Protein AF-0000000067031112 (afdb_homodimer)

Foldseek 3Di:
DPPPPPVPADEDALVVVLPDPDKDKHKYKFFFQDWDDDDQWIWTWGHHLLAPGTAIEIEGCVQPVDADHGFIKIFIFMWAADPDPPDGIHGYTPHMDGPGHDPDDDDLPDAPVVCLQPLVSVCSHSLLSLLVNVLVLLVVLLVVVCVVVVAAEDDADQKALDAQLPPPFWAWDADPDPVCRAVPHDGTITGYQDRVLVQLLVCLPVFKYKYFDKGATNDADDQFFDFRIFTKIKIKGFPDDALVSVLVVVLVSLLSSLVVVVVVPGSLVSNVVRAVFPVVVLVLQSCQSNVDPHAAEAEPVRLVVVVVVVVDDDDLDDDPVSQVVVCVVRSHWHKYFWGFPPSDRQFFPADPVRGTTRKIFTQGPLRGTFKIKGKTDLQLVSSVVRDDDPVCVVSSCSSVVNRGTMMMMMGTSLVSSCSNNVHNGSSSNDSFTHDPPRDHD/DPPPPPVPADEDALVVLLPDDDKDKHKYKFFFQDWDDDDQWIWTWGHHLLALGTAIEIEGCVQPVDADHGFIKIFIFMWAADPDPPDGIHGYTPHMDGPGHDPDDDDLPDAPVVCLQPLVSVCSHSLLSLLVNVLVLLVVLLVVVCVVVVAAEDDADQKDLDQQLVPPFWAWDADPDPVPRQVPHDGTITGYQDRVLVQLLVCLPVFKYKYFDKGATNDADDQFFDFRIFTKIKIKGFPDDALVSVLVVVLVSLLSSLVVVVVVPGSLVSNVVRAVFPVVVLVLQSCQSNVDPHAAEAEPVRLVVVVVVVVDDDDLDDDPVSLVVVCVVRSHWHKYFWGFPPSDRQFFPADPVRGTTRKIFTQGPLRGTFKIKGKTDLQLVSSVVRDDDPVCVVSSCSSVVNRGTMMMMMGTSLVSSCSNNVHNGSSSNDSFTHDDPRDHD

Sequence (882 aa):
MRSSVLRGCLVKTVKSLVKQGYPSKVRLQGWAESVQKFGKFLFVHLDDGLSDDRIQVVIPKKICSKINVGSAVDICGVWTKSLGAQQTMELFASKCTVVGKNLAPVRQDVPVSALRKSYPLRIKTRSFIALLRLRSELNKFCHQFFEKENFVHIDAPSLSVNDCEGAGDIFIVQVCFENHKKFFGPNPVYLPVSSQLYLEAIVSRISKVYTIGTAYRAEVSTPRRHLAEFRMLEAEFAFARDIDHLCDFIEDLTKFVVYKFQQQSSEAEALKDFFEADLDQNSALIHSFSNTKNFPRLRFDEASAILRKNGDLIGPRLSRKNEFYLIDYCKSPLFVTNFPAVRAPFYMSRSECGKYVENCDLLAPTTGELVGGSLRERNPDALRSRGCKSSLNWYVELRNAGHPSSAGFGLGMERFMQTLFGIKNIKDTVAFPRYYMGSYFMRSSVLRGCLVKTVKSLVKQGYPSKVRLQGWAESVQKFGKFLFVHLDDGLSDDRIQVVIPKKICSKINVGSAVDICGVWTKSLGAQQTMELFASKCTVVGKNLAPVRQDVPVSALRKSYPLRIKTRSFIALLRLRSELNKFCHQFFEKENFVHIDAPSLSVNDCEGAGDIFIVQVCFENHKKFFGPNPVYLPVSSQLYLEAIVSRISKVYTIGTAYRAEVSTPRRHLAEFRMLEAEFAFARDIDHLCDFIEDLTKFVVYKFQQQSSEAEALKDFFEADLDQNSALIHSFSNTKNFPRLRFDEASAILRKNGDLIGPRLSRKNEFYLIDYCKSPLFVTNFPAVRAPFYMSRSECGKYVENCDLLAPTTGELVGGSLRERNPDALRSRGCKSSLNWYVELRNAGHPSSAGFGLGMERFMQTLFGIKNIKDTVAFPRYYMGSYF

Organism: Dracunculus medinensis (NCBI:txid318479)

Radius of gyration: 28.7 Å; Cα contacts (8 Å, |Δi|>4): 1919; chains: 2; bounding box: 73×87×65 Å

pLDDT: mean 87.32, std 13.37, range [22.64, 98.81]

Secondary structure (DSSP, 8-state):
------TTSEE--HHHHHT--S-EEEEEEEEEEEEEEETTEEEEEEE-SSSS--EEEEEETTT-----TT-EEEEEEEEEE-SSSS-SEEEEEEEEEEEE-BSSPPPTT--HHHHTT-HHHHTTSHHHHHHHHHHHHHHHHHHHHHHHTTPEE----S-BS--TT-SS--EEEEESSGGGTTTT-SS-EEE-S-SHHHHHHHTTTSSEEEEEEEEE------TTT--SEEEEEEEEEES---HHHHHHHHHHHHHHHHHHHHH--TTHHHHHTTS---HHHHHHHHHHHHH-SS--EEEHHHHHHHHHHTT----SS--HHHHHHHHHHHTS-EEEE--B-TT--TTB-B-TTSSBBSEEEEEETTTEEEEEEEEBP--HHHHHHTT--GGGHHHHHGGGBT---EEEEEEEHHHHHHHHHT-S-GGGGSSS---TT----/------TTSEE--HHHHHT--S-EEEEEEEEEEEEEEETTEEEEEEE-SSSS--EEEEEETTT-----TT-EEEEEEEEEE-SSSS-SEEEEEEEEEEEE-BSSPPPTT--HHHHHH-HHHHTTSHHHHHHHHHHHHHHHHHHHHHHHTTPEE----S-BS--TT-SS--EEEEESSGGGTTTT-SS-EEE-S-SHHHHHHHTTTSSEEEEEEEEE------TTT--SEEEEEEEEEES---HHHHHHHHHHHHHHHHHHHHH--TTHHHHHTTS---HHHHHHHHHHHHH-SS--EEEHHHHHHHHHHTT----SS--HHHHHHHHHHHTS-EEEE--B-TT--TTB-B-TTSSBBSEEEEEETTTEEEEEEEEBP--HHHHHHTT--GGGHHHHHGGGBT---EEEEEEEHHHHHHHHHT-S-GGGGSSS---TT----

InterPro domains:
  IPR002312 Aspartyl/Asparaginyl-tRNA synthetase, class IIb [PR01042] (191-203)
  IPR002312 Aspartyl/Asparaginyl-tRNA synthetase, class IIb [PR01042] (207-220)
  IPR002312 Aspartyl/Asparaginyl-tRNA synthetase, class IIb [PR01042] (396-410)
  IPR004364 Aminoacyl-tRNA synthetase, class II (D/K/N) [PF00152] (121-434)
  IPR004365 OB-fold nucleic acid binding domain, AA-tRNA synthetase-type [PF01336] (26-98)
  IPR006195 Aminoacyl-tRNA synthetase, class II [PS50862] (132-433)
  IPR012340 Nucleic acid-binding, OB-fold [G3DSA:2.40.50.140] (13-103)
  IPR012340 Nucleic acid-binding, OB-fold [SSF50249] (14-104)
  IPR045864 Class II Aminoacyl-tRNA synthetase/Biotinyl protein ligase (BPL) and lipoyl protein ligase (LPL) [G3DSA:3.30.930.10] (106-437)
  IPR045864 Class II Aminoacyl-tRNA synthetase/Biotinyl protein ligase (BPL) and lipoyl protein ligase (LPL) [SSF55681] (116-435)

Solvent-accessible surface area (backbone atoms only — not comparable to full-atom values): 46695 Å² total; per-residue (Å²): 131,79,77,75,70,66,79,82,36,51,78,51,51,57,66,62,48,73,73,49,89,62,72,43,62,32,23,43,60,32,31,26,72,38,69,42,80,54,92,66,29,34,42,28,35,35,28,34,46,79,55,92,48,71,43,48,31,41,31,46,32,90,64,46,74,77,74,47,44,48,13,13,35,44,33,34,28,37,35,36,74,38,91,55,91,88,45,71,57,28,31,44,43,76,40,55,41,80,59,6,55,22,78,66,60,77,65,89,77,62,53,67,74,60,32,71,76,30,59,81,59,31,54,69,34,68,41,46,43,46,46,46,46,51,49,23,48,51,54,49,44,54,53,49,53,38,52,75,71,60,36,35,49,48,79,66,65,55,74,22,61,50,60,84,86,57,84,61,38,36,36,32,54,40,52,65,49,81,91,38,77,48,50,53,34,92,62,68,36,23,43,27,68,62,54,58,72,60,44,55,58,48,28,39,44,24,36,37,34,30,34,78,44,73,23,37,35,57,56,87,53,71,66,49,76,51,53,31,50,46,46,32,40,32,39,29,32,38,69,46,82,49,62,65,56,53,51,50,50,53,50,51,52,55,43,48,44,52,50,52,51,66,70,52,64,73,64,62,64,53,41,46,77,56,38,90,30,56,52,70,56,24,53,48,45,53,43,30,56,71,69,42,91,67,65,52,75,33,45,38,68,58,49,47,51,57,39,42,76,73,70,49,88,78,65,83,56,80,48,68,68,53,43,47,50,52,33,62,72,66,65,27,43,31,35,40,26,41,40,53,36,75,90,50,66,51,58,48,18,60,38,93,85,56,58,23,24,38,32,38,33,36,34,34,66,91,60,25,74,45,32,45,33,31,31,43,51,68,51,48,67,59,34,49,73,53,62,55,51,80,83,42,46,70,64,42,48,40,42,42,51,5,26,44,43,28,30,35,38,42,31,40,48,45,50,47,46,20,38,65,60,41,46,81,43,49,54,75,60,47,84,62,67,40,33,60,61,36,89,73,107,133,78,79,74,72,66,80,84,35,51,78,50,53,56,68,61,49,73,73,50,90,63,71,44,62,31,23,44,60,31,29,25,73,38,69,42,81,53,92,66,30,34,44,29,36,35,27,35,46,79,56,92,49,69,42,46,31,42,30,44,32,91,63,46,74,78,74,48,42,49,12,15,37,44,34,33,27,37,35,36,75,36,92,54,92,88,44,69,56,29,32,44,44,76,40,55,41,78,59,6,56,22,79,66,59,76,64,89,77,62,53,68,73,60,32,72,74,29,58,80,57,31,53,69,35,71,38,47,42,44,48,47,46,49,49,25,48,50,53,51,43,53,51,50,51,38,53,74,71,60,36,37,48,48,79,67,66,56,75,24,60,50,60,84,85,56,83,62,39,35,36,32,53,42,52,66,49,80,93,37,76,48,49,52,33,92,62,70,37,23,44,26,67,64,57,59,71,60,44,56,60,49,26,40,46,24,36,36,32,32,34,79,43,72,24,36,33,57,55,88,52,72,64,47,77,51,53,31,49,46,47,32,40,33,40,28,31,38,67,45,82,49,61,64,55,53,50,52,51,53,50,51,52,55,44,49,44,51,52,53,52,66,71,52,64,74,63,62,63,52,40,45,77,57,39,90,28,55,52,67,55,25,53,49,45,54,42,30,55,70,70,43,90,67,64,52,76,33,44,37,68,56,48,48,53,58,40,41,75,74,69,50,88,80,66,84,57,80,48,69,69,54,42,49,49,51,32,61,72,64,66,27,43,31,34,41,25,41,40,53,36,76,91,50,66,53,58,47,19,60,38,94,86,55,58,23,24,38,33,38,32,37,33,35,66,91,60,25,74,46,32,46,33,31,31,43,52,68,50,46,68,60,34,48,73,55,64,54,50,80,85,41,48,70,64,43,49,40,42,43,51,6,26,45,43,29,31,36,39,42,31,41,48,45,50,50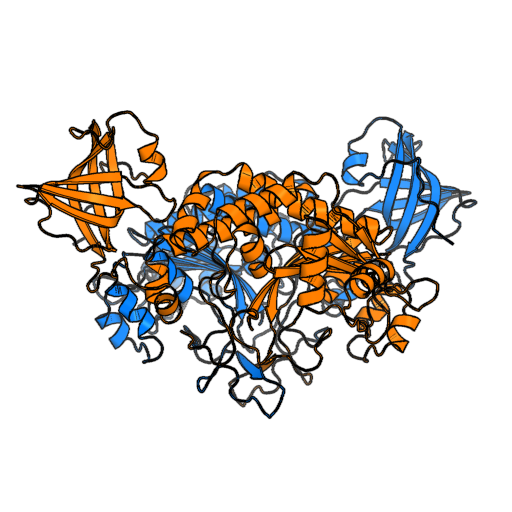,48,20,37,65,60,42,47,80,45,49,55,75,60,49,83,62,67,41,32,58,60,36,89,71,107

Nearest PDB structures (foldseek):
  1x54-assembly1_A  TM=8.658E-01  e=9.809E-37  Pyrococcus horikoshii
  8tc8-assembly2_B  TM=8.373E-01  e=1.332E-35  Homo sapiens
  8tc8-assembly1_A  TM=8.592E-01  e=1.085E-34  Homo sapiens
  2xgt-assembly1_A  TM=8.350E-01  e=3.117E-35  Brugia malayi
  3m4q-assembly1_B  TM=8.288E-01  e=3.299E-35  Entamoeba histolytica

Structure (mmCIF, N/CA/C/O backbone):
data_AF-0000000067031112-model_v1
#
loop_
_entity.id
_entity.type
_entity.pdbx_description
1 polymer 'AA_TRNA_LIGASE_II domain-containing protein'
#
loop_
_atom_site.group_PDB
_atom_site.id
_atom_site.type_symbol
_atom_site.label_atom_id
_atom_site.label_alt_id
_atom_site.label_comp_id
_atom_site.label_asym_id
_atom_site.label_entity_id
_atom_site.label_seq_id
_atom_site.pdbx_PDB_ins_code
_atom_site.Cartn_x
_atom_site.Cartn_y
_atom_site.Cartn_z
_atom_site.occupancy
_atom_site.B_iso_or_equiv
_atom_site.auth_seq_id
_atom_site.auth_comp_id
_atom_site.auth_asym_id
_atom_site.auth_atom_id
_atom_site.pdbx_PDB_model_num
ATOM 1 N N . MET A 1 1 ? 7.91 -35.094 -19.062 1 23.17 1 MET A N 1
ATOM 2 C CA . MET A 1 1 ? 6.957 -34.844 -20.141 1 23.17 1 MET A CA 1
ATOM 3 C C . MET A 1 1 ? 6.551 -33.375 -20.188 1 23.17 1 MET A C 1
ATOM 5 O O . MET A 1 1 ? 6.004 -32.844 -19.219 1 23.17 1 MET A O 1
ATOM 9 N N . ARG A 1 2 ? 7.32 -32.531 -20.828 1 32.56 2 ARG A N 1
ATOM 10 C CA . ARG A 1 2 ? 7.188 -31.109 -21.188 1 32.56 2 ARG A CA 1
ATOM 11 C C . ARG A 1 2 ? 5.77 -30.797 -21.656 1 32.56 2 ARG A C 1
ATOM 13 O O . ARG A 1 2 ? 5.293 -31.359 -22.641 1 32.56 2 ARG A O 1
ATOM 20 N N . SER A 1 3 ? 4.898 -30.578 -20.781 1 34.53 3 SER A N 1
ATOM 21 C CA . SER A 1 3 ? 3.529 -30.375 -21.234 1 34.53 3 SER A CA 1
ATOM 22 C C . SER A 1 3 ? 3.492 -29.5 -22.484 1 34.53 3 SER A C 1
ATOM 24 O O . SER A 1 3 ? 4.227 -28.5 -22.562 1 34.53 3 SER A O 1
ATOM 26 N N . SER A 1 4 ? 3.268 -30.016 -23.625 1 33.88 4 SER A N 1
ATOM 27 C CA . SER A 1 4 ? 3.029 -29.5 -24.969 1 33.88 4 SER A CA 1
ATOM 28 C C . SER A 1 4 ? 2.262 -28.188 -24.938 1 33.88 4 SER A C 1
ATOM 30 O O . SER A 1 4 ? 1.13 -28.125 -24.453 1 33.88 4 SER A O 1
ATOM 32 N N . VAL A 1 5 ? 2.936 -27.078 -24.672 1 41.94 5 VAL A N 1
ATOM 33 C CA . VAL A 1 5 ? 2.406 -25.75 -24.906 1 41.94 5 VAL A CA 1
ATOM 34 C C . VAL A 1 5 ? 1.49 -25.75 -26.125 1 41.94 5 VAL A C 1
ATOM 36 O O . VAL A 1 5 ? 1.9 -26.156 -27.219 1 41.94 5 VAL A O 1
ATOM 39 N N . LEU A 1 6 ? 0.314 -25.906 -25.938 1 48.06 6 LEU A N 1
ATOM 40 C CA . LEU A 1 6 ? -0.708 -25.75 -26.969 1 48.06 6 LEU A CA 1
ATOM 41 C C . LEU A 1 6 ? -0.462 -24.5 -27.781 1 48.06 6 LEU A C 1
ATOM 43 O O . LEU A 1 6 ? -0.824 -23.391 -27.359 1 48.06 6 LEU A O 1
ATOM 47 N N . ARG A 1 7 ? 0.66 -24.406 -28.531 1 48.56 7 ARG A N 1
ATOM 48 C CA . ARG A 1 7 ? 1.248 -23.344 -29.344 1 48.56 7 ARG A CA 1
ATOM 49 C C . ARG A 1 7 ? 0.19 -22.656 -30.203 1 48.56 7 ARG A C 1
ATOM 51 O O . ARG A 1 7 ? 0.351 -21.5 -30.578 1 48.56 7 ARG A O 1
ATOM 58 N N . GLY A 1 8 ? -0.822 -23.422 -30.5 1 54.81 8 GLY A N 1
ATOM 59 C CA . GLY A 1 8 ? -1.664 -22.812 -31.516 1 54.81 8 GLY A CA 1
ATOM 60 C C . GLY A 1 8 ? -2.797 -21.984 -30.953 1 54.81 8 GLY A C 1
ATOM 61 O O . GLY A 1 8 ? -3.479 -21.266 -31.688 1 54.81 8 GLY A O 1
ATOM 62 N N . CYS A 1 9 ? -3.104 -22.047 -29.625 1 67.31 9 CYS A N 1
ATOM 63 C CA . CYS A 1 9 ? -4.246 -21.328 -29.094 1 67.31 9 CYS A CA 1
ATOM 64 C C . CYS A 1 9 ? -3.797 -20.094 -28.312 1 67.31 9 CYS A C 1
ATOM 66 O O . CYS A 1 9 ? -2.861 -20.156 -27.516 1 67.31 9 CYS A O 1
ATOM 68 N N . LEU A 1 10 ? -4.434 -19.031 -28.734 1 73 10 LEU A N 1
ATOM 69 C CA . LEU A 1 10 ? -4.148 -17.781 -28.031 1 73 10 LEU A CA 1
ATOM 70 C C . LEU A 1 10 ? -4.734 -17.781 -26.625 1 73 10 LEU A C 1
ATOM 72 O O . LEU A 1 10 ? -5.918 -18.078 -26.453 1 73 10 LEU A O 1
ATOM 76 N N . VAL A 1 11 ? -3.949 -17.594 -25.672 1 80.38 11 VAL A N 1
ATOM 77 C CA . VAL A 1 11 ? -4.41 -17.562 -24.281 1 80.38 11 VAL A CA 1
ATOM 78 C C . VAL A 1 11 ? -5.277 -16.312 -24.062 1 80.38 11 VAL A C 1
ATOM 80 O O . VAL A 1 11 ? -4.879 -15.203 -24.406 1 80.38 11 VAL A O 1
ATOM 83 N N . LYS A 1 12 ? -6.559 -16.516 -23.625 1 83.31 12 LYS A N 1
ATOM 84 C CA . LYS A 1 12 ? -7.492 -15.438 -23.328 1 83.31 12 LYS A CA 1
ATOM 85 C C . LYS A 1 12 ? -8 -15.539 -21.891 1 83.31 12 LYS A C 1
ATOM 87 O O . LYS A 1 12 ? -7.926 -16.594 -21.266 1 83.31 12 LYS A O 1
ATOM 92 N N . THR A 1 13 ? -8.359 -14.414 -21.422 1 85.62 13 THR A N 1
ATOM 93 C CA . THR A 1 13 ? -9.086 -14.422 -20.156 1 85.62 13 THR A CA 1
ATOM 94 C C . THR A 1 13 ? -10.578 -14.664 -20.391 1 85.62 13 THR A C 1
ATOM 96 O O . THR A 1 13 ? -11.078 -14.453 -21.5 1 85.62 13 THR A O 1
ATOM 99 N N . VAL A 1 14 ? -11.219 -15.102 -19.375 1 90 14 VAL A N 1
ATOM 100 C CA . VAL A 1 14 ? -12.656 -15.344 -19.469 1 90 14 VAL A CA 1
ATOM 101 C C . VAL A 1 14 ? -13.375 -14.031 -19.781 1 90 14 VAL A C 1
ATOM 103 O O . VAL A 1 14 ? -14.234 -13.992 -20.672 1 90 14 VAL A O 1
ATOM 106 N N . LYS A 1 15 ? -12.992 -13 -19.172 1 85.5 15 LYS A N 1
ATOM 107 C CA . LYS A 1 15 ? -13.617 -11.695 -19.359 1 85.5 15 LYS A CA 1
ATOM 108 C C . LYS A 1 15 ? -13.492 -11.234 -20.812 1 85.5 15 LYS A C 1
ATOM 110 O O . LYS A 1 15 ? -14.461 -10.734 -21.391 1 85.5 15 LYS A O 1
ATOM 115 N N . SER A 1 16 ? -12.32 -11.406 -21.359 1 86.38 16 SER A N 1
ATOM 116 C CA . SER A 1 16 ? -12.094 -10.977 -22.734 1 86.38 16 SER A CA 1
ATOM 117 C C . SER A 1 16 ? -12.891 -11.828 -23.719 1 86.38 16 SER A C 1
ATOM 119 O O . SER A 1 16 ? -13.367 -11.32 -24.734 1 86.38 16 SER A O 1
ATOM 121 N N . LEU A 1 17 ? -13.062 -13.008 -23.438 1 89.19 17 LEU A N 1
ATOM 122 C CA . LEU A 1 17 ? -13.734 -13.922 -24.359 1 89.19 17 LEU A CA 1
ATOM 123 C C . LEU A 1 17 ? -15.242 -13.68 -24.344 1 89.19 17 LEU A C 1
ATOM 125 O O . LEU A 1 17 ? -15.891 -13.766 -25.391 1 89.19 17 LEU A O 1
ATOM 129 N N . VAL A 1 18 ? -15.734 -13.375 -23.219 1 86.19 18 VAL A N 1
ATOM 130 C CA . VAL A 1 18 ? -17.172 -13.125 -23.078 1 86.19 18 VAL A CA 1
ATOM 131 C C . VAL A 1 18 ? -17.562 -11.953 -23.984 1 86.19 18 VAL A C 1
ATOM 133 O O . VAL A 1 18 ? -18.672 -11.922 -24.516 1 86.19 18 VAL A O 1
ATOM 136 N N . LYS A 1 19 ? -16.688 -11.102 -24.203 1 84.56 19 LYS A N 1
ATOM 137 C CA . LYS A 1 19 ? -16.969 -9.906 -24.984 1 84.56 19 LYS A CA 1
ATOM 138 C C . LYS A 1 19 ? -16.719 -10.156 -26.469 1 84.56 19 LYS A C 1
ATOM 140 O O . LYS A 1 19 ? -17.078 -9.328 -27.312 1 84.56 19 LYS A O 1
ATOM 145 N N . GLN A 1 20 ? -16.156 -11.32 -26.703 1 84.5 20 GLN A N 1
ATOM 146 C CA . GLN A 1 20 ? -15.836 -11.664 -28.094 1 84.5 20 GLN A CA 1
ATOM 147 C C . GLN A 1 20 ? -17 -12.383 -28.766 1 84.5 20 GLN A C 1
ATOM 149 O O . GLN A 1 20 ? -17.453 -13.422 -28.281 1 84.5 20 GLN A O 1
ATOM 154 N N . GLY A 1 21 ? -17.484 -11.883 -29.875 1 81.56 21 GLY A N 1
ATOM 155 C CA . GLY A 1 21 ? -18.672 -12.43 -30.516 1 81.56 21 GLY A CA 1
ATOM 156 C C . GLY A 1 21 ? -18.344 -13.227 -31.766 1 81.56 21 GLY A C 1
ATOM 157 O O . GLY A 1 21 ? -19.25 -13.625 -32.5 1 81.56 21 GLY A O 1
ATOM 158 N N . TYR A 1 22 ? -17.031 -13.414 -31.984 1 83.56 22 TYR A N 1
ATOM 159 C CA . TYR A 1 22 ? -16.672 -14.141 -33.188 1 83.56 22 TYR A CA 1
ATOM 160 C C . TYR A 1 22 ? -15.93 -15.43 -32.875 1 83.56 22 TYR A C 1
ATOM 162 O O . TYR A 1 22 ? -15.227 -15.508 -31.859 1 83.56 22 TYR A O 1
ATOM 170 N N . PRO A 1 23 ? -16.141 -16.359 -33.75 1 85.94 23 PRO A N 1
ATOM 171 C CA . PRO A 1 23 ? -15.461 -17.641 -33.5 1 85.94 23 PRO A CA 1
ATOM 172 C C . PRO A 1 23 ? -13.938 -17.531 -33.594 1 85.94 23 PRO A C 1
ATOM 174 O O . PRO A 1 23 ? -13.422 -16.766 -34.406 1 85.94 23 PRO A O 1
ATOM 177 N N . SER A 1 24 ? -13.273 -18.281 -32.719 1 90.94 24 SER A N 1
ATOM 178 C CA . SER A 1 24 ? -11.82 -18.281 -32.688 1 90.94 24 SER A CA 1
ATOM 179 C C . SER A 1 24 ? -11.281 -19.453 -31.859 1 90.94 24 SER A C 1
ATOM 181 O O . SER A 1 24 ? -11.969 -19.953 -30.969 1 90.94 24 SER A O 1
ATOM 183 N N . LYS A 1 25 ? -10.102 -19.875 -32.281 1 93.62 25 LYS A N 1
ATOM 184 C CA . LYS A 1 25 ? -9.398 -20.859 -31.453 1 93.62 25 LYS A CA 1
ATOM 185 C C . LYS A 1 25 ? -8.766 -20.219 -30.234 1 93.62 25 LYS A C 1
ATOM 187 O O . LYS A 1 25 ? -7.996 -19.266 -30.359 1 93.62 25 LYS A O 1
ATOM 192 N N . VAL A 1 26 ? -9.148 -20.781 -29.078 1 94.69 26 VAL A N 1
ATOM 193 C CA . VAL A 1 26 ? -8.664 -20.109 -27.891 1 94.69 26 VAL A CA 1
ATOM 194 C C . VAL A 1 26 ? -8.234 -21.125 -26.844 1 94.69 26 VAL A C 1
ATOM 196 O O . VAL A 1 26 ? -8.648 -22.297 -26.891 1 94.69 26 VAL A O 1
ATOM 199 N N . ARG A 1 27 ? -7.32 -20.766 -26.016 1 95.19 27 ARG A N 1
ATOM 200 C CA . ARG A 1 27 ? -6.93 -21.484 -24.797 1 95.19 27 ARG A CA 1
ATOM 201 C C . ARG A 1 27 ? -7.418 -20.75 -23.547 1 95.19 27 ARG A C 1
ATOM 203 O O . ARG A 1 27 ? -7.211 -19.547 -23.406 1 95.19 27 ARG A O 1
ATOM 210 N N . LEU A 1 28 ? -8.133 -21.516 -22.719 1 95.12 28 LEU A N 1
ATOM 211 C CA . LEU A 1 28 ? -8.648 -20.953 -21.484 1 95.12 28 LEU A CA 1
ATOM 212 C C . LEU A 1 28 ? -8.156 -21.75 -20.281 1 95.12 28 LEU A C 1
ATOM 214 O O . LEU A 1 28 ? -8.094 -22.984 -20.328 1 95.12 28 LEU A O 1
ATOM 218 N N . GLN A 1 29 ? -7.73 -21.031 -19.312 1 96.81 29 GLN A N 1
ATOM 219 C CA . GLN A 1 29 ? -7.309 -21.625 -18.047 1 96.81 29 GLN A CA 1
ATOM 220 C C . GLN A 1 29 ? -8.094 -21.031 -16.891 1 96.81 29 GLN A C 1
ATOM 222 O O . GLN A 1 29 ? -8.344 -19.828 -16.844 1 96.81 29 GLN A O 1
ATOM 227 N N . GLY A 1 30 ? -8.57 -21.859 -16.031 1 96.94 30 GLY A N 1
ATOM 228 C CA . GLY A 1 30 ? -9.367 -21.422 -14.891 1 96.94 30 GLY A CA 1
ATOM 229 C C . GLY A 1 30 ? -9.891 -22.578 -14.047 1 96.94 30 GLY A C 1
ATOM 230 O O . GLY A 1 30 ? -9.25 -23.625 -13.969 1 96.94 30 GLY A O 1
ATOM 231 N N . TRP A 1 31 ? -10.977 -22.344 -13.344 1 96.19 31 TRP A N 1
ATOM 232 C CA . TRP A 1 31 ? -11.531 -23.344 -12.43 1 96.19 31 TRP A CA 1
ATOM 233 C C . TRP A 1 31 ? -12.953 -23.734 -12.844 1 96.19 31 TRP A C 1
ATOM 235 O O . TRP A 1 31 ? -13.727 -22.875 -13.273 1 96.19 31 TRP A O 1
ATOM 245 N N . ALA A 1 32 ? -13.258 -25 -12.648 1 96 32 ALA A N 1
ATOM 246 C CA . ALA A 1 32 ? -14.602 -25.516 -12.922 1 96 32 ALA A CA 1
ATOM 247 C C . ALA A 1 32 ? -15.57 -25.141 -11.805 1 96 32 ALA A C 1
ATOM 249 O O . ALA A 1 32 ? -15.562 -25.766 -10.742 1 96 32 ALA A O 1
ATOM 250 N N . GLU A 1 33 ? -16.391 -24.234 -12.094 1 91.81 33 GLU A N 1
ATOM 251 C CA . GLU A 1 33 ? -17.344 -23.797 -11.086 1 91.81 33 GLU A CA 1
ATOM 252 C C . GLU A 1 33 ? -18.516 -24.781 -10.961 1 91.81 33 GLU A C 1
ATOM 254 O O . GLU A 1 33 ? -19.047 -24.969 -9.875 1 91.81 33 GLU A O 1
ATOM 259 N N . SER A 1 34 ? -18.938 -25.266 -12.078 1 93.19 34 SER A N 1
ATOM 260 C CA . SER A 1 34 ? -19.953 -26.312 -12.141 1 93.19 34 SER A CA 1
ATOM 261 C C . SER A 1 34 ? -19.672 -27.297 -13.266 1 93.19 34 SER A C 1
ATOM 263 O O . SER A 1 34 ? -19.031 -26.938 -14.266 1 93.19 34 SER A O 1
ATOM 265 N N . VAL A 1 35 ? -20.141 -28.5 -13 1 95.44 35 VAL A N 1
ATOM 266 C CA . VAL A 1 35 ? -19.938 -29.562 -13.977 1 95.44 35 VAL A CA 1
ATOM 267 C C . VAL A 1 35 ? -21.219 -30.375 -14.117 1 95.44 35 VAL A C 1
ATOM 269 O O . VAL A 1 35 ? -21.766 -30.859 -13.117 1 95.44 35 VAL A O 1
ATOM 272 N N . GLN A 1 36 ? -21.672 -30.453 -15.336 1 95.38 36 GLN A N 1
ATOM 273 C CA . GLN A 1 36 ? -22.828 -31.266 -15.633 1 95.38 36 GLN A CA 1
ATOM 274 C C . GLN A 1 36 ? -22.531 -32.281 -16.734 1 95.38 36 GLN A C 1
ATOM 276 O O . GLN A 1 36 ? -21.875 -31.953 -17.719 1 95.38 36 GLN A O 1
ATOM 281 N N . LYS A 1 37 ? -22.984 -33.438 -16.453 1 95.31 37 LYS A N 1
ATOM 282 C CA . LYS A 1 37 ? -22.812 -34.5 -17.453 1 95.31 37 LYS A CA 1
ATOM 283 C C . LYS A 1 37 ? -24.094 -34.719 -18.234 1 95.31 37 LYS A C 1
ATOM 285 O O . LYS A 1 37 ? -25.188 -34.812 -17.656 1 95.31 37 LYS A O 1
ATOM 290 N N . PHE A 1 38 ? -23.969 -34.719 -19.516 1 93.5 38 PHE A N 1
ATOM 291 C CA . PHE A 1 38 ? -25.094 -35 -20.375 1 93.5 38 PHE A CA 1
ATOM 292 C C . PHE A 1 38 ? -24.641 -35.781 -21.625 1 93.5 38 PHE A C 1
ATOM 294 O O . PHE A 1 38 ? -23.906 -35.219 -22.453 1 93.5 38 PHE A O 1
ATOM 301 N N . GLY A 1 39 ? -25.125 -37 -21.734 1 94.69 39 GLY A N 1
ATOM 302 C CA . GLY A 1 39 ? -24.734 -37.812 -22.875 1 94.69 39 GLY A CA 1
ATOM 303 C C . GLY A 1 39 ? -23.234 -38.031 -22.953 1 94.69 39 GLY A C 1
ATOM 304 O O . GLY A 1 39 ? -22.625 -38.5 -21.984 1 94.69 39 GLY A O 1
ATOM 305 N N . LYS A 1 40 ? -22.656 -37.625 -24.109 1 96.5 40 LYS A N 1
ATOM 306 C CA . LYS A 1 40 ? -21.234 -37.844 -24.344 1 96.5 40 LYS A CA 1
ATOM 307 C C . LYS A 1 40 ? -20.422 -36.594 -24 1 96.5 40 LYS A C 1
ATOM 309 O O . LYS A 1 40 ? -19.234 -36.531 -24.312 1 96.5 40 LYS A O 1
ATOM 314 N N . PHE A 1 41 ? -21.109 -35.688 -23.281 1 96.31 41 PHE A N 1
ATOM 315 C CA . PHE A 1 41 ? -20.438 -34.438 -23.062 1 96.31 41 PHE A CA 1
ATOM 316 C C . PHE A 1 41 ? -20.469 -34.031 -21.594 1 96.31 41 PHE A C 1
ATOM 318 O O . PHE A 1 41 ? -21.359 -34.469 -20.844 1 96.31 41 PHE A O 1
ATOM 325 N N . LEU A 1 42 ? -19.391 -33.312 -21.172 1 97.44 42 LEU A N 1
ATOM 326 C CA . LEU A 1 42 ? -19.391 -32.531 -19.938 1 97.44 42 LEU A CA 1
ATOM 327 C C . LEU A 1 42 ? -19.656 -31.047 -20.25 1 97.44 42 LEU A C 1
ATOM 329 O O . LEU A 1 42 ? -19.062 -30.484 -21.172 1 97.44 42 LEU A O 1
ATOM 333 N N . PHE A 1 43 ? -20.578 -30.469 -19.547 1 96.5 43 PHE A N 1
ATOM 334 C CA . PHE A 1 43 ? -20.797 -29.031 -19.594 1 96.5 43 PHE A CA 1
ATOM 335 C C . PHE A 1 43 ? -20.203 -28.359 -18.359 1 96.5 43 PHE A C 1
ATOM 337 O O . PHE A 1 43 ? -20.672 -28.578 -17.234 1 96.5 43 PHE A O 1
ATOM 344 N N . VAL A 1 44 ? -19.156 -27.594 -18.594 1 96.88 44 VAL A N 1
ATOM 345 C CA . VAL A 1 44 ? -18.422 -26.984 -17.5 1 96.88 44 VAL A CA 1
ATOM 346 C C . VAL A 1 44 ? -18.562 -25.453 -17.562 1 96.88 44 VAL A C 1
ATOM 348 O O . VAL A 1 44 ? -18.312 -24.859 -18.609 1 96.88 44 VAL A O 1
ATOM 351 N N . HIS A 1 45 ? -19.016 -24.859 -16.484 1 96 45 HIS A N 1
ATOM 352 C CA . HIS A 1 45 ? -18.891 -23.406 -16.359 1 96 45 HIS A CA 1
ATOM 353 C C . HIS A 1 45 ? -17.547 -23.016 -15.766 1 96 45 HIS A C 1
ATOM 355 O O . HIS A 1 45 ? -17.234 -23.375 -14.625 1 96 45 HIS A O 1
ATOM 361 N N . LEU A 1 46 ? -16.812 -22.25 -16.594 1 96.12 46 LEU A N 1
ATOM 362 C CA . LEU A 1 46 ? -15.414 -21.953 -16.25 1 96.12 46 LEU A CA 1
ATOM 363 C C . LEU A 1 46 ? -15.25 -20.484 -15.922 1 96.12 46 LEU A C 1
ATOM 365 O O . LEU A 1 46 ? -15.805 -19.609 -16.609 1 96.12 46 LEU A O 1
ATOM 369 N N . ASP A 1 47 ? -14.539 -20.172 -14.82 1 94.25 47 ASP A N 1
ATOM 370 C CA . ASP A 1 47 ? -14.094 -18.828 -14.508 1 94.25 47 ASP A CA 1
ATOM 371 C C . ASP A 1 47 ? -12.602 -18.797 -14.188 1 94.25 47 ASP A C 1
ATOM 373 O O . ASP A 1 47 ? -11.984 -19.844 -13.977 1 94.25 47 ASP A O 1
ATOM 377 N N . ASP A 1 48 ? -11.945 -17.703 -14.273 1 95.12 48 ASP A N 1
ATOM 378 C CA . ASP A 1 48 ? -10.516 -17.609 -14.016 1 95.12 48 ASP A CA 1
ATOM 379 C C . ASP A 1 48 ? -10.234 -16.797 -12.766 1 95.12 48 ASP A C 1
ATOM 381 O O . ASP A 1 48 ? -9.086 -16.406 -12.508 1 95.12 48 ASP A O 1
ATOM 385 N N . GLY A 1 49 ? -11.266 -16.375 -12.008 1 93.62 49 GLY A N 1
ATOM 386 C CA . GLY A 1 49 ? -11.133 -15.695 -10.727 1 93.62 49 GLY A CA 1
ATOM 387 C C . GLY A 1 49 ? -10.898 -14.195 -10.867 1 93.62 49 GLY A C 1
ATOM 388 O O . GLY A 1 49 ? -10.852 -13.477 -9.867 1 93.62 49 GLY A O 1
ATOM 389 N N . LEU A 1 50 ? -10.797 -13.641 -12.094 1 94.19 50 LEU A N 1
ATOM 390 C CA . LEU A 1 50 ? -10.445 -12.242 -12.312 1 94.19 50 LEU A CA 1
ATOM 391 C C . LEU A 1 50 ? -11.695 -11.383 -12.453 1 94.19 50 LEU A C 1
ATOM 393 O O . LEU A 1 50 ? -11.625 -10.156 -12.383 1 94.19 50 LEU A O 1
ATOM 397 N N . SER A 1 51 ? -12.797 -12.008 -12.688 1 90.62 51 SER A N 1
ATOM 398 C CA . SER A 1 51 ? -14.109 -11.383 -12.758 1 90.62 51 SER A CA 1
ATOM 399 C C . SER A 1 51 ? -15.211 -12.375 -12.391 1 90.62 51 SER A C 1
ATOM 401 O O . SER A 1 51 ? -14.938 -13.539 -12.117 1 90.62 51 SER A O 1
ATOM 403 N N . ASP A 1 52 ? -16.391 -11.875 -12.352 1 86.81 52 ASP A N 1
ATOM 404 C CA . ASP A 1 52 ? -17.516 -12.75 -12.062 1 86.81 52 ASP A CA 1
ATOM 405 C C . ASP A 1 52 ? -18 -13.461 -13.328 1 86.81 52 ASP A C 1
ATOM 407 O O . ASP A 1 52 ? -18.906 -14.289 -13.266 1 86.81 52 ASP A O 1
ATOM 411 N N . ASP A 1 53 ? -17.359 -13.227 -14.352 1 88.19 53 ASP A N 1
ATOM 412 C CA . ASP A 1 53 ? -17.766 -13.812 -15.625 1 88.19 53 ASP A CA 1
ATOM 413 C C . ASP A 1 53 ? 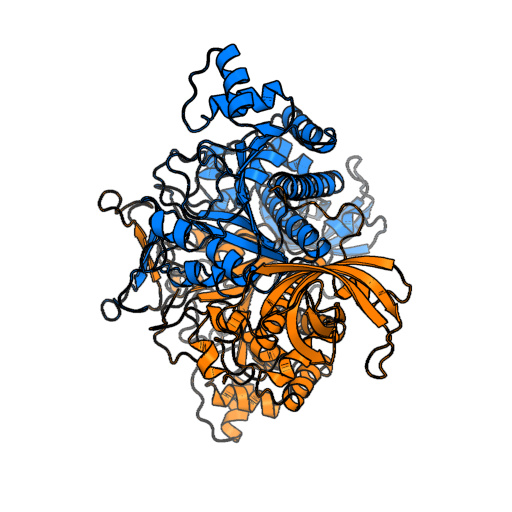-17.469 -15.312 -15.656 1 88.19 53 ASP A C 1
ATOM 415 O O . ASP A 1 53 ? -16.484 -15.766 -15.055 1 88.19 53 ASP A O 1
ATOM 419 N N . ARG A 1 54 ? -18.391 -16.031 -16.375 1 91.69 54 ARG A N 1
ATOM 420 C CA . ARG A 1 54 ? -18.219 -17.469 -16.625 1 91.69 54 ARG A CA 1
ATOM 421 C C . ARG A 1 54 ? -18.531 -17.812 -18.078 1 91.69 54 ARG A C 1
ATOM 423 O O . ARG A 1 54 ? -19.359 -17.141 -18.719 1 91.69 54 ARG A O 1
ATOM 430 N N . ILE A 1 55 ? -17.891 -18.812 -18.469 1 93.31 55 ILE A N 1
ATOM 431 C CA . ILE A 1 55 ? -18.188 -19.297 -19.812 1 93.31 55 ILE A CA 1
ATOM 432 C C . ILE A 1 55 ? -18.5 -20.797 -19.75 1 93.31 55 ILE A C 1
ATOM 434 O O . ILE A 1 55 ? -17.969 -21.516 -18.906 1 93.31 55 ILE A O 1
ATOM 438 N N . GLN A 1 56 ? -19.375 -21.172 -20.609 1 95.56 56 GLN A N 1
ATOM 439 C CA . GLN A 1 56 ? -19.641 -22.594 -20.75 1 95.56 56 GLN A CA 1
ATOM 440 C C . GLN A 1 56 ? -18.641 -23.266 -21.688 1 95.56 56 GLN A C 1
ATOM 442 O O . GLN A 1 56 ? -18.359 -22.75 -22.766 1 95.56 56 GLN A O 1
ATOM 447 N N . VAL A 1 57 ? -18.156 -24.312 -21.25 1 96.69 57 VAL A N 1
ATOM 448 C CA . VAL A 1 57 ? -17.266 -25.156 -22.047 1 96.69 57 VAL A CA 1
ATOM 449 C C . VAL A 1 57 ? -17.906 -26.531 -22.25 1 96.69 57 VAL A C 1
ATOM 451 O O . VAL A 1 57 ? -18.328 -27.172 -21.297 1 96.69 57 VAL A O 1
ATOM 454 N N . VAL A 1 58 ? -18.031 -26.891 -23.469 1 97.25 58 VAL A N 1
ATOM 455 C CA . VAL A 1 58 ? -18.516 -28.219 -23.812 1 97.25 58 VAL A CA 1
ATOM 456 C C . VAL A 1 58 ? -17.328 -29.156 -24.062 1 97.25 58 VAL A C 1
ATOM 458 O O . VAL A 1 58 ? -16.547 -28.922 -24.984 1 97.25 58 VAL A O 1
ATOM 461 N N . ILE A 1 59 ? -17.281 -30.188 -23.25 1 98.06 59 ILE A N 1
ATOM 462 C CA . ILE A 1 59 ? -16.125 -31.078 -23.297 1 98.06 59 ILE A CA 1
ATOM 463 C C . ILE A 1 59 ? -16.578 -32.5 -23.641 1 98.06 59 ILE A C 1
ATOM 465 O O . ILE A 1 59 ? -17.281 -33.125 -22.859 1 98.06 59 ILE A O 1
ATOM 469 N N . PRO A 1 60 ? -16.141 -32.969 -24.812 1 97.62 60 PRO A N 1
ATOM 470 C CA . PRO A 1 60 ? -16.406 -34.406 -25.062 1 97.62 60 PRO A CA 1
ATOM 471 C C . PRO A 1 60 ? -15.797 -35.312 -24.016 1 97.62 60 PRO A C 1
ATOM 473 O O . PRO A 1 60 ? -14.617 -35.156 -23.688 1 97.62 60 PRO A O 1
ATOM 476 N N . LYS A 1 61 ? -16.469 -36.25 -23.516 1 96.81 61 LYS A N 1
ATOM 477 C CA . LYS A 1 61 ? -16.016 -37.156 -22.469 1 96.81 61 LYS A CA 1
ATOM 478 C C . LYS A 1 61 ? -14.828 -38 -22.938 1 96.81 61 LYS A C 1
ATOM 480 O O . LYS A 1 61 ? -14.031 -38.469 -22.125 1 96.81 61 LYS A O 1
ATOM 485 N N . LYS A 1 62 ? -14.672 -38.188 -24.219 1 96.69 62 LYS A N 1
ATOM 486 C CA . LYS A 1 62 ? -13.555 -38.938 -24.781 1 96.69 62 LYS A CA 1
ATOM 487 C C . LYS A 1 62 ? -12.227 -38.219 -24.484 1 96.69 62 LYS A C 1
ATOM 489 O O . LYS A 1 62 ? -11.195 -38.906 -24.375 1 96.69 62 LYS A O 1
ATOM 494 N N . ILE A 1 63 ? -12.25 -36.906 -24.406 1 95.94 63 ILE A N 1
ATOM 495 C CA . ILE A 1 63 ? -11.008 -36.156 -24.188 1 95.94 63 ILE A CA 1
ATOM 496 C C . ILE A 1 63 ? -10.789 -35.938 -22.688 1 95.94 63 ILE A C 1
ATOM 498 O O . ILE A 1 63 ? -9.648 -35.844 -22.234 1 95.94 63 ILE A O 1
ATOM 502 N N . CYS A 1 64 ? -11.812 -35.781 -21.953 1 95.88 64 CYS A N 1
ATOM 503 C CA . CYS A 1 64 ? -11.789 -35.625 -20.5 1 95.88 64 CYS A CA 1
ATOM 504 C C . CYS A 1 64 ? -13.062 -36.219 -19.891 1 95.88 64 CYS A C 1
ATOM 506 O O . CYS A 1 64 ? -14.133 -35.625 -20.016 1 95.88 64 CYS A O 1
ATOM 508 N N . SER A 1 65 ? -12.883 -37.25 -19.125 1 93.94 65 SER A N 1
ATOM 509 C CA . SER A 1 65 ? -14.055 -38 -18.719 1 93.94 65 SER A CA 1
ATOM 510 C C . SER A 1 65 ? -14.648 -37.469 -17.422 1 93.94 65 SER A C 1
ATOM 512 O O . SER A 1 65 ? -15.836 -37.656 -17.156 1 93.94 65 SER A O 1
ATOM 514 N N . LYS A 1 66 ? -13.781 -36.875 -16.578 1 94.5 66 LYS A N 1
ATOM 515 C CA . LYS A 1 66 ? -14.266 -36.406 -15.289 1 94.5 66 LYS A CA 1
ATOM 516 C C . LYS A 1 66 ? -13.516 -35.156 -14.836 1 94.5 66 LYS A C 1
ATOM 518 O O . LYS A 1 66 ? -12.297 -35.062 -15 1 94.5 66 LYS A O 1
ATOM 523 N N . ILE A 1 67 ? -14.258 -34.25 -14.352 1 96.19 67 ILE A N 1
ATOM 524 C CA . ILE A 1 67 ? -13.734 -33.031 -13.742 1 96.19 67 ILE A CA 1
ATOM 525 C C . ILE A 1 67 ? -14.492 -32.719 -12.445 1 96.19 67 ILE A C 1
ATOM 527 O O . ILE A 1 67 ? -15.719 -32.625 -12.453 1 96.19 67 ILE A O 1
ATOM 531 N N . ASN A 1 68 ? -13.719 -32.656 -11.344 1 94.69 68 ASN A N 1
ATOM 532 C CA . ASN A 1 68 ? -14.352 -32.281 -10.094 1 94.69 68 ASN A CA 1
ATOM 533 C C . ASN A 1 68 ? -14.594 -30.766 -10.031 1 94.69 68 ASN A C 1
ATOM 535 O O . ASN A 1 68 ? -13.75 -29.984 -10.477 1 94.69 68 ASN A O 1
ATOM 539 N N . VAL A 1 69 ? -15.719 -30.469 -9.406 1 93.38 69 VAL A N 1
ATOM 540 C CA . VAL A 1 69 ? -16 -29.047 -9.188 1 93.38 69 VAL A CA 1
ATOM 541 C C . VAL A 1 69 ? -14.867 -28.422 -8.383 1 93.38 69 VAL A C 1
ATOM 543 O O . VAL A 1 69 ? -14.375 -29.016 -7.414 1 93.38 69 VAL A O 1
ATOM 546 N N . GLY A 1 70 ? -14.406 -27.25 -8.82 1 92.88 70 GLY A N 1
ATOM 547 C CA . GLY A 1 70 ? -13.328 -26.547 -8.148 1 92.88 70 GLY A CA 1
ATOM 548 C C . GLY A 1 70 ? -11.953 -26.875 -8.695 1 92.88 70 GLY A C 1
ATOM 549 O O . GLY A 1 70 ? -10.961 -26.234 -8.328 1 92.88 70 GLY A O 1
ATOM 550 N N . SER A 1 71 ? -11.875 -27.828 -9.602 1 96.19 71 SER A N 1
ATOM 551 C CA . SER A 1 71 ? -10.586 -28.203 -10.18 1 96.19 71 SER A CA 1
ATOM 552 C C . SER A 1 71 ? -10.117 -27.156 -11.18 1 96.19 71 SER A C 1
ATOM 554 O O . SER A 1 71 ? -10.93 -26.531 -11.867 1 96.19 71 SER A O 1
ATOM 556 N N . ALA A 1 72 ? -8.82 -27 -11.164 1 96.94 72 ALA A N 1
ATOM 557 C CA . ALA A 1 72 ? -8.203 -26.156 -12.188 1 96.94 72 ALA A CA 1
ATOM 558 C C . ALA A 1 72 ? -8.008 -26.938 -13.484 1 96.94 72 ALA A C 1
ATOM 560 O O . ALA A 1 72 ? -7.559 -28.078 -13.469 1 96.94 72 ALA A O 1
ATOM 561 N N . VAL A 1 73 ? -8.352 -26.266 -14.633 1 97.5 73 VAL A N 1
ATOM 562 C CA . VAL A 1 73 ? -8.289 -26.953 -15.914 1 97.5 73 VAL A CA 1
ATOM 563 C C . VAL A 1 73 ? -7.625 -26.062 -16.969 1 97.5 73 VAL A C 1
ATOM 565 O O . VAL A 1 73 ? -7.621 -24.844 -16.828 1 97.5 73 VAL A O 1
ATOM 568 N N . ASP A 1 74 ? -7.008 -26.625 -17.859 1 96.88 74 ASP A N 1
ATOM 569 C CA . ASP A 1 74 ? -6.426 -26.031 -19.062 1 96.88 74 ASP A CA 1
ATOM 570 C C . ASP A 1 74 ? -7.09 -26.578 -20.312 1 96.88 74 ASP A C 1
ATOM 572 O O . ASP A 1 74 ? -6.969 -27.781 -20.625 1 96.88 74 ASP A O 1
ATOM 576 N N . ILE A 1 75 ? -7.742 -25.672 -21.094 1 96.75 75 ILE A N 1
ATOM 577 C CA . ILE A 1 75 ? -8.609 -26.141 -22.172 1 96.75 75 ILE A CA 1
ATOM 578 C C . ILE A 1 75 ? -8.281 -25.391 -23.453 1 96.75 75 ILE A C 1
ATOM 580 O O . ILE A 1 75 ? -8.102 -24.172 -23.453 1 96.75 75 ILE A O 1
ATOM 584 N N . CYS A 1 76 ? -8.156 -26.125 -24.484 1 96.44 76 CYS A N 1
ATOM 585 C CA . CYS A 1 76 ? -8.109 -25.578 -25.828 1 96.44 76 CYS A CA 1
ATOM 586 C C . CYS A 1 76 ? -9.367 -25.938 -26.609 1 96.44 76 CYS A C 1
ATOM 588 O O . CYS A 1 76 ? -9.891 -27.047 -26.469 1 96.44 76 CYS A O 1
ATOM 590 N N . GLY A 1 77 ? -9.82 -24.922 -27.359 1 95.94 77 GLY A N 1
ATOM 591 C CA . GLY A 1 77 ? -11.008 -25.203 -28.156 1 95.94 77 GLY A CA 1
ATOM 592 C C . GLY A 1 77 ? -11.383 -24.062 -29.094 1 95.94 77 GLY A C 1
ATOM 593 O O . GLY A 1 77 ? -10.562 -23.188 -29.375 1 95.94 77 GLY A O 1
ATOM 594 N N . VAL A 1 78 ? -12.641 -24.234 -29.578 1 95.12 78 VAL A N 1
ATOM 595 C CA . VAL A 1 78 ? -13.156 -23.234 -30.516 1 95.12 78 VAL A CA 1
ATOM 596 C C . VAL A 1 78 ? -14.344 -22.516 -29.891 1 95.12 78 VAL A C 1
ATOM 598 O O . VAL A 1 78 ? -15.312 -23.141 -29.469 1 95.12 78 VAL A O 1
ATOM 601 N N . TRP A 1 79 ? -14.094 -21.172 -29.766 1 94.12 79 TRP A N 1
ATOM 602 C CA . TRP A 1 79 ? -15.203 -20.312 -29.375 1 94.12 79 TRP A CA 1
ATOM 603 C C . TRP A 1 79 ? -16.266 -20.266 -30.453 1 94.12 79 TRP A C 1
ATOM 605 O O . TRP A 1 79 ? -16 -19.828 -31.578 1 94.12 79 TRP A O 1
ATOM 615 N N . THR A 1 80 ? -17.469 -20.766 -30.141 1 93.31 80 THR A N 1
ATOM 616 C CA . THR A 1 80 ? -18.469 -20.953 -31.172 1 93.31 80 THR A CA 1
ATOM 617 C C . THR A 1 80 ? -19.859 -20.625 -30.625 1 93.31 80 THR A C 1
ATOM 619 O O . THR A 1 80 ? -20.031 -20.406 -29.438 1 93.31 80 THR A O 1
ATOM 622 N N . LYS A 1 81 ? -20.797 -20.438 -31.516 1 92.19 81 LYS A N 1
ATOM 623 C CA . LYS A 1 81 ? -22.172 -20.203 -31.109 1 92.19 81 LYS A CA 1
ATOM 624 C C . LYS A 1 81 ? -22.734 -21.406 -30.359 1 92.19 81 LYS A C 1
ATOM 626 O O . LYS A 1 81 ? -22.484 -22.547 -30.719 1 92.19 81 LYS A O 1
ATOM 631 N N . SER A 1 82 ? -23.422 -21.031 -29.312 1 90.06 82 SER A N 1
ATOM 632 C CA . SER A 1 82 ? -24 -22.078 -28.5 1 90.06 82 SER A CA 1
ATOM 633 C C . SER A 1 82 ? -25.234 -22.688 -29.172 1 90.06 82 SER A C 1
ATOM 635 O O . SER A 1 82 ? -25.984 -21.984 -29.859 1 90.06 82 SER A O 1
ATOM 637 N N . LEU A 1 83 ? -25.391 -23.906 -28.953 1 83.25 83 LEU A N 1
ATOM 638 C CA . LEU A 1 83 ? -26.578 -24.594 -29.453 1 83.25 83 LEU A CA 1
ATOM 639 C C . LEU A 1 83 ? -27.734 -24.453 -28.469 1 83.25 83 LEU A C 1
ATOM 641 O O . LEU A 1 83 ? -28.891 -24.641 -28.844 1 83.25 83 LEU A O 1
ATOM 645 N N . GLY A 1 84 ? -27.312 -24.125 -27.25 1 80.44 84 GLY A N 1
ATOM 646 C CA . GLY A 1 84 ? -28.328 -23.969 -26.219 1 80.44 84 GLY A CA 1
ATOM 647 C C . GLY A 1 84 ? -28.875 -22.562 -26.125 1 80.44 84 GLY A C 1
ATOM 648 O O . GLY A 1 84 ? -28.344 -21.641 -26.75 1 80.44 84 GLY A O 1
ATOM 649 N N . ALA A 1 85 ? -30.031 -22.359 -25.359 1 80.38 85 ALA A N 1
ATOM 650 C CA . ALA A 1 85 ? -30.766 -21.094 -25.266 1 80.38 85 ALA A CA 1
ATOM 651 C C . ALA A 1 85 ? -30.203 -20.219 -24.156 1 80.38 85 ALA A C 1
ATOM 653 O O . ALA A 1 85 ? -30.484 -19.016 -24.094 1 80.38 85 ALA A O 1
ATOM 654 N N . GLN A 1 86 ? -29.359 -20.75 -23.344 1 76.94 86 GLN A N 1
ATOM 655 C CA . GLN A 1 86 ? -28.984 -20.047 -22.109 1 76.94 86 GLN A CA 1
ATOM 656 C C . GLN A 1 86 ? -27.844 -19.078 -22.375 1 76.94 86 GLN A C 1
ATOM 658 O O . GLN A 1 86 ? -27.672 -18.094 -21.641 1 76.94 86 GLN A O 1
ATOM 663 N N . GLN A 1 87 ? -27 -19.391 -23.344 1 82.06 87 GLN A N 1
ATOM 664 C CA . GLN A 1 87 ? -25.891 -18.516 -23.688 1 82.06 87 GLN A CA 1
ATOM 665 C C . GLN A 1 87 ? -25.688 -18.438 -25.203 1 82.06 87 GLN A C 1
ATOM 667 O O . GLN A 1 87 ? -26.094 -19.359 -25.922 1 82.06 87 GLN A O 1
ATOM 672 N N . THR A 1 88 ? -25.141 -17.328 -25.641 1 85.88 88 THR A N 1
ATOM 673 C CA . THR A 1 88 ? -24.984 -17.094 -27.078 1 85.88 88 THR A CA 1
ATOM 674 C C . THR A 1 88 ? -23.797 -17.844 -27.641 1 85.88 88 THR A C 1
ATOM 676 O O . THR A 1 88 ? -23.844 -18.375 -28.75 1 85.88 88 THR A O 1
ATOM 679 N N . MET A 1 89 ? -22.766 -17.828 -26.859 1 93.38 89 MET A N 1
ATOM 680 C CA . MET A 1 89 ? -21.516 -18.469 -27.297 1 93.38 89 MET A CA 1
ATOM 681 C C . MET A 1 89 ? -21.031 -19.469 -26.25 1 93.38 89 MET A C 1
ATOM 683 O O . MET A 1 89 ? -21.391 -19.375 -25.078 1 93.38 89 MET A O 1
ATOM 687 N N . GLU A 1 90 ? -20.281 -20.422 -26.703 1 94.94 90 GLU A N 1
ATOM 688 C CA . GLU A 1 90 ? -19.641 -21.406 -25.828 1 94.94 90 GLU A CA 1
ATOM 689 C C . GLU A 1 90 ? -18.312 -21.875 -26.406 1 94.94 90 GLU A C 1
ATOM 691 O O . GLU A 1 90 ? -18 -21.625 -27.578 1 94.94 90 GLU A O 1
ATOM 696 N N . LEU A 1 91 ? -17.531 -22.453 -25.531 1 95.62 91 LEU A N 1
ATOM 697 C CA . LEU A 1 91 ? -16.266 -23.016 -25.984 1 95.62 91 LEU A CA 1
ATOM 698 C C . LEU A 1 91 ? -16.375 -24.531 -26.172 1 95.62 91 LEU A C 1
ATOM 700 O O . LEU A 1 91 ? -16.688 -25.25 -25.219 1 95.62 91 LEU A O 1
ATOM 704 N N . PHE A 1 92 ? -16.219 -24.922 -27.391 1 96.69 92 PHE A N 1
ATOM 705 C CA . PHE A 1 92 ? -16.172 -26.359 -27.656 1 96.69 92 PHE A CA 1
ATOM 706 C C . PHE A 1 92 ? -14.742 -26.891 -27.562 1 96.69 92 PHE A C 1
ATOM 708 O O . PHE A 1 92 ? -13.891 -26.531 -28.391 1 96.69 92 PHE A O 1
ATOM 715 N N . ALA A 1 93 ? -14.5 -27.781 -26.609 1 97.31 93 ALA A N 1
ATOM 716 C CA . ALA A 1 93 ? -13.141 -28.172 -26.25 1 97.31 93 ALA A CA 1
ATOM 717 C C . ALA A 1 93 ? -12.594 -29.234 -27.203 1 97.31 93 ALA A C 1
ATOM 719 O O . ALA A 1 93 ? -13.289 -30.188 -27.547 1 97.31 93 ALA A O 1
ATOM 720 N N . SER A 1 94 ? -11.391 -29.031 -27.656 1 96.69 94 SER A N 1
ATOM 721 C CA . SER A 1 94 ? -10.648 -30.047 -28.406 1 96.69 94 SER A CA 1
ATOM 722 C C . SER A 1 94 ? -9.609 -30.734 -27.531 1 96.69 94 SER A C 1
ATOM 724 O O . SER A 1 94 ? -9.164 -31.844 -27.828 1 96.69 94 SER A O 1
ATOM 726 N N . LYS A 1 95 ? -9.164 -30.062 -26.516 1 96.69 95 LYS A N 1
ATOM 727 C CA . LYS A 1 95 ? -8.258 -30.594 -25.484 1 96.69 95 LYS A CA 1
ATOM 728 C C . LYS A 1 95 ? -8.656 -30.094 -24.094 1 96.69 95 LYS A C 1
ATOM 730 O O . LYS A 1 95 ? -9.102 -28.969 -23.938 1 96.69 95 LYS A O 1
ATOM 735 N N . CYS A 1 96 ? -8.5 -30.969 -23.141 1 97.38 96 CYS A N 1
ATOM 736 C CA . CYS A 1 96 ? -8.812 -30.625 -21.75 1 97.38 96 CYS A CA 1
ATOM 737 C C . CYS A 1 96 ? -7.891 -31.359 -20.781 1 97.38 96 CYS A C 1
ATOM 739 O O . CYS A 1 96 ? -7.801 -32.594 -20.828 1 97.38 96 CYS A O 1
ATOM 741 N N . THR A 1 97 ? -7.184 -30.609 -20.016 1 96.62 97 THR A N 1
ATOM 742 C CA . THR A 1 97 ? -6.312 -31.188 -19 1 96.62 97 THR A CA 1
ATOM 743 C C . THR A 1 97 ? -6.652 -30.641 -17.609 1 96.62 97 THR A C 1
ATOM 745 O O . THR A 1 97 ? -6.758 -29.422 -17.438 1 96.62 97 THR A O 1
ATOM 748 N N . VAL A 1 98 ? -6.879 -31.547 -16.641 1 97.06 98 VAL A N 1
ATOM 749 C CA . VAL A 1 98 ? -7.008 -31.125 -15.25 1 97.06 98 VAL A CA 1
ATOM 750 C C . VAL A 1 98 ? -5.625 -30.859 -14.664 1 97.06 98 VAL A C 1
ATOM 752 O O . VAL A 1 98 ? -4.82 -31.781 -14.492 1 97.06 98 VAL A O 1
ATOM 755 N N . VAL A 1 99 ? -5.348 -29.641 -14.375 1 96.19 99 VAL A N 1
ATOM 756 C CA . VAL A 1 99 ? -3.998 -29.25 -13.969 1 96.19 99 VAL A CA 1
ATOM 757 C C . VAL A 1 99 ? -3.945 -29.047 -12.453 1 96.19 99 VAL A C 1
ATOM 759 O O . VAL A 1 99 ? -2.867 -28.875 -11.883 1 96.19 99 VAL A O 1
ATOM 762 N N . GLY A 1 100 ? -4.988 -29.016 -11.781 1 95.62 100 GLY A N 1
ATOM 763 C CA . GLY A 1 100 ? -5.164 -28.984 -10.336 1 95.62 100 GLY A CA 1
ATOM 764 C C . GLY A 1 100 ? -6.461 -29.625 -9.883 1 95.62 100 GLY A C 1
ATOM 765 O O . GLY A 1 100 ? -7.523 -29.016 -9.938 1 95.62 100 GLY A O 1
ATOM 766 N N . LYS A 1 101 ? -6.332 -30.828 -9.398 1 94.62 101 LYS A N 1
ATOM 767 C CA . LYS A 1 101 ? -7.508 -31.594 -8.984 1 94.62 101 LYS A CA 1
ATOM 768 C C . LYS A 1 101 ? -8.016 -31.125 -7.625 1 94.62 101 LYS A C 1
ATOM 770 O O . LYS A 1 101 ? -7.227 -30.875 -6.715 1 94.62 101 LYS A O 1
ATOM 775 N N . ASN A 1 102 ? -9.281 -30.906 -7.586 1 93.31 102 ASN A N 1
ATOM 776 C CA . ASN A 1 102 ? -9.93 -30.672 -6.297 1 93.31 102 ASN A CA 1
ATOM 777 C C . ASN A 1 102 ? -10.5 -31.953 -5.715 1 93.31 102 ASN A C 1
ATOM 779 O O . ASN A 1 102 ? -11.477 -32.5 -6.234 1 93.31 102 ASN A O 1
ATOM 783 N N . LEU A 1 103 ? -9.938 -32.375 -4.617 1 90.12 103 LEU A N 1
ATOM 784 C CA . LEU A 1 103 ? -10.312 -33.688 -4.066 1 90.12 103 LEU A CA 1
ATOM 785 C C . LEU A 1 103 ? -11.484 -33.531 -3.1 1 90.12 103 LEU A C 1
ATOM 787 O O . LEU A 1 103 ? -12.148 -34.531 -2.783 1 90.12 103 LEU A O 1
ATOM 791 N N . ALA A 1 104 ? -11.711 -32.344 -2.648 1 80.38 104 ALA A N 1
ATOM 792 C CA . ALA A 1 104 ? -12.812 -32.125 -1.716 1 80.38 104 ALA A CA 1
ATOM 793 C C . ALA A 1 104 ? -13.578 -30.859 -2.066 1 80.38 104 ALA A C 1
ATOM 795 O O . ALA A 1 104 ? -13.406 -29.828 -1.422 1 80.38 104 ALA A O 1
ATOM 796 N N . PRO A 1 105 ? -14.391 -31.047 -2.996 1 75.62 105 PRO A N 1
ATOM 797 C CA . PRO A 1 105 ? -15.141 -29.859 -3.402 1 75.62 105 PRO A CA 1
ATOM 798 C C . PRO A 1 105 ? -16.016 -29.297 -2.283 1 75.62 105 PRO A C 1
ATOM 800 O O . PRO A 1 105 ? -16.609 -30.062 -1.516 1 75.62 105 PRO A O 1
ATOM 803 N N . VAL A 1 106 ? -15.797 -27.984 -2.076 1 67.19 106 VAL A N 1
ATOM 804 C CA . VAL A 1 106 ? -16.594 -27.297 -1.059 1 67.19 106 VAL A CA 1
ATOM 805 C C . VAL A 1 106 ? -18.047 -27.25 -1.493 1 67.19 106 VAL A C 1
ATOM 807 O O . VAL A 1 106 ? -18.359 -26.984 -2.66 1 67.19 106 VAL A O 1
ATOM 810 N N . ARG A 1 107 ? -18.859 -27.688 -0.588 1 60.97 107 ARG A N 1
ATOM 811 C CA . ARG A 1 107 ? -20.297 -27.609 -0.863 1 60.97 107 ARG A CA 1
ATOM 812 C C . ARG A 1 107 ? -20.75 -26.172 -0.997 1 60.97 107 ARG A C 1
ATOM 814 O O . ARG A 1 107 ? -20.234 -25.281 -0.306 1 60.97 107 ARG A O 1
ATOM 821 N N . GLN A 1 108 ? -21.391 -25.828 -1.961 1 60.5 108 GLN A N 1
ATOM 822 C CA . GLN A 1 108 ? -21.844 -24.484 -2.266 1 60.5 108 GLN A CA 1
ATOM 823 C C . GLN A 1 108 ? -22.703 -23.922 -1.136 1 60.5 108 GLN A C 1
ATOM 825 O O . GLN A 1 108 ? -22.797 -22.703 -0.961 1 60.5 108 GLN A O 1
ATOM 830 N N . ASP A 1 109 ? -23.141 -24.781 -0.233 1 63.09 109 ASP A N 1
ATOM 831 C CA . ASP A 1 109 ? -24.094 -24.344 0.767 1 63.09 109 ASP A CA 1
ATOM 832 C C . ASP A 1 109 ? -23.438 -24.188 2.137 1 63.09 109 ASP A C 1
ATOM 834 O O . ASP A 1 109 ? -24.125 -24.156 3.16 1 63.09 109 ASP A O 1
ATOM 838 N N . VAL A 1 110 ? -22.25 -24.047 2.115 1 70.25 110 VAL A N 1
ATOM 839 C CA . VAL A 1 110 ? -21.594 -23.891 3.414 1 70.25 110 VAL A CA 1
ATOM 840 C C . VAL A 1 110 ? -21.875 -22.484 3.957 1 70.25 110 VAL A C 1
ATOM 842 O O . VAL A 1 110 ? -21.688 -21.5 3.256 1 70.25 110 VAL A O 1
ATOM 845 N N . PRO A 1 111 ? -22.469 -22.5 5.203 1 71.81 111 PRO A N 1
ATOM 846 C CA . PRO A 1 111 ? -22.75 -21.188 5.801 1 71.81 111 PRO A CA 1
ATOM 847 C C . PRO A 1 111 ? -21.484 -20.328 5.941 1 71.81 111 PRO A C 1
ATOM 849 O O . PRO A 1 111 ? -20.391 -20.875 6.129 1 71.81 111 PRO A O 1
ATOM 852 N N . VAL A 1 112 ? -21.688 -19.078 5.883 1 71.62 112 VAL A N 1
ATOM 853 C CA . VAL A 1 112 ? -20.609 -18.109 5.949 1 71.62 112 VAL A CA 1
ATOM 854 C C . VAL A 1 112 ? -19.844 -18.281 7.266 1 71.62 112 VAL A C 1
ATOM 856 O O . VAL A 1 112 ? -18.609 -18.141 7.305 1 71.62 112 VAL A O 1
ATOM 859 N N . SER A 1 113 ? -20.5 -18.578 8.297 1 73.88 113 SER A N 1
ATOM 860 C CA . SER A 1 113 ? -19.875 -18.75 9.602 1 73.88 113 SER A CA 1
ATOM 861 C C . SER A 1 113 ? -18.875 -19.906 9.594 1 73.88 113 SER A C 1
ATOM 863 O O . SER A 1 113 ? -17.844 -19.844 10.266 1 73.88 113 SER A O 1
ATOM 865 N N . ALA A 1 114 ? -19.219 -20.891 8.82 1 72.62 114 ALA A N 1
ATOM 866 C CA . ALA A 1 114 ? -18.312 -22.031 8.719 1 72.62 114 ALA A CA 1
ATOM 867 C C . ALA A 1 114 ? -17.078 -21.688 7.883 1 72.62 114 ALA A C 1
ATOM 869 O O . ALA A 1 114 ? -15.977 -22.125 8.18 1 72.62 114 ALA A O 1
ATOM 870 N N . LEU A 1 115 ? -17.344 -20.859 6.918 1 73.44 115 LEU A N 1
ATOM 871 C CA . LEU A 1 115 ? -16.266 -20.438 6.035 1 73.44 115 LEU A CA 1
ATOM 872 C C . LEU A 1 115 ? -15.258 -19.578 6.789 1 73.44 115 LEU A C 1
ATOM 874 O O . LEU A 1 115 ? -14.07 -19.578 6.473 1 73.44 115 LEU A O 1
ATOM 878 N N . ARG A 1 116 ? -15.703 -18.891 7.832 1 73.38 116 ARG A N 1
ATOM 879 C CA . ARG A 1 116 ? -14.836 -18 8.602 1 73.38 116 ARG A CA 1
ATOM 880 C C . ARG A 1 116 ? -13.82 -18.797 9.414 1 73.38 116 ARG A C 1
ATOM 882 O O . ARG A 1 116 ? -12.758 -18.281 9.766 1 73.38 116 ARG A O 1
ATOM 889 N N . LYS A 1 117 ? -14.148 -20.031 9.586 1 71.12 117 LYS A N 1
ATOM 890 C CA . LYS A 1 117 ? -13.289 -20.844 10.438 1 71.12 117 LYS A CA 1
ATOM 891 C C . LYS A 1 117 ? -12.234 -21.578 9.609 1 71.12 117 LYS A C 1
ATOM 893 O O . LYS A 1 117 ? -11.281 -22.141 10.156 1 71.12 117 LYS A O 1
ATOM 898 N N . SER A 1 118 ? -12.453 -21.547 8.32 1 74.88 118 SER A N 1
ATOM 899 C CA . SER A 1 118 ? -11.5 -22.172 7.414 1 74.88 118 SER A CA 1
ATOM 900 C C . SER A 1 118 ? -11.109 -21.234 6.281 1 74.88 118 SER A C 1
ATOM 902 O O . SER A 1 118 ? -11.773 -21.188 5.246 1 74.88 118 SER A O 1
ATOM 904 N N . TYR A 1 119 ? -9.953 -20.703 6.445 1 74.5 119 TYR A N 1
ATOM 905 C CA . TYR A 1 119 ? -9.539 -19.688 5.48 1 74.5 119 TYR A CA 1
ATOM 906 C C . TYR A 1 119 ? -9.289 -20.312 4.113 1 74.5 119 TYR A C 1
ATOM 908 O O . TYR A 1 119 ? -9.711 -19.781 3.088 1 74.5 119 TYR A O 1
ATOM 916 N N . PRO A 1 120 ? -8.719 -21.547 4.102 1 70.12 120 PRO A N 1
ATOM 917 C CA . PRO A 1 120 ? -8.516 -22.141 2.777 1 70.12 120 PRO A CA 1
ATOM 918 C C . PRO A 1 120 ? -9.828 -22.422 2.041 1 70.12 120 PRO A C 1
ATOM 920 O O . PRO A 1 120 ? -9.875 -22.344 0.812 1 70.12 120 PRO A O 1
ATOM 923 N N . LEU A 1 121 ? -10.852 -22.609 2.877 1 73.12 121 LEU A N 1
ATOM 924 C CA . LEU A 1 121 ? -12.141 -22.891 2.262 1 73.12 121 LEU A CA 1
ATOM 925 C C . LEU A 1 121 ? -12.828 -21.609 1.809 1 73.12 121 LEU A C 1
ATOM 927 O O . LEU A 1 121 ? -13.477 -21.578 0.762 1 73.12 121 LEU A O 1
ATOM 931 N N . ARG A 1 122 ? -12.539 -20.578 2.559 1 81 122 ARG A N 1
ATOM 932 C CA . ARG A 1 122 ? -13.211 -19.312 2.264 1 81 122 ARG A CA 1
ATOM 933 C C . ARG A 1 122 ? -12.766 -18.766 0.913 1 81 122 ARG A C 1
ATOM 935 O O . ARG A 1 122 ? -13.578 -18.219 0.164 1 81 122 ARG A O 1
ATOM 942 N N . ILE A 1 123 ? -11.602 -19 0.588 1 81.94 123 ILE A N 1
ATOM 943 C CA . ILE A 1 123 ? -11.039 -18.406 -0.619 1 81.94 123 ILE A CA 1
ATOM 944 C C . ILE A 1 123 ? -11.57 -19.141 -1.85 1 81.94 123 ILE A C 1
ATOM 946 O O . ILE A 1 123 ? -11.43 -18.656 -2.977 1 81.94 123 ILE A O 1
ATOM 950 N N . LYS A 1 124 ? -12.242 -20.25 -1.594 1 83.12 124 LYS A N 1
ATOM 951 C CA . LYS A 1 124 ? -12.742 -21.047 -2.707 1 83.12 124 LYS A CA 1
ATOM 952 C C . LYS A 1 124 ? -14.164 -20.625 -3.094 1 83.12 124 LYS A C 1
ATOM 954 O O . LYS A 1 124 ? -14.695 -21.078 -4.109 1 83.12 124 LYS A O 1
ATOM 959 N N . THR A 1 125 ? -14.688 -19.734 -2.303 1 82.94 125 THR A N 1
ATOM 960 C CA . THR A 1 125 ? -16.062 -19.344 -2.588 1 82.94 125 THR A CA 1
ATOM 961 C C . THR A 1 125 ? -16.078 -18.141 -3.525 1 82.94 125 THR A C 1
ATOM 963 O O . THR A 1 125 ? -15.242 -17.234 -3.418 1 82.94 125 THR A O 1
ATOM 966 N N . ARG A 1 126 ? -17.047 -18.125 -4.383 1 83.12 126 ARG A N 1
ATOM 967 C CA . ARG A 1 126 ? -17.188 -17.078 -5.383 1 83.12 126 ARG A CA 1
ATOM 968 C C . ARG A 1 126 ? -17.391 -15.719 -4.723 1 83.12 126 ARG A C 1
ATOM 970 O O . ARG A 1 126 ? -16.844 -14.711 -5.176 1 83.12 126 ARG A O 1
ATOM 977 N N . SER A 1 127 ? -18.203 -15.711 -3.715 1 83.12 127 SER A N 1
ATOM 978 C CA . SER A 1 127 ? -18.5 -14.453 -3.033 1 83.12 127 SER A CA 1
ATOM 979 C C . SER A 1 127 ? -17.25 -13.859 -2.395 1 83.12 127 SER A C 1
ATOM 981 O O . SER A 1 127 ? -17.062 -12.641 -2.422 1 83.12 127 SER A O 1
ATOM 983 N N . PHE A 1 128 ? -16.453 -14.68 -1.912 1 86.56 128 PHE A N 1
ATOM 984 C CA . PHE A 1 128 ? -15.266 -14.188 -1.234 1 86.56 128 PHE A CA 1
ATOM 985 C C . PHE A 1 128 ? -14.242 -13.688 -2.244 1 86.56 128 PHE A C 1
ATOM 987 O O . PHE A 1 128 ? -13.562 -12.68 -2.008 1 86.56 128 PHE A O 1
ATOM 994 N N . ILE A 1 129 ? -14.125 -14.375 -3.301 1 89.44 129 ILE A N 1
ATOM 995 C CA . ILE A 1 129 ? -13.227 -13.93 -4.359 1 89.44 129 ILE A CA 1
ATOM 996 C C . ILE A 1 129 ? -13.688 -12.578 -4.898 1 89.44 129 ILE A C 1
ATOM 998 O O . ILE A 1 129 ? -12.867 -11.703 -5.188 1 89.44 129 ILE A O 1
ATOM 1002 N N . ALA A 1 130 ? -14.977 -12.477 -5.062 1 89.94 130 ALA A N 1
ATOM 1003 C CA . ALA A 1 130 ? -15.531 -11.188 -5.473 1 89.94 130 ALA A CA 1
ATOM 1004 C C . ALA A 1 130 ? -15.188 -10.094 -4.469 1 89.94 130 ALA A C 1
ATOM 1006 O O . ALA A 1 130 ? -14.859 -8.969 -4.859 1 89.94 130 ALA A O 1
ATOM 1007 N N . LEU A 1 131 ? -15.242 -10.438 -3.246 1 90.25 131 LEU A N 1
ATOM 1008 C CA . LEU A 1 131 ? -14.914 -9.492 -2.186 1 90.25 131 LEU A CA 1
ATOM 1009 C C . LEU A 1 131 ? -13.461 -9.039 -2.297 1 90.25 131 LEU A C 1
ATOM 1011 O O . LEU A 1 131 ? -13.164 -7.855 -2.119 1 90.25 131 LEU A O 1
ATOM 1015 N N . LEU A 1 132 ? -12.578 -9.969 -2.537 1 93.81 132 LEU A N 1
ATOM 1016 C CA . LEU A 1 132 ? -11.164 -9.633 -2.65 1 93.81 132 LEU A CA 1
ATOM 1017 C C . LEU A 1 132 ? -10.914 -8.719 -3.85 1 93.81 132 LEU A C 1
ATOM 1019 O O . LEU A 1 132 ? -10.07 -7.824 -3.791 1 93.81 132 LEU A O 1
ATOM 1023 N N . ARG A 1 133 ? -11.641 -8.945 -4.906 1 94.12 133 ARG A N 1
ATOM 1024 C CA . ARG A 1 133 ? -11.531 -8.062 -6.062 1 94.12 133 ARG A CA 1
ATOM 1025 C C . ARG A 1 133 ? -12.047 -6.668 -5.742 1 94.12 133 ARG A C 1
ATOM 1027 O O . ARG A 1 133 ? -11.453 -5.668 -6.152 1 94.12 133 ARG A O 1
ATOM 1034 N N . LEU A 1 134 ? -13.148 -6.633 -5.012 1 92.81 134 LEU A N 1
ATOM 1035 C CA . LEU A 1 134 ? -13.695 -5.348 -4.602 1 92.81 134 LEU A CA 1
ATOM 1036 C C . LEU A 1 134 ? -12.719 -4.602 -3.699 1 92.81 134 LEU A C 1
ATOM 1038 O O . LEU A 1 134 ? -12.57 -3.381 -3.811 1 92.81 134 LEU A O 1
ATOM 1042 N N . ARG A 1 135 ? -12.086 -5.305 -2.84 1 95.5 135 ARG A N 1
ATOM 1043 C CA . ARG A 1 135 ? -11.094 -4.688 -1.971 1 95.5 135 ARG A CA 1
ATOM 1044 C C . ARG A 1 135 ? -9.922 -4.137 -2.781 1 95.5 135 ARG A C 1
ATOM 1046 O O . ARG A 1 135 ? -9.422 -3.047 -2.494 1 95.5 135 ARG A O 1
ATOM 1053 N N . SER A 1 136 ? -9.492 -4.914 -3.729 1 96.88 136 SER A N 1
ATOM 1054 C CA . SER A 1 136 ? -8.461 -4.445 -4.641 1 96.88 136 SER A CA 1
ATOM 1055 C C . SER A 1 136 ? -8.875 -3.146 -5.328 1 96.88 136 SER A C 1
ATOM 1057 O O . SER A 1 136 ? -8.078 -2.213 -5.434 1 96.88 136 SER A O 1
ATOM 1059 N N . GLU A 1 137 ? -10.086 -3.08 -5.773 1 95.19 137 GLU A N 1
ATOM 1060 C CA . GLU A 1 137 ? -10.602 -1.876 -6.414 1 95.19 137 GLU A CA 1
ATOM 1061 C C . GLU A 1 137 ? -10.656 -0.708 -5.434 1 95.19 137 GLU A C 1
ATOM 1063 O O . GLU A 1 137 ? -10.367 0.432 -5.805 1 95.19 137 GLU A O 1
ATOM 1068 N N . LEU A 1 138 ? -11.078 -0.965 -4.242 1 95.81 138 LEU A N 1
ATOM 1069 C CA . LEU A 1 138 ? -11.094 0.075 -3.219 1 95.81 138 LEU A CA 1
ATOM 1070 C C . LEU A 1 138 ? -9.711 0.7 -3.059 1 95.81 138 LEU A C 1
ATOM 1072 O O . LEU A 1 138 ? -9.57 1.925 -3.053 1 95.81 138 LEU A O 1
ATOM 1076 N N . ASN A 1 139 ? -8.695 -0.155 -2.904 1 97.62 139 ASN A N 1
ATOM 1077 C CA . ASN A 1 139 ? -7.324 0.337 -2.836 1 97.62 139 ASN A CA 1
ATOM 1078 C C . ASN A 1 139 ? -6.98 1.206 -4.043 1 97.62 139 ASN A C 1
ATOM 1080 O O . ASN A 1 139 ? -6.445 2.305 -3.889 1 97.62 139 ASN A O 1
ATOM 1084 N N . LYS A 1 140 ? -7.297 0.715 -5.18 1 97.56 140 LYS A N 1
ATOM 1085 C CA . LYS A 1 140 ? -7.023 1.416 -6.43 1 97.56 140 LYS A CA 1
ATOM 1086 C C . LYS A 1 140 ? -7.676 2.795 -6.441 1 97.56 140 LYS A C 1
ATOM 1088 O O . LYS A 1 140 ? -7.023 3.795 -6.746 1 97.56 140 LYS A O 1
ATOM 1093 N N . PHE A 1 141 ? -8.922 2.865 -6.086 1 97.25 141 PHE A N 1
ATOM 1094 C CA . PHE A 1 141 ? -9.664 4.117 -6.133 1 97.25 141 PHE A CA 1
ATOM 1095 C C . PHE A 1 141 ? -9.125 5.109 -5.109 1 97.25 141 PHE A C 1
ATOM 1097 O O . PHE A 1 141 ? -9.062 6.312 -5.371 1 97.25 141 PHE A O 1
ATOM 1104 N N . CYS A 1 142 ? -8.734 4.66 -3.957 1 98.44 142 CYS A N 1
ATOM 1105 C CA . CYS A 1 142 ? -8.117 5.539 -2.971 1 98.44 142 CYS A CA 1
ATOM 1106 C C . CYS A 1 142 ? -6.832 6.148 -3.514 1 98.44 142 CYS A C 1
ATOM 1108 O O . CYS A 1 142 ? -6.629 7.363 -3.428 1 98.44 142 CYS A O 1
ATOM 1110 N N . HIS A 1 143 ? -5.973 5.301 -4.086 1 98.44 143 HIS A N 1
ATOM 1111 C CA . HIS A 1 143 ? -4.7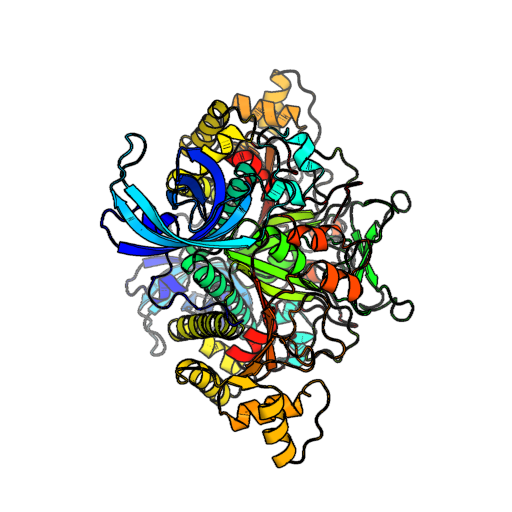42 5.816 -4.676 1 98.44 143 HIS A CA 1
ATOM 1112 C C . HIS A 1 143 ? -5.043 6.828 -5.777 1 98.44 143 HIS A C 1
ATOM 1114 O O . HIS A 1 143 ? -4.402 7.879 -5.855 1 98.44 143 HIS A O 1
ATOM 1120 N N . GLN A 1 144 ? -6 6.52 -6.594 1 97.69 144 GLN A N 1
ATOM 1121 C CA . GLN A 1 144 ? -6.355 7.398 -7.699 1 97.69 144 GLN A CA 1
ATOM 1122 C C . GLN A 1 144 ? -6.781 8.773 -7.191 1 97.69 144 GLN A C 1
ATOM 1124 O O . GLN A 1 144 ? -6.426 9.797 -7.781 1 97.69 144 GLN A O 1
ATOM 1129 N N . PHE A 1 145 ? -7.566 8.805 -6.145 1 98.5 145 PHE A N 1
ATOM 1130 C CA . PHE A 1 145 ? -8 10.07 -5.566 1 98.5 145 PHE A CA 1
ATOM 1131 C C . PHE A 1 145 ? -6.801 10.922 -5.156 1 98.5 145 PHE A C 1
ATOM 1133 O O . PHE A 1 145 ? -6.727 12.102 -5.496 1 98.5 145 PHE A O 1
ATOM 1140 N N . PHE A 1 146 ? -5.906 10.336 -4.418 1 98.62 146 PHE A N 1
ATOM 1141 C CA . PHE A 1 146 ? -4.781 11.086 -3.869 1 98.62 146 PHE A CA 1
ATOM 1142 C C . PHE A 1 146 ? -3.822 11.508 -4.977 1 98.62 146 PHE A C 1
ATOM 1144 O O . PHE A 1 146 ? -3.217 12.578 -4.902 1 98.62 146 PHE A O 1
ATOM 1151 N N . GLU A 1 147 ? -3.686 10.641 -5.949 1 96.25 147 GLU A N 1
ATOM 1152 C CA . GLU A 1 147 ? -2.904 11.039 -7.117 1 96.25 147 GLU A CA 1
ATOM 1153 C C . GLU A 1 147 ? -3.525 12.242 -7.816 1 96.25 147 GLU A C 1
ATOM 1155 O O . GLU A 1 147 ? -2.822 13.195 -8.172 1 96.25 147 GLU A O 1
ATOM 1160 N N . LYS A 1 148 ? -4.812 12.188 -7.98 1 96.25 148 LYS A N 1
ATOM 1161 C CA . LYS A 1 148 ? -5.543 13.281 -8.609 1 96.25 148 LYS A CA 1
ATOM 1162 C C . LYS A 1 148 ? -5.371 14.578 -7.824 1 96.25 148 LYS A C 1
ATOM 1164 O O . LYS A 1 148 ? -5.273 15.656 -8.406 1 96.25 148 LYS A O 1
ATOM 1169 N N . GLU A 1 149 ? -5.324 14.469 -6.512 1 96.5 149 GLU A N 1
ATOM 1170 C CA . GLU A 1 149 ? -5.195 15.633 -5.637 1 96.5 149 GLU A CA 1
ATOM 1171 C C . GLU A 1 149 ? -3.73 15.984 -5.398 1 96.5 149 GLU A C 1
ATOM 1173 O O . GLU A 1 149 ? -3.416 16.797 -4.531 1 96.5 149 GLU A O 1
ATOM 1178 N N . ASN A 1 150 ? -2.766 15.312 -6.059 1 94.69 150 ASN A N 1
ATOM 1179 C CA . ASN A 1 150 ? -1.332 15.586 -6.059 1 94.69 150 ASN A CA 1
ATOM 1180 C C . ASN A 1 150 ? -0.704 15.289 -4.699 1 94.69 150 ASN A C 1
ATOM 1182 O O . ASN A 1 150 ? 0.194 16 -4.254 1 94.69 150 ASN A O 1
ATOM 1186 N N . PHE A 1 151 ? -1.237 14.383 -4 1 98.19 151 PHE A N 1
ATOM 1187 C CA . PHE A 1 151 ? -0.624 13.953 -2.752 1 98.19 151 PHE A CA 1
ATOM 1188 C C . PHE A 1 151 ? 0.562 13.031 -3.021 1 98.19 151 PHE A C 1
ATOM 1190 O O . PHE A 1 151 ? 0.563 12.281 -4 1 98.19 151 PHE A O 1
ATOM 1197 N N . VAL A 1 152 ? 1.549 13.062 -2.143 1 97.62 152 VAL A N 1
ATOM 1198 C CA . VAL A 1 152 ? 2.721 12.195 -2.211 1 97.62 152 VAL A CA 1
ATOM 1199 C C . VAL A 1 152 ? 2.547 11.016 -1.262 1 97.62 152 VAL A C 1
ATOM 1201 O O . VAL A 1 152 ? 2.258 11.195 -0.076 1 97.62 152 VAL A O 1
ATOM 1204 N N . HIS A 1 153 ? 2.627 9.797 -1.82 1 98.5 153 HIS A N 1
ATOM 1205 C CA . HIS A 1 153 ? 2.535 8.594 -1.009 1 98.5 153 HIS A CA 1
ATOM 1206 C C . HIS A 1 153 ? 3.795 8.391 -0.172 1 98.5 153 HIS A C 1
ATOM 1208 O O . HIS A 1 153 ? 4.91 8.445 -0.698 1 98.5 153 HIS A O 1
ATOM 1214 N N . ILE A 1 154 ? 3.615 8.18 1.137 1 97.69 154 ILE A N 1
ATOM 1215 C CA . ILE A 1 154 ? 4.738 7.984 2.051 1 97.69 154 ILE A CA 1
ATOM 1216 C C . ILE A 1 154 ? 4.676 6.582 2.65 1 97.69 154 ILE A C 1
ATOM 1218 O O . ILE A 1 154 ? 3.635 6.164 3.162 1 97.69 154 ILE A O 1
ATOM 1222 N N . ASP A 1 155 ? 5.742 5.848 2.547 1 96.38 155 ASP A N 1
ATOM 1223 C CA . ASP A 1 155 ? 5.867 4.586 3.271 1 96.38 155 ASP A CA 1
ATOM 1224 C C . ASP A 1 155 ? 6.273 4.824 4.723 1 96.38 155 ASP A C 1
ATOM 1226 O O . ASP A 1 155 ? 7.465 4.891 5.039 1 96.38 155 ASP A O 1
ATOM 1230 N N . ALA A 1 156 ? 5.285 4.887 5.523 1 94.5 156 ALA A N 1
ATOM 1231 C CA . ALA A 1 156 ? 5.543 5.062 6.949 1 94.5 156 ALA A CA 1
ATOM 1232 C C . ALA A 1 156 ? 6.035 3.766 7.582 1 94.5 156 ALA A C 1
ATOM 1234 O O . ALA A 1 156 ? 5.652 2.674 7.156 1 94.5 156 ALA A O 1
ATOM 1235 N N . PRO A 1 157 ? 6.875 3.869 8.578 1 93 157 PRO A N 1
ATOM 1236 C CA . PRO A 1 157 ? 7.387 2.654 9.211 1 93 157 PRO A CA 1
ATOM 1237 C C . PRO A 1 157 ? 6.344 1.955 10.078 1 93 157 PRO A C 1
ATOM 1239 O O . PRO A 1 157 ? 5.398 2.596 10.547 1 93 157 PRO A O 1
ATOM 1242 N N . SER A 1 158 ? 6.555 0.638 10.227 1 92.5 158 SER A N 1
ATOM 1243 C CA . SER A 1 158 ? 5.688 -0.148 11.094 1 92.5 158 SER A CA 1
ATOM 1244 C C . SER A 1 158 ? 6.375 -0.481 12.414 1 92.5 158 SER A C 1
ATOM 1246 O O . SER A 1 158 ? 5.738 -0.964 13.352 1 92.5 158 SER A O 1
ATOM 1248 N N . LEU A 1 159 ? 7.629 -0.352 12.5 1 91.31 159 LEU A N 1
ATOM 1249 C CA . LEU A 1 159 ? 8.375 -0.474 13.742 1 91.31 159 LEU A CA 1
ATOM 1250 C C . LEU A 1 159 ? 8.633 0.896 14.359 1 91.31 159 LEU A C 1
ATOM 1252 O O . LEU A 1 159 ? 9.312 1.732 13.758 1 91.31 159 LEU A O 1
ATOM 1256 N N . SER A 1 160 ? 8.07 1.077 15.477 1 87.19 160 SER A N 1
ATOM 1257 C CA . SER A 1 160 ? 8.148 2.398 16.094 1 87.19 160 SER A CA 1
ATOM 1258 C C . SER A 1 160 ? 8.625 2.311 17.547 1 87.19 160 SER A C 1
ATOM 1260 O O . SER A 1 160 ? 8.336 1.335 18.234 1 87.19 160 SER A O 1
ATOM 1262 N N . VAL A 1 161 ? 9.312 3.357 17.938 1 80.5 161 VAL A N 1
ATOM 1263 C CA . VAL A 1 161 ? 9.719 3.432 19.344 1 80.5 161 VAL A CA 1
ATOM 1264 C C . VAL A 1 161 ? 8.711 4.27 20.125 1 80.5 161 VAL A C 1
ATOM 1266 O O . VAL A 1 161 ? 8.852 4.441 21.344 1 80.5 161 VAL A O 1
ATOM 1269 N N . ASN A 1 162 ? 7.762 4.711 19.406 1 74.62 162 ASN A N 1
ATOM 1270 C CA . ASN A 1 162 ? 6.73 5.516 20.062 1 74.62 162 ASN A CA 1
ATOM 1271 C C . ASN A 1 162 ? 5.391 4.789 20.078 1 74.62 162 ASN A C 1
ATOM 1273 O O . ASN A 1 162 ? 5.039 4.086 19.141 1 74.62 162 ASN A O 1
ATOM 1277 N N . ASP A 1 163 ? 4.75 4.828 21.203 1 64.94 163 ASP A N 1
ATOM 1278 C CA . ASP A 1 163 ? 3.447 4.18 21.328 1 64.94 163 ASP A CA 1
ATOM 1279 C C . ASP A 1 163 ? 2.318 5.125 20.938 1 64.94 163 ASP A C 1
ATOM 1281 O O . ASP A 1 163 ? 1.141 4.777 21.047 1 64.94 163 ASP A O 1
ATOM 1285 N N . CYS A 1 164 ? 2.732 6.176 20.109 1 57.88 164 CYS A N 1
ATOM 1286 C CA . CYS A 1 164 ? 1.757 7.207 19.781 1 57.88 164 CYS A CA 1
ATOM 1287 C C . CYS A 1 164 ? 0.809 7.457 20.953 1 57.88 164 CYS A C 1
ATOM 1289 O O . CYS A 1 164 ? 1.249 7.793 22.047 1 57.88 164 CYS A O 1
ATOM 1291 N N . GLU A 1 165 ? -0.648 7.086 20.594 1 53.5 165 GLU A N 1
ATOM 1292 C CA . GLU A 1 165 ? -1.696 7.293 21.578 1 53.5 165 GLU A CA 1
ATOM 1293 C C . GLU A 1 165 ? -1.728 6.148 22.594 1 53.5 165 GLU A C 1
ATOM 1295 O O . GLU A 1 165 ? -2.445 6.219 23.594 1 53.5 165 GLU A O 1
ATOM 1300 N N . GLY A 1 166 ? -0.882 5.043 22.406 1 55.66 166 GLY A N 1
ATOM 1301 C CA . GLY A 1 166 ? -1.3 3.686 22.719 1 55.66 166 GLY A CA 1
ATOM 1302 C C . GLY A 1 166 ? -1.358 3.4 24.203 1 55.66 166 GLY A C 1
ATOM 1303 O O . GLY A 1 166 ? -0.323 3.318 24.859 1 55.66 166 GLY A O 1
ATOM 1304 N N . ALA A 1 167 ? -2.443 3.82 24.781 1 52.56 167 ALA A N 1
ATOM 1305 C CA . ALA A 1 167 ? -3.061 3.6 26.078 1 52.56 167 ALA A CA 1
ATOM 1306 C C . ALA A 1 167 ? -3.045 2.121 26.453 1 52.56 167 ALA A C 1
ATOM 1308 O O . ALA A 1 167 ? -4.004 1.61 27.031 1 52.56 167 ALA A O 1
ATOM 1309 N N . GLY A 1 168 ? -2.07 1.34 26.031 1 60.88 168 GLY A N 1
ATOM 1310 C CA . GLY A 1 168 ? -2.059 0.013 26.625 1 60.88 168 GLY A CA 1
ATOM 1311 C C . GLY A 1 168 ? -2.324 -1.093 25.625 1 60.88 168 GLY A C 1
ATOM 1312 O O . GLY A 1 168 ? -1.901 -2.234 25.828 1 60.88 168 GLY A O 1
ATOM 1313 N N . ASP A 1 169 ? -2.969 -0.928 24.531 1 79.75 169 ASP A N 1
ATOM 1314 C CA . ASP A 1 169 ? -3.307 -1.99 23.578 1 79.75 169 ASP A CA 1
ATOM 1315 C C . ASP A 1 169 ? -2.316 -2.027 22.422 1 79.75 169 ASP A C 1
ATOM 1317 O O . ASP A 1 169 ? -2.713 -1.936 21.25 1 79.75 169 ASP A O 1
ATOM 1321 N N . ILE A 1 170 ? -1.057 -2.242 22.938 1 84.31 170 ILE A N 1
ATOM 1322 C CA . ILE A 1 170 ? -0.004 -2.154 21.938 1 84.31 170 ILE A CA 1
ATOM 1323 C C . ILE A 1 170 ? 0.783 -3.463 21.891 1 84.31 170 ILE A C 1
ATOM 1325 O O . ILE A 1 170 ? 0.872 -4.172 22.891 1 84.31 170 ILE A O 1
ATOM 1329 N N . PHE A 1 171 ? 1.259 -3.783 20.75 1 87.94 171 PHE A N 1
ATOM 1330 C CA . PHE A 1 171 ? 2.127 -4.938 20.562 1 87.94 171 PHE A CA 1
ATOM 1331 C C . PHE A 1 171 ? 3.594 -4.535 20.656 1 87.94 171 PHE A C 1
ATOM 1333 O O . PHE A 1 171 ? 3.988 -3.488 20.125 1 87.94 171 PHE A O 1
ATOM 1340 N N . ILE A 1 172 ? 4.34 -5.395 21.328 1 87.81 172 ILE A N 1
ATOM 1341 C CA . ILE A 1 172 ? 5.781 -5.199 21.422 1 87.81 172 ILE A CA 1
ATOM 1342 C C . ILE A 1 172 ? 6.496 -6.184 20.5 1 87.81 172 ILE A C 1
ATOM 1344 O O . ILE A 1 172 ? 6.078 -7.336 20.359 1 87.81 172 ILE A O 1
ATOM 1348 N N . VAL A 1 173 ? 7.566 -5.699 19.875 1 88.88 173 VAL A N 1
ATOM 1349 C CA . VAL A 1 173 ? 8.352 -6.516 18.953 1 88.88 173 VAL A CA 1
ATOM 1350 C C . VAL A 1 173 ? 9.695 -6.863 19.594 1 88.88 173 VAL A C 1
ATOM 1352 O O . VAL A 1 173 ? 10.383 -5.988 20.125 1 88.88 173 VAL A O 1
ATOM 1355 N N . GLN A 1 174 ? 10 -8.148 19.562 1 85.31 174 GLN A N 1
ATOM 1356 C CA . GLN A 1 174 ? 11.266 -8.641 20.094 1 85.31 174 GLN A CA 1
ATOM 1357 C C . GLN A 1 174 ? 11.945 -9.594 19.109 1 85.31 174 GLN A C 1
ATOM 1359 O O . GLN A 1 174 ? 11.328 -10.023 18.141 1 85.31 174 GLN A O 1
ATOM 1364 N N . VAL A 1 175 ? 13.281 -9.734 19.344 1 81.62 175 VAL A N 1
ATOM 1365 C CA . VAL A 1 175 ? 13.992 -10.703 18.516 1 81.62 175 VAL A CA 1
ATOM 1366 C C . VAL A 1 175 ? 13.984 -12.07 19.203 1 81.62 175 VAL A C 1
ATOM 1368 O O . VAL A 1 175 ? 14.047 -12.156 20.422 1 81.62 175 VAL A O 1
ATOM 1371 N N . CYS A 1 176 ? 13.797 -13.07 18.422 1 66.81 176 CYS A N 1
ATOM 1372 C CA . CYS A 1 176 ? 13.719 -14.438 18.922 1 66.81 176 CYS A CA 1
ATOM 1373 C C . CYS A 1 176 ? 15.047 -14.875 19.531 1 66.81 176 CYS A C 1
ATOM 1375 O O . CYS A 1 176 ? 15.078 -15.602 20.516 1 66.81 176 CYS A O 1
ATOM 1377 N N . PHE A 1 177 ? 16.094 -14.492 18.922 1 62.81 177 PHE A N 1
ATOM 1378 C CA . PHE A 1 177 ? 17.344 -15.102 19.375 1 62.81 177 PHE A CA 1
ATOM 1379 C C . PHE A 1 177 ? 17.906 -14.344 20.578 1 62.81 177 PHE A C 1
ATOM 1381 O O . PHE A 1 177 ? 17.781 -13.117 20.656 1 62.81 177 PHE A O 1
ATOM 1388 N N . GLU A 1 178 ? 18.062 -15.055 21.703 1 56.47 178 GLU A N 1
ATOM 1389 C CA . GLU A 1 178 ? 18.531 -14.656 23.031 1 56.47 178 GLU A CA 1
ATOM 1390 C C . GLU A 1 178 ? 19.641 -13.617 22.922 1 56.47 178 GLU A C 1
ATOM 1392 O O . GLU A 1 178 ? 19.703 -12.688 23.734 1 56.47 178 GLU A O 1
ATOM 1397 N N . ASN A 1 179 ? 20.531 -13.742 21.984 1 53.5 179 ASN A N 1
ATOM 1398 C CA . ASN A 1 179 ? 21.75 -12.953 22.047 1 53.5 179 ASN A CA 1
ATOM 1399 C C . ASN A 1 179 ? 21.547 -11.539 21.531 1 53.5 179 ASN A C 1
ATOM 1401 O O . ASN A 1 179 ? 22.484 -10.734 21.5 1 53.5 179 ASN A O 1
ATOM 1405 N N . HIS A 1 180 ? 20.297 -11.203 21.109 1 61.44 180 HIS A N 1
ATOM 1406 C CA . HIS A 1 180 ? 20.188 -9.859 20.562 1 61.44 180 HIS A CA 1
ATOM 1407 C C . HIS A 1 180 ? 18.969 -9.125 21.125 1 61.44 180 HIS A C 1
ATOM 1409 O O . HIS A 1 180 ? 18.312 -8.375 20.406 1 61.44 180 HIS A O 1
ATOM 1415 N N . LYS A 1 181 ? 18.797 -9.258 22.406 1 61.03 181 LYS A N 1
ATOM 1416 C CA . LYS A 1 181 ? 17.641 -8.648 23.062 1 61.03 181 LYS A CA 1
ATOM 1417 C C . LYS A 1 181 ? 17.609 -7.141 22.828 1 61.03 181 LYS A C 1
ATOM 1419 O O . LYS A 1 181 ? 16.547 -6.52 22.938 1 61.03 181 LYS A O 1
ATOM 1424 N N . LYS A 1 182 ? 18.672 -6.68 22.312 1 75.31 182 LYS A N 1
ATOM 1425 C CA . LYS A 1 182 ? 18.688 -5.238 22.078 1 75.31 182 LYS A CA 1
ATOM 1426 C C . LYS A 1 182 ? 19 -4.926 20.609 1 75.31 182 LYS A C 1
ATOM 1428 O O . LYS A 1 182 ? 19.859 -4.105 20.312 1 75.31 182 LYS A O 1
ATOM 1433 N N . PHE A 1 183 ? 18.234 -5.52 19.781 1 80.75 183 PHE A N 1
ATOM 1434 C CA . PHE A 1 183 ? 18.438 -5.391 18.344 1 80.75 183 PHE A CA 1
ATOM 1435 C C . PHE A 1 183 ? 18.344 -3.932 17.906 1 80.75 183 PHE A C 1
ATOM 1437 O O . PHE A 1 183 ? 19.172 -3.441 17.156 1 80.75 183 PHE A O 1
ATOM 1444 N N . PHE A 1 184 ? 17.344 -3.193 18.406 1 82.44 184 PHE A N 1
ATOM 1445 C CA . PHE A 1 184 ? 17.141 -1.806 18.016 1 82.44 184 PHE A CA 1
ATOM 1446 C C . PHE A 1 184 ? 17.719 -0.851 19.062 1 82.44 184 PHE A C 1
ATOM 1448 O O . PHE A 1 184 ? 17.5 0.361 18.984 1 82.44 184 PHE A O 1
ATOM 1455 N N . GLY A 1 185 ? 18.359 -1.291 19.969 1 79.19 185 GLY A N 1
ATOM 1456 C CA . GLY A 1 185 ? 18.828 -0.474 21.062 1 79.19 185 GLY A CA 1
ATOM 1457 C C . GLY A 1 185 ? 18.062 -0.71 22.359 1 79.19 185 GLY A C 1
ATOM 1458 O O . GLY A 1 185 ? 17.391 -1.728 22.5 1 79.19 185 GLY A O 1
ATOM 1459 N N . PRO A 1 186 ? 18.25 0.241 23.266 1 76.94 186 PRO A N 1
ATOM 1460 C CA . PRO A 1 186 ? 17.703 0.014 24.609 1 76.94 186 PRO A CA 1
ATOM 1461 C C . PRO A 1 186 ? 16.188 0.243 24.672 1 76.94 186 PRO A C 1
ATOM 1463 O O . PRO A 1 186 ? 15.523 -0.285 25.562 1 76.94 186 PRO A O 1
ATOM 1466 N N . ASN A 1 187 ? 15.648 0.959 23.812 1 79.75 187 ASN A N 1
ATOM 1467 C CA . ASN A 1 187 ? 14.227 1.283 23.859 1 79.75 187 ASN A CA 1
ATOM 1468 C C . ASN A 1 187 ? 13.375 0.169 23.25 1 79.75 187 ASN A C 1
ATOM 1470 O O . ASN A 1 187 ? 13.766 -0.447 22.266 1 79.75 187 ASN A O 1
ATOM 1474 N N . PRO A 1 188 ? 12.25 -0.074 23.875 1 83.31 188 PRO A N 1
ATOM 1475 C CA . PRO A 1 188 ? 11.336 -1.045 23.266 1 83.31 188 PRO A CA 1
ATOM 1476 C C . PRO A 1 188 ? 10.789 -0.575 21.922 1 83.31 188 PRO A C 1
ATOM 1478 O O . PRO A 1 188 ? 10.656 0.63 21.688 1 83.31 188 PRO A O 1
ATOM 1481 N N . VAL A 1 189 ? 10.508 -1.568 21.078 1 88.5 189 VAL A N 1
ATOM 1482 C CA . VAL A 1 189 ? 9.945 -1.291 19.75 1 88.5 189 VAL A CA 1
ATOM 1483 C C . VAL A 1 189 ? 8.516 -1.823 19.688 1 88.5 189 VAL A C 1
ATOM 1485 O O . VAL A 1 189 ? 8.234 -2.936 20.141 1 88.5 189 VAL A O 1
ATOM 1488 N N . TYR A 1 190 ? 7.664 -1.012 19.094 1 89.19 190 TYR A N 1
ATOM 1489 C CA . TYR A 1 190 ? 6.238 -1.319 19.062 1 89.19 190 TYR A CA 1
ATOM 1490 C C . TYR A 1 190 ? 5.727 -1.368 17.625 1 89.19 190 TYR A C 1
ATOM 1492 O O . TYR A 1 190 ? 6.371 -0.844 16.703 1 89.19 190 TYR A O 1
ATOM 1500 N N . LEU A 1 191 ? 4.613 -2.141 17.484 1 91.81 191 LEU A N 1
ATOM 1501 C CA . LEU A 1 191 ? 3.82 -1.977 16.281 1 91.81 191 LEU A CA 1
ATOM 1502 C C . LEU A 1 191 ? 2.854 -0.806 16.422 1 91.81 191 LEU A C 1
ATOM 1504 O O . LEU A 1 191 ? 2.174 -0.673 17.438 1 91.81 191 LEU A O 1
ATOM 1508 N N . PRO A 1 192 ? 2.787 0.02 15.422 1 90.5 192 PRO A N 1
ATOM 1509 C CA . PRO A 1 192 ? 2.09 1.296 15.602 1 90.5 192 PRO A CA 1
ATOM 1510 C C . PRO A 1 192 ? 0.576 1.168 15.461 1 90.5 192 PRO A C 1
ATOM 1512 O O . PRO A 1 192 ? 0.093 0.353 14.672 1 90.5 192 PRO A O 1
ATOM 1515 N N . VAL A 1 193 ? -0.101 2.057 16.125 1 90.75 193 VAL A N 1
ATOM 1516 C CA . VAL A 1 193 ? -1.551 2.156 15.992 1 90.75 193 VAL A CA 1
ATOM 1517 C C . VAL A 1 193 ? -1.899 3.139 14.875 1 90.75 193 VAL A C 1
ATOM 1519 O O . VAL A 1 193 ? -3.043 3.182 14.414 1 90.75 193 VAL A O 1
ATOM 1522 N N . SER A 1 194 ? -0.944 3.9 14.484 1 93 194 SER A N 1
ATOM 1523 C CA . SER A 1 194 ? -1.162 4.918 13.461 1 93 194 SER A CA 1
ATOM 1524 C C . SER A 1 194 ? 0.16 5.422 12.898 1 93 194 SER A C 1
ATOM 1526 O O . SER A 1 194 ? 1.189 5.379 13.57 1 93 194 SER A O 1
ATOM 1528 N N . SER A 1 195 ? 0.119 5.914 11.672 1 94.25 195 SER A N 1
ATOM 1529 C CA . SER A 1 195 ? 1.279 6.52 11.031 1 94.25 195 SER A CA 1
ATOM 1530 C C . SER A 1 195 ? 1.24 8.039 11.133 1 94.25 195 SER A C 1
ATOM 1532 O O . SER A 1 195 ? 2.082 8.734 10.555 1 94.25 195 SER A O 1
ATOM 1534 N N . GLN A 1 196 ? 0.426 8.586 11.875 1 95.12 196 GLN A N 1
ATOM 1535 C CA . GLN A 1 196 ? 0.094 10.008 11.906 1 95.12 196 GLN A CA 1
ATOM 1536 C C . GLN A 1 196 ? 1.328 10.859 12.203 1 95.12 196 GLN A C 1
ATOM 1538 O O . GLN A 1 196 ? 1.6 11.836 11.508 1 95.12 196 GLN A O 1
ATOM 1543 N N . LEU A 1 197 ? 2.098 10.516 13.234 1 92.5 197 LEU A N 1
ATOM 1544 C CA . LEU A 1 197 ? 3.227 11.344 13.641 1 92.5 197 LEU A CA 1
ATOM 1545 C C . LEU A 1 197 ? 4.277 11.406 12.539 1 92.5 197 LEU A C 1
ATOM 1547 O O . LEU A 1 197 ? 4.914 12.445 12.344 1 92.5 197 LEU A O 1
ATOM 1551 N N . TYR A 1 198 ? 4.449 10.344 11.852 1 93.31 198 TYR A N 1
ATOM 1552 C CA . TYR A 1 198 ? 5.414 10.305 10.758 1 93.31 198 TYR A CA 1
ATOM 1553 C C . TYR A 1 198 ? 4.938 11.156 9.586 1 93.31 198 TYR A C 1
ATOM 1555 O O . TYR A 1 198 ? 5.734 11.844 8.945 1 93.31 198 TYR A O 1
ATOM 1563 N N . LEU A 1 199 ? 3.65 11.078 9.273 1 96.19 199 LEU A N 1
ATOM 1564 C CA . LEU A 1 199 ? 3.117 11.93 8.211 1 96.19 199 LEU A CA 1
ATOM 1565 C C . LEU A 1 199 ? 3.236 13.406 8.578 1 96.19 199 LEU A C 1
ATOM 1567 O O . LEU A 1 199 ? 3.527 14.242 7.723 1 96.19 199 LEU A O 1
ATOM 1571 N N . GLU A 1 200 ? 3.014 13.711 9.859 1 95.19 200 GLU A N 1
ATOM 1572 C CA . GLU A 1 200 ? 3.16 15.094 10.312 1 95.19 200 GLU A CA 1
ATOM 1573 C C . GLU A 1 200 ? 4.598 15.578 10.156 1 95.19 200 GLU A C 1
ATOM 1575 O O . GLU A 1 200 ? 4.836 16.75 9.859 1 95.19 200 GLU A O 1
ATOM 1580 N N . ALA A 1 201 ? 5.492 14.688 10.359 1 93.25 201 ALA A N 1
ATOM 1581 C CA . ALA A 1 201 ? 6.895 15.055 10.164 1 93.25 201 ALA A CA 1
ATOM 1582 C C . ALA A 1 201 ? 7.16 15.43 8.711 1 93.25 201 ALA A C 1
ATOM 1584 O O . ALA A 1 201 ? 7.816 16.438 8.438 1 93.25 201 ALA A O 1
ATOM 1585 N N . ILE A 1 202 ? 6.609 14.719 7.809 1 95.75 202 ILE A N 1
ATOM 1586 C CA . ILE A 1 202 ? 6.898 14.906 6.391 1 95.75 202 ILE A CA 1
ATOM 1587 C C . ILE A 1 202 ? 6.145 16.141 5.875 1 95.75 202 ILE A C 1
ATOM 1589 O O . ILE A 1 202 ? 6.652 16.859 5.02 1 95.75 202 ILE A O 1
ATOM 1593 N N . VAL A 1 203 ? 4.98 16.422 6.398 1 95.25 203 VAL A N 1
ATOM 1594 C CA . VAL A 1 203 ? 4.152 17.516 5.918 1 95.25 203 VAL A CA 1
ATOM 1595 C C . VAL A 1 203 ? 4.797 18.859 6.289 1 95.25 203 VAL A C 1
ATOM 1597 O O . VAL A 1 203 ? 4.402 19.906 5.781 1 95.25 203 VAL A O 1
ATOM 1600 N N . SER A 1 204 ? 5.863 18.781 7.02 1 92.31 204 SER A N 1
ATOM 1601 C CA . SER A 1 204 ? 6.641 19.969 7.336 1 92.31 204 SER A CA 1
ATOM 1602 C C . SER A 1 204 ? 7.398 20.484 6.113 1 92.31 204 SER A C 1
ATOM 1604 O O . SER A 1 204 ? 7.895 21.609 6.105 1 92.31 204 SER A O 1
ATOM 1606 N N . ARG A 1 205 ? 7.398 19.641 5.055 1 93.81 205 ARG A N 1
ATOM 1607 C CA . ARG A 1 205 ? 8.148 20.078 3.879 1 93.81 205 ARG A CA 1
ATOM 1608 C C . ARG A 1 205 ? 7.441 19.641 2.594 1 93.81 205 ARG A C 1
ATOM 1610 O O . ARG A 1 205 ? 7.754 20.156 1.514 1 93.81 205 ARG A O 1
ATOM 1617 N N . ILE A 1 206 ? 6.621 18.75 2.654 1 96.19 206 ILE A N 1
ATOM 1618 C CA . ILE A 1 206 ? 5.73 18.375 1.563 1 96.19 206 ILE A CA 1
ATOM 1619 C C . ILE A 1 206 ? 4.285 18.688 1.944 1 96.19 206 ILE A C 1
ATOM 1621 O O . ILE A 1 206 ? 3.748 18.109 2.893 1 96.19 206 ILE A O 1
ATOM 1625 N N . SER A 1 207 ? 3.625 19.438 1.175 1 97.38 207 SER A N 1
ATOM 1626 C CA . SER A 1 207 ? 2.389 20.062 1.644 1 97.38 207 SER A CA 1
ATOM 1627 C C . SER A 1 207 ? 1.253 19.047 1.706 1 97.38 207 SER A C 1
ATOM 1629 O O . SER A 1 207 ? 0.264 19.25 2.412 1 97.38 207 SER A O 1
ATOM 1631 N N . LYS A 1 208 ? 1.31 17.969 0.936 1 98.25 208 LYS A N 1
ATOM 1632 C CA . LYS A 1 208 ? 0.259 16.969 0.869 1 98.25 208 LYS A CA 1
ATOM 1633 C C . LYS A 1 208 ? 0.852 15.555 0.853 1 98.25 208 LYS A C 1
ATOM 1635 O O . LYS A 1 208 ? 1.545 15.18 -0.094 1 98.25 208 LYS A O 1
ATOM 1640 N N . VAL A 1 209 ? 0.515 14.773 1.896 1 98.56 209 VAL A N 1
ATOM 1641 C CA . VAL A 1 209 ? 1.067 13.43 1.965 1 98.56 209 VAL A CA 1
ATOM 1642 C C . VAL A 1 209 ? -0.014 12.445 2.416 1 98.56 209 VAL A C 1
ATOM 1644 O O . VAL A 1 209 ? -0.983 12.844 3.068 1 98.56 209 VAL A O 1
ATOM 1647 N N . TYR A 1 210 ? 0.079 11.172 2.055 1 98.81 210 TYR A N 1
ATOM 1648 C CA . TYR A 1 210 ? -0.837 10.133 2.506 1 98.81 210 TYR A CA 1
ATOM 1649 C C . TYR A 1 210 ? -0.142 8.773 2.545 1 98.81 210 TYR A C 1
ATOM 1651 O O . TYR A 1 210 ? 0.972 8.625 2.037 1 98.81 210 TYR A O 1
ATOM 1659 N N . THR A 1 211 ? -0.746 7.859 3.236 1 98.5 211 THR A N 1
ATOM 1660 C CA . THR A 1 211 ? -0.263 6.484 3.293 1 98.5 211 THR A CA 1
ATOM 1661 C C . THR A 1 211 ? -1.423 5.512 3.49 1 98.5 211 THR A C 1
ATOM 1663 O O . THR A 1 211 ? -2.467 5.883 4.031 1 98.5 211 THR A O 1
ATOM 1666 N N . ILE A 1 212 ? -1.338 4.355 2.912 1 98.06 212 ILE A N 1
ATOM 1667 C CA . ILE A 1 212 ? -2.145 3.205 3.305 1 98.06 212 ILE A CA 1
ATOM 1668 C C . ILE A 1 212 ? -1.263 2.17 3.998 1 98.06 212 ILE A C 1
ATOM 1670 O O . ILE A 1 212 ? -0.561 1.4 3.338 1 98.06 212 ILE A O 1
ATOM 1674 N N . GLY A 1 213 ? -1.256 2.258 5.258 1 96.25 213 GLY A N 1
ATOM 1675 C CA . GLY A 1 213 ? -0.405 1.373 6.039 1 96.25 213 GLY A CA 1
ATOM 1676 C C . GLY A 1 213 ? -1.186 0.419 6.922 1 96.25 213 GLY A C 1
ATOM 1677 O O . GLY A 1 213 ? -2.412 0.343 6.832 1 96.25 213 GLY A O 1
ATOM 1678 N N . THR A 1 214 ? -0.453 -0.39 7.633 1 95.81 214 THR A N 1
ATOM 1679 C CA . THR A 1 214 ? -1.059 -1.325 8.578 1 95.81 214 THR A CA 1
ATOM 1680 C C . THR A 1 214 ? -1.054 -0.748 9.992 1 95.81 214 THR A C 1
ATOM 1682 O O . THR A 1 214 ? -0.052 -0.182 10.43 1 95.81 214 THR A O 1
ATOM 1685 N N . ALA A 1 215 ? -2.139 -0.821 10.617 1 94.56 215 ALA A N 1
ATOM 1686 C CA . ALA A 1 215 ? -2.262 -0.467 12.031 1 94.56 215 ALA A CA 1
ATOM 1687 C C . ALA A 1 215 ? -2.541 -1.7 12.883 1 94.56 215 ALA A C 1
ATOM 1689 O O . ALA A 1 215 ? -3.139 -2.668 12.406 1 94.56 215 ALA A O 1
ATOM 1690 N N . TYR A 1 216 ? -2.123 -1.627 14.148 1 92.56 216 TYR A N 1
ATOM 1691 C CA . TYR A 1 216 ? -2.238 -2.756 15.062 1 92.56 216 TYR A CA 1
ATOM 1692 C C . TYR A 1 216 ? -2.889 -2.332 16.375 1 92.56 216 TYR A C 1
ATOM 1694 O O . TYR A 1 216 ? -2.58 -1.268 16.906 1 92.56 216 TYR A O 1
ATOM 1702 N N . ARG A 1 217 ? -3.773 -3.094 16.812 1 89.06 217 ARG A N 1
ATOM 1703 C CA . ARG A 1 217 ? -4.41 -2.863 18.109 1 89.06 217 ARG A CA 1
ATOM 1704 C C . ARG A 1 217 ? -4.566 -4.168 18.875 1 89.06 217 ARG A C 1
ATOM 1706 O O . ARG A 1 217 ? -5.254 -5.086 18.422 1 89.06 217 ARG A O 1
ATOM 1713 N N . ALA A 1 218 ? -3.957 -4.203 20.031 1 87.5 218 ALA A N 1
ATOM 1714 C CA . ALA A 1 218 ? -4.066 -5.383 20.875 1 87.5 218 ALA A CA 1
ATOM 1715 C C . ALA A 1 218 ? -5.309 -5.316 21.766 1 87.5 218 ALA A C 1
ATOM 1717 O O . ALA A 1 218 ? -5.219 -5.453 22.984 1 87.5 218 ALA A O 1
ATOM 1718 N N . GLU A 1 219 ? -6.379 -5.121 21.172 1 81.25 219 GLU A N 1
ATOM 1719 C CA . GLU A 1 219 ? -7.633 -5.031 21.906 1 81.25 219 GLU A CA 1
ATOM 1720 C C . GLU A 1 219 ? -8.289 -6.402 22.047 1 81.25 219 GLU A C 1
ATOM 1722 O O . GLU A 1 219 ? -8.43 -7.137 21.078 1 81.25 219 GLU A O 1
ATOM 1727 N N . VAL A 1 220 ? -8.578 -6.648 23.375 1 76.81 220 VAL A N 1
ATOM 1728 C CA . VAL A 1 220 ? -9.305 -7.883 23.641 1 76.81 220 VAL A CA 1
ATOM 1729 C C . VAL A 1 220 ? -10.781 -7.691 23.328 1 76.81 220 VAL A C 1
ATOM 1731 O O . VAL A 1 220 ? -11.461 -6.887 23.984 1 76.81 220 VAL A O 1
ATOM 1734 N N . SER A 1 221 ? -11.203 -7.637 22.234 1 64.56 221 SER A N 1
ATOM 1735 C CA . SER A 1 221 ? -12.602 -7.324 21.953 1 64.56 221 SER A CA 1
ATOM 1736 C C . SER A 1 221 ? -13.305 -8.492 21.266 1 64.56 221 SER A C 1
ATOM 1738 O O . SER A 1 221 ? -12.656 -9.453 20.859 1 64.56 221 SER A O 1
ATOM 1740 N N . THR A 1 222 ? -14.664 -8.25 21.375 1 61.41 222 THR A N 1
ATOM 1741 C CA . THR A 1 222 ? -15.539 -9.164 20.641 1 61.41 222 THR A CA 1
ATOM 1742 C C . THR A 1 222 ? -15.211 -9.148 19.156 1 61.41 222 THR A C 1
ATOM 1744 O O . THR A 1 222 ? -15.203 -8.078 18.531 1 61.41 222 THR A O 1
ATOM 1747 N N . PRO A 1 223 ? -14.969 -10.273 18.562 1 63.06 223 PRO A N 1
ATOM 1748 C CA . PRO A 1 223 ? -14.312 -10.516 17.281 1 63.06 223 PRO A CA 1
ATOM 1749 C C . PRO A 1 223 ? -15.117 -9.992 16.094 1 63.06 223 PRO A C 1
ATOM 1751 O O . PRO A 1 223 ? -14.594 -9.914 14.977 1 63.06 223 PRO A O 1
ATOM 1754 N N . ARG A 1 224 ? -16.297 -9.18 16.312 1 76.75 224 ARG A N 1
ATOM 1755 C CA . ARG A 1 224 ? -17.031 -8.836 15.094 1 76.75 224 ARG A CA 1
ATOM 1756 C C . ARG A 1 224 ? -16.688 -7.434 14.617 1 76.75 224 ARG A C 1
ATOM 1758 O O . ARG A 1 224 ? -16.922 -7.094 13.453 1 76.75 224 ARG A O 1
ATOM 1765 N N . ARG A 1 225 ? -16 -6.699 15.453 1 83.88 225 ARG A N 1
ATOM 1766 C CA . ARG A 1 225 ? -15.914 -5.289 15.078 1 83.88 225 ARG A CA 1
ATOM 1767 C C . ARG A 1 225 ? -14.461 -4.824 15.047 1 83.88 225 ARG A C 1
ATOM 1769 O O . ARG A 1 225 ? -14.156 -3.758 14.5 1 83.88 225 ARG A O 1
ATOM 1776 N N . HIS A 1 226 ? -13.68 -5.613 15.695 1 87.25 226 HIS A N 1
ATOM 1777 C CA . HIS A 1 226 ? -12.305 -5.148 15.805 1 87.25 226 HIS A CA 1
ATOM 1778 C C . HIS A 1 226 ? -11.328 -6.203 15.305 1 87.25 226 HIS A C 1
ATOM 1780 O O . HIS A 1 226 ? -11.516 -7.398 15.547 1 87.25 226 HIS A O 1
ATOM 1786 N N . LEU A 1 227 ? -10.414 -5.75 14.578 1 92.06 227 LEU A N 1
ATOM 1787 C CA . LEU A 1 227 ? -9.289 -6.57 14.156 1 92.06 227 LEU A CA 1
ATOM 1788 C C . LEU A 1 227 ? -8 -6.109 14.836 1 92.06 227 LEU A C 1
ATOM 1790 O O . LEU A 1 227 ? -7.836 -4.918 15.117 1 92.06 227 LEU A O 1
ATOM 1794 N N . ALA A 1 228 ? -7.137 -7.02 15.156 1 91.94 228 ALA A N 1
ATOM 1795 C CA . ALA A 1 228 ? -5.84 -6.699 15.734 1 91.94 228 ALA A CA 1
ATOM 1796 C C . ALA A 1 228 ? -4.91 -6.07 14.703 1 91.94 228 ALA A C 1
ATOM 1798 O O . ALA A 1 228 ? -3.965 -5.363 15.055 1 91.94 228 ALA A O 1
ATOM 1799 N N . GLU A 1 229 ? -5.129 -6.406 13.492 1 94.56 229 GLU A N 1
ATOM 1800 C CA . GLU A 1 229 ? -4.422 -5.871 12.336 1 94.56 229 GLU A CA 1
ATOM 1801 C C . GLU A 1 229 ? -5.398 -5.379 11.273 1 94.56 229 GLU A C 1
ATOM 1803 O O . GLU A 1 229 ? -6.301 -6.117 10.867 1 94.56 229 GLU A O 1
ATOM 1808 N N . PHE A 1 230 ? -5.238 -4.133 10.836 1 95.81 230 PHE A N 1
ATOM 1809 C CA . PHE A 1 230 ? -6.109 -3.619 9.781 1 95.81 230 PHE A CA 1
ATOM 1810 C C . PHE A 1 230 ? -5.406 -2.531 8.977 1 95.81 230 PHE A C 1
ATOM 1812 O O . PHE A 1 230 ? -4.391 -1.988 9.422 1 95.81 230 PHE A O 1
ATOM 1819 N N . ARG A 1 231 ? -5.863 -2.279 7.746 1 97.56 231 ARG A N 1
ATOM 1820 C CA . ARG A 1 231 ? -5.297 -1.237 6.898 1 97.56 231 ARG A CA 1
ATOM 1821 C C . ARG A 1 231 ? -5.922 0.12 7.203 1 97.56 231 ARG A C 1
ATOM 1823 O O . ARG A 1 231 ? -7.141 0.232 7.332 1 97.56 231 ARG A O 1
ATOM 1830 N N . MET A 1 232 ? -5.055 1.039 7.375 1 97.88 232 MET A N 1
ATOM 1831 C CA . MET A 1 232 ? -5.488 2.404 7.664 1 97.88 232 MET A CA 1
ATOM 1832 C C . MET A 1 232 ? -5.008 3.365 6.582 1 97.88 232 MET A C 1
ATOM 1834 O O . MET A 1 232 ? -3.814 3.43 6.289 1 97.88 232 MET A O 1
ATOM 1838 N N . LEU A 1 233 ? -5.969 4.023 5.945 1 98.75 233 LEU A N 1
ATOM 1839 C CA . LEU A 1 233 ? -5.656 5.148 5.07 1 98.75 233 LEU A CA 1
ATOM 1840 C C . LEU A 1 233 ? -5.523 6.441 5.875 1 98.75 233 LEU A C 1
ATOM 1842 O O . LEU A 1 233 ? -6.461 6.848 6.562 1 98.75 233 LEU A O 1
ATOM 1846 N N . GLU A 1 234 ? -4.355 7.027 5.82 1 98.69 234 GLU A N 1
ATOM 1847 C CA . GLU A 1 234 ? -4.102 8.273 6.539 1 98.69 234 GLU A CA 1
ATOM 1848 C C . GLU A 1 234 ? -3.57 9.352 5.605 1 98.69 234 GLU A C 1
ATOM 1850 O O . GLU A 1 234 ? -2.787 9.062 4.695 1 98.69 234 GLU A O 1
ATOM 1855 N N . ALA A 1 235 ? -3.99 10.531 5.812 1 98.81 235 ALA A N 1
ATOM 1856 C CA . ALA A 1 235 ? -3.5 11.68 5.051 1 98.81 235 ALA A CA 1
ATOM 1857 C C . ALA A 1 235 ? -3.244 12.875 5.961 1 98.81 235 ALA A C 1
ATOM 1859 O O . ALA A 1 235 ? -3.869 13 7.016 1 98.81 235 ALA A O 1
ATOM 1860 N N . GLU A 1 236 ? -2.27 13.625 5.621 1 98.69 236 GLU A N 1
ATOM 1861 C CA . GLU A 1 236 ? -1.909 14.875 6.273 1 98.69 236 GLU A CA 1
ATOM 1862 C C . GLU A 1 236 ? -1.627 15.969 5.246 1 98.69 236 GLU A C 1
ATOM 1864 O O . GLU A 1 236 ? -0.99 15.719 4.223 1 98.69 236 GLU A O 1
ATOM 1869 N N . PHE A 1 237 ? -2.146 17.156 5.48 1 98.38 237 PHE A N 1
ATOM 1870 C CA . PHE A 1 237 ? -1.824 18.25 4.574 1 98.38 237 PHE A CA 1
ATOM 1871 C C . PHE A 1 237 ? -1.48 19.516 5.355 1 98.38 237 PHE A C 1
ATOM 1873 O O . PHE A 1 237 ? -1.985 19.719 6.461 1 98.38 237 PHE A O 1
ATOM 1880 N N . ALA A 1 238 ? -0.598 20.281 4.777 1 97.56 238 ALA A N 1
ATOM 1881 C CA . ALA A 1 238 ? -0.117 21.531 5.355 1 97.56 238 ALA A CA 1
ATOM 1882 C C . ALA A 1 238 ? -1.061 22.688 5.023 1 97.56 238 ALA A C 1
ATOM 1884 O O . ALA A 1 238 ? -1.894 22.578 4.121 1 97.56 238 ALA A O 1
ATOM 1885 N N . PHE A 1 239 ? -0.967 23.75 5.801 1 97.19 239 PHE A N 1
ATOM 1886 C CA . PHE A 1 239 ? -1.671 25.016 5.609 1 97.19 239 PHE A CA 1
ATOM 1887 C C . PHE A 1 239 ? -3.178 24.812 5.723 1 97.19 239 PHE A C 1
ATOM 1889 O O . PHE A 1 239 ? -3.943 25.359 4.926 1 97.19 239 PHE A O 1
ATOM 1896 N N . ALA A 1 240 ? -3.445 23.953 6.629 1 96.88 240 ALA A N 1
ATOM 1897 C CA . ALA A 1 240 ? -4.863 23.719 6.91 1 96.88 240 ALA A CA 1
ATOM 1898 C C . ALA A 1 240 ? -5.523 25 7.438 1 96.88 240 ALA A C 1
ATOM 1900 O O . ALA A 1 240 ? -4.984 25.656 8.328 1 96.88 240 ALA A O 1
ATOM 1901 N N . ARG A 1 241 ? -6.672 25.266 6.949 1 94.75 241 ARG A N 1
ATOM 1902 C CA . ARG A 1 241 ? -7.367 26.484 7.332 1 94.75 241 ARG A CA 1
ATOM 1903 C C . ARG A 1 241 ? -8.18 26.281 8.602 1 94.75 241 ARG A C 1
ATOM 1905 O O . ARG A 1 241 ? -8.078 27.062 9.547 1 94.75 241 ARG A O 1
ATOM 1912 N N . ASP A 1 242 ? -9.016 25.359 8.602 1 96.56 242 ASP A N 1
ATOM 1913 C CA . ASP A 1 242 ? -9.906 25.047 9.711 1 96.56 242 ASP A CA 1
ATOM 1914 C C . ASP A 1 242 ? -10.469 23.625 9.586 1 96.56 242 ASP A C 1
ATOM 1916 O O . ASP A 1 242 ? -10.086 22.891 8.68 1 96.56 242 ASP A O 1
ATOM 1920 N N . ILE A 1 243 ? -11.297 23.297 10.547 1 97.75 243 ILE A N 1
ATOM 1921 C CA . ILE A 1 243 ? -11.828 21.938 10.609 1 97.75 243 ILE A CA 1
ATOM 1922 C C . ILE A 1 243 ? -12.734 21.688 9.406 1 97.75 243 ILE A C 1
ATOM 1924 O O . ILE A 1 243 ? -12.805 20.562 8.914 1 97.75 243 ILE A O 1
ATOM 1928 N N . ASP A 1 244 ? -13.391 22.688 8.906 1 97.62 244 ASP A N 1
ATOM 1929 C CA . ASP A 1 244 ? -14.25 22.531 7.738 1 97.62 244 ASP A CA 1
ATOM 1930 C C . ASP A 1 244 ? -13.445 22.125 6.512 1 97.62 244 ASP A C 1
ATOM 1932 O O . ASP A 1 244 ? -13.914 21.328 5.688 1 97.62 244 ASP A O 1
ATOM 1936 N N . HIS A 1 245 ? -12.266 22.719 6.426 1 97.06 245 HIS A N 1
ATOM 1937 C CA . HIS A 1 245 ? -11.359 22.328 5.348 1 97.06 245 HIS A CA 1
ATOM 1938 C C . HIS A 1 245 ? -11.07 20.828 5.375 1 97.06 245 HIS A C 1
ATOM 1940 O O . HIS A 1 245 ? -11.102 20.172 4.336 1 97.06 245 HIS A O 1
ATOM 1946 N N . LEU A 1 246 ? -10.82 20.297 6.496 1 98.56 246 LEU A N 1
ATOM 1947 C CA . LEU A 1 246 ? -10.555 18.859 6.672 1 98.56 246 LEU A CA 1
ATOM 1948 C C . LEU A 1 246 ? -11.797 18.047 6.34 1 98.56 246 LEU A C 1
ATOM 1950 O O . LEU A 1 246 ? -11.711 17.031 5.641 1 98.56 246 LEU A O 1
ATOM 1954 N N . CYS A 1 247 ? -12.953 18.469 6.832 1 98.62 247 CYS A N 1
ATOM 1955 C CA . CYS A 1 247 ? -14.203 17.781 6.555 1 98.62 247 CYS A CA 1
ATOM 1956 C C . CYS A 1 247 ? -14.477 17.719 5.055 1 98.62 247 CYS A C 1
ATOM 1958 O O . CYS A 1 247 ? -14.883 16.688 4.531 1 98.62 247 CYS A O 1
ATOM 1960 N N . ASP A 1 248 ? -14.258 18.859 4.395 1 98.06 248 ASP A N 1
ATOM 1961 C CA . ASP A 1 248 ? -14.445 18.906 2.949 1 98.06 248 ASP A CA 1
ATOM 1962 C C . ASP A 1 248 ? -13.586 17.859 2.25 1 98.06 248 ASP A C 1
ATOM 1964 O O . ASP A 1 248 ? -14.055 17.156 1.346 1 98.06 248 ASP A O 1
ATOM 1968 N N . PHE A 1 249 ? -12.398 17.797 2.688 1 97.94 249 PHE A N 1
ATOM 1969 C CA . PHE A 1 249 ? -11.445 16.891 2.076 1 97.94 249 PHE A CA 1
ATOM 1970 C C . PHE A 1 249 ? -11.883 15.438 2.264 1 97.94 249 PHE A C 1
ATOM 1972 O O . PHE A 1 249 ? -11.867 14.648 1.318 1 97.94 249 PHE A O 1
ATOM 1979 N N . ILE A 1 250 ? -12.273 15.078 3.467 1 98.56 250 ILE A N 1
ATOM 1980 C CA . ILE A 1 250 ? -12.734 13.734 3.789 1 98.56 250 ILE A CA 1
ATOM 1981 C C . ILE A 1 250 ? -13.977 13.398 2.969 1 98.56 250 ILE A C 1
ATOM 1983 O O . ILE A 1 250 ? -14.102 12.297 2.434 1 98.56 250 ILE A O 1
ATOM 1987 N N . GLU A 1 251 ? -14.883 14.352 2.908 1 97.81 251 GLU A N 1
ATOM 1988 C CA . GLU A 1 251 ? -16.109 14.18 2.131 1 97.81 251 GLU A CA 1
ATOM 1989 C C . GLU A 1 251 ? -15.797 13.938 0.657 1 97.81 251 GLU A C 1
ATOM 1991 O O . GLU A 1 251 ? -16.375 13.039 0.034 1 97.81 251 GLU A O 1
ATOM 1996 N N . ASP A 1 252 ? -14.875 14.703 0.111 1 97.38 252 ASP A N 1
ATOM 1997 C CA . ASP A 1 252 ? -14.477 14.531 -1.283 1 97.38 252 ASP A CA 1
ATOM 1998 C C . ASP A 1 252 ? -13.914 13.133 -1.528 1 97.38 252 ASP A C 1
ATOM 2000 O O . ASP A 1 252 ? -14.234 12.5 -2.537 1 97.38 252 ASP A O 1
ATOM 2004 N N . LEU A 1 253 ? -13.094 12.672 -0.644 1 98.12 253 LEU A N 1
ATOM 2005 C CA . LEU A 1 253 ? -12.5 11.344 -0.767 1 98.12 253 LEU A CA 1
ATOM 2006 C C . LEU A 1 253 ? -13.578 10.266 -0.789 1 98.12 253 LEU A C 1
ATOM 2008 O O . LEU A 1 253 ? -13.617 9.438 -1.701 1 98.12 253 LEU A O 1
ATOM 2012 N N . THR A 1 254 ? -14.445 10.273 0.194 1 96.62 254 THR A N 1
ATOM 2013 C CA . THR A 1 254 ? -15.438 9.219 0.334 1 96.62 254 THR A CA 1
ATOM 2014 C C . THR A 1 254 ? -16.438 9.25 -0.825 1 96.62 254 THR A C 1
ATOM 2016 O O . THR A 1 254 ? -16.797 8.203 -1.367 1 96.62 254 THR A O 1
ATOM 2019 N N . LYS A 1 255 ? -16.844 10.438 -1.236 1 95.06 255 LYS A N 1
ATOM 2020 C CA . LYS A 1 255 ? -17.766 10.57 -2.363 1 95.06 255 LYS A CA 1
ATOM 2021 C C . LYS A 1 255 ? -17.094 10.117 -3.664 1 95.06 255 LYS A C 1
ATOM 2023 O O . LYS A 1 255 ? -17.766 9.523 -4.523 1 95.06 255 LYS A O 1
ATOM 2028 N N . PHE A 1 256 ? -15.82 10.422 -3.822 1 95.62 256 PHE A N 1
ATOM 2029 C CA . PHE A 1 256 ? -15.094 9.984 -5.008 1 95.62 256 PHE A CA 1
ATOM 2030 C C . PHE A 1 256 ? -15.086 8.461 -5.117 1 95.62 256 PHE A C 1
ATOM 2032 O O . PHE A 1 256 ? -15.375 7.91 -6.18 1 95.62 256 PHE A O 1
ATOM 2039 N N . VAL A 1 257 ? -14.781 7.805 -4.039 1 95.19 257 VAL A N 1
ATOM 2040 C CA . VAL A 1 257 ? -14.703 6.348 -4.027 1 95.19 257 VAL A CA 1
ATOM 2041 C C . VAL A 1 257 ? -16.078 5.758 -4.34 1 95.19 257 VAL A C 1
ATOM 2043 O O . VAL A 1 257 ? -16.188 4.832 -5.148 1 95.19 257 VAL A O 1
ATOM 2046 N N . VAL A 1 258 ? -17.109 6.301 -3.715 1 91.25 258 VAL A N 1
ATOM 2047 C CA . VAL A 1 258 ? -18.469 5.824 -3.957 1 91.25 258 VAL A CA 1
ATOM 2048 C C . VAL A 1 258 ? -18.828 6.02 -5.43 1 91.25 258 VAL A C 1
ATOM 2050 O O . VAL A 1 258 ? -19.391 5.121 -6.059 1 91.25 258 VAL A O 1
ATOM 2053 N N . TYR A 1 259 ? -18.484 7.16 -5.938 1 90.94 259 TYR A N 1
ATOM 2054 C CA . TYR A 1 259 ? -18.75 7.461 -7.34 1 90.94 259 TYR A CA 1
ATOM 2055 C C . TYR A 1 259 ? -18.062 6.449 -8.25 1 90.94 259 TYR A C 1
ATOM 2057 O O . TYR A 1 259 ? -18.672 5.961 -9.211 1 90.94 259 TYR A O 1
ATOM 2065 N N . LYS A 1 260 ? -16.828 6.145 -7.984 1 92.69 260 LYS A N 1
ATOM 2066 C CA . LYS A 1 260 ? -16.078 5.195 -8.797 1 92.69 260 LYS A CA 1
ATOM 2067 C C . LYS A 1 260 ? -16.719 3.812 -8.773 1 92.69 260 LYS A C 1
ATOM 2069 O O . LYS A 1 260 ? -16.797 3.139 -9.797 1 92.69 260 LYS A O 1
ATOM 2074 N N . PHE A 1 261 ? -17.188 3.357 -7.621 1 88.81 261 PHE A N 1
ATOM 2075 C CA . PHE A 1 261 ? -17.828 2.059 -7.508 1 88.81 261 PHE A CA 1
ATOM 2076 C C . PHE A 1 261 ? -19.156 2.055 -8.258 1 88.81 261 PHE A C 1
ATOM 2078 O O . PHE A 1 261 ? -19.562 1.035 -8.82 1 88.81 261 PHE A O 1
ATOM 2085 N N . GLN A 1 262 ? -19.844 3.152 -8.219 1 84.44 262 GLN A N 1
ATOM 2086 C CA . GLN A 1 262 ? -21.109 3.252 -8.938 1 84.44 262 GLN A CA 1
ATOM 2087 C C . GLN A 1 262 ? -20.906 3.145 -10.445 1 84.44 262 GLN A C 1
ATOM 2089 O O . GLN A 1 262 ? -21.766 2.631 -11.164 1 84.44 262 GLN A O 1
ATOM 2094 N N . GLN A 1 263 ? -19.797 3.623 -10.82 1 83.81 263 GLN A N 1
ATOM 2095 C CA . GLN A 1 263 ? -19.484 3.562 -12.242 1 83.81 263 GLN A CA 1
ATOM 2096 C C . GLN A 1 263 ? -19.094 2.148 -12.664 1 83.81 263 GLN A C 1
ATOM 2098 O O . GLN A 1 263 ? -19.234 1.781 -13.836 1 83.81 263 GLN A O 1
ATOM 2103 N N . GLN A 1 264 ? -18.516 1.42 -11.703 1 76.12 264 GLN A N 1
ATOM 2104 C CA . GLN A 1 264 ? -18.031 0.083 -12.023 1 76.12 264 GLN A CA 1
ATOM 2105 C C . GLN A 1 264 ? -19.062 -0.979 -11.688 1 76.12 264 GLN A C 1
ATOM 2107 O O . GLN A 1 264 ? -19.641 -0.966 -10.594 1 76.12 264 GLN A O 1
ATOM 2112 N N . SER A 1 265 ? -20.172 -1.243 -12.242 1 58.16 265 SER A N 1
ATOM 2113 C CA . SER A 1 265 ? -21.391 -1.992 -11.977 1 58.16 265 SER A CA 1
ATOM 2114 C C . SER A 1 265 ? -21.094 -3.447 -11.641 1 58.16 265 SER A C 1
ATOM 2116 O O . SER A 1 265 ? -21.781 -4.059 -10.828 1 58.16 265 SER A O 1
ATOM 2118 N N . SER A 1 266 ? -20.188 -4.133 -12.031 1 59.38 266 SER A N 1
ATOM 2119 C CA . SER A 1 266 ? -20.375 -5.555 -12.297 1 59.38 266 SER A CA 1
ATOM 2120 C C . SER A 1 266 ? -20.125 -6.383 -11.039 1 59.38 266 SER A C 1
ATOM 2122 O O . SER A 1 266 ? -20.859 -7.328 -10.75 1 59.38 266 SER A O 1
ATOM 2124 N N . GLU A 1 267 ? -19.297 -6.062 -10.109 1 61.53 267 GLU A N 1
ATOM 2125 C CA . GLU A 1 267 ? -18.891 -7.039 -9.102 1 61.53 267 GLU A CA 1
ATOM 2126 C C . GLU A 1 267 ? -19.828 -7.008 -7.895 1 61.53 267 GLU A C 1
ATOM 2128 O O . GLU A 1 267 ? -19.953 -8.008 -7.18 1 61.53 267 GLU A O 1
ATOM 2133 N N . ALA A 1 268 ? -20.594 -6.012 -7.73 1 60.91 268 ALA A N 1
ATOM 2134 C CA . ALA A 1 268 ? -21.375 -5.828 -6.508 1 60.91 268 ALA A CA 1
ATOM 2135 C C . ALA A 1 268 ? -22.547 -6.797 -6.457 1 60.91 268 ALA A C 1
ATOM 2137 O O . ALA A 1 268 ? -22.969 -7.215 -5.375 1 60.91 268 ALA A O 1
ATOM 2138 N N . GLU A 1 269 ? -22.906 -7.148 -7.57 1 62.19 269 GLU A N 1
ATOM 2139 C CA . GLU A 1 269 ? -24.031 -8.078 -7.605 1 62.19 269 GLU A CA 1
ATOM 2140 C C . GLU A 1 269 ? -23.656 -9.43 -7.004 1 62.19 269 GLU A C 1
ATOM 2142 O O . GLU A 1 269 ? -24.484 -10.078 -6.355 1 62.19 269 GLU A O 1
ATOM 2147 N N . ALA A 1 270 ? -22.422 -9.719 -7.148 1 60.91 270 ALA A N 1
ATOM 2148 C CA . ALA A 1 270 ? -21.969 -11.016 -6.648 1 60.91 270 ALA A CA 1
ATOM 2149 C C . ALA A 1 270 ? -21.969 -11.047 -5.125 1 60.91 270 ALA A C 1
ATOM 2151 O O . ALA A 1 270 ? -22.094 -12.117 -4.52 1 60.91 270 ALA A O 1
ATOM 2152 N N . LEU A 1 271 ? -21.938 -9.914 -4.531 1 64.69 271 LEU A N 1
ATOM 2153 C CA . LEU A 1 271 ? -21.875 -9.852 -3.076 1 64.69 271 LEU A CA 1
ATOM 2154 C C . LEU A 1 271 ? -23.25 -10.094 -2.461 1 64.69 271 LEU A C 1
ATOM 2156 O O . LEU A 1 271 ? -23.359 -10.5 -1.303 1 64.69 271 LEU A O 1
ATOM 2160 N N . LYS A 1 272 ? -24.219 -9.859 -3.266 1 59.84 272 LYS A N 1
ATOM 2161 C CA . LYS A 1 272 ? -25.578 -9.984 -2.766 1 59.84 272 LYS A CA 1
ATOM 2162 C C . LYS A 1 272 ? -25.828 -11.359 -2.164 1 59.84 272 LYS A C 1
ATOM 2164 O O . LYS A 1 272 ? -26.5 -11.492 -1.136 1 59.84 272 LYS A O 1
ATOM 2169 N N . ASP A 1 273 ? -25.297 -12.273 -2.795 1 56.72 273 ASP A N 1
ATOM 2170 C CA . ASP A 1 273 ? -25.594 -13.633 -2.355 1 56.72 273 ASP A CA 1
ATOM 2171 C C . ASP A 1 273 ? -24.781 -13.992 -1.107 1 56.72 273 ASP A C 1
ATOM 2173 O O . ASP A 1 273 ? -25.156 -14.898 -0.361 1 56.72 273 ASP A O 1
ATOM 2177 N N . PHE A 1 274 ? -23.844 -13.289 -0.924 1 56.44 274 PHE A N 1
ATOM 2178 C CA . PHE A 1 274 ? -22.938 -13.727 0.124 1 56.44 274 PHE A CA 1
ATOM 2179 C C . PHE A 1 274 ? -23.281 -13.062 1.453 1 56.44 274 PHE A C 1
ATOM 2181 O O . PHE A 1 274 ? -23.297 -13.719 2.494 1 56.44 274 PHE A O 1
ATOM 2188 N N . PHE A 1 275 ? -23.375 -11.812 1.326 1 58.5 275 PHE A N 1
ATOM 2189 C CA . PHE A 1 275 ? -23.516 -11.164 2.623 1 58.5 275 PHE A CA 1
ATOM 2190 C C . PHE A 1 275 ? -24.984 -10.875 2.928 1 58.5 275 PHE A C 1
ATOM 2192 O O . PHE A 1 275 ? -25.75 -10.57 2.023 1 58.5 275 PHE A O 1
ATOM 2199 N N . GLU A 1 276 ? -25.672 -11.914 3.57 1 54.75 276 GLU A N 1
ATOM 2200 C CA . GLU A 1 276 ? -27.031 -11.617 4.008 1 54.75 276 GLU A CA 1
ATOM 2201 C C . GLU A 1 276 ? -27.344 -10.125 3.906 1 54.75 276 GLU A C 1
ATOM 2203 O O . GLU A 1 276 ? -28.125 -9.586 4.695 1 54.75 276 GLU A O 1
ATOM 2208 N N . ALA A 1 277 ? -26.453 -9.602 3.086 1 52.19 277 ALA A N 1
ATOM 2209 C CA . ALA A 1 277 ? -26.578 -8.148 3.018 1 52.19 277 ALA A CA 1
ATOM 2210 C C . ALA A 1 277 ? -27.922 -7.73 2.422 1 52.19 277 ALA A C 1
ATOM 2212 O O . ALA A 1 277 ? -28.375 -8.32 1.438 1 52.19 277 ALA A O 1
ATOM 2213 N N . ASP A 1 278 ? -28.703 -7.223 3.213 1 50.59 278 ASP A N 1
ATOM 2214 C CA . ASP A 1 278 ? -29.906 -6.578 2.682 1 50.59 278 ASP A CA 1
ATOM 2215 C C . ASP A 1 278 ? -29.547 -5.543 1.616 1 50.59 278 ASP A C 1
ATOM 2217 O O . ASP A 1 278 ? -29.156 -4.422 1.94 1 50.59 278 ASP A O 1
ATOM 2221 N N . LEU A 1 279 ? -29.234 -5.973 0.416 1 53.06 279 LEU A N 1
ATOM 2222 C CA . LEU A 1 279 ? -28.875 -5.141 -0.727 1 53.06 279 LEU A CA 1
ATOM 2223 C C . LEU A 1 279 ? -29.656 -3.832 -0.718 1 53.06 279 LEU A C 1
ATOM 2225 O O . LEU A 1 279 ? -29.141 -2.795 -1.145 1 53.06 279 LEU A O 1
ATOM 2229 N N . ASP A 1 280 ? -30.875 -4.051 -0.333 1 55.5 280 ASP A N 1
ATOM 2230 C CA . ASP A 1 280 ? -31.688 -2.838 -0.307 1 55.5 280 ASP A CA 1
ATOM 2231 C C . ASP A 1 280 ? -31.078 -1.792 0.625 1 55.5 280 ASP A C 1
ATOM 2233 O O . ASP A 1 280 ? -31.062 -0.601 0.307 1 55.5 280 ASP A O 1
ATOM 2237 N N . GLN A 1 281 ? -30.516 -2.291 1.586 1 58.56 281 GLN A N 1
ATOM 2238 C CA . GLN A 1 281 ? -29.906 -1.371 2.533 1 58.56 281 GLN A CA 1
ATOM 2239 C C . GLN A 1 281 ? -28.594 -0.812 1.982 1 58.56 281 GLN A C 1
ATOM 2241 O O . GLN A 1 281 ? -28.281 0.363 2.184 1 58.56 281 GLN A O 1
ATOM 2246 N N . ASN A 1 282 ? -27.922 -1.647 1.139 1 60.06 282 ASN A N 1
ATOM 2247 C CA . ASN A 1 282 ? -26.656 -1.195 0.553 1 60.06 282 ASN A CA 1
ATOM 2248 C C . ASN A 1 282 ? -26.891 -0.107 -0.493 1 60.06 282 ASN A C 1
ATOM 2250 O O . ASN A 1 282 ? -26.156 0.888 -0.528 1 60.06 282 ASN A O 1
ATOM 2254 N N . SER A 1 283 ? -27.859 -0.433 -1.21 1 63.12 283 SER A N 1
ATOM 2255 C CA . SER A 1 283 ? -28.203 0.57 -2.211 1 63.12 283 SER A CA 1
ATOM 2256 C C . SER A 1 283 ? -28.578 1.895 -1.559 1 63.12 283 SER A C 1
ATOM 2258 O O . SER A 1 283 ? -28.203 2.963 -2.043 1 63.12 283 SER A O 1
ATOM 2260 N N . ALA A 1 284 ? -29.219 1.729 -0.509 1 62.91 284 ALA A N 1
ATOM 2261 C CA . ALA A 1 284 ? -29.625 2.939 0.2 1 62.91 284 ALA A CA 1
ATOM 2262 C C . ALA A 1 284 ? -28.422 3.662 0.79 1 62.91 284 ALA A C 1
ATOM 2264 O O . ALA A 1 284 ? -28.359 4.895 0.791 1 62.91 284 ALA A O 1
ATOM 2265 N N . LEU A 1 285 ? -27.516 2.861 1.108 1 65.38 285 LEU A N 1
ATOM 2266 C CA . LEU A 1 285 ? -26.297 3.408 1.702 1 65.38 285 LEU A CA 1
ATOM 2267 C C . LEU A 1 285 ? -25.484 4.172 0.664 1 65.38 285 LEU A C 1
ATOM 2269 O O . LEU A 1 285 ? -25.094 5.32 0.896 1 65.38 285 LEU A O 1
ATOM 2273 N N . ILE A 1 286 ? -25.328 3.547 -0.415 1 69.31 286 ILE A N 1
ATOM 2274 C CA . ILE A 1 286 ? -24.578 4.168 -1.505 1 69.31 286 ILE A CA 1
ATOM 2275 C C . ILE A 1 286 ? -25.328 5.41 -1.994 1 69.31 286 ILE A C 1
ATOM 2277 O O . ILE A 1 286 ? -24.703 6.445 -2.254 1 69.31 286 ILE A O 1
ATOM 2281 N N . HIS A 1 287 ? -26.594 5.25 -1.908 1 74 287 HIS A N 1
ATOM 2282 C CA . HIS A 1 287 ? -27.422 6.367 -2.346 1 74 287 HIS A CA 1
ATOM 2283 C C . HIS A 1 287 ? -27.297 7.551 -1.392 1 74 287 HIS A C 1
ATOM 2285 O O . HIS A 1 287 ? -27.281 8.703 -1.824 1 74 287 HIS A O 1
ATOM 2291 N N . SER A 1 288 ? -27.141 7.246 -0.229 1 77.44 288 SER A N 1
ATOM 2292 C CA . SER A 1 288 ? -27.031 8.32 0.751 1 77.44 288 SER A CA 1
ATOM 2293 C C . SER A 1 288 ? -25.75 9.109 0.577 1 77.44 288 SER A C 1
ATOM 2295 O O . SER A 1 288 ? -25.734 10.328 0.757 1 77.44 288 SER A O 1
ATOM 2297 N N . PHE A 1 289 ? -24.688 8.469 0.217 1 81.75 289 PHE A N 1
ATOM 2298 C CA . PHE A 1 289 ? -23.422 9.156 -0.037 1 81.75 289 PHE A CA 1
ATOM 2299 C C . PHE A 1 289 ? -23.531 10.047 -1.273 1 81.75 289 PHE A C 1
ATOM 2301 O O . PHE A 1 289 ? -23 11.156 -1.293 1 81.75 289 PHE A O 1
ATOM 2308 N N . SER A 1 290 ? -24.203 9.547 -2.264 1 78.75 290 SER A N 1
ATOM 2309 C CA . SER A 1 290 ? -24.25 10.195 -3.57 1 78.75 290 SER A CA 1
ATOM 2310 C C . SER A 1 290 ? -25.281 11.305 -3.604 1 78.75 290 SER A C 1
ATOM 2312 O O . SER A 1 290 ? -25.125 12.305 -4.312 1 78.75 290 SER A O 1
ATOM 2314 N N . ASN A 1 291 ? -26.297 11.133 -2.887 1 77.06 291 ASN A N 1
ATOM 2315 C CA . ASN A 1 291 ? -27.422 12.039 -3.008 1 77.06 291 ASN A CA 1
ATOM 2316 C C . ASN A 1 291 ? -27.281 13.242 -2.072 1 77.06 291 ASN A C 1
ATOM 2318 O O . ASN A 1 291 ? -28 14.234 -2.213 1 77.06 291 ASN A O 1
ATOM 2322 N N . THR A 1 292 ? -26.453 13.133 -1.185 1 80.12 292 THR A N 1
ATOM 2323 C CA . THR A 1 292 ? -26.25 14.25 -0.266 1 80.12 292 THR A CA 1
ATOM 2324 C C . THR A 1 292 ? -25.219 15.234 -0.82 1 80.12 292 THR A C 1
ATOM 2326 O O . THR A 1 292 ? -24.062 14.883 -1.007 1 80.12 292 THR A O 1
ATOM 2329 N N . LYS A 1 293 ? -25.656 16.391 -1.126 1 81.62 293 LYS A N 1
ATOM 2330 C CA . LYS A 1 293 ? -24.734 17.391 -1.681 1 81.62 293 LYS A CA 1
ATOM 2331 C C . LYS A 1 293 ? -23.562 17.656 -0.741 1 81.62 293 LYS A C 1
ATOM 2333 O O . LYS A 1 293 ? -22.406 17.547 -1.148 1 81.62 293 LYS A O 1
ATOM 2338 N N . ASN A 1 294 ? -23.922 18.016 0.521 1 93.19 294 ASN A N 1
ATOM 2339 C CA . ASN A 1 294 ? -22.938 18.172 1.582 1 93.19 294 ASN A CA 1
ATOM 2340 C C . ASN A 1 294 ? -23.344 17.391 2.836 1 93.19 294 ASN A C 1
ATOM 2342 O O . ASN A 1 294 ? -24.484 17.5 3.293 1 93.19 294 ASN A O 1
ATOM 2346 N N . PHE A 1 295 ? -22.469 16.578 3.318 1 96.62 295 PHE A N 1
ATOM 2347 C CA . PHE A 1 295 ? -22.766 15.891 4.566 1 96.62 295 PHE A CA 1
ATOM 2348 C C . PHE A 1 295 ? -23.078 16.891 5.676 1 96.62 295 PHE A C 1
ATOM 2350 O O . PHE A 1 295 ? -22.344 17.875 5.844 1 96.62 295 PHE A O 1
ATOM 2357 N N . PRO A 1 296 ? -24.156 16.656 6.434 1 97.31 296 PRO A N 1
ATOM 2358 C CA . PRO A 1 296 ? -24.391 17.516 7.602 1 97.31 296 PRO A CA 1
ATOM 2359 C C . PRO A 1 296 ? -23.203 17.547 8.555 1 97.31 296 PRO A C 1
ATOM 2361 O O . PRO A 1 296 ? -22.5 16.547 8.719 1 97.31 296 PRO A O 1
ATOM 2364 N N . ARG A 1 297 ? -23 18.703 9.117 1 98.25 297 ARG A N 1
ATOM 2365 C CA . ARG A 1 297 ? -21.984 18.891 10.133 1 98.25 297 ARG A CA 1
ATOM 2366 C C . ARG A 1 297 ? -22.594 19.391 11.438 1 98.25 297 ARG A C 1
ATOM 2368 O O . ARG A 1 297 ? -23.234 20.438 11.469 1 98.25 297 ARG A O 1
ATOM 2375 N N . LEU A 1 298 ? -22.422 18.609 12.508 1 98.19 298 LEU A N 1
ATOM 2376 C CA . LEU A 1 298 ? -22.906 18.969 13.836 1 98.19 298 LEU A CA 1
ATOM 2377 C C . LEU A 1 298 ? -21.75 19.125 14.812 1 98.19 298 LEU A C 1
ATOM 2379 O O . LEU A 1 298 ? -20.891 18.25 14.898 1 98.19 298 LEU A O 1
ATOM 2383 N N . ARG A 1 299 ? -21.75 20.219 15.516 1 97.69 299 ARG A N 1
ATOM 2384 C CA . ARG A 1 299 ? -20.844 20.266 16.656 1 97.69 299 ARG A CA 1
ATOM 2385 C C . ARG A 1 299 ? -21.266 19.281 17.734 1 97.69 299 ARG A C 1
ATOM 2387 O O . ARG A 1 299 ? -22.453 18.984 17.875 1 97.69 299 ARG A O 1
ATOM 2394 N N . PHE A 1 300 ? -20.344 18.875 18.484 1 97.38 300 PHE A N 1
ATOM 2395 C CA . PHE A 1 300 ? -20.641 17.906 19.531 1 97.38 300 PHE A CA 1
ATOM 2396 C C . PHE A 1 300 ? -21.797 18.391 20.406 1 97.38 300 PHE A C 1
ATOM 2398 O O . PHE A 1 300 ? -22.672 17.594 20.766 1 97.38 300 PHE A O 1
ATOM 2405 N N . ASP A 1 301 ? -21.797 19.656 20.719 1 95.88 301 ASP A N 1
ATOM 2406 C CA . ASP A 1 301 ? -22.859 20.219 21.578 1 95.88 301 ASP A CA 1
ATOM 2407 C C . ASP A 1 301 ? -24.219 20.109 20.891 1 95.88 301 ASP A C 1
ATOM 2409 O O . ASP A 1 301 ? -25.219 19.828 21.547 1 95.88 301 ASP A O 1
ATOM 2413 N N . GLU A 1 302 ? -24.266 20.391 19.594 1 97.31 302 GLU A N 1
ATOM 2414 C CA . GLU A 1 302 ? -25.5 20.234 18.828 1 97.31 302 GLU A CA 1
ATOM 2415 C C . GLU A 1 302 ? -25.938 18.781 18.766 1 97.31 302 GLU A C 1
ATOM 2417 O O . GLU A 1 302 ? -27.125 18.484 18.953 1 97.31 302 GLU A O 1
ATOM 2422 N N . ALA A 1 303 ? -25 17.906 18.5 1 97.5 303 ALA A N 1
ATOM 2423 C CA . ALA A 1 303 ? -25.281 16.469 18.484 1 97.5 303 ALA A CA 1
ATOM 2424 C C . ALA A 1 303 ? -25.828 16 19.828 1 97.5 303 ALA A C 1
ATOM 2426 O O . ALA A 1 303 ? -26.797 15.242 19.891 1 97.5 303 ALA A O 1
ATOM 2427 N N . SER A 1 304 ? -25.188 16.469 20.875 1 96.38 304 SER A N 1
ATOM 2428 C CA . SER A 1 304 ? -25.594 16.109 22.234 1 96.38 304 SER A CA 1
ATOM 2429 C C . SER A 1 304 ? -27.016 16.578 22.516 1 96.38 304 SER A C 1
ATOM 2431 O O . SER A 1 304 ? -27.797 15.867 23.156 1 96.38 304 SER A O 1
ATOM 2433 N N . ALA A 1 305 ? -27.344 17.75 22.109 1 96.5 305 ALA A N 1
ATOM 2434 C CA . ALA A 1 305 ? -28.688 18.281 22.312 1 96.5 305 ALA A CA 1
ATOM 2435 C C . ALA A 1 305 ? -29.734 17.422 21.609 1 96.5 305 ALA A C 1
ATOM 2437 O O . ALA A 1 305 ? -30.797 17.141 22.172 1 96.5 305 ALA A O 1
ATOM 2438 N N . ILE A 1 306 ? -29.406 17.047 20.406 1 96.62 306 ILE A N 1
ATOM 2439 C CA . ILE A 1 306 ? -30.312 16.203 19.625 1 96.62 306 ILE A CA 1
ATOM 2440 C C . ILE A 1 306 ? -30.516 14.875 20.359 1 96.62 306 ILE A C 1
ATOM 2442 O O . ILE A 1 306 ? -31.641 14.391 20.484 1 96.62 306 ILE A O 1
ATOM 2446 N N . LEU A 1 307 ? -29.484 14.297 20.859 1 96.88 307 LEU A N 1
ATOM 2447 C CA . LEU A 1 307 ? -29.516 13.008 21.531 1 96.88 307 LEU A CA 1
ATOM 2448 C C . LEU A 1 307 ? -30.266 13.102 22.859 1 96.88 307 LEU A C 1
ATOM 2450 O O . LEU A 1 307 ? -31.016 12.188 23.219 1 96.88 307 LEU A O 1
ATOM 2454 N N . ARG A 1 308 ? -30.047 14.172 23.562 1 94.94 308 ARG A N 1
ATOM 2455 C CA . ARG A 1 308 ? -30.75 14.375 24.828 1 94.94 308 ARG A CA 1
ATOM 2456 C C . ARG A 1 308 ? -32.25 14.461 24.609 1 94.94 308 ARG A C 1
ATOM 2458 O O . ARG A 1 308 ? -33.031 13.961 25.438 1 94.94 308 ARG A O 1
ATOM 2465 N N . LYS A 1 309 ? -32.594 15.117 23.609 1 94.88 309 LYS A N 1
ATOM 2466 C CA . LYS A 1 309 ? -34.031 15.211 23.266 1 94.88 309 LYS A CA 1
ATOM 2467 C C . LYS A 1 309 ? -34.625 13.828 23.031 1 94.88 309 LYS A C 1
ATOM 2469 O O . LYS A 1 309 ? -35.812 13.609 23.266 1 94.88 309 LYS A O 1
ATOM 2474 N N . ASN A 1 310 ? -33.781 12.977 22.562 1 92.38 310 ASN A N 1
ATOM 2475 C CA . ASN A 1 310 ? -34.219 11.602 22.344 1 92.38 310 ASN A CA 1
ATOM 2476 C C . ASN A 1 310 ? -34.156 10.781 23.625 1 92.38 310 ASN A C 1
ATOM 2478 O O . ASN A 1 310 ? -34.531 9.602 23.625 1 92.38 310 ASN A O 1
ATOM 2482 N N . GLY A 1 311 ? -33.562 11.312 24.766 1 90.62 311 GLY A N 1
ATOM 2483 C CA . GLY A 1 311 ? -33.531 10.641 26.047 1 90.62 311 GLY A CA 1
ATOM 2484 C C . GLY A 1 311 ? -32.219 9.922 26.312 1 90.62 311 GLY A C 1
ATOM 2485 O O . GLY A 1 311 ? -32.094 9.125 27.234 1 90.62 311 GLY A O 1
ATOM 2486 N N . ASP A 1 312 ? -31.234 10.188 25.484 1 88.69 312 ASP A N 1
ATOM 2487 C CA . ASP A 1 312 ? -29.953 9.484 25.625 1 88.69 312 ASP A CA 1
ATOM 2488 C C . ASP A 1 312 ? -29.047 10.188 26.625 1 88.69 312 ASP A C 1
ATOM 2490 O O . ASP A 1 312 ? -29.094 11.414 26.75 1 88.69 312 ASP A O 1
ATOM 2494 N N . LEU A 1 313 ? -28.281 9.367 27.406 1 84.38 313 LEU A N 1
ATOM 2495 C CA . LEU A 1 313 ? -27.188 9.883 28.219 1 84.38 313 LEU A CA 1
ATOM 2496 C C . LEU A 1 313 ? -25.922 10.07 27.375 1 84.38 313 LEU A C 1
ATOM 2498 O O . LEU A 1 313 ? -25.578 9.203 26.578 1 84.38 313 LEU A O 1
ATOM 2502 N N . ILE A 1 314 ? -25.406 11.273 27.562 1 85.12 314 ILE A N 1
ATOM 2503 C CA . ILE A 1 314 ? -24.281 11.578 26.703 1 85.12 314 ILE A CA 1
ATOM 2504 C C . ILE A 1 314 ? -23.031 11.805 27.531 1 85.12 314 ILE A C 1
ATOM 2506 O O . ILE A 1 314 ? -23.047 12.586 28.5 1 85.12 314 ILE A O 1
ATOM 2510 N N . GLY A 1 315 ? -21.984 11.055 27.328 1 85 315 GLY A N 1
ATOM 2511 C CA . GLY A 1 315 ? -20.672 11.273 27.875 1 85 315 GLY A CA 1
ATOM 2512 C C . GLY A 1 315 ? -19.766 12.094 26.984 1 85 315 GLY A C 1
ATOM 2513 O O . GLY A 1 315 ? -20.25 12.805 26.094 1 85 315 GLY A O 1
ATOM 2514 N N . PRO A 1 316 ? -18.469 12.094 27.297 1 84.69 316 PRO A N 1
ATOM 2515 C CA . PRO A 1 316 ? -17.516 12.859 26.5 1 84.69 316 PRO A CA 1
ATOM 2516 C C . PRO A 1 316 ? -17.297 12.258 25.109 1 84.69 316 PRO A C 1
ATOM 2518 O O . PRO A 1 316 ? -16.703 12.906 24.25 1 84.69 316 PRO A O 1
ATOM 2521 N N . ARG A 1 317 ? -17.734 11.078 25.016 1 88.56 317 ARG A N 1
ATOM 2522 C CA . ARG A 1 317 ? -17.688 10.422 23.719 1 88.56 317 ARG A CA 1
ATOM 2523 C C . ARG A 1 317 ? -19.062 9.867 23.344 1 88.56 317 ARG A C 1
ATOM 2525 O O . ARG A 1 317 ? -19.906 9.656 24.203 1 88.56 317 ARG A O 1
ATOM 2532 N N . LEU A 1 318 ? -19.234 9.711 22.062 1 93.5 318 LEU A N 1
ATOM 2533 C CA . LEU A 1 318 ? -20.484 9.133 21.578 1 93.5 318 LEU A CA 1
ATOM 2534 C C . LEU A 1 318 ? -20.438 7.613 21.641 1 93.5 318 LEU A C 1
ATOM 2536 O O . LEU A 1 318 ? -19.438 7.004 21.266 1 93.5 318 LEU A O 1
ATOM 2540 N N . SER A 1 319 ? -21.469 7.059 22.156 1 92.94 319 SER A N 1
ATOM 2541 C CA . SER A 1 319 ? -21.609 5.609 22.062 1 92.94 319 SER A CA 1
ATOM 2542 C C . SER A 1 319 ? -22.062 5.18 20.672 1 92.94 319 SER A C 1
ATOM 2544 O O . SER A 1 319 ? -22.469 6.016 19.859 1 92.94 319 SER A O 1
ATOM 2546 N N . ARG A 1 320 ? -21.969 3.971 20.484 1 91.75 320 ARG A N 1
ATOM 2547 C CA . ARG A 1 320 ? -22.422 3.438 19.203 1 91.75 320 ARG A CA 1
ATOM 2548 C C . ARG A 1 320 ? -23.906 3.746 18.984 1 91.75 320 ARG A C 1
ATOM 2550 O O . ARG A 1 320 ? -24.297 4.117 17.875 1 91.75 320 ARG A O 1
ATOM 2557 N N . LYS A 1 321 ? -24.641 3.533 19.969 1 93.19 321 LYS A N 1
ATOM 2558 C CA . LYS A 1 321 ? -26.062 3.84 19.875 1 93.19 321 LYS A CA 1
ATOM 2559 C C . LYS A 1 321 ? -26.281 5.301 19.5 1 93.19 321 LYS A C 1
ATOM 2561 O O . LYS A 1 321 ? -27.141 5.605 18.672 1 93.19 321 LYS A O 1
ATOM 2566 N N . ASN A 1 322 ? -25.516 6.176 20.141 1 96.44 322 ASN A N 1
ATOM 2567 C CA . ASN A 1 322 ? -25.594 7.598 19.812 1 96.44 322 ASN A CA 1
ATOM 2568 C C . ASN A 1 322 ? -25.297 7.863 18.344 1 96.44 322 ASN A C 1
ATOM 2570 O O . ASN A 1 322 ? -26.016 8.602 17.688 1 96.44 322 ASN A O 1
ATOM 2574 N N . GLU A 1 323 ? -24.219 7.215 17.875 1 96.19 323 GLU A N 1
ATOM 2575 C CA . GLU A 1 323 ? -23.766 7.414 16.5 1 96.19 323 GLU A CA 1
ATOM 2576 C C . GLU A 1 323 ? -24.844 7 15.492 1 96.19 323 GLU A C 1
ATOM 2578 O O . GLU A 1 323 ? -25.156 7.75 14.562 1 96.19 323 GLU A O 1
ATOM 2583 N N . PHE A 1 324 ? -25.422 5.922 15.727 1 94 324 PHE A N 1
ATOM 2584 C CA . PHE A 1 324 ? -26.406 5.406 14.781 1 94 324 PHE A CA 1
ATOM 2585 C C . PHE A 1 324 ? -27.688 6.227 14.836 1 94 324 PHE A C 1
ATOM 2587 O O . PHE A 1 324 ? -28.359 6.406 13.812 1 94 324 PHE A O 1
ATOM 2594 N N . TYR A 1 325 ? -28.031 6.656 16 1 96 325 TYR A N 1
ATOM 2595 C CA . TYR A 1 325 ? -29.188 7.535 16.094 1 96 325 TYR A CA 1
ATOM 2596 C C . TYR A 1 325 ? -28.984 8.789 15.242 1 96 325 TYR A C 1
ATOM 2598 O O . TYR A 1 325 ? -29.891 9.211 14.516 1 96 325 TYR A O 1
ATOM 2606 N N . LEU A 1 326 ? -27.812 9.406 15.352 1 96.88 326 LEU A N 1
ATOM 2607 C CA . LEU A 1 326 ? -27.516 10.625 14.602 1 96.88 326 LEU A CA 1
ATOM 2608 C C . LEU A 1 326 ? -27.547 10.367 13.102 1 96.88 326 LEU A C 1
ATOM 2610 O O . LEU A 1 326 ? -28 11.211 12.328 1 96.88 326 LEU A O 1
ATOM 2614 N N . ILE A 1 327 ? -27.016 9.25 12.672 1 94.38 327 ILE A N 1
ATOM 2615 C CA . ILE A 1 327 ? -27.031 8.859 11.258 1 94.38 327 ILE A CA 1
ATOM 2616 C C . ILE A 1 327 ? -28.484 8.766 10.773 1 94.38 327 ILE A C 1
ATOM 2618 O O . ILE A 1 327 ? -28.812 9.273 9.703 1 94.38 327 ILE A O 1
ATOM 2622 N N . ASP A 1 328 ? -29.312 8.141 11.57 1 92.94 328 ASP A N 1
ATOM 2623 C CA . ASP A 1 328 ? -30.719 7.988 11.219 1 92.94 328 ASP A CA 1
ATOM 2624 C C . ASP A 1 328 ? -31.438 9.344 11.211 1 92.94 328 ASP A C 1
ATOM 2626 O O . ASP A 1 328 ? -32.281 9.594 10.359 1 92.94 328 ASP A O 1
ATOM 2630 N N . TYR A 1 329 ? -31.078 10.094 12.164 1 94.75 329 TYR A N 1
ATOM 2631 C CA . TYR A 1 329 ? -31.656 11.422 12.281 1 94.75 329 TYR A CA 1
ATOM 2632 C C . TYR A 1 329 ? -31.359 12.258 11.039 1 94.75 329 TYR A C 1
ATOM 2634 O O . TYR A 1 329 ? -32.25 12.938 10.516 1 94.75 329 TYR A O 1
ATOM 2642 N N . CYS A 1 330 ? -30.125 12.203 10.555 1 93.81 330 CYS A N 1
ATOM 2643 C CA . CYS A 1 330 ? -29.688 13.016 9.422 1 93.81 330 CYS A CA 1
ATOM 2644 C C . CYS A 1 330 ? -29.984 12.312 8.102 1 93.81 330 CYS A C 1
ATOM 2646 O O . CYS A 1 330 ? -29.922 12.93 7.035 1 93.81 330 CYS A O 1
ATOM 2648 N N . LYS A 1 331 ? -30.25 10.992 8.078 1 90.44 331 LYS A N 1
ATOM 2649 C CA . LYS A 1 331 ? -30.5 10.156 6.91 1 90.44 331 LYS A CA 1
ATOM 2650 C C . LYS A 1 331 ? -29.359 10.25 5.902 1 90.44 331 LYS A C 1
ATOM 2652 O O . LYS A 1 331 ? -29.594 10.328 4.695 1 90.44 331 LYS A O 1
ATOM 2657 N N . SER A 1 332 ? -28.203 10.445 6.418 1 91.56 332 SER A N 1
ATOM 2658 C CA . SER A 1 332 ? -26.969 10.578 5.648 1 91.56 332 SER A CA 1
ATOM 2659 C C . SER A 1 332 ? -25.75 10.422 6.539 1 91.56 332 SER A C 1
ATOM 2661 O O . SER A 1 332 ? -25.844 10.5 7.762 1 91.56 332 SER A O 1
ATOM 2663 N N . PRO A 1 333 ? -24.625 10.055 5.902 1 95.38 333 PRO A N 1
ATOM 2664 C CA . PRO A 1 333 ? -23.406 10.289 6.695 1 95.38 333 PRO A CA 1
ATOM 2665 C C . PRO A 1 333 ? -23.312 11.719 7.219 1 95.38 333 PRO A C 1
ATOM 2667 O O . PRO A 1 333 ? -23.875 12.641 6.613 1 95.38 333 PRO A O 1
ATOM 2670 N N . LEU A 1 334 ? -22.641 11.875 8.336 1 97.62 334 LEU A N 1
ATOM 2671 C CA . LEU A 1 334 ? -22.531 13.203 8.922 1 97.62 334 LEU A CA 1
ATOM 2672 C C . LEU A 1 334 ? -21.203 13.352 9.664 1 97.62 334 LEU A C 1
ATOM 2674 O O . LEU A 1 334 ? -20.609 12.359 10.078 1 97.62 334 LEU A O 1
ATOM 2678 N N . PHE A 1 335 ? -20.828 14.586 9.766 1 98.56 335 PHE A N 1
ATOM 2679 C CA . PHE A 1 335 ? -19.672 14.906 10.602 1 98.56 335 PHE A CA 1
ATOM 2680 C C . PHE A 1 335 ? -20.109 15.375 11.984 1 98.56 335 PHE A C 1
ATOM 2682 O O . PHE A 1 335 ? -21.078 16.141 12.109 1 98.56 335 PHE A O 1
ATOM 2689 N N . VAL A 1 336 ? -19.469 14.875 12.969 1 98.5 336 VAL A N 1
ATOM 2690 C CA . VAL A 1 336 ? -19.516 15.484 14.289 1 98.5 336 VAL A CA 1
ATOM 2691 C C . VAL A 1 336 ? -18.156 16.125 14.609 1 98.5 336 VAL A C 1
ATOM 2693 O O . VAL A 1 336 ? -17.109 15.484 14.469 1 98.5 336 VAL A O 1
ATOM 2696 N N . THR A 1 337 ? -18.219 17.391 15.023 1 98.25 337 THR A N 1
ATOM 2697 C CA . THR A 1 337 ? -16.969 18.125 15.203 1 98.25 337 THR A CA 1
ATOM 2698 C C . THR A 1 337 ? -16.859 18.672 16.625 1 98.25 337 THR A C 1
ATOM 2700 O O . THR A 1 337 ? -17.844 18.672 17.375 1 98.25 337 THR A O 1
ATOM 2703 N N . ASN A 1 338 ? -15.641 19.047 17 1 97.69 338 ASN A N 1
ATOM 2704 C CA . ASN A 1 338 ? -15.359 19.797 18.219 1 97.69 338 ASN A CA 1
ATOM 2705 C C . ASN A 1 338 ? -15.812 19.031 19.453 1 97.69 338 ASN A C 1
ATOM 2707 O O . ASN A 1 338 ? -16.578 19.562 20.266 1 97.69 338 ASN A O 1
ATOM 2711 N N . PHE A 1 339 ? -15.258 17.906 19.625 1 97.62 339 PHE A N 1
ATOM 2712 C CA . PHE A 1 339 ? -15.492 17.109 20.828 1 97.62 339 PHE A CA 1
ATOM 2713 C C . PHE A 1 339 ? -14.883 17.781 22.047 1 97.62 339 PHE A C 1
ATOM 2715 O O . PHE A 1 339 ? -14.023 18.656 21.922 1 97.62 339 PHE A O 1
ATOM 2722 N N . PRO A 1 340 ? -15.375 17.391 23.219 1 96.38 340 PRO A N 1
ATOM 2723 C CA . PRO A 1 340 ? -14.766 17.938 24.438 1 96.38 340 PRO A CA 1
ATOM 2724 C C . PRO A 1 340 ? -13.273 17.656 24.547 1 96.38 340 PRO A C 1
ATOM 2726 O O . PRO A 1 340 ? -12.828 16.562 24.172 1 96.38 340 PRO A O 1
ATOM 2729 N N . ALA A 1 341 ? -12.508 18.562 25.094 1 95.25 341 ALA A N 1
ATOM 2730 C CA . ALA A 1 341 ? -11.047 18.469 25.156 1 95.25 341 ALA A CA 1
ATOM 2731 C C . ALA A 1 341 ? -10.594 17.484 26.219 1 95.25 341 ALA A C 1
ATOM 2733 O O . ALA A 1 341 ? -9.438 17.047 26.203 1 95.25 341 ALA A O 1
ATOM 2734 N N . VAL A 1 342 ? -11.484 17.062 27 1 89.25 342 VAL A N 1
ATOM 2735 C CA . VAL A 1 342 ? -11.117 16.188 28.094 1 89.25 342 VAL A CA 1
ATOM 2736 C C . VAL A 1 342 ? -10.57 14.875 27.562 1 89.25 342 VAL A C 1
ATOM 2738 O O . VAL A 1 342 ? -11.195 14.234 26.703 1 89.25 342 VAL A O 1
ATOM 2741 N N . ARG A 1 343 ? -9.359 14.445 27.875 1 81.94 343 ARG A N 1
ATOM 2742 C CA . ARG A 1 343 ? -8.664 13.203 27.562 1 81.94 343 ARG A CA 1
ATOM 2743 C C . ARG A 1 343 ? -8.398 13.094 26.062 1 81.94 343 ARG A C 1
ATOM 2745 O O . ARG A 1 343 ? -8.258 11.992 25.531 1 81.94 343 ARG A O 1
ATOM 2752 N N . ALA A 1 344 ? -8.469 14.242 25.469 1 89.94 344 ALA A N 1
ATOM 2753 C CA . ALA A 1 344 ? -8.164 14.219 24.047 1 89.94 344 ALA A CA 1
ATOM 2754 C C . ALA A 1 344 ? -6.668 14.039 23.797 1 89.94 344 ALA A C 1
ATOM 2756 O O . ALA A 1 344 ? -5.848 14.445 24.625 1 89.94 344 ALA A O 1
ATOM 2757 N N . PRO A 1 345 ? -6.305 13.414 22.688 1 91.19 345 PRO A N 1
ATOM 2758 C CA . PRO A 1 345 ? -4.887 13.25 22.359 1 91.19 345 PRO A CA 1
ATOM 2759 C C . PRO A 1 345 ? -4.117 14.57 22.375 1 91.19 345 PRO A C 1
ATOM 2761 O O . PRO A 1 345 ? -4.66 15.609 22 1 91.19 345 PRO A O 1
ATOM 2764 N N . PHE A 1 346 ? -2.809 14.555 22.688 1 91.44 346 PHE A N 1
ATOM 2765 C CA . PHE A 1 346 ? -1.98 15.727 22.938 1 91.44 346 PHE A CA 1
ATOM 2766 C C . PHE A 1 346 ? -1.769 16.531 21.656 1 91.44 346 PHE A C 1
ATOM 2768 O O . PHE A 1 346 ? -1.558 17.734 21.703 1 91.44 346 PHE A O 1
ATOM 2775 N N . TYR A 1 347 ? -1.832 15.875 20.5 1 93.38 347 TYR A N 1
ATOM 2776 C CA . TYR A 1 347 ? -1.434 16.5 19.234 1 93.38 347 TYR A CA 1
ATOM 2777 C C . TYR A 1 347 ? -2.598 17.25 18.609 1 93.38 347 TYR A C 1
ATOM 2779 O O . TYR A 1 347 ? -2.42 17.953 17.625 1 93.38 347 TYR A O 1
ATOM 2787 N N . MET A 1 348 ? -3.801 17.141 19.172 1 96.38 348 MET A N 1
ATOM 2788 C CA . MET A 1 348 ? -4.961 17.781 18.562 1 96.38 348 MET A CA 1
ATOM 2789 C C . MET A 1 348 ? -5.059 19.25 19 1 96.38 348 MET A C 1
ATOM 2791 O O . MET A 1 348 ? -4.922 19.562 20.172 1 96.38 348 MET A O 1
ATOM 2795 N N . SER A 1 349 ? -5.328 20.094 18.031 1 97.31 349 SER A N 1
ATOM 2796 C CA . SER A 1 349 ? -5.531 21.516 18.312 1 97.31 349 SER A CA 1
ATOM 2797 C C . SER A 1 349 ? -6.762 21.734 19.188 1 97.31 349 SER A C 1
ATOM 2799 O O . SER A 1 349 ? -7.719 20.953 19.125 1 97.31 349 SER A O 1
ATOM 2801 N N . ARG A 1 350 ? -6.648 22.812 20 1 96.56 350 ARG A N 1
ATOM 2802 C CA . ARG A 1 350 ? -7.77 23.172 20.859 1 96.56 350 ARG A CA 1
ATOM 2803 C C . ARG A 1 350 ? -8.453 24.438 20.359 1 96.56 350 ARG A C 1
ATOM 2805 O O . ARG A 1 350 ? -7.812 25.297 19.734 1 96.56 350 ARG A O 1
ATOM 2812 N N . SER A 1 351 ? -9.719 24.469 20.672 1 94.69 351 SER A N 1
ATOM 2813 C CA . SER A 1 351 ? -10.445 25.703 20.406 1 94.69 351 SER A CA 1
ATOM 2814 C C . SER A 1 351 ? -9.891 26.859 21.219 1 94.69 351 SER A C 1
ATOM 2816 O O . SER A 1 351 ? -9.133 26.656 22.172 1 94.69 351 SER A O 1
ATOM 2818 N N . GLU A 1 352 ? -10.266 28.031 20.828 1 91.94 352 GLU A N 1
ATOM 2819 C CA . GLU A 1 352 ? -9.773 29.219 21.5 1 91.94 352 GLU A CA 1
ATOM 2820 C C . GLU A 1 352 ? -10.117 29.203 22.984 1 91.94 352 GLU A C 1
ATOM 2822 O O . GLU A 1 352 ? -9.305 29.625 23.812 1 91.94 352 GLU A O 1
ATOM 2827 N N . CYS A 1 353 ? -11.312 28.703 23.297 1 93.25 353 CYS A N 1
ATOM 2828 C CA . CYS A 1 353 ? -11.75 28.688 24.703 1 93.25 353 CYS A CA 1
ATOM 2829 C C . CYS A 1 353 ? -11.125 27.516 25.453 1 93.25 353 CYS A C 1
ATOM 2831 O O . CYS A 1 353 ? -11.273 27.406 26.672 1 93.25 353 CYS A O 1
ATOM 2833 N N . GLY A 1 354 ? -10.523 26.594 24.781 1 93.12 354 GLY A N 1
ATOM 2834 C CA . GLY A 1 354 ? -9.789 25.5 25.391 1 93.12 354 GLY A CA 1
ATOM 2835 C C . GLY A 1 354 ? -10.68 24.328 25.781 1 93.12 354 GLY A C 1
ATOM 2836 O O . GLY A 1 354 ? -10.188 23.281 26.203 1 93.12 354 GLY A O 1
ATOM 2837 N N . LYS A 1 355 ? -11.953 24.406 25.578 1 94.69 355 LYS A N 1
ATOM 2838 C CA . LYS A 1 355 ? -12.891 23.406 26.078 1 94.69 355 LYS A CA 1
ATOM 2839 C C . LYS A 1 355 ? -13.117 22.312 25.047 1 94.69 355 LYS A C 1
ATOM 2841 O O . LYS A 1 355 ? -13.602 21.219 25.375 1 94.69 355 LYS A O 1
ATOM 2846 N N . TYR A 1 356 ? -12.797 22.656 23.828 1 96.69 356 TYR A N 1
ATOM 2847 C CA . TYR A 1 356 ? -13.07 21.719 22.75 1 96.69 356 TYR A CA 1
ATOM 2848 C C . TYR A 1 356 ? -11.82 21.469 21.922 1 96.69 356 TYR A C 1
ATOM 2850 O O . TYR A 1 356 ? -10.883 22.281 21.938 1 96.69 356 TYR A O 1
ATOM 2858 N N . VAL A 1 357 ? -11.828 20.312 21.344 1 97.06 357 VAL A N 1
ATOM 2859 C CA . VAL A 1 357 ? -10.773 19.969 20.391 1 97.06 357 VAL A CA 1
ATOM 2860 C C . VAL A 1 357 ? -11.258 20.281 18.969 1 97.06 357 VAL A C 1
ATOM 2862 O O . VAL A 1 357 ? -12.445 20.172 18.672 1 97.06 357 VAL A O 1
ATOM 2865 N N . GLU A 1 358 ? -10.344 20.719 18.109 1 98.12 358 GLU A N 1
ATOM 2866 C CA . GLU A 1 358 ? -10.672 20.953 16.703 1 98.12 358 GLU A CA 1
ATOM 2867 C C . GLU A 1 358 ? -10.531 19.672 15.898 1 98.12 358 GLU A C 1
ATOM 2869 O O . GLU A 1 358 ? -9.602 19.531 15.094 1 98.12 358 GLU A O 1
ATOM 2874 N N . ASN A 1 359 ? -11.492 18.797 16.078 1 98.31 359 ASN A N 1
ATOM 2875 C CA . ASN A 1 359 ? -11.508 17.484 15.453 1 98.31 359 ASN A CA 1
ATOM 2876 C C . ASN A 1 359 ? -12.844 17.188 14.781 1 98.31 359 ASN A C 1
ATOM 2878 O O . ASN A 1 359 ? -13.773 18 14.859 1 98.31 359 ASN A O 1
ATOM 2882 N N . CYS A 1 360 ? -12.875 16.125 14.008 1 98.44 360 CYS A N 1
ATOM 2883 C CA . CYS A 1 360 ? -14.117 15.633 13.414 1 98.44 360 CYS A CA 1
ATOM 2884 C C . CYS A 1 360 ? -14.141 14.117 13.359 1 98.44 360 CYS A C 1
ATOM 2886 O O . CYS A 1 360 ? -13.094 13.477 13.273 1 98.44 360 CYS A O 1
ATOM 2888 N N . ASP A 1 361 ? -15.289 13.555 13.5 1 98.38 361 ASP A N 1
ATOM 2889 C CA . ASP A 1 361 ? -15.609 12.172 13.164 1 98.38 361 ASP A CA 1
ATOM 2890 C C . ASP A 1 361 ? -16.625 12.102 12.023 1 98.38 361 ASP A C 1
ATOM 2892 O O . ASP A 1 361 ? -17.656 12.781 12.062 1 98.38 361 ASP A O 1
ATOM 2896 N N . LEU A 1 362 ? -16.281 11.398 10.992 1 98.5 362 LEU A N 1
ATOM 2897 C CA . LEU A 1 362 ? -17.312 11.062 10.016 1 98.5 362 LEU A CA 1
ATOM 2898 C C . LEU A 1 362 ? -18.078 9.812 10.43 1 98.5 362 LEU A C 1
ATOM 2900 O O . LEU A 1 362 ? -17.484 8.742 10.586 1 98.5 362 LEU A O 1
ATOM 2904 N N . LEU A 1 363 ? -19.312 9.961 10.688 1 97.19 363 LEU A N 1
ATOM 2905 C CA . LEU A 1 363 ? -20.188 8.844 11 1 97.19 363 LEU A CA 1
ATOM 2906 C C . LEU A 1 363 ? -20.906 8.359 9.742 1 97.19 363 LEU A C 1
ATOM 2908 O O . LEU A 1 363 ? -21.422 9.172 8.969 1 97.19 363 LEU A O 1
ATOM 2912 N N . ALA A 1 364 ? -20.875 7.109 9.531 1 93.94 364 ALA A N 1
ATOM 2913 C CA . ALA A 1 364 ? -21.5 6.516 8.352 1 93.94 364 ALA A CA 1
ATOM 2914 C C . ALA A 1 364 ? -22.359 5.309 8.742 1 93.94 364 ALA A C 1
ATOM 2916 O O . ALA A 1 364 ? -22.172 4.738 9.82 1 93.94 364 ALA A O 1
ATOM 2917 N N . PRO A 1 365 ? -23.25 4.953 7.879 1 88.69 365 PRO A N 1
ATOM 2918 C CA . PRO A 1 365 ? -24.062 3.764 8.156 1 88.69 365 PRO A CA 1
ATOM 2919 C C . PRO A 1 365 ? -23.234 2.498 8.312 1 88.69 365 PRO A C 1
ATOM 2921 O O . PRO A 1 365 ? -22.125 2.406 7.754 1 88.69 365 PRO A O 1
ATOM 2924 N N . THR A 1 366 ? -23.719 1.501 9.023 1 86.81 366 THR A N 1
ATOM 2925 C CA . THR A 1 366 ? -23.188 0.157 9.211 1 86.81 366 THR A CA 1
ATOM 2926 C C . THR A 1 366 ? -22.078 0.154 10.258 1 86.81 366 THR A C 1
ATOM 2928 O O . THR A 1 366 ? -22.062 -0.701 11.141 1 86.81 366 THR A O 1
ATOM 2931 N N . THR A 1 367 ? -21.203 1.164 10.211 1 90.44 367 THR A N 1
ATOM 2932 C CA . THR A 1 367 ? -20.031 1.049 11.07 1 90.44 367 THR A CA 1
ATOM 2933 C C . THR A 1 367 ? -20.047 2.125 12.148 1 90.44 367 THR A C 1
ATOM 2935 O O . THR A 1 367 ? -19.344 2.012 13.156 1 90.44 367 THR A O 1
ATOM 2938 N N . GLY A 1 368 ? -20.828 3.148 12.008 1 93.19 368 GLY A N 1
ATOM 2939 C CA . GLY A 1 368 ? -20.672 4.309 12.867 1 93.19 368 GLY A CA 1
ATOM 2940 C C . GLY A 1 368 ? -19.469 5.168 12.484 1 93.19 368 GLY A C 1
ATOM 2941 O O . GLY A 1 368 ? -19.328 5.555 11.32 1 93.19 368 GLY A O 1
ATOM 2942 N N . GLU A 1 369 ? -18.609 5.332 13.422 1 95.81 369 GLU A N 1
ATOM 2943 C CA . GLU A 1 369 ? -17.422 6.125 13.117 1 95.81 369 GLU A CA 1
ATOM 2944 C C . GLU A 1 369 ? -16.578 5.465 12.031 1 95.81 369 GLU A C 1
ATOM 2946 O O . GLU A 1 369 ? -16.109 4.34 12.195 1 95.81 369 GLU A O 1
ATOM 2951 N N . LEU A 1 370 ? -16.375 6.18 10.945 1 96.31 370 LEU A N 1
ATOM 2952 C CA . LEU A 1 370 ? -15.602 5.703 9.805 1 96.31 370 LEU A CA 1
ATOM 2953 C C . LEU A 1 370 ? -14.25 6.402 9.727 1 96.31 370 LEU A C 1
ATOM 2955 O O . LEU A 1 370 ? -13.242 5.785 9.359 1 96.31 370 LEU A O 1
ATOM 2959 N N . VAL A 1 371 ? -14.258 7.66 9.984 1 98.25 371 VAL A N 1
ATOM 2960 C CA . VAL A 1 371 ? -13.062 8.492 9.906 1 98.25 371 VAL A CA 1
ATOM 2961 C C . VAL A 1 371 ? -12.93 9.328 11.172 1 98.25 371 VAL A C 1
ATOM 2963 O O . VAL A 1 371 ? -13.922 9.844 11.695 1 98.25 371 VAL A O 1
ATOM 2966 N N . GLY A 1 372 ? -11.727 9.438 11.656 1 97.94 372 GLY A N 1
ATOM 2967 C CA . GLY A 1 372 ? -11.344 10.438 12.648 1 97.94 372 GLY A CA 1
ATOM 2968 C C . GLY A 1 372 ? -10.234 11.359 12.164 1 97.94 372 GLY A C 1
ATOM 2969 O O . GLY A 1 372 ? -9.297 10.914 11.508 1 97.94 372 GLY A O 1
ATOM 2970 N N . GLY A 1 373 ? -10.398 12.617 12.406 1 98.31 373 GLY A N 1
ATOM 2971 C CA . GLY A 1 373 ? -9.398 13.586 11.992 1 98.31 373 GLY A CA 1
ATOM 2972 C C . GLY A 1 373 ? -9.336 14.805 12.898 1 98.31 373 GLY A C 1
ATOM 2973 O O . GLY A 1 373 ? -10.227 15.016 13.719 1 98.31 373 GLY A O 1
ATOM 2974 N N . SER A 1 374 ? -8.297 15.57 12.758 1 98.69 374 SER A N 1
ATOM 2975 C CA . SER A 1 374 ? -8.164 16.781 13.562 1 98.69 374 SER A CA 1
ATOM 2976 C C . SER A 1 374 ? -7.133 17.734 12.953 1 98.69 374 SER A C 1
ATOM 2978 O O . SER A 1 374 ? -6.316 17.328 12.125 1 98.69 374 SER A O 1
ATOM 2980 N N . LEU A 1 375 ? -7.336 18.938 13.352 1 98.56 375 LEU A N 1
ATOM 2981 C CA . LEU A 1 375 ? -6.227 19.875 13.219 1 98.56 375 LEU A CA 1
ATOM 2982 C C . LEU A 1 375 ? -5.137 19.578 14.242 1 98.56 375 LEU A C 1
ATOM 2984 O O . LEU A 1 375 ? -5.406 18.984 15.289 1 98.56 375 LEU A O 1
ATOM 2988 N N . ARG A 1 376 ? -3.922 19.953 13.898 1 98.06 376 ARG A N 1
ATOM 2989 C CA . ARG A 1 376 ? -2.805 19.625 14.773 1 98.06 376 ARG A CA 1
ATOM 2990 C C . ARG A 1 376 ? -2.408 20.812 15.633 1 98.06 376 ARG A C 1
ATOM 2992 O O . ARG A 1 376 ? -2.492 21.953 15.188 1 98.06 376 ARG A O 1
ATOM 2999 N N . GLU A 1 377 ? -1.943 20.516 16.844 1 96.62 377 GLU A N 1
ATOM 3000 C CA . GLU A 1 377 ? -1.438 21.547 17.75 1 96.62 377 GLU A CA 1
ATOM 3001 C C . GLU A 1 377 ? -0.158 22.172 17.203 1 96.62 377 GLU A C 1
ATOM 3003 O O . GLU A 1 377 ? 0.794 21.469 16.875 1 96.62 377 GLU A O 1
ATOM 3008 N N . ARG A 1 378 ? -0.14 23.5 17.188 1 94.56 378 ARG A N 1
ATOM 3009 C CA . ARG A 1 378 ? 0.971 24.219 16.578 1 94.56 378 ARG A CA 1
ATOM 3010 C C . ARG A 1 378 ? 1.944 24.719 17.641 1 94.56 378 ARG A C 1
ATOM 3012 O O . ARG A 1 378 ? 3.08 25.078 17.328 1 94.56 378 ARG A O 1
ATOM 3019 N N . ASN A 1 379 ? 1.496 24.828 18.844 1 94.38 379 ASN A N 1
ATOM 3020 C CA . ASN A 1 379 ? 2.289 25.406 19.922 1 94.38 379 ASN A CA 1
ATOM 3021 C C . ASN A 1 379 ? 3.131 24.359 20.625 1 94.38 379 ASN A C 1
ATOM 3023 O O . ASN A 1 379 ? 2.59 23.469 21.281 1 94.38 379 ASN A O 1
ATOM 3027 N N . PRO A 1 380 ? 4.461 24.484 20.516 1 93.69 380 PRO A N 1
ATOM 3028 C CA . PRO A 1 380 ? 5.32 23.469 21.141 1 93.69 380 PRO A CA 1
ATOM 3029 C C . PRO A 1 380 ? 5.141 23.406 22.656 1 93.69 380 PRO A C 1
ATOM 3031 O O . PRO A 1 380 ? 5.227 22.328 23.234 1 93.69 380 PRO A O 1
ATOM 3034 N N . ASP A 1 381 ? 4.867 24.5 23.297 1 94.12 381 ASP A N 1
ATOM 3035 C CA . ASP A 1 381 ? 4.684 24.516 24.75 1 94.12 381 ASP A CA 1
ATOM 3036 C C . ASP A 1 381 ? 3.404 23.781 25.141 1 94.12 381 ASP A C 1
ATOM 3038 O O . ASP A 1 381 ? 3.375 23.062 26.141 1 94.12 381 ASP A O 1
ATOM 3042 N N . ALA A 1 382 ? 2.336 23.984 24.344 1 93.81 382 ALA A N 1
ATOM 3043 C CA . ALA A 1 382 ? 1.098 23.25 24.594 1 93.81 382 ALA A CA 1
ATOM 3044 C C . ALA A 1 382 ? 1.314 21.75 24.453 1 93.81 382 ALA A C 1
ATOM 3046 O O . ALA A 1 382 ? 0.817 20.953 25.266 1 93.81 382 ALA A O 1
ATOM 3047 N N . LEU A 1 383 ? 2.045 21.359 23.484 1 93.62 383 LEU A N 1
ATOM 3048 C CA . LEU A 1 383 ? 2.355 19.953 23.266 1 93.62 383 LEU A CA 1
ATOM 3049 C C . LEU A 1 383 ? 3.086 19.359 24.469 1 93.62 383 LEU A C 1
ATOM 3051 O O . LEU A 1 383 ? 2.74 18.281 24.953 1 93.62 383 LEU A O 1
ATOM 3055 N N . ARG A 1 384 ? 4.043 20.062 24.953 1 91.44 384 ARG A N 1
ATOM 3056 C CA . ARG A 1 384 ? 4.828 19.609 26.094 1 91.44 384 ARG A CA 1
ATOM 3057 C C . ARG A 1 384 ? 3.955 19.484 27.344 1 91.44 384 ARG A C 1
ATOM 3059 O O . ARG A 1 384 ? 4.082 18.516 28.094 1 91.44 384 ARG A O 1
ATOM 3066 N N . SER A 1 385 ? 3.146 20.375 27.516 1 90.56 385 SER A N 1
ATOM 3067 C CA . SER A 1 385 ? 2.314 20.406 28.719 1 90.56 385 SER A CA 1
ATOM 3068 C C . SER A 1 385 ? 1.299 19.266 28.719 1 90.56 385 SER A C 1
ATOM 3070 O O . SER A 1 385 ? 0.828 18.859 29.781 1 90.56 385 SER A O 1
ATOM 3072 N N . ARG A 1 386 ? 1.008 18.797 27.594 1 88.12 386 ARG A N 1
ATOM 3073 C CA . ARG A 1 386 ? -0.024 17.766 27.469 1 88.12 386 ARG A CA 1
ATOM 3074 C C . ARG A 1 386 ? 0.581 16.375 27.531 1 88.12 386 ARG A C 1
ATOM 3076 O O . ARG A 1 386 ? -0.089 15.391 27.234 1 88.12 386 ARG A O 1
ATOM 3083 N N . GLY A 1 387 ? 1.811 16.25 27.969 1 75.12 387 GLY A N 1
ATOM 3084 C CA . GLY A 1 387 ? 2.375 14.938 28.281 1 75.12 387 GLY A CA 1
ATOM 3085 C C . GLY A 1 387 ? 3.248 14.391 27.172 1 75.12 387 GLY A C 1
ATOM 3086 O O . GLY A 1 387 ? 3.395 13.172 27.031 1 75.12 387 GLY A O 1
ATOM 3087 N N . CYS A 1 388 ? 3.654 15.188 26.375 1 72.69 388 CYS A N 1
ATOM 3088 C CA . CYS A 1 388 ? 4.613 14.672 25.406 1 72.69 388 CYS A CA 1
ATOM 3089 C C . CYS A 1 388 ? 5.895 14.211 26.094 1 72.69 388 CYS A C 1
ATOM 3091 O O . CYS A 1 388 ? 6.602 15.023 26.703 1 72.69 388 CYS A O 1
ATOM 3093 N N . LYS A 1 389 ? 6.055 12.906 26.109 1 73.31 389 LYS A N 1
ATOM 3094 C CA . LYS A 1 389 ? 7.227 12.297 26.734 1 73.31 389 LYS A CA 1
ATOM 3095 C C . LYS A 1 389 ? 8.508 12.734 26.031 1 73.31 389 LYS A C 1
ATOM 3097 O O . LYS A 1 389 ? 8.469 13.305 24.938 1 73.31 389 LYS A O 1
ATOM 3102 N N . SER A 1 390 ? 9.641 12.516 26.672 1 74.69 390 SER A N 1
ATOM 3103 C CA . SER A 1 390 ? 10.953 12.883 26.141 1 74.69 390 SER A CA 1
ATOM 3104 C C . SER A 1 390 ? 11.219 12.188 24.812 1 74.69 390 SER A C 1
ATOM 3106 O O . SER A 1 390 ? 11.883 12.75 23.938 1 74.69 390 SER A O 1
ATOM 3108 N N . SER A 1 391 ? 10.555 11.086 24.578 1 76.56 391 SER A N 1
ATOM 3109 C CA . SER A 1 391 ? 10.758 10.328 23.359 1 76.56 391 SER A CA 1
ATOM 3110 C C . SER A 1 391 ? 10.109 11.031 22.156 1 76.56 391 SER A C 1
ATOM 3112 O O . SER A 1 391 ? 10.422 10.727 21.016 1 76.56 391 SER A O 1
ATOM 3114 N N . LEU A 1 392 ? 9.32 12.039 22.469 1 84.06 392 LEU A N 1
ATOM 3115 C CA . LEU A 1 392 ? 8.633 12.734 21.391 1 84.06 392 LEU A CA 1
ATOM 3116 C C . LEU A 1 392 ? 9.18 14.148 21.234 1 84.06 392 LEU A C 1
ATOM 3118 O O . LEU A 1 392 ? 8.516 15.008 20.625 1 84.06 392 LEU A O 1
ATOM 3122 N N . ASN A 1 393 ? 10.367 14.352 21.719 1 85.06 393 ASN A N 1
ATOM 3123 C CA . ASN A 1 393 ? 10.984 15.664 21.562 1 85.06 393 ASN A CA 1
ATOM 3124 C C . ASN A 1 393 ? 11.148 16.031 20.094 1 85.06 393 ASN A C 1
ATOM 3126 O O . ASN A 1 393 ? 11 17.188 19.719 1 85.06 393 ASN A O 1
ATOM 3130 N N . TRP A 1 394 ? 11.461 15.023 19.328 1 83.5 394 TRP A N 1
ATOM 3131 C CA . TRP A 1 394 ? 11.609 15.273 17.906 1 83.5 394 TRP A CA 1
ATOM 3132 C C . TRP A 1 394 ? 10.32 15.828 17.312 1 83.5 394 TRP A C 1
ATOM 3134 O O . TRP A 1 394 ? 10.359 16.688 16.422 1 83.5 394 TRP A O 1
ATOM 3144 N N . TYR A 1 395 ? 9.25 15.383 17.781 1 89.19 395 TYR A N 1
ATOM 3145 C CA . TYR A 1 395 ? 7.938 15.789 17.297 1 89.19 395 TYR A CA 1
ATOM 3146 C C . TYR A 1 395 ? 7.629 17.219 17.688 1 89.19 395 TYR A C 1
ATOM 3148 O O . TYR A 1 395 ? 7.129 18.016 16.875 1 89.19 395 TYR A O 1
ATOM 3156 N N . VAL A 1 396 ? 7.957 17.547 18.875 1 90.75 396 VAL A N 1
ATOM 3157 C CA . VAL A 1 396 ? 7.734 18.906 19.375 1 90.75 396 VAL A CA 1
ATOM 3158 C C . VAL A 1 396 ? 8.594 19.891 18.609 1 90.75 396 VAL A C 1
ATOM 3160 O O . VAL A 1 396 ? 8.125 20.969 18.219 1 90.75 396 VAL A O 1
ATOM 3163 N N . GLU A 1 397 ? 9.75 19.484 18.281 1 88.44 397 GLU A N 1
ATOM 3164 C CA . GLU A 1 397 ? 10.719 20.359 17.625 1 88.44 397 GLU A CA 1
ATOM 3165 C C . GLU A 1 397 ? 10.297 20.688 16.188 1 88.44 397 GLU A C 1
ATOM 3167 O O . GLU A 1 397 ? 10.766 21.656 15.609 1 88.44 397 GLU A O 1
ATOM 3172 N N . LEU A 1 398 ? 9.469 19.875 15.648 1 90.31 398 LEU A N 1
ATOM 3173 C CA . LEU A 1 398 ? 8.945 20.172 14.312 1 90.31 398 LEU A CA 1
ATOM 3174 C C . LEU A 1 398 ? 8.312 21.547 14.258 1 90.31 398 LEU A C 1
ATOM 3176 O O . LEU A 1 398 ? 8.383 22.234 13.234 1 90.31 398 LEU A O 1
ATOM 3180 N N . ARG A 1 399 ? 7.738 21.984 15.406 1 93.75 399 ARG A N 1
ATOM 3181 C CA . ARG A 1 399 ? 7.008 23.25 15.453 1 93.75 399 ARG A CA 1
ATOM 3182 C C . ARG A 1 399 ? 7.961 24.438 15.344 1 93.75 399 ARG A C 1
ATOM 3184 O O . ARG A 1 399 ? 7.539 25.562 15.047 1 93.75 399 ARG A O 1
ATOM 3191 N N . ASN A 1 400 ? 9.219 24.172 15.531 1 91.75 400 ASN A N 1
ATOM 3192 C CA . ASN A 1 400 ? 10.219 25.219 15.43 1 91.75 400 ASN A CA 1
ATOM 3193 C C . ASN A 1 400 ? 11.008 25.125 14.125 1 91.75 400 ASN A C 1
ATOM 3195 O O . ASN A 1 400 ? 12 25.828 13.945 1 91.75 400 ASN A O 1
ATOM 3199 N N . ALA A 1 401 ? 10.547 24.266 13.258 1 91 401 ALA A N 1
ATOM 3200 C CA . ALA A 1 401 ? 11.297 23.984 12.047 1 91 401 ALA A CA 1
ATOM 3201 C C . ALA A 1 401 ? 10.445 24.219 10.805 1 91 401 ALA A C 1
ATOM 3203 O O . ALA A 1 401 ? 10.406 23.375 9.906 1 91 401 ALA A O 1
ATOM 3204 N N . GLY A 1 402 ? 9.758 25.312 10.789 1 93.25 402 GLY A N 1
ATOM 3205 C CA . GLY A 1 402 ? 9.023 25.703 9.602 1 93.25 402 GLY A CA 1
ATOM 3206 C C . GLY A 1 402 ? 7.738 24.922 9.414 1 93.25 402 GLY A C 1
ATOM 3207 O O . GLY A 1 402 ? 7.254 24.766 8.289 1 93.25 402 GLY A O 1
ATOM 3208 N N . HIS A 1 403 ? 7.195 24.328 10.492 1 94.62 403 HIS A N 1
ATOM 3209 C CA . HIS A 1 403 ? 5.98 23.531 10.422 1 94.62 403 HIS A CA 1
ATOM 3210 C C . HIS A 1 403 ? 4.738 24.406 10.383 1 94.62 403 HIS A C 1
ATOM 3212 O O . HIS A 1 403 ? 4.445 25.125 11.344 1 94.62 403 HIS A O 1
ATOM 3218 N N . PRO A 1 404 ? 3.975 24.391 9.312 1 96.38 404 PRO A N 1
ATOM 3219 C CA . PRO A 1 404 ? 2.734 25.156 9.242 1 96.38 404 PRO A CA 1
ATOM 3220 C C . PRO A 1 404 ? 1.557 24.453 9.914 1 96.38 404 PRO A C 1
ATOM 3222 O O . PRO A 1 404 ? 1.715 23.359 10.453 1 96.38 404 PRO A O 1
ATOM 3225 N N . SER A 1 405 ? 0.409 25.203 9.93 1 96.69 405 SER A N 1
ATOM 3226 C CA . SER A 1 405 ? -0.807 24.516 10.336 1 96.69 405 SER A CA 1
ATOM 3227 C C . SER A 1 405 ? -1.046 23.266 9.484 1 96.69 405 SER A C 1
ATOM 3229 O O . SER A 1 405 ? -0.778 23.281 8.281 1 96.69 405 SER A O 1
ATOM 3231 N N . SER A 1 406 ? -1.443 22.234 10.141 1 98.06 406 SER A N 1
ATOM 3232 C CA . SER A 1 406 ? -1.692 21 9.406 1 98.06 406 SER A CA 1
ATOM 3233 C C . SER A 1 406 ? -2.916 20.266 9.945 1 98.06 406 SER A C 1
ATOM 3235 O O . SER A 1 406 ? -3.406 20.594 11.031 1 98.06 406 SER A O 1
ATOM 3237 N N . ALA A 1 407 ? -3.461 19.422 9.172 1 98.75 407 ALA A N 1
ATOM 3238 C CA . ALA A 1 407 ? -4.598 18.578 9.516 1 98.75 407 ALA A CA 1
ATOM 3239 C C . ALA A 1 407 ? -4.484 17.219 8.844 1 98.75 407 ALA A C 1
ATOM 3241 O O . ALA A 1 407 ? -3.77 17.062 7.852 1 98.75 407 ALA A O 1
ATOM 3242 N N . GLY A 1 408 ? -5.113 16.297 9.438 1 98.62 408 GLY A N 1
ATOM 3243 C CA . GLY A 1 408 ? -5.109 14.953 8.859 1 98.62 408 GLY A CA 1
ATOM 3244 C C . GLY A 1 408 ? -6.191 14.055 9.422 1 98.62 408 GLY A C 1
ATOM 3245 O O . GLY A 1 408 ? -6.996 14.484 10.25 1 98.62 408 GLY A O 1
ATOM 3246 N N . PHE A 1 409 ? -6.273 12.914 8.898 1 98.75 409 PHE A N 1
ATOM 3247 C CA . PHE A 1 409 ? -7.305 11.969 9.305 1 98.75 409 PHE A CA 1
ATOM 3248 C C . PHE A 1 409 ? -6.84 10.531 9.094 1 98.75 409 PHE A C 1
ATOM 3250 O O . PHE A 1 409 ? -5.797 10.297 8.484 1 98.75 409 PHE A O 1
ATOM 3257 N N . GLY A 1 410 ? -7.527 9.594 9.719 1 98.5 410 GLY A N 1
ATOM 3258 C CA . GLY A 1 410 ? -7.414 8.164 9.492 1 98.5 410 GLY A CA 1
ATOM 3259 C C . GLY A 1 410 ? -8.734 7.508 9.133 1 98.5 410 GLY A C 1
ATOM 3260 O O . GLY A 1 410 ? -9.766 7.812 9.734 1 98.5 410 GLY A O 1
ATOM 3261 N N . LEU A 1 411 ? -8.711 6.723 8.109 1 98.56 411 LEU A N 1
ATOM 3262 C CA . LEU A 1 411 ? -9.852 5.953 7.633 1 98.56 411 LEU A CA 1
ATOM 3263 C C . LEU A 1 411 ? -9.539 4.461 7.629 1 98.56 411 LEU A C 1
ATOM 3265 O O . LEU A 1 411 ? -8.594 4.027 6.973 1 98.56 411 LEU A O 1
ATOM 3269 N N . GLY A 1 412 ? -10.297 3.709 8.43 1 97.5 412 GLY A N 1
ATOM 3270 C CA . GLY A 1 412 ? -10.125 2.266 8.375 1 97.5 412 GLY A CA 1
ATOM 3271 C C . GLY A 1 412 ? -10.664 1.65 7.094 1 97.5 412 GLY A C 1
ATOM 3272 O O . GLY A 1 412 ? -11.859 1.735 6.812 1 97.5 412 GLY A O 1
ATOM 3273 N N . MET A 1 413 ? -9.844 0.965 6.418 1 98 413 MET A N 1
ATOM 3274 C CA . MET A 1 413 ? -10.234 0.395 5.129 1 98 413 MET A CA 1
ATOM 3275 C C . MET A 1 413 ? -11.281 -0.698 5.312 1 98 413 MET A C 1
ATOM 3277 O O . MET A 1 413 ? -12.211 -0.815 4.508 1 98 413 MET A O 1
ATOM 3281 N N . GLU A 1 414 ? -11.133 -1.531 6.301 1 96.69 414 GLU A N 1
ATOM 3282 C CA . GLU A 1 414 ? -12.102 -2.586 6.582 1 96.69 414 GLU A CA 1
ATOM 3283 C C . GLU A 1 414 ? -13.477 -2.002 6.887 1 96.69 414 GLU A C 1
ATOM 3285 O O . GLU A 1 414 ? -14.492 -2.479 6.367 1 96.69 414 GLU A O 1
ATOM 3290 N N . ARG A 1 415 ? -13.469 -0.979 7.66 1 95.62 415 ARG A N 1
ATOM 3291 C CA . ARG A 1 415 ? -14.75 -0.352 7.984 1 95.62 415 ARG A CA 1
ATOM 3292 C C . ARG A 1 415 ? -15.367 0.303 6.75 1 95.62 415 ARG A C 1
ATOM 3294 O O . ARG A 1 415 ? -16.578 0.308 6.59 1 95.62 415 ARG A O 1
ATOM 3301 N N . PHE A 1 416 ? -14.562 0.903 5.957 1 96.12 416 PHE A N 1
ATOM 3302 C CA . PHE A 1 416 ? -15.07 1.492 4.727 1 96.12 416 PHE A CA 1
ATOM 3303 C C . PHE A 1 416 ? -15.703 0.425 3.834 1 96.12 416 PHE A C 1
ATOM 3305 O O . PHE A 1 416 ? -16.75 0.653 3.227 1 96.12 416 PHE A O 1
ATOM 3312 N N . MET A 1 417 ? -15.102 -0.777 3.789 1 93 417 MET A N 1
ATOM 3313 C CA . MET A 1 417 ? -15.664 -1.91 3.061 1 93 417 MET A CA 1
ATOM 3314 C C . MET A 1 417 ? -17.031 -2.297 3.625 1 93 417 MET A C 1
ATOM 3316 O O . MET A 1 417 ? -17.953 -2.574 2.869 1 93 417 MET A O 1
ATOM 3320 N N . GLN A 1 418 ? -17.031 -2.355 4.926 1 91.69 418 GLN A N 1
ATOM 3321 C CA . GLN A 1 418 ? -18.312 -2.67 5.566 1 91.69 418 GLN A CA 1
ATOM 3322 C C . GLN A 1 418 ? -19.391 -1.668 5.164 1 91.69 418 GLN A C 1
ATOM 3324 O O . GLN A 1 418 ? -20.516 -2.057 4.832 1 91.69 418 GLN A O 1
ATOM 3329 N N . THR A 1 419 ? -19.016 -0.435 5.191 1 90.5 419 THR A N 1
ATOM 3330 C CA . THR A 1 419 ? -19.953 0.639 4.875 1 90.5 419 THR A CA 1
ATOM 3331 C C . THR A 1 419 ? -20.391 0.568 3.414 1 90.5 419 THR A C 1
ATOM 3333 O O . THR A 1 419 ? -21.578 0.675 3.105 1 90.5 419 THR A O 1
ATOM 3336 N N . LEU A 1 420 ? -19.5 0.359 2.525 1 88 420 LEU A N 1
ATOM 3337 C CA . LEU A 1 420 ? -19.75 0.383 1.089 1 88 420 LEU A CA 1
ATOM 3338 C C . LEU A 1 420 ? -20.609 -0.802 0.666 1 88 420 LEU A C 1
ATOM 3340 O O . LEU A 1 420 ? -21.453 -0.674 -0.222 1 88 420 LEU A O 1
ATOM 3344 N N . PHE A 1 421 ? -20.422 -1.931 1.369 1 86.56 421 PHE A N 1
ATOM 3345 C CA . PHE A 1 421 ? -21.016 -3.145 0.813 1 86.56 421 PHE A CA 1
ATOM 3346 C C . PHE A 1 421 ? -21.938 -3.807 1.821 1 86.56 421 PHE A C 1
ATOM 3348 O O . PHE A 1 421 ? -22.453 -4.902 1.577 1 86.56 421 PHE A O 1
ATOM 3355 N N . GLY A 1 422 ? -22.125 -3.199 2.928 1 84.38 422 GLY A N 1
ATOM 3356 C CA . GLY A 1 422 ? -23.047 -3.703 3.928 1 84.38 422 GLY A CA 1
ATOM 3357 C C . GLY A 1 422 ? -22.562 -4.969 4.609 1 84.38 422 GLY A C 1
ATOM 3358 O O . GLY A 1 422 ? -23.359 -5.84 4.957 1 84.38 422 GLY A O 1
ATOM 3359 N N . ILE A 1 423 ? -21.281 -5.113 4.754 1 86.44 423 ILE A N 1
ATOM 3360 C CA . ILE A 1 423 ? -20.688 -6.289 5.398 1 86.44 423 ILE A CA 1
ATOM 3361 C C . ILE A 1 423 ? -20.812 -6.16 6.914 1 86.44 423 ILE A C 1
ATOM 3363 O O . ILE A 1 423 ? -20.344 -5.18 7.5 1 86.44 423 ILE A O 1
ATOM 3367 N N . LYS A 1 424 ? -21.359 -7.074 7.605 1 84.06 424 LYS A N 1
ATOM 3368 C CA . LYS A 1 424 ? -21.672 -6.957 9.023 1 84.06 424 LYS A CA 1
ATOM 3369 C C . LYS A 1 424 ? -20.484 -7.355 9.898 1 84.06 424 LYS A C 1
ATOM 3371 O O . LYS A 1 424 ? -20.281 -6.789 10.969 1 84.06 424 LYS A O 1
ATOM 3376 N N . ASN A 1 425 ? -19.812 -8.391 9.461 1 88.38 425 ASN A N 1
ATOM 3377 C CA . ASN A 1 425 ? -18.672 -8.883 10.219 1 88.38 425 ASN A CA 1
ATOM 3378 C C . ASN A 1 425 ? -17.359 -8.414 9.609 1 88.38 425 ASN A C 1
ATOM 3380 O O . ASN A 1 425 ? -17.047 -8.727 8.461 1 88.38 425 ASN A O 1
ATOM 3384 N N . ILE A 1 426 ? -16.562 -7.66 10.43 1 91.88 426 ILE A N 1
ATOM 3385 C CA . ILE A 1 426 ? -15.352 -7.02 9.922 1 91.88 426 ILE A CA 1
ATOM 3386 C C . ILE A 1 426 ? -14.367 -8.086 9.445 1 91.88 426 ILE A C 1
ATOM 3388 O O . ILE A 1 426 ? -13.523 -7.82 8.594 1 91.88 426 ILE A O 1
ATOM 3392 N N . LYS A 1 427 ? -14.453 -9.305 9.953 1 89.31 427 LYS A N 1
ATOM 3393 C CA . LYS A 1 427 ? -13.57 -10.398 9.562 1 89.31 427 LYS A CA 1
ATOM 3394 C C . LYS A 1 427 ? -13.797 -10.789 8.102 1 89.31 427 LYS A C 1
ATOM 3396 O O . LYS A 1 427 ? -12.945 -11.445 7.492 1 89.31 427 LYS A O 1
ATOM 3401 N N . ASP A 1 428 ? -14.906 -10.383 7.555 1 88.62 428 ASP A N 1
ATOM 3402 C CA . ASP A 1 428 ? -15.266 -10.766 6.191 1 88.62 428 ASP A CA 1
ATOM 3403 C C . ASP A 1 428 ? -14.789 -9.719 5.188 1 88.62 428 ASP A C 1
ATOM 3405 O O . ASP A 1 428 ? -15.141 -9.781 4.004 1 88.62 428 ASP A O 1
ATOM 3409 N N . THR A 1 429 ? -13.969 -8.781 5.617 1 91.94 429 THR A N 1
ATOM 3410 C CA . THR A 1 429 ? -13.531 -7.707 4.73 1 91.94 429 THR A CA 1
ATOM 3411 C C . THR A 1 429 ? -12.102 -7.945 4.258 1 91.94 429 THR A C 1
ATOM 3413 O O . THR A 1 429 ? -11.586 -7.195 3.426 1 91.94 429 THR A O 1
ATOM 3416 N N . VAL A 1 430 ? -11.461 -8.922 4.758 1 92.25 430 VAL A N 1
ATOM 3417 C CA . VAL A 1 430 ? -10.047 -9.148 4.449 1 92.25 430 VAL A CA 1
ATOM 3418 C C . VAL A 1 430 ? -9.797 -10.641 4.254 1 92.25 430 VAL A C 1
ATOM 3420 O O . VAL A 1 430 ? -10.531 -11.477 4.793 1 92.25 430 VAL A O 1
ATOM 3423 N N . ALA A 1 431 ? -8.781 -10.969 3.566 1 91.44 431 ALA A N 1
ATOM 3424 C CA . ALA A 1 431 ? -8.5 -12.359 3.227 1 91.44 431 ALA A CA 1
ATOM 3425 C C . ALA A 1 431 ? -8.102 -13.156 4.465 1 91.44 431 ALA A C 1
ATOM 3427 O O . ALA A 1 431 ? -8.562 -14.281 4.664 1 91.44 431 ALA A O 1
ATOM 3428 N N . PHE A 1 432 ? -7.27 -12.562 5.285 1 90.5 432 PHE A N 1
ATOM 3429 C CA . PHE A 1 432 ? -6.719 -13.258 6.441 1 90.5 432 PHE A CA 1
ATOM 3430 C C . PHE A 1 432 ? -6.859 -12.414 7.703 1 90.5 432 PHE A C 1
ATOM 3432 O O . PHE A 1 432 ? -5.875 -11.859 8.195 1 90.5 432 PHE A O 1
ATOM 3439 N N . PRO A 1 433 ? -8.047 -12.422 8.32 1 90.75 433 PRO A N 1
ATOM 3440 C CA . PRO A 1 433 ? -8.266 -11.562 9.484 1 90.75 433 PRO A CA 1
ATOM 3441 C C . PRO A 1 433 ? -7.465 -12.008 10.703 1 90.75 433 PRO A C 1
ATOM 3443 O O . PRO A 1 433 ? -7.34 -13.211 10.961 1 90.75 433 PRO A O 1
ATOM 3446 N N . ARG A 1 434 ? -6.855 -11.094 11.383 1 90.38 434 ARG A N 1
ATOM 3447 C CA . ARG A 1 434 ? -6.18 -11.305 12.664 1 90.38 434 ARG A CA 1
ATOM 3448 C C . ARG A 1 434 ? -6.98 -10.695 13.812 1 90.38 434 ARG A C 1
ATOM 3450 O O . ARG A 1 434 ? -7.336 -9.523 13.766 1 90.38 434 ARG A O 1
ATOM 3457 N N . TYR A 1 435 ? -7.289 -11.539 14.758 1 87.44 435 TYR A N 1
ATOM 3458 C CA . TYR A 1 435 ? -8.094 -11.094 15.883 1 87.44 435 TYR A CA 1
ATOM 3459 C C . TYR A 1 435 ? -7.793 -11.922 17.125 1 87.44 435 TYR A C 1
ATOM 3461 O O . TYR A 1 435 ? -7.098 -12.938 17.062 1 87.44 435 TYR A O 1
ATOM 3469 N N . TYR A 1 436 ? -8.281 -11.422 18.234 1 84.75 436 TYR A N 1
ATOM 3470 C CA . TYR A 1 436 ? -8.047 -12.062 19.516 1 84.75 436 TYR A CA 1
ATOM 3471 C C . TYR A 1 436 ? -8.484 -13.523 19.484 1 84.75 436 TYR A C 1
ATOM 3473 O O . TYR A 1 436 ? -9.594 -13.836 19.062 1 84.75 436 TYR A O 1
ATOM 3481 N N . MET A 1 437 ? -7.594 -14.398 19.812 1 76.19 437 MET A N 1
ATOM 3482 C CA . MET A 1 437 ? -7.789 -15.836 19.922 1 76.19 437 MET A CA 1
ATOM 3483 C C . MET A 1 437 ? -8.219 -16.438 18.594 1 76.19 437 MET A C 1
ATOM 3485 O O . MET A 1 437 ? -9.023 -17.375 18.562 1 76.19 437 MET A O 1
ATOM 3489 N N . GLY A 1 438 ? -7.75 -15.727 17.609 1 72 438 GLY A N 1
ATOM 3490 C CA . GLY A 1 438 ? -8.023 -16.297 16.297 1 72 438 GLY A CA 1
ATOM 3491 C C . GLY A 1 438 ? -7.125 -17.453 15.938 1 72 438 GLY A C 1
ATOM 3492 O O . GLY A 1 438 ? -6.031 -17.594 16.484 1 72 438 GLY A O 1
ATOM 3493 N N . SER A 1 439 ? -7.746 -18.438 15.273 1 57.91 439 SER A N 1
ATOM 3494 C CA . SER A 1 439 ? -6.934 -19.516 14.703 1 57.91 439 SER A CA 1
ATOM 3495 C C . SER A 1 439 ? -6.266 -19.062 13.398 1 57.91 439 SER A C 1
ATOM 3497 O O . SER A 1 439 ? -6.949 -18.672 12.453 1 57.91 439 SER A O 1
ATOM 3499 N N . TYR A 1 440 ? -4.91 -18.953 13.609 1 61.56 440 TYR A N 1
ATOM 3500 C CA . TYR A 1 440 ? -4.285 -18.328 12.453 1 61.56 440 TYR A CA 1
ATOM 3501 C C . TYR A 1 440 ? -3.418 -19.328 11.695 1 61.56 440 TYR A C 1
ATOM 3503 O O . TYR A 1 440 ? -2.916 -20.297 12.281 1 61.56 440 TYR A O 1
ATOM 3511 N N . PHE A 1 441 ? -3.656 -19.359 10.391 1 67.31 441 PHE A N 1
ATOM 3512 C CA . PHE A 1 441 ? -2.646 -20 9.547 1 67.31 441 PHE A CA 1
ATOM 3513 C C . PHE A 1 441 ? -1.574 -19 9.141 1 67.31 441 PHE A C 1
ATOM 3515 O O . PHE A 1 441 ? -1.818 -17.797 9.133 1 67.31 441 PHE A O 1
ATOM 3522 N N . MET B 1 1 ? -8.203 35.625 16.844 1 22.64 1 MET B N 1
ATOM 3523 C CA . MET B 1 1 ? -8.117 36.375 15.594 1 22.64 1 MET B CA 1
ATOM 3524 C C . MET B 1 1 ? -8.117 35.406 14.398 1 22.64 1 MET B C 1
ATOM 3526 O O . MET B 1 1 ? -7.242 34.562 14.281 1 22.64 1 MET B O 1
ATOM 3530 N N . ARG B 1 2 ? -9.266 35 13.891 1 32.09 2 ARG B N 1
ATOM 3531 C CA . ARG B 1 2 ? -9.648 34.219 12.719 1 32.09 2 ARG B CA 1
ATOM 3532 C C . ARG B 1 2 ? -8.828 34.625 11.5 1 32.09 2 ARG B C 1
ATOM 3534 O O . ARG B 1 2 ? -8.891 35.781 11.062 1 32.09 2 ARG B O 1
ATOM 3541 N N . SER B 1 3 ? -7.672 34.156 11.375 1 34.44 3 SER B N 1
ATOM 3542 C CA . SER B 1 3 ? -6.863 34.656 10.266 1 34.44 3 SER B CA 1
ATOM 3543 C C . SER B 1 3 ? -7.695 34.781 8.992 1 34.44 3 SER B C 1
ATOM 3545 O O . SER B 1 3 ? -8.516 33.938 8.68 1 34.44 3 SER B O 1
ATOM 3547 N N . SER B 1 4 ? -8.07 35.938 8.586 1 33.81 4 SER B N 1
ATOM 3548 C CA . SER B 1 4 ? -8.742 36.5 7.414 1 33.81 4 SER B CA 1
ATOM 3549 C C . SER B 1 4 ? -8.383 35.719 6.156 1 33.81 4 SER B C 1
ATOM 3551 O O . SER B 1 4 ? -7.219 35.656 5.762 1 33.81 4 SER B O 1
ATOM 3553 N N . VAL B 1 5 ? -9 34.594 5.926 1 42.19 5 VAL B N 1
ATOM 3554 C CA . VAL B 1 5 ? -8.984 33.875 4.641 1 42.19 5 VAL B CA 1
ATOM 3555 C C . VAL B 1 5 ? -8.922 34.906 3.504 1 42.19 5 VAL B C 1
ATOM 3557 O O . VAL B 1 5 ? -9.758 35.812 3.414 1 42.19 5 VAL B O 1
ATOM 3560 N N . LEU B 1 6 ? -7.828 35.188 3.064 1 48.12 6 LEU B N 1
ATOM 3561 C CA . LEU B 1 6 ? -7.594 35.969 1.875 1 48.12 6 LEU B CA 1
ATOM 3562 C C . LEU B 1 6 ? -8.523 35.562 0.742 1 48.12 6 LEU B C 1
ATOM 3564 O O . LEU B 1 6 ? -8.258 34.594 0.031 1 48.12 6 LEU B O 1
ATOM 3568 N N . ARG B 1 7 ? -9.867 35.75 0.891 1 48.56 7 ARG B N 1
ATOM 3569 C CA . ARG B 1 7 ? -11.023 35.375 0.078 1 48.56 7 ARG B CA 1
ATOM 3570 C C . ARG B 1 7 ? -10.781 35.688 -1.394 1 48.56 7 ARG B C 1
ATOM 3572 O O . ARG B 1 7 ? -11.398 35.094 -2.273 1 48.56 7 ARG B O 1
ATOM 3579 N N . GLY B 1 8 ? -9.938 36.656 -1.6 1 55.81 8 GLY B N 1
ATOM 3580 C CA . GLY B 1 8 ? -9.938 37.094 -2.986 1 55.81 8 GLY B CA 1
ATOM 3581 C C . GLY B 1 8 ? -8.898 36.375 -3.836 1 55.81 8 GLY B C 1
ATOM 3582 O O . GLY B 1 8 ? -8.898 36.5 -5.062 1 55.81 8 GLY B O 1
ATOM 3583 N N . CYS B 1 9 ? -7.926 35.625 -3.246 1 67.88 9 CYS B N 1
ATOM 3584 C CA . CYS B 1 9 ? -6.875 35 -4.047 1 67.88 9 CYS B CA 1
ATOM 3585 C C . CYS B 1 9 ? -7.113 33.5 -4.203 1 67.88 9 CYS B C 1
ATOM 3587 O O . CYS B 1 9 ? -7.426 32.812 -3.229 1 67.88 9 CYS B O 1
ATOM 3589 N N . LEU B 1 10 ? -7.059 33.156 -5.469 1 73.5 10 LEU B N 1
ATOM 3590 C CA . LEU B 1 10 ? -7.207 31.734 -5.762 1 73.5 10 LEU B CA 1
ATOM 3591 C C . LEU B 1 10 ? -5.973 30.953 -5.32 1 73.5 10 LEU B C 1
ATOM 3593 O O . LEU B 1 10 ? -4.848 31.328 -5.668 1 73.5 10 LEU B O 1
ATOM 3597 N N . VAL B 1 11 ? -6.133 30.016 -4.512 1 80.88 11 VAL B N 1
ATOM 3598 C CA . VAL B 1 11 ? -5.023 29.188 -4.051 1 80.88 11 VAL B CA 1
ATOM 3599 C C . VAL B 1 11 ? -4.484 28.344 -5.211 1 80.88 11 VAL B C 1
ATOM 3601 O O . VAL B 1 11 ? -5.25 27.672 -5.91 1 80.88 11 VAL B O 1
ATOM 3604 N N . LYS B 1 12 ? -3.17 28.5 -5.535 1 83.69 12 LYS B N 1
ATOM 3605 C CA . LYS B 1 12 ? -2.502 27.734 -6.586 1 83.69 12 LYS B CA 1
ATOM 3606 C C . LYS B 1 12 ? -1.295 26.984 -6.035 1 83.69 12 LYS B C 1
ATOM 3608 O O . LYS B 1 12 ? -0.763 27.344 -4.98 1 83.69 12 LYS B O 1
ATOM 3613 N N . THR B 1 13 ? -1.016 25.938 -6.707 1 85.69 13 THR B N 1
ATOM 3614 C CA . THR B 1 13 ? 0.256 25.281 -6.426 1 85.69 13 THR B CA 1
ATOM 3615 C C . THR B 1 13 ? 1.393 25.953 -7.195 1 85.69 13 THR B C 1
ATOM 3617 O O . THR B 1 13 ? 1.155 26.641 -8.195 1 85.69 13 THR B O 1
ATOM 3620 N N . VAL B 1 14 ? 2.555 25.75 -6.723 1 90.12 14 VAL B N 1
ATOM 3621 C CA . VAL B 1 14 ? 3.732 26.297 -7.383 1 90.12 14 VAL B CA 1
ATOM 3622 C C . VAL B 1 14 ? 3.842 25.734 -8.797 1 90.12 14 VAL B C 1
ATOM 3624 O O . VAL B 1 14 ? 4.051 26.484 -9.758 1 90.12 14 VAL B O 1
ATOM 3627 N N . LYS B 1 15 ? 3.625 24.5 -8.938 1 85.62 15 LYS B N 1
ATOM 3628 C CA . LYS B 1 15 ? 3.729 23.828 -10.234 1 85.62 15 LYS B CA 1
ATOM 3629 C C . LYS B 1 15 ? 2.74 24.422 -11.234 1 85.62 15 LYS B C 1
ATOM 3631 O O . LYS B 1 15 ? 3.092 24.672 -12.398 1 85.62 15 LYS B O 1
ATOM 3636 N N . SER B 1 16 ? 1.538 24.656 -10.781 1 86.62 16 SER B N 1
ATOM 3637 C CA . SER B 1 16 ? 0.511 25.203 -11.664 1 86.62 16 SER B CA 1
ATOM 3638 C C . SER B 1 16 ? 0.826 26.641 -12.062 1 86.62 16 SER B C 1
ATOM 3640 O O . SER B 1 16 ? 0.556 27.047 -13.195 1 86.62 16 SER B O 1
ATOM 3642 N N . LEU B 1 17 ? 1.379 27.328 -11.234 1 89.19 17 LEU B N 1
ATOM 3643 C CA . LEU B 1 17 ? 1.649 28.75 -11.469 1 89.19 17 LEU B CA 1
ATOM 3644 C C . LEU B 1 17 ? 2.816 28.922 -12.438 1 89.19 17 LEU B C 1
ATOM 3646 O O . LEU B 1 17 ? 2.801 29.812 -13.281 1 89.19 17 LEU B O 1
ATOM 3650 N N . VAL B 1 18 ? 3.766 28.062 -12.305 1 86.31 18 VAL B N 1
ATOM 3651 C CA . VAL B 1 18 ? 4.941 28.141 -13.172 1 86.31 18 VAL B CA 1
ATOM 3652 C C . VAL B 1 18 ? 4.516 27.969 -14.633 1 86.31 18 VAL B C 1
ATOM 3654 O O . VAL B 1 18 ? 5.121 28.562 -15.523 1 86.31 18 VAL B O 1
ATOM 3657 N N . LYS B 1 19 ? 3.486 27.312 -14.836 1 84.69 19 LYS B N 1
ATOM 3658 C CA . LYS B 1 19 ? 3.023 27.031 -16.188 1 84.69 19 LYS B CA 1
ATOM 3659 C C . LYS B 1 19 ? 2.08 28.125 -16.688 1 84.69 19 LYS B C 1
ATOM 3661 O O . LYS B 1 19 ? 1.724 28.156 -17.859 1 84.69 19 LYS B O 1
ATOM 3666 N N . GLN B 1 20 ? 1.757 28.984 -15.734 1 84.69 20 GLN B N 1
ATOM 3667 C CA . GLN B 1 20 ? 0.834 30.062 -16.078 1 84.69 20 GLN B CA 1
ATOM 3668 C C . GLN B 1 20 ? 1.584 31.281 -16.594 1 84.69 20 GLN B C 1
ATOM 3670 O O . GLN B 1 20 ? 2.447 31.828 -15.898 1 84.69 20 GLN B O 1
ATOM 3675 N N . GLY B 1 21 ? 1.254 31.766 -17.766 1 81.75 21 GLY B N 1
ATOM 3676 C CA . GLY B 1 21 ? 1.989 32.844 -18.391 1 81.75 21 GLY B CA 1
ATOM 3677 C C . GLY B 1 21 ? 1.243 34.188 -18.344 1 81.75 21 GLY B C 1
ATOM 3678 O O . GLY B 1 21 ? 1.681 35.156 -18.953 1 81.75 21 GLY B O 1
ATOM 3679 N N . TYR B 1 22 ? 0.105 34.156 -17.625 1 83.75 22 TYR B N 1
ATOM 3680 C CA . TYR B 1 22 ? -0.673 35.375 -17.609 1 83.75 22 TYR B CA 1
ATOM 3681 C C . TYR B 1 22 ? -0.799 35.906 -16.188 1 83.75 22 TYR B C 1
ATOM 3683 O O . TYR B 1 22 ? -0.808 35.156 -15.219 1 83.75 22 TYR B O 1
ATOM 3691 N N . PRO B 1 23 ? -0.873 37.188 -16.156 1 86.12 23 PRO B N 1
ATOM 3692 C CA . PRO B 1 23 ? -1.002 37.812 -14.82 1 86.12 23 PRO B CA 1
ATOM 3693 C C . PRO B 1 23 ? -2.307 37.438 -14.125 1 86.12 23 PRO B C 1
ATOM 3695 O O . PRO B 1 23 ? -3.346 37.312 -14.773 1 86.12 23 PRO B O 1
ATOM 3698 N N . SER B 1 24 ? -2.193 37.25 -12.805 1 91 24 SER B N 1
ATOM 3699 C CA . SER B 1 24 ? -3.361 36.906 -12 1 91 24 SER B CA 1
ATOM 3700 C C . SER B 1 24 ? -3.08 37.062 -10.516 1 91 24 SER B C 1
ATOM 3702 O O . SER B 1 24 ? -1.929 37 -10.078 1 91 24 SER B O 1
ATOM 3704 N N . LYS B 1 25 ? -4.164 37.375 -9.82 1 93.75 25 LYS B N 1
ATOM 3705 C CA . LYS B 1 25 ? -4.07 37.406 -8.367 1 93.75 25 LYS B CA 1
ATOM 3706 C C . LYS B 1 25 ? -4.086 35.969 -7.797 1 93.75 25 LYS B C 1
ATOM 3708 O O . LYS B 1 25 ? -5.004 35.188 -8.07 1 93.75 25 LYS B O 1
ATOM 3713 N N . VAL B 1 26 ? -3.02 35.719 -7.02 1 94.81 26 VAL B N 1
ATOM 3714 C CA . VAL B 1 26 ? -2.932 34.344 -6.57 1 94.81 26 VAL B CA 1
ATOM 3715 C C . VAL B 1 26 ? -2.473 34.281 -5.113 1 94.81 26 VAL B C 1
ATOM 3717 O O . VAL B 1 26 ? -1.896 35.25 -4.609 1 94.81 26 VAL B O 1
ATOM 3720 N N . ARG B 1 27 ? -2.854 33.281 -4.422 1 95.31 27 ARG B N 1
ATOM 3721 C CA . ARG B 1 27 ? -2.346 32.906 -3.102 1 95.31 27 ARG B CA 1
ATOM 3722 C C . ARG B 1 27 ? -1.447 31.672 -3.182 1 95.31 27 ARG B C 1
ATOM 3724 O O . ARG B 1 27 ? -1.816 30.672 -3.785 1 95.31 27 ARG B O 1
ATOM 3731 N N . LEU B 1 28 ? -0.252 31.844 -2.629 1 95.25 28 LEU B N 1
ATOM 3732 C CA . LEU B 1 28 ? 0.714 30.75 -2.615 1 95.25 28 LEU B CA 1
ATOM 3733 C C . LEU B 1 28 ? 1.142 30.422 -1.188 1 95.25 28 LEU B C 1
ATOM 3735 O O . LEU B 1 28 ? 1.353 31.328 -0.375 1 95.25 28 LEU B O 1
ATOM 3739 N N . GLN B 1 29 ? 1.144 29.188 -0.921 1 96.94 29 GLN B N 1
ATOM 3740 C CA . GLN B 1 29 ? 1.617 28.688 0.362 1 96.94 29 GLN B CA 1
ATOM 3741 C C . GLN B 1 29 ? 2.746 27.672 0.173 1 96.94 29 GLN B C 1
ATOM 3743 O O . GLN B 1 29 ? 2.686 26.828 -0.723 1 96.94 29 GLN B O 1
ATOM 3748 N N . GLY B 1 30 ? 3.783 27.812 0.914 1 97 30 GLY B N 1
ATOM 3749 C CA . GLY B 1 30 ? 4.938 26.938 0.805 1 97 30 GLY B CA 1
ATOM 3750 C C . GLY B 1 30 ? 6.078 27.328 1.724 1 97 30 GLY B C 1
ATOM 3751 O O . GLY B 1 30 ? 5.852 27.891 2.799 1 97 30 GLY B O 1
ATOM 3752 N N . TRP B 1 31 ? 7.285 26.953 1.358 1 96.25 31 TRP B N 1
ATOM 3753 C CA . TRP B 1 31 ? 8.461 27.203 2.195 1 96.25 31 TRP B CA 1
ATOM 3754 C C . TRP B 1 31 ? 9.477 28.078 1.468 1 96.25 31 TRP B C 1
ATOM 3756 O O . TRP B 1 31 ? 9.672 27.938 0.26 1 96.25 31 TRP B O 1
ATOM 3766 N N . ALA B 1 32 ? 10.125 28.938 2.232 1 96.06 32 ALA B N 1
ATOM 3767 C CA . ALA B 1 32 ? 11.188 29.797 1.703 1 96.06 32 ALA B CA 1
ATOM 3768 C C . ALA B 1 32 ? 12.484 29.016 1.54 1 96.06 32 ALA B C 1
ATOM 3770 O O . ALA B 1 32 ? 13.203 28.781 2.518 1 96.06 32 ALA B O 1
ATOM 3771 N N . GLU B 1 33 ? 12.789 28.75 0.356 1 91.88 33 GLU B N 1
ATOM 3772 C CA . GLU B 1 33 ? 14.008 27.984 0.085 1 91.88 33 GLU B CA 1
ATOM 3773 C C . GLU B 1 33 ? 15.242 28.875 0.171 1 91.88 33 GLU B C 1
ATOM 3775 O O . GLU B 1 33 ? 16.312 28.438 0.587 1 91.88 33 GLU B O 1
ATOM 3780 N N . SER B 1 34 ? 15.094 30.062 -0.335 1 93.19 34 SER B N 1
ATOM 3781 C CA . SER B 1 34 ? 16.125 31.078 -0.231 1 93.19 34 SER B CA 1
ATOM 3782 C C . SER B 1 34 ? 15.523 32.469 -0.032 1 93.19 34 SER B C 1
ATOM 3784 O O . SER B 1 34 ? 14.391 32.719 -0.444 1 93.19 34 SER B O 1
ATOM 3786 N N . VAL B 1 35 ? 16.328 33.25 0.65 1 95.5 35 VAL B N 1
ATOM 3787 C CA . VAL B 1 35 ? 15.883 34.625 0.941 1 95.5 35 VAL B CA 1
ATOM 3788 C C . VAL B 1 35 ? 17.047 35.594 0.715 1 95.5 35 VAL B C 1
ATOM 3790 O O . VAL B 1 35 ? 18.125 35.406 1.264 1 95.5 35 VAL B O 1
ATOM 3793 N N . GLN B 1 36 ? 16.75 36.562 -0.131 1 95.38 36 GLN B N 1
ATOM 3794 C CA . GLN B 1 36 ? 17.734 37.594 -0.381 1 95.38 36 GLN B CA 1
ATOM 3795 C C . GLN B 1 36 ? 17.125 39 -0.13 1 95.38 36 GLN B C 1
ATOM 3797 O O . GLN B 1 36 ? 15.984 39.25 -0.516 1 95.38 36 GLN B O 1
ATOM 3802 N N . LYS B 1 37 ? 17.906 39.75 0.525 1 95.25 37 LYS B N 1
ATOM 3803 C CA . LYS B 1 37 ? 17.484 41.125 0.783 1 95.25 37 LYS B CA 1
ATOM 3804 C C . LYS B 1 37 ? 18.141 42.094 -0.18 1 95.25 37 LYS B C 1
ATOM 3806 O O . LYS B 1 37 ? 19.359 42.031 -0.399 1 95.25 37 LYS B O 1
ATOM 3811 N N . PHE B 1 38 ? 17.344 42.906 -0.78 1 93.5 38 PHE B N 1
ATOM 3812 C CA . PHE B 1 38 ? 17.859 43.938 -1.664 1 93.5 38 PHE B CA 1
ATOM 3813 C C . PHE B 1 38 ? 17 45.188 -1.577 1 93.5 38 PHE B C 1
ATOM 3815 O O . PHE B 1 38 ? 15.844 45.188 -1.979 1 93.5 38 PHE B O 1
ATOM 3822 N N . GLY B 1 39 ? 17.625 46.25 -1.104 1 94.75 39 GLY B N 1
ATOM 3823 C CA . GLY B 1 39 ? 16.875 47.5 -0.948 1 94.75 39 GLY B CA 1
ATOM 3824 C C . GLY B 1 39 ? 15.68 47.375 -0.03 1 94.75 39 GLY B C 1
ATOM 3825 O O . GLY B 1 39 ? 15.812 46.906 1.11 1 94.75 39 GLY B O 1
ATOM 3826 N N . LYS B 1 40 ? 14.492 47.688 -0.617 1 96.56 40 LYS B N 1
ATOM 3827 C CA . LYS B 1 40 ? 13.258 47.656 0.166 1 96.56 40 LYS B CA 1
ATOM 3828 C C . LYS B 1 40 ? 12.5 46.344 -0.017 1 96.56 40 LYS B C 1
ATOM 3830 O O . LYS B 1 40 ? 11.352 46.25 0.408 1 96.56 40 LYS B O 1
ATOM 3835 N N . PHE B 1 41 ? 13.25 45.406 -0.605 1 96.31 41 PHE B N 1
ATOM 3836 C CA . PHE B 1 41 ? 12.516 44.188 -0.963 1 96.31 41 PHE B CA 1
ATOM 3837 C C . PHE B 1 41 ? 13.242 42.938 -0.458 1 96.31 41 PHE B C 1
ATOM 3839 O O . PHE B 1 41 ? 14.461 42.969 -0.27 1 96.31 41 PHE B O 1
ATOM 3846 N N . LEU B 1 42 ? 12.43 41.906 -0.129 1 97.5 42 LEU B N 1
ATOM 3847 C CA . LEU B 1 42 ? 12.906 40.531 0 1 97.5 42 LEU B CA 1
ATOM 3848 C C . LEU B 1 42 ? 12.609 39.719 -1.263 1 97.5 42 LEU B C 1
ATOM 3850 O O . LEU B 1 42 ? 11.508 39.812 -1.811 1 97.5 42 LEU B O 1
ATOM 3854 N N . PHE B 1 43 ? 13.602 39.062 -1.764 1 96.5 43 PHE B N 1
ATOM 3855 C CA . PHE B 1 43 ? 13.438 38.125 -2.846 1 96.5 43 PHE B CA 1
ATOM 3856 C C . PHE B 1 43 ? 13.461 36.688 -2.311 1 96.5 43 PHE B C 1
ATOM 3858 O O . PHE B 1 43 ? 14.492 36.219 -1.829 1 96.5 43 PHE B O 1
ATOM 3865 N N . VAL B 1 44 ? 12.305 36.062 -2.389 1 96.88 44 VAL B N 1
ATOM 3866 C CA . VAL B 1 44 ? 12.164 34.719 -1.813 1 96.88 44 VAL B CA 1
ATOM 3867 C C . VAL B 1 44 ? 11.883 33.688 -2.92 1 96.88 44 VAL B C 1
ATOM 3869 O O . VAL B 1 44 ? 10.984 33.906 -3.74 1 96.88 44 VAL B O 1
ATOM 3872 N N . HIS B 1 45 ? 12.695 32.656 -2.979 1 96.06 45 HIS B N 1
ATOM 3873 C CA . HIS B 1 45 ? 12.336 31.516 -3.801 1 96.06 45 HIS B CA 1
ATOM 3874 C C . HIS B 1 45 ? 11.469 30.531 -3.021 1 96.06 45 HIS B C 1
ATOM 3876 O O . HIS B 1 45 ? 11.914 29.969 -2.02 1 96.06 45 HIS B O 1
ATOM 3882 N N . LEU B 1 46 ? 10.242 30.359 -3.553 1 96.12 46 LEU B N 1
ATOM 3883 C CA . LEU B 1 46 ? 9.234 29.594 -2.826 1 96.12 46 LEU B CA 1
ATOM 3884 C C . LEU B 1 46 ? 8.93 28.281 -3.525 1 96.12 46 LEU B C 1
ATOM 3886 O O . LEU B 1 46 ? 8.82 28.234 -4.754 1 96.12 46 LEU B O 1
ATOM 3890 N N . ASP B 1 47 ? 8.883 27.188 -2.762 1 94.31 47 ASP B N 1
ATOM 3891 C CA . ASP B 1 47 ? 8.375 25.891 -3.242 1 94.31 47 ASP B CA 1
ATOM 3892 C C . ASP B 1 47 ? 7.332 25.328 -2.287 1 94.31 47 ASP B C 1
ATOM 3894 O O . ASP B 1 47 ? 7.188 25.797 -1.16 1 94.31 47 ASP B O 1
ATOM 3898 N N . ASP B 1 48 ? 6.512 24.438 -2.695 1 95.31 48 ASP B N 1
ATOM 3899 C CA . ASP B 1 48 ? 5.465 23.875 -1.851 1 95.31 48 ASP B CA 1
ATOM 3900 C C . ASP B 1 48 ? 5.723 22.391 -1.579 1 95.31 48 ASP B C 1
ATOM 3902 O O . ASP B 1 48 ? 4.848 21.688 -1.077 1 95.31 48 ASP B O 1
ATOM 3906 N N . GLY B 1 49 ? 6.875 21.844 -2.006 1 93.88 49 GLY B N 1
ATOM 3907 C CA . GLY B 1 49 ? 7.297 20.484 -1.706 1 93.88 49 GLY B CA 1
ATOM 3908 C C . GLY B 1 49 ? 6.688 19.453 -2.631 1 93.88 49 GLY B C 1
ATOM 3909 O O . GLY B 1 49 ? 7.023 18.266 -2.555 1 93.88 49 GLY B O 1
ATOM 3910 N N . LEU B 1 50 ? 5.809 19.828 -3.588 1 94.44 50 LEU B N 1
ATOM 3911 C CA . LEU B 1 50 ? 5.082 18.891 -4.43 1 94.44 50 LEU B CA 1
ATOM 3912 C C . LEU B 1 50 ? 5.824 18.641 -5.738 1 94.44 50 LEU B C 1
ATOM 3914 O O . LEU B 1 50 ? 5.52 17.703 -6.465 1 94.44 50 LEU B O 1
ATOM 3918 N N . SER B 1 51 ? 6.723 19.516 -6.051 1 90.81 51 SER B N 1
ATOM 3919 C CA . SER B 1 51 ? 7.605 19.406 -7.211 1 90.81 51 SER B CA 1
ATOM 3920 C C . SER B 1 51 ? 8.922 20.125 -6.961 1 90.81 51 SER B C 1
ATOM 3922 O O . SER B 1 51 ? 9.117 20.734 -5.902 1 90.81 51 SER B O 1
ATOM 3924 N N . ASP B 1 52 ? 9.781 20.016 -7.898 1 86.88 52 ASP B N 1
ATOM 3925 C CA . ASP B 1 52 ? 11.062 20.719 -7.773 1 86.88 52 ASP B CA 1
ATOM 3926 C C . ASP B 1 52 ? 10.945 22.172 -8.242 1 86.88 52 ASP B C 1
ATOM 3928 O O . ASP B 1 52 ? 11.906 22.938 -8.156 1 86.88 52 ASP B O 1
ATOM 3932 N N . ASP B 1 53 ? 9.812 22.531 -8.578 1 88.38 53 ASP B N 1
ATOM 3933 C CA . ASP B 1 53 ? 9.594 23.891 -9.086 1 88.38 53 ASP B CA 1
ATOM 3934 C C . ASP B 1 53 ? 9.68 24.906 -7.957 1 88.38 53 ASP B C 1
ATOM 3936 O O . ASP B 1 53 ? 9.32 24.625 -6.816 1 88.38 53 ASP B O 1
ATOM 3940 N N . ARG B 1 54 ? 10.219 26.109 -8.375 1 91.75 54 ARG B N 1
ATOM 3941 C CA . ARG B 1 54 ? 10.273 27.25 -7.477 1 91.75 54 ARG B CA 1
ATOM 3942 C C . ARG B 1 54 ? 9.836 28.531 -8.188 1 91.75 54 ARG B C 1
ATOM 3944 O O . ARG B 1 54 ? 9.992 28.656 -9.398 1 91.75 54 ARG B O 1
ATOM 3951 N N . ILE B 1 55 ? 9.328 29.359 -7.387 1 93.38 55 ILE B N 1
ATOM 3952 C CA . ILE B 1 55 ? 8.961 30.672 -7.938 1 93.38 55 ILE B CA 1
ATOM 3953 C C . ILE B 1 55 ? 9.586 31.781 -7.098 1 93.38 55 ILE B C 1
ATOM 3955 O O . ILE B 1 55 ? 9.781 31.609 -5.891 1 93.38 55 ILE B O 1
ATOM 3959 N N . GLN B 1 56 ? 9.914 32.812 -7.777 1 95.62 56 GLN B N 1
ATOM 3960 C CA . GLN B 1 56 ? 10.391 34 -7.055 1 95.62 56 GLN B CA 1
ATOM 3961 C C . GLN B 1 56 ? 9.227 34.844 -6.574 1 95.62 56 GLN B C 1
ATOM 3963 O O . GLN B 1 56 ? 8.305 35.125 -7.34 1 95.62 56 GLN B O 1
ATOM 3968 N N . VAL B 1 57 ? 9.312 35.188 -5.391 1 96.75 57 VAL B N 1
ATOM 3969 C CA . VAL B 1 57 ? 8.352 36.125 -4.793 1 96.75 57 VAL B CA 1
ATOM 3970 C C . VAL B 1 57 ? 9.078 37.406 -4.344 1 96.75 57 VAL B C 1
ATOM 3972 O O . VAL B 1 57 ? 10.086 37.312 -3.639 1 96.75 57 VAL B O 1
ATOM 3975 N N . VAL B 1 58 ? 8.602 38.469 -4.816 1 97.25 58 VAL B N 1
ATOM 3976 C CA . VAL B 1 58 ? 9.117 39.781 -4.387 1 97.25 58 VAL B CA 1
ATOM 3977 C C . VAL B 1 58 ? 8.234 40.344 -3.27 1 97.25 58 VAL B C 1
ATOM 3979 O O . VAL B 1 58 ? 7.047 40.594 -3.477 1 97.25 58 VAL B O 1
ATOM 3982 N N . ILE B 1 59 ? 8.867 40.531 -2.139 1 98.12 59 ILE B N 1
ATOM 3983 C CA . ILE B 1 59 ? 8.117 40.938 -0.958 1 98.12 59 ILE B CA 1
ATOM 3984 C C . ILE B 1 59 ? 8.625 42.312 -0.459 1 98.12 59 ILE B C 1
ATOM 3986 O O . ILE B 1 59 ? 9.766 42.406 -0.004 1 98.12 59 ILE B O 1
ATOM 3990 N N . PRO B 1 60 ? 7.762 43.312 -0.532 1 97.62 60 PRO B N 1
ATOM 3991 C CA . PRO B 1 60 ? 8.172 44.562 0.113 1 97.62 60 PRO B CA 1
ATOM 3992 C C . PRO B 1 60 ? 8.445 44.406 1.605 1 97.62 60 PRO B C 1
ATOM 3994 O O . PRO B 1 60 ? 7.633 43.812 2.324 1 97.62 60 PRO B O 1
ATOM 3997 N N . LYS B 1 61 ? 9.477 44.906 2.119 1 96.88 61 LYS B N 1
ATOM 3998 C CA . LYS B 1 61 ? 9.883 44.75 3.514 1 96.88 61 LYS B CA 1
ATOM 3999 C C . LYS B 1 61 ? 8.852 45.406 4.449 1 96.88 61 LYS B C 1
ATOM 4001 O O . LYS B 1 61 ? 8.758 45.031 5.621 1 96.88 61 LYS B O 1
ATOM 4006 N N . LYS B 1 62 ? 8.086 46.312 3.975 1 96.75 62 LYS B N 1
ATOM 4007 C CA . LYS B 1 62 ? 7.051 46.969 4.766 1 96.75 62 LYS B CA 1
ATOM 4008 C C . LYS B 1 62 ? 5.969 45.969 5.184 1 96.75 62 LYS B C 1
ATOM 4010 O O . LYS B 1 62 ? 5.344 46.156 6.238 1 96.75 62 LYS B O 1
ATOM 4015 N N . ILE B 1 63 ? 5.73 44.969 4.344 1 96 63 ILE B N 1
ATOM 4016 C CA . ILE B 1 63 ? 4.672 44 4.648 1 96 63 ILE B CA 1
ATOM 4017 C C . ILE B 1 63 ? 5.25 42.812 5.422 1 96 63 ILE B C 1
ATOM 4019 O O . ILE B 1 63 ? 4.547 42.188 6.203 1 96 63 ILE B O 1
ATOM 4023 N N . CYS B 1 64 ? 6.434 42.469 5.148 1 96 64 CYS B N 1
ATOM 4024 C CA . CYS B 1 64 ? 7.16 41.406 5.84 1 96 64 CYS B CA 1
ATOM 4025 C C . CYS B 1 64 ? 8.656 41.688 5.855 1 96 64 CYS B C 1
ATOM 4027 O O . CYS B 1 64 ? 9.32 41.594 4.82 1 96 64 CYS B O 1
ATOM 4029 N N . SER B 1 65 ? 9.156 41.906 7.031 1 93.94 65 SER B N 1
ATOM 4030 C CA . SER B 1 65 ? 10.508 42.469 7.121 1 93.94 65 SER B CA 1
ATOM 4031 C C . SER B 1 65 ? 11.555 41.344 7.133 1 93.94 65 SER B C 1
ATOM 4033 O O . SER B 1 65 ? 12.711 41.594 6.758 1 93.94 65 SER B O 1
ATOM 4035 N N . LYS B 1 66 ? 11.164 40.156 7.645 1 94.5 66 LYS B N 1
ATOM 4036 C CA . LYS B 1 66 ? 12.141 39.094 7.758 1 94.5 66 LYS B CA 1
ATOM 4037 C C . LYS B 1 66 ? 11.484 37.719 7.586 1 94.5 66 LYS B C 1
ATOM 4039 O O . LYS B 1 66 ? 10.383 37.5 8.078 1 94.5 66 LYS B O 1
ATOM 4044 N N . ILE B 1 67 ? 12.133 36.938 6.852 1 96.19 67 ILE B N 1
ATOM 4045 C CA . ILE B 1 67 ? 11.758 35.531 6.66 1 96.19 67 ILE B CA 1
ATOM 4046 C C . ILE B 1 67 ? 13 34.656 6.75 1 96.19 67 ILE B C 1
ATOM 4048 O O . ILE B 1 67 ? 13.977 34.844 6.016 1 96.19 67 ILE B O 1
ATOM 4052 N N . ASN B 1 68 ? 12.961 33.688 7.707 1 94.75 68 ASN B N 1
ATOM 4053 C CA . ASN B 1 68 ? 14.055 32.75 7.777 1 94.75 68 ASN B CA 1
ATOM 4054 C C . ASN B 1 68 ? 13.938 31.672 6.695 1 94.75 68 ASN B C 1
ATOM 4056 O O . ASN B 1 68 ? 12.836 31.203 6.395 1 94.75 68 ASN B O 1
ATOM 4060 N N . VAL B 1 69 ? 15.109 31.297 6.227 1 93.44 69 VAL B N 1
ATOM 4061 C CA . VAL B 1 69 ? 15.133 30.203 5.262 1 93.44 69 VAL B CA 1
ATOM 4062 C C . VAL B 1 69 ? 14.508 28.953 5.883 1 93.44 69 VAL B C 1
ATOM 4064 O O . VAL B 1 69 ? 14.766 28.641 7.043 1 93.44 69 VAL B O 1
ATOM 4067 N N . GLY B 1 70 ? 13.625 28.297 5.121 1 92.94 70 GLY B N 1
ATOM 4068 C CA . GLY B 1 70 ? 12.961 27.094 5.594 1 92.94 70 GLY B CA 1
ATOM 4069 C C . GLY B 1 70 ? 11.625 27.391 6.258 1 92.94 70 GLY B C 1
ATOM 4070 O O . GLY B 1 70 ? 10.875 26.453 6.574 1 92.94 70 GLY B O 1
ATOM 4071 N N . SER B 1 71 ? 11.297 28.641 6.461 1 96.19 71 SER B N 1
ATOM 4072 C CA . SER B 1 71 ? 10.023 28.984 7.082 1 96.19 71 SER B CA 1
ATOM 4073 C C . SER B 1 71 ? 8.859 28.781 6.117 1 96.19 71 SER B C 1
ATOM 4075 O O . SER B 1 71 ? 9.008 28.984 4.91 1 96.19 71 SER B O 1
ATOM 4077 N N . ALA B 1 72 ? 7.781 28.359 6.727 1 96.94 72 ALA B N 1
ATOM 4078 C CA . ALA B 1 72 ? 6.543 28.297 5.961 1 96.94 72 ALA B CA 1
ATOM 4079 C C . ALA B 1 72 ? 5.859 29.656 5.887 1 96.94 72 ALA B C 1
ATOM 4081 O O . ALA B 1 72 ? 5.766 30.359 6.895 1 96.94 72 ALA B O 1
ATOM 4082 N N . VAL B 1 73 ? 5.363 30.016 4.656 1 97.56 73 VAL B N 1
ATOM 4083 C CA . VAL B 1 73 ? 4.785 31.344 4.473 1 97.56 73 VAL B CA 1
ATOM 4084 C C . VAL B 1 73 ? 3.482 31.234 3.686 1 97.56 73 VAL B C 1
ATOM 4086 O O . VAL B 1 73 ? 3.271 30.266 2.955 1 97.56 73 VAL B O 1
ATOM 4089 N N . ASP B 1 74 ? 2.619 32.062 3.906 1 96.94 74 ASP B N 1
ATOM 4090 C CA . ASP B 1 74 ? 1.365 32.312 3.195 1 96.94 74 ASP B CA 1
ATOM 4091 C C . ASP B 1 74 ? 1.354 33.688 2.531 1 96.94 74 ASP B C 1
ATOM 4093 O O . ASP B 1 74 ? 1.368 34.719 3.217 1 96.94 74 ASP B O 1
ATOM 4097 N N . ILE B 1 75 ? 1.261 33.688 1.176 1 96.81 75 ILE B N 1
ATOM 4098 C CA . ILE B 1 75 ? 1.496 34.938 0.444 1 96.81 75 ILE B CA 1
ATOM 4099 C C . ILE B 1 75 ? 0.359 35.156 -0.547 1 96.81 75 ILE B C 1
ATOM 4101 O O . ILE B 1 75 ? -0.066 34.25 -1.247 1 96.81 75 ILE B O 1
ATOM 4105 N N . CYS B 1 76 ? -0.121 36.312 -0.546 1 96.5 76 CYS B N 1
ATOM 4106 C CA . CYS B 1 76 ? -1.01 36.812 -1.599 1 96.5 76 CYS B CA 1
ATOM 4107 C C . CYS B 1 76 ? -0.324 37.875 -2.451 1 96.5 76 CYS B C 1
ATOM 4109 O O . CYS B 1 76 ? 0.428 38.688 -1.935 1 96.5 76 CYS B O 1
ATOM 4111 N N . GLY B 1 77 ? -0.593 37.75 -3.77 1 96 77 GLY B N 1
ATOM 4112 C CA . GLY B 1 77 ? 0.009 38.719 -4.648 1 96 77 GLY B CA 1
ATOM 4113 C C . GLY B 1 77 ? -0.456 38.594 -6.09 1 96 77 GLY B C 1
ATOM 4114 O O . GLY B 1 77 ? -1.472 37.969 -6.367 1 96 77 GLY B O 1
ATOM 4115 N N . VAL B 1 78 ? 0.335 39.344 -6.906 1 95.19 78 VAL B N 1
ATOM 4116 C CA . VAL B 1 78 ? 0.018 39.344 -8.328 1 95.19 78 VAL B CA 1
ATOM 4117 C C . VAL B 1 78 ? 1.151 38.688 -9.117 1 95.19 78 VAL B C 1
ATOM 4119 O O . VAL B 1 78 ? 2.311 39.094 -9 1 95.19 78 VAL B O 1
ATOM 4122 N N . TRP B 1 79 ? 0.712 37.594 -9.789 1 94.19 79 TRP B N 1
ATOM 4123 C CA . TRP B 1 79 ? 1.624 36.969 -10.742 1 94.19 79 TRP B CA 1
ATOM 4124 C C . TRP B 1 79 ? 1.893 37.906 -11.922 1 94.19 79 TRP B C 1
ATOM 4126 O O . TRP B 1 79 ? 0.971 38.25 -12.656 1 94.19 79 TRP B O 1
ATOM 4136 N N . THR B 1 80 ? 3.148 38.312 -12.055 1 93.38 80 THR B N 1
ATOM 4137 C CA . THR B 1 80 ? 3.455 39.375 -13.023 1 93.38 80 THR B CA 1
ATOM 4138 C C . THR B 1 80 ? 4.797 39.094 -13.703 1 93.38 80 THR B C 1
ATOM 4140 O O . THR B 1 80 ? 5.535 38.188 -13.297 1 93.38 80 THR B O 1
ATOM 4143 N N . LYS B 1 81 ? 5.031 39.75 -14.797 1 92.25 81 LYS B N 1
ATOM 4144 C CA . LYS B 1 81 ? 6.316 39.625 -15.484 1 92.25 81 LYS B CA 1
ATOM 4145 C C . LYS B 1 81 ? 7.457 40.125 -14.594 1 92.25 81 LYS B C 1
ATOM 4147 O O . LYS B 1 81 ? 7.324 41.156 -13.906 1 92.25 81 LYS B O 1
ATOM 4152 N N . SER B 1 82 ? 8.484 39.344 -14.664 1 90.06 82 SER B N 1
ATOM 4153 C CA . SER B 1 82 ? 9.641 39.688 -13.852 1 90.06 82 SER B CA 1
ATOM 4154 C C . SER B 1 82 ? 10.422 40.844 -14.469 1 90.06 82 SER B C 1
ATOM 4156 O O . SER B 1 82 ? 10.484 40.969 -15.695 1 90.06 82 SER B O 1
ATOM 4158 N N . LEU B 1 83 ? 10.945 41.625 -13.633 1 83.25 83 LEU B N 1
ATOM 4159 C CA . LEU B 1 83 ? 11.797 42.719 -14.094 1 83.25 83 LEU B CA 1
ATOM 4160 C C . LEU B 1 83 ? 13.234 42.25 -14.297 1 83.25 83 LEU B C 1
ATOM 4162 O O . LEU B 1 83 ? 14.008 42.875 -15.008 1 83.25 83 LEU B O 1
ATOM 4166 N N . GLY B 1 84 ? 13.469 41.094 -13.648 1 80.5 84 GLY B N 1
ATOM 4167 C CA . GLY B 1 84 ? 14.805 40.531 -13.742 1 80.5 84 GLY B CA 1
ATOM 4168 C C . GLY B 1 84 ? 14.977 39.594 -14.906 1 80.5 84 GLY B C 1
ATOM 4169 O O . GLY B 1 84 ? 13.992 39.188 -15.555 1 80.5 84 GLY B O 1
ATOM 4170 N N . ALA B 1 85 ? 16.281 39.219 -15.266 1 80.44 85 ALA B N 1
ATOM 4171 C CA . ALA B 1 85 ? 16.625 38.406 -16.438 1 80.44 85 ALA B CA 1
ATOM 4172 C C . ALA B 1 85 ? 16.562 36.906 -16.109 1 80.44 85 ALA B C 1
ATOM 4174 O O . ALA B 1 85 ? 16.547 36.062 -17.016 1 80.44 85 ALA B O 1
ATOM 4175 N N . GLN B 1 86 ? 16.453 36.562 -14.867 1 77.06 86 GLN B N 1
ATOM 4176 C CA . GLN B 1 86 ? 16.641 35.188 -14.477 1 77.06 86 GLN B CA 1
ATOM 4177 C C . GLN B 1 86 ? 15.352 34.375 -14.617 1 77.06 86 GLN B C 1
ATOM 4179 O O . GLN B 1 86 ? 15.383 33.156 -14.773 1 77.06 86 GLN B O 1
ATOM 4184 N N . GLN B 1 87 ? 14.219 35.062 -14.5 1 81.88 87 GLN B N 1
ATOM 4185 C CA . GLN B 1 87 ? 12.93 34.406 -14.664 1 81.88 87 GLN B CA 1
ATOM 4186 C C . GLN B 1 87 ? 11.938 35.312 -15.398 1 81.88 87 GLN B C 1
ATOM 4188 O O . GLN B 1 87 ? 12.086 36.531 -15.406 1 81.88 87 GLN B O 1
ATOM 4193 N N . THR B 1 88 ? 11 34.656 -16.047 1 86.06 88 THR B N 1
ATOM 4194 C CA . THR B 1 88 ? 10.055 35.406 -16.891 1 86.06 88 THR B CA 1
ATOM 4195 C C . THR B 1 88 ? 8.953 36.031 -16.047 1 86.06 88 THR B C 1
ATOM 4197 O O . THR B 1 88 ? 8.516 37.156 -16.328 1 86.06 88 THR B O 1
ATOM 4200 N N . MET B 1 89 ? 8.539 35.281 -15.086 1 93.38 89 MET B N 1
ATOM 4201 C CA . MET B 1 89 ? 7.438 35.75 -14.242 1 93.38 89 MET B CA 1
ATOM 4202 C C . MET B 1 89 ? 7.824 35.656 -12.766 1 93.38 89 MET B C 1
ATOM 4204 O O . MET B 1 89 ? 8.734 34.906 -12.391 1 93.38 89 MET B O 1
ATOM 4208 N N . GLU B 1 90 ? 7.195 36.469 -11.977 1 94.94 90 GLU B N 1
ATOM 4209 C CA . GLU B 1 90 ? 7.375 36.469 -10.523 1 94.94 90 GLU B CA 1
ATOM 4210 C C . GLU B 1 90 ? 6.094 36.875 -9.805 1 94.94 90 GLU B C 1
ATOM 4212 O O . GLU B 1 90 ? 5.156 37.375 -10.438 1 94.94 90 GLU B O 1
ATOM 4217 N N . LEU B 1 91 ? 6.074 36.531 -8.555 1 95.62 91 LEU B N 1
ATOM 4218 C CA . LEU B 1 91 ? 4.934 36.938 -7.742 1 95.62 91 LEU B CA 1
ATOM 4219 C C . LEU B 1 91 ? 5.27 38.156 -6.906 1 95.62 91 LEU B C 1
ATOM 4221 O O . LEU B 1 91 ? 6.199 38.125 -6.094 1 95.62 91 LEU B O 1
ATOM 4225 N N . PHE B 1 92 ? 4.574 39.219 -7.195 1 96.69 92 PHE B N 1
ATOM 4226 C CA . PHE B 1 92 ? 4.727 40.438 -6.371 1 96.69 92 PHE B CA 1
ATOM 4227 C C . PHE B 1 92 ? 3.736 40.406 -5.215 1 96.69 92 PHE B C 1
ATOM 4229 O O . PHE B 1 92 ? 2.523 40.5 -5.426 1 96.69 92 PHE B O 1
ATOM 4236 N N . ALA B 1 93 ? 4.254 40.375 -3.996 1 97.31 93 ALA B N 1
ATOM 4237 C CA . ALA B 1 93 ? 3.436 40.094 -2.816 1 97.31 93 ALA B CA 1
ATOM 4238 C C . ALA B 1 93 ? 2.721 41.375 -2.338 1 97.31 93 ALA B C 1
ATOM 4240 O O . ALA B 1 93 ? 3.324 42.438 -2.27 1 97.31 93 ALA B O 1
ATOM 4241 N N . SER B 1 94 ? 1.466 41.25 -2.059 1 96.69 94 SER B N 1
ATOM 4242 C CA . SER B 1 94 ? 0.697 42.281 -1.391 1 96.69 94 SER B CA 1
ATOM 4243 C C . SER B 1 94 ? 0.488 41.969 0.084 1 96.69 94 SER B C 1
ATOM 4245 O O . SER B 1 94 ? 0.219 42.844 0.891 1 96.69 94 SER B O 1
ATOM 4247 N N . LYS B 1 95 ? 0.512 40.719 0.421 1 96.75 95 LYS B N 1
ATOM 4248 C CA . LYS B 1 95 ? 0.446 40.219 1.791 1 96.75 95 LYS B CA 1
ATOM 4249 C C . LYS B 1 95 ? 1.407 39.062 1.994 1 96.75 95 LYS B C 1
ATOM 4251 O O . LYS B 1 95 ? 1.596 38.219 1.094 1 96.75 95 LYS B O 1
ATOM 4256 N N . CYS B 1 96 ? 1.997 39 3.158 1 97.44 96 CYS B N 1
ATOM 4257 C CA . CYS B 1 96 ? 2.912 37.938 3.5 1 97.44 96 CYS B CA 1
ATOM 4258 C C . CYS B 1 96 ? 2.854 37.625 4.992 1 97.44 96 CYS B C 1
ATOM 4260 O O . CYS B 1 96 ? 3.041 38.5 5.824 1 97.44 96 CYS B O 1
ATOM 4262 N N . THR B 1 97 ? 2.527 36.406 5.293 1 96.69 97 THR B N 1
ATOM 4263 C CA . THR B 1 97 ? 2.5 35.938 6.68 1 96.69 97 THR B CA 1
ATOM 4264 C C . THR B 1 97 ? 3.393 34.719 6.867 1 96.69 97 THR B C 1
ATOM 4266 O O . THR B 1 97 ? 3.289 33.75 6.109 1 96.69 97 THR B O 1
ATOM 4269 N N . VAL B 1 98 ? 4.305 34.781 7.863 1 97.12 98 VAL B N 1
ATOM 4270 C CA . VAL B 1 98 ? 5.059 33.594 8.25 1 97.12 98 VAL B CA 1
ATOM 4271 C C . VAL B 1 98 ? 4.188 32.688 9.117 1 97.12 98 VAL B C 1
ATOM 4273 O O . VAL B 1 98 ? 3.836 33.062 10.25 1 97.12 98 VAL B O 1
ATOM 4276 N N . VAL B 1 99 ? 3.85 31.562 8.625 1 96.19 99 VAL B N 1
ATOM 4277 C CA . VAL B 1 99 ? 2.883 30.719 9.305 1 96.19 99 VAL B CA 1
ATOM 4278 C C . VAL B 1 99 ? 3.609 29.562 10.008 1 96.19 99 VAL B C 1
ATOM 4280 O O . VAL B 1 99 ? 3.002 28.812 10.773 1 96.19 99 VAL B O 1
ATOM 4283 N N . GLY B 1 100 ? 4.805 29.328 9.781 1 95.69 100 GLY B N 1
ATOM 4284 C CA . GLY B 1 100 ? 5.719 28.406 10.43 1 95.69 100 GLY B CA 1
ATOM 4285 C C . GLY B 1 100 ? 7.164 28.875 10.398 1 95.69 100 GLY B C 1
ATOM 4286 O O . GLY B 1 100 ? 7.852 28.719 9.383 1 95.69 100 GLY B O 1
ATOM 4287 N N . LYS B 1 101 ? 7.602 29.391 11.516 1 94.69 101 LYS B N 1
ATOM 4288 C CA . LYS B 1 101 ? 8.953 29.938 11.594 1 94.69 101 LYS B CA 1
ATOM 4289 C C . LYS B 1 101 ? 9.992 28.828 11.734 1 94.69 101 LYS B C 1
ATOM 4291 O O . LYS B 1 101 ? 9.781 27.859 12.484 1 94.69 101 LYS B O 1
ATOM 4296 N N . ASN B 1 102 ? 10.984 28.938 10.945 1 93.38 102 ASN B N 1
ATOM 4297 C CA . ASN B 1 102 ? 12.148 28.062 11.133 1 93.38 102 ASN B CA 1
ATOM 4298 C C . ASN B 1 102 ? 13.219 28.75 11.977 1 93.38 102 ASN B C 1
ATOM 4300 O O . ASN B 1 102 ? 13.859 29.703 11.531 1 93.38 102 ASN B O 1
ATOM 4304 N N . LEU B 1 103 ? 13.445 28.203 13.125 1 90.06 103 LEU B N 1
ATOM 4305 C CA . LEU B 1 103 ? 14.344 28.859 14.07 1 90.06 103 LEU B CA 1
ATOM 4306 C C . LEU B 1 103 ? 15.781 28.391 13.859 1 90.06 103 LEU B C 1
ATOM 4308 O O . LEU B 1 103 ? 16.719 29.062 14.32 1 90.06 103 LEU B O 1
ATOM 4312 N N . ALA B 1 104 ? 15.93 27.297 13.203 1 80.5 104 ALA B N 1
ATOM 4313 C CA . ALA B 1 104 ? 17.266 26.781 12.961 1 80.5 104 ALA B CA 1
ATOM 4314 C C . ALA B 1 104 ? 17.422 26.297 11.523 1 80.5 104 ALA B C 1
ATOM 4316 O O . ALA B 1 104 ? 17.422 25.094 11.266 1 80.5 104 ALA B O 1
ATOM 4317 N N . PRO B 1 105 ? 17.625 27.234 10.727 1 75.88 105 PRO B N 1
ATOM 4318 C CA . PRO B 1 105 ? 17.75 26.844 9.32 1 75.88 105 PRO B CA 1
ATOM 4319 C C . PRO B 1 105 ? 18.938 25.922 9.07 1 75.88 105 PRO B C 1
ATOM 4321 O O . PRO B 1 105 ? 20 26.109 9.664 1 75.88 105 PRO B O 1
ATOM 4324 N N . VAL B 1 106 ? 18.594 24.797 8.43 1 67.5 106 VAL B N 1
ATOM 4325 C CA . VAL B 1 106 ? 19.625 23.828 8.094 1 67.5 106 VAL B CA 1
ATOM 4326 C C . VAL B 1 106 ? 20.562 24.406 7.039 1 67.5 106 VAL B C 1
ATOM 4328 O O . VAL B 1 106 ? 20.109 25.062 6.086 1 67.5 106 VAL B O 1
ATOM 4331 N N . ARG B 1 107 ? 21.797 24.328 7.391 1 61.22 107 ARG B N 1
ATOM 4332 C CA . ARG B 1 107 ? 22.797 24.781 6.418 1 61.22 107 ARG B CA 1
ATOM 4333 C C . ARG B 1 107 ? 22.75 23.922 5.156 1 61.22 107 ARG B C 1
ATOM 4335 O O . ARG B 1 107 ? 22.5 22.719 5.227 1 61.22 107 ARG B O 1
ATOM 4342 N N . GLN B 1 108 ? 22.703 24.453 4.086 1 60.38 108 GLN B N 1
ATOM 4343 C CA . GLN B 1 108 ? 22.594 23.781 2.797 1 60.38 108 GLN B CA 1
ATOM 4344 C C . GLN B 1 108 ? 23.766 22.828 2.574 1 60.38 108 GLN B C 1
ATOM 4346 O O . GLN B 1 108 ? 23.641 21.859 1.814 1 60.38 108 GLN B O 1
ATOM 4351 N N . ASP B 1 109 ? 24.781 22.938 3.404 1 63.09 109 ASP B N 1
ATOM 4352 C CA . ASP B 1 109 ? 26 22.188 3.133 1 63.09 109 ASP B CA 1
ATOM 4353 C C . ASP B 1 109 ? 26.156 21.031 4.121 1 63.09 109 ASP B C 1
ATOM 4355 O O . ASP B 1 109 ? 27.25 20.5 4.309 1 63.09 109 ASP B O 1
ATOM 4359 N N . VAL B 1 110 ? 25.125 20.656 4.633 1 70.5 110 VAL B N 1
ATOM 4360 C CA . VAL B 1 110 ? 25.234 19.547 5.566 1 70.5 110 VAL B CA 1
ATOM 4361 C C . VAL B 1 110 ? 25.453 18.25 4.793 1 70.5 110 VAL B C 1
ATOM 4363 O O . VAL B 1 110 ? 24.703 17.938 3.859 1 70.5 110 VAL B O 1
ATOM 4366 N N . PRO B 1 111 ? 26.594 17.562 5.16 1 72.19 111 PRO B N 1
ATOM 4367 C CA . PRO B 1 111 ? 26.844 16.297 4.48 1 72.19 111 PRO B CA 1
ATOM 4368 C C . PRO B 1 111 ? 25.703 15.289 4.66 1 72.19 111 PRO B C 1
ATOM 4370 O O . PRO B 1 111 ? 25.031 15.305 5.691 1 72.19 111 PRO B O 1
ATOM 4373 N N . VAL B 1 112 ? 25.578 14.477 3.705 1 72 112 VAL B N 1
ATOM 4374 C CA . VAL B 1 112 ? 24.5 13.484 3.676 1 72 112 VAL B CA 1
ATOM 4375 C C . VAL B 1 112 ? 24.625 12.562 4.891 1 72 112 VAL B C 1
ATOM 4377 O O . VAL B 1 112 ? 23.609 12.141 5.457 1 72 112 VAL B O 1
ATOM 4380 N N . SER B 1 113 ? 25.766 12.242 5.285 1 74 113 SER B N 1
ATOM 4381 C CA . SER B 1 113 ? 25.984 11.367 6.43 1 74 113 SER B CA 1
ATOM 4382 C C . SER B 1 113 ? 25.422 11.969 7.711 1 74 113 SER B C 1
ATOM 4384 O O . SER B 1 113 ? 24.922 11.25 8.57 1 74 113 SER B O 1
ATOM 4386 N N . ALA B 1 114 ? 25.516 13.273 7.77 1 72.75 114 ALA B N 1
ATOM 4387 C CA . ALA B 1 114 ? 24.953 13.953 8.938 1 72.75 114 ALA B CA 1
ATOM 4388 C C . ALA B 1 114 ? 23.438 13.953 8.898 1 72.75 114 ALA B C 1
ATOM 4390 O O . ALA B 1 114 ? 22.781 13.82 9.938 1 72.75 114 ALA B O 1
ATOM 4391 N N . LEU B 1 115 ? 22.953 14.062 7.699 1 73.56 115 LEU B N 1
ATOM 4392 C CA . LEU B 1 115 ? 21.516 14.078 7.512 1 73.56 115 LEU B CA 1
ATOM 4393 C C . LEU B 1 115 ? 20.906 12.727 7.879 1 73.56 115 LEU B C 1
ATOM 4395 O O . LEU B 1 115 ? 19.766 12.664 8.367 1 73.56 115 LEU B O 1
ATOM 4399 N N . ARG B 1 116 ? 21.672 11.664 7.734 1 73.44 116 ARG B N 1
ATOM 4400 C CA . ARG B 1 116 ? 21.172 10.312 8.016 1 73.44 116 ARG B CA 1
ATOM 4401 C C . ARG B 1 116 ? 20.969 10.109 9.508 1 73.44 116 ARG B C 1
ATOM 4403 O O . ARG B 1 116 ? 20.172 9.266 9.922 1 73.44 116 ARG B O 1
ATOM 4410 N N . LYS B 1 117 ? 21.594 10.953 10.234 1 71.44 117 LYS B N 1
ATOM 4411 C CA . LYS B 1 117 ? 21.531 10.781 11.688 1 71.44 117 LYS B CA 1
ATOM 4412 C C . LYS B 1 117 ? 20.406 11.609 12.289 1 71.44 117 LYS B C 1
ATOM 4414 O O . LYS B 1 117 ? 20.047 11.422 13.453 1 71.44 117 LYS B O 1
ATOM 4419 N N . SER B 1 118 ? 19.922 12.492 11.477 1 75.12 118 SER B N 1
ATOM 4420 C CA . SER B 1 118 ? 18.828 13.336 11.93 1 75.12 118 SER B CA 1
ATOM 4421 C C . SER B 1 118 ? 17.672 13.328 10.93 1 75.12 118 SER B C 1
ATOM 4423 O O . SER B 1 118 ? 17.656 14.102 9.977 1 75.12 118 SER B O 1
ATOM 4425 N N . TYR B 1 119 ? 16.656 12.617 11.32 1 74.88 119 TYR B N 1
ATOM 4426 C CA . TYR B 1 119 ? 15.555 12.445 10.383 1 74.88 119 TYR B CA 1
ATOM 4427 C C . TYR B 1 119 ? 14.789 13.758 10.195 1 74.88 119 TYR B C 1
ATOM 4429 O O . TYR B 1 119 ? 14.477 14.141 9.07 1 74.88 119 TYR B O 1
ATOM 4437 N N . PRO B 1 120 ? 14.641 14.547 11.289 1 70.38 120 PRO B N 1
ATOM 4438 C CA . PRO B 1 120 ? 13.938 15.812 11.086 1 70.38 120 PRO B CA 1
ATOM 4439 C C . PRO B 1 120 ? 14.688 16.766 10.156 1 70.38 120 PRO B C 1
ATOM 4441 O O . PRO B 1 120 ? 14.07 17.547 9.43 1 70.38 120 PRO B O 1
ATOM 4444 N N . LEU B 1 121 ? 16 16.547 10.156 1 73.75 121 LEU B N 1
ATOM 4445 C CA . LEU B 1 121 ? 16.812 17.422 9.312 1 73.75 121 LEU B CA 1
ATOM 4446 C C . LEU B 1 121 ? 16.797 16.953 7.863 1 73.75 121 LEU B C 1
ATOM 4448 O O . LEU B 1 121 ? 16.766 17.766 6.934 1 73.75 121 LEU B O 1
ATOM 4452 N N . ARG B 1 122 ? 16.719 15.656 7.738 1 81.5 122 ARG B N 1
ATOM 4453 C CA . ARG B 1 122 ? 16.781 15.086 6.398 1 81.5 122 ARG B CA 1
ATOM 4454 C C . ARG B 1 122 ? 15.562 15.492 5.57 1 81.5 122 ARG B C 1
ATOM 4456 O O . ARG B 1 122 ? 15.688 15.773 4.379 1 81.5 122 ARG B O 1
ATOM 4463 N N . ILE B 1 123 ? 14.508 15.617 6.199 1 82.5 123 ILE B N 1
ATOM 4464 C CA . ILE B 1 123 ? 13.258 15.875 5.488 1 82.5 123 ILE B CA 1
ATOM 4465 C C . ILE B 1 123 ? 13.219 17.328 5.023 1 82.5 123 ILE B C 1
ATOM 4467 O O . ILE B 1 123 ? 12.391 17.703 4.188 1 82.5 123 ILE B O 1
ATOM 4471 N N . LYS B 1 124 ? 14.172 18.109 5.508 1 83.75 124 LYS B N 1
ATOM 4472 C CA . LYS B 1 124 ? 14.188 19.516 5.172 1 83.75 124 LYS B CA 1
ATOM 4473 C C . LYS B 1 124 ? 15.023 19.781 3.924 1 83.75 124 LYS B C 1
ATOM 4475 O O . LYS B 1 124 ? 15.023 20.891 3.389 1 83.75 124 LYS B O 1
ATOM 4480 N N . THR B 1 125 ? 15.648 18.75 3.477 1 83 125 THR B N 1
ATOM 4481 C CA . THR B 1 125 ? 16.516 18.938 2.316 1 83 125 THR B CA 1
ATOM 4482 C C . THR B 1 125 ? 15.75 18.688 1.021 1 83 125 THR B C 1
ATOM 4484 O O . THR B 1 125 ? 14.906 17.797 0.955 1 83 125 THR B O 1
ATOM 4487 N N . ARG B 1 126 ? 16.078 19.469 0.028 1 83.12 126 ARG B N 1
ATOM 4488 C CA . ARG B 1 126 ? 15.398 19.391 -1.264 1 83.12 126 ARG B CA 1
ATOM 4489 C C . ARG B 1 126 ? 15.609 18.016 -1.91 1 83.12 126 ARG B C 1
ATOM 4491 O O . ARG B 1 126 ? 14.688 17.469 -2.514 1 83.12 126 ARG B O 1
ATOM 4498 N N . SER B 1 127 ? 16.797 17.531 -1.805 1 83.19 127 SER B N 1
ATOM 4499 C CA . SER B 1 127 ? 17.125 16.25 -2.424 1 83.19 127 SER B CA 1
ATOM 4500 C C . SER B 1 127 ? 16.312 15.125 -1.799 1 83.19 127 SER B C 1
ATOM 4502 O O . SER B 1 127 ? 15.852 14.219 -2.502 1 83.19 127 SER B O 1
ATOM 4504 N N . PHE B 1 128 ? 16.125 15.219 -0.578 1 86.88 128 PHE B N 1
ATOM 4505 C CA . PHE B 1 128 ? 15.406 14.148 0.1 1 86.88 128 PHE B CA 1
ATOM 4506 C C . PHE B 1 128 ? 13.914 14.211 -0.206 1 86.88 128 PHE B C 1
ATOM 4508 O O . PHE B 1 128 ? 13.266 13.18 -0.378 1 86.88 128 PHE B O 1
ATOM 4515 N N . ILE B 1 129 ? 13.398 15.367 -0.246 1 89.56 129 ILE B N 1
ATOM 4516 C CA . ILE B 1 129 ? 12 15.531 -0.615 1 89.56 129 ILE B CA 1
ATOM 4517 C C . ILE B 1 129 ? 11.773 15.016 -2.035 1 89.56 129 ILE B C 1
ATOM 4519 O O . ILE B 1 129 ? 10.75 14.391 -2.32 1 89.56 129 ILE B O 1
ATOM 4523 N N . ALA B 1 130 ? 12.703 15.352 -2.883 1 90.06 130 ALA B N 1
ATOM 4524 C CA . ALA B 1 130 ? 12.641 14.82 -4.242 1 90.06 130 ALA B CA 1
ATOM 4525 C C . ALA B 1 130 ? 12.648 13.297 -4.242 1 90.06 130 ALA B C 1
ATOM 4527 O O . ALA B 1 130 ? 11.922 12.664 -5.008 1 90.06 130 ALA B O 1
ATOM 4528 N N . LEU B 1 131 ? 13.438 12.758 -3.398 1 90.38 131 LEU B N 1
ATOM 4529 C CA . LEU B 1 131 ? 13.523 11.312 -3.275 1 90.38 131 LEU B CA 1
ATOM 4530 C C . LEU B 1 131 ? 12.188 10.719 -2.852 1 90.38 131 LEU B C 1
ATOM 4532 O O . LEU B 1 131 ? 11.766 9.688 -3.375 1 90.38 131 LEU B O 1
ATOM 4536 N N . LEU B 1 132 ? 11.547 11.336 -1.888 1 93.88 132 LEU B N 1
ATOM 4537 C CA . LEU B 1 132 ? 10.266 10.844 -1.41 1 93.88 132 LEU B CA 1
ATOM 4538 C C . LEU B 1 132 ? 9.211 10.914 -2.51 1 93.88 132 LEU B C 1
ATOM 4540 O O . LEU B 1 132 ? 8.352 10.039 -2.613 1 93.88 132 LEU B O 1
ATOM 4544 N N . ARG B 1 133 ? 9.281 11.945 -3.314 1 94.12 133 ARG B N 1
ATOM 4545 C CA . ARG B 1 133 ? 8.367 12.039 -4.445 1 94.12 133 ARG B CA 1
ATOM 4546 C C . ARG B 1 133 ? 8.641 10.945 -5.469 1 94.12 133 ARG B C 1
ATOM 4548 O O . ARG B 1 133 ? 7.711 10.352 -6.02 1 94.12 133 ARG B O 1
ATOM 4555 N N . LEU B 1 134 ? 9.914 10.695 -5.688 1 92.81 134 LEU B N 1
ATOM 4556 C CA . LEU B 1 134 ? 10.281 9.625 -6.613 1 92.81 134 LEU B CA 1
ATOM 4557 C C . LEU B 1 134 ? 9.805 8.273 -6.098 1 92.81 134 LEU B C 1
ATOM 4559 O O . LEU B 1 134 ? 9.344 7.438 -6.875 1 92.81 134 LEU B O 1
ATOM 4563 N N . ARG B 1 135 ? 9.914 8.062 -4.848 1 95.5 135 ARG B N 1
ATOM 4564 C CA . ARG B 1 135 ? 9.43 6.824 -4.258 1 95.5 135 ARG B CA 1
ATOM 4565 C C . ARG B 1 135 ? 7.922 6.691 -4.422 1 95.5 135 ARG B C 1
ATOM 4567 O O . ARG B 1 135 ? 7.418 5.605 -4.715 1 95.5 135 ARG B O 1
ATOM 4574 N N . SER B 1 136 ? 7.242 7.77 -4.18 1 96.88 136 SER B N 1
ATOM 4575 C CA . SER B 1 136 ? 5.801 7.789 -4.414 1 96.88 136 SER B CA 1
ATOM 4576 C C . SER B 1 136 ? 5.469 7.402 -5.852 1 96.88 136 SER B C 1
ATOM 4578 O O . SER B 1 136 ? 4.555 6.613 -6.09 1 96.88 136 SER B O 1
ATOM 4580 N N . GLU B 1 137 ? 6.195 7.938 -6.777 1 95.19 137 GLU B N 1
ATOM 4581 C CA . GLU B 1 137 ? 5.992 7.613 -8.188 1 95.19 137 GLU B CA 1
ATOM 4582 C C . GLU B 1 137 ? 6.293 6.141 -8.461 1 95.19 137 GLU B C 1
ATOM 4584 O O . GLU B 1 137 ? 5.594 5.496 -9.25 1 95.19 137 GLU B O 1
ATOM 4589 N N . LEU B 1 138 ? 7.34 5.641 -7.887 1 95.81 138 LEU B N 1
ATOM 4590 C CA . LEU B 1 138 ? 7.66 4.227 -8.039 1 95.81 138 LEU B CA 1
ATOM 4591 C C . LEU B 1 138 ? 6.484 3.35 -7.621 1 95.81 138 LEU B C 1
ATOM 4593 O O . LEU B 1 138 ? 6.094 2.436 -8.352 1 95.81 138 LEU B O 1
ATOM 4597 N N . ASN B 1 139 ? 5.941 3.623 -6.43 1 97.62 139 ASN B N 1
ATOM 4598 C CA . ASN B 1 139 ? 4.754 2.906 -5.977 1 97.62 139 ASN B CA 1
ATOM 4599 C C . ASN B 1 139 ? 3.625 2.992 -7 1 97.62 139 ASN B C 1
ATOM 4601 O O . ASN B 1 139 ? 3.018 1.979 -7.348 1 97.62 139 ASN B O 1
ATOM 4605 N N . LYS B 1 140 ? 3.385 4.172 -7.445 1 97.56 140 LYS B N 1
ATOM 4606 C CA . LYS B 1 140 ? 2.328 4.426 -8.422 1 97.56 140 LYS B CA 1
ATOM 4607 C C . LYS B 1 140 ? 2.531 3.592 -9.68 1 97.56 140 LYS B C 1
ATOM 4609 O O . LYS B 1 140 ? 1.608 2.92 -10.148 1 97.56 140 LYS B O 1
ATOM 4614 N N . PHE B 1 141 ? 3.713 3.596 -10.219 1 97.25 141 PHE B N 1
ATOM 4615 C CA . PHE B 1 141 ? 4 2.898 -11.469 1 97.25 141 PHE B CA 1
ATOM 4616 C C . PHE B 1 141 ? 3.883 1.39 -11.281 1 97.25 141 PHE B C 1
ATOM 4618 O O . PHE B 1 141 ? 3.416 0.684 -12.18 1 97.25 141 PHE B O 1
ATOM 4625 N N . CYS B 1 142 ? 4.301 0.869 -10.172 1 98.44 142 CYS B N 1
ATOM 4626 C CA . CYS B 1 142 ? 4.129 -0.553 -9.898 1 98.44 142 CYS B CA 1
ATOM 4627 C C . CYS B 1 142 ? 2.654 -0.935 -9.891 1 98.44 142 CYS B C 1
ATOM 4629 O O . CYS B 1 142 ? 2.258 -1.909 -10.531 1 98.44 142 CYS B O 1
ATOM 4631 N N . HIS B 1 143 ? 1.841 -0.152 -9.172 1 98.44 143 HIS B N 1
ATOM 4632 C CA . HIS B 1 143 ? 0.407 -0.419 -9.156 1 98.44 143 HIS B CA 1
ATOM 4633 C C . HIS B 1 143 ? -0.174 -0.356 -10.57 1 98.44 143 HIS B C 1
ATOM 4635 O O . HIS B 1 143 ? -0.978 -1.209 -10.953 1 98.44 143 HIS B O 1
ATOM 4641 N N . GLN B 1 144 ? 0.226 0.628 -11.312 1 97.69 144 GLN B N 1
ATOM 4642 C CA . GLN B 1 144 ? -0.283 0.8 -12.664 1 97.69 144 GLN B CA 1
ATOM 4643 C C . GLN B 1 144 ? 0.02 -0.422 -13.531 1 97.69 144 GLN B C 1
ATOM 4645 O O . GLN B 1 144 ? -0.82 -0.855 -14.32 1 97.69 144 GLN B O 1
ATOM 4650 N N . PHE B 1 145 ? 1.216 -0.948 -13.414 1 98.5 145 PHE B N 1
ATOM 4651 C CA . PHE B 1 145 ? 1.584 -2.137 -14.172 1 98.5 145 PHE B CA 1
ATOM 4652 C C . PHE B 1 145 ? 0.635 -3.289 -13.875 1 98.5 145 PHE B C 1
ATOM 4654 O O . PHE B 1 145 ? 0.121 -3.934 -14.789 1 98.5 145 PHE B O 1
ATOM 4661 N N . PHE B 1 146 ? 0.448 -3.564 -12.617 1 98.62 146 PHE B N 1
ATOM 4662 C CA . PHE B 1 146 ? -0.34 -4.723 -12.211 1 98.62 146 PHE B CA 1
ATOM 4663 C C . PHE B 1 146 ? -1.812 -4.523 -12.555 1 98.62 146 PHE B C 1
ATOM 4665 O O . PHE B 1 146 ? -2.512 -5.48 -12.891 1 98.62 146 PHE B O 1
ATOM 4672 N N . GLU B 1 147 ? -2.254 -3.293 -12.422 1 96.25 147 GLU B N 1
ATOM 4673 C CA . GLU B 1 147 ? -3.609 -2.994 -12.875 1 96.25 147 GLU B CA 1
ATOM 4674 C C . GLU B 1 147 ? -3.76 -3.26 -14.375 1 96.25 147 GLU B C 1
ATOM 4676 O O . GLU B 1 147 ? -4.742 -3.869 -14.805 1 96.25 147 GLU B O 1
ATOM 4681 N N . LYS B 1 148 ? -2.793 -2.814 -15.125 1 96.25 148 LYS B N 1
ATOM 4682 C CA . LYS B 1 148 ? -2.797 -3.021 -16.562 1 96.25 148 LYS B CA 1
ATOM 4683 C C . LYS B 1 148 ? -2.811 -4.508 -16.906 1 96.25 148 LYS B C 1
ATOM 4685 O O . LYS B 1 148 ? -3.457 -4.926 -17.875 1 96.25 148 LYS B O 1
ATOM 4690 N N . GLU B 1 149 ? -2.111 -5.305 -16.125 1 96.44 149 GLU B N 1
ATOM 4691 C CA . GLU B 1 149 ? -2.01 -6.742 -16.359 1 96.44 149 GLU B CA 1
ATOM 4692 C C . GLU B 1 149 ? -3.148 -7.492 -15.664 1 96.44 149 GLU B C 1
ATOM 4694 O O . GLU B 1 149 ? -3.121 -8.727 -15.578 1 96.44 149 GLU B O 1
ATOM 4699 N N . ASN B 1 150 ? -4.129 -6.797 -15.055 1 94.56 150 ASN B N 1
ATOM 4700 C CA . ASN B 1 150 ? -5.355 -7.324 -14.461 1 94.56 150 ASN B CA 1
ATOM 4701 C C . ASN B 1 150 ? -5.066 -8.148 -13.211 1 94.56 150 ASN B C 1
ATOM 4703 O O . ASN B 1 150 ? -5.719 -9.164 -12.961 1 94.56 150 ASN B O 1
ATOM 4707 N N . PHE B 1 151 ? -4.059 -7.828 -12.531 1 98.12 151 PHE B N 1
ATOM 4708 C CA . PHE B 1 151 ? -3.781 -8.477 -11.258 1 98.12 151 PHE B CA 1
ATOM 4709 C C . PHE B 1 151 ? -4.676 -7.914 -10.156 1 98.12 151 PHE B C 1
ATOM 4711 O O . PHE B 1 151 ? -5.035 -6.734 -10.188 1 98.12 151 PHE B O 1
ATOM 4718 N N . VAL B 1 152 ? -5.004 -8.734 -9.18 1 97.56 152 VAL B N 1
ATOM 4719 C CA . VAL B 1 152 ? -5.789 -8.336 -8.016 1 97.56 152 VAL B CA 1
ATOM 4720 C C . VAL B 1 152 ? -4.863 -8.07 -6.836 1 97.56 152 VAL B C 1
ATOM 4722 O O . VAL B 1 152 ? -4.035 -8.914 -6.48 1 97.56 152 VAL B O 1
ATOM 4725 N N . HIS B 1 153 ? -4.953 -6.855 -6.293 1 98.5 153 HIS B N 1
ATOM 4726 C CA . HIS B 1 153 ? -4.16 -6.496 -5.121 1 98.5 153 HIS B CA 1
ATOM 4727 C C . HIS B 1 153 ? -4.684 -7.191 -3.869 1 98.5 153 HIS B C 1
ATOM 4729 O O . HIS B 1 153 ? -5.883 -7.137 -3.58 1 98.5 153 HIS B O 1
ATOM 4735 N N . ILE B 1 154 ? -3.785 -7.848 -3.137 1 97.62 154 ILE B N 1
ATOM 4736 C CA . ILE B 1 154 ? -4.156 -8.57 -1.923 1 97.62 154 ILE B CA 1
ATOM 4737 C C . ILE B 1 154 ? -3.461 -7.938 -0.717 1 97.62 154 ILE B C 1
ATOM 4739 O O . ILE B 1 154 ? -2.246 -7.73 -0.732 1 97.62 154 ILE B O 1
ATOM 4743 N N . ASP B 1 155 ? -4.219 -7.586 0.283 1 96.38 155 ASP B N 1
ATOM 4744 C CA . ASP B 1 155 ? -3.641 -7.188 1.562 1 96.38 155 ASP B CA 1
ATOM 4745 C C . ASP B 1 155 ? -3.244 -8.406 2.391 1 96.38 155 ASP B C 1
ATOM 4747 O O . ASP B 1 155 ? -4.055 -8.93 3.16 1 96.38 155 ASP B O 1
ATOM 4751 N N . ALA B 1 156 ? -2.025 -8.742 2.238 1 94.5 156 ALA B N 1
ATOM 4752 C CA . ALA B 1 156 ? -1.512 -9.875 3.016 1 94.5 156 ALA B CA 1
ATOM 4753 C C . ALA B 1 156 ? -1.268 -9.469 4.469 1 94.5 156 ALA B C 1
ATOM 4755 O O . ALA B 1 156 ? -0.922 -8.32 4.75 1 94.5 156 ALA B O 1
ATOM 4756 N N . PRO B 1 157 ? -1.427 -10.391 5.383 1 92.94 157 PRO B N 1
ATOM 4757 C CA . PRO B 1 157 ? -1.219 -10.055 6.793 1 92.94 157 PRO B CA 1
ATOM 4758 C C . PRO B 1 157 ? 0.256 -9.875 7.148 1 92.94 157 PRO B C 1
ATOM 4760 O O . PRO B 1 157 ? 1.127 -10.43 6.469 1 92.94 157 PRO B O 1
ATOM 4763 N N . SER B 1 158 ? 0.465 -9.086 8.203 1 92.62 158 SER B N 1
ATOM 4764 C CA . SER B 1 158 ? 1.819 -8.891 8.711 1 92.62 158 SER B CA 1
ATOM 4765 C C . SER B 1 158 ? 2.045 -9.68 9.992 1 92.62 158 SER B C 1
ATOM 4767 O O . SER B 1 158 ? 3.18 -9.82 10.453 1 92.62 158 SER B O 1
ATOM 4769 N N . LEU B 1 159 ? 1.034 -10.102 10.641 1 91.38 159 LEU B N 1
ATOM 4770 C CA . LEU B 1 159 ? 1.129 -11.008 11.781 1 91.38 159 LEU B CA 1
ATOM 4771 C C . LEU B 1 159 ? 0.933 -12.453 11.344 1 91.38 159 LEU B C 1
ATOM 4773 O O . LEU B 1 159 ? -0.135 -12.82 10.852 1 91.38 159 LEU B O 1
ATOM 4777 N N . SER B 1 160 ? 1.955 -13.195 11.516 1 87.25 160 SER B N 1
ATOM 4778 C CA . SER B 1 160 ? 1.917 -14.562 11.008 1 87.25 160 SER B CA 1
ATOM 4779 C C . SER B 1 160 ? 2.332 -15.555 12.086 1 87.25 160 SER B C 1
ATOM 4781 O O . SER B 1 160 ? 3.166 -15.25 12.938 1 87.25 160 SER B O 1
ATOM 4783 N N . VAL B 1 161 ? 1.76 -16.734 11.969 1 80.75 161 VAL B N 1
ATOM 4784 C CA . VAL B 1 161 ? 2.168 -17.797 12.883 1 80.75 161 VAL B CA 1
ATOM 4785 C C . VAL B 1 161 ? 3.215 -18.688 12.203 1 80.75 161 VAL B C 1
ATOM 4787 O O . VAL B 1 161 ? 3.721 -19.625 12.805 1 80.75 161 VAL B O 1
ATOM 4790 N N . ASN B 1 162 ? 3.486 -18.297 11.023 1 74.69 162 ASN B N 1
ATOM 4791 C CA . ASN B 1 162 ? 4.484 -19.062 10.281 1 74.69 162 ASN B CA 1
ATOM 4792 C C . ASN B 1 162 ? 5.758 -18.25 10.062 1 74.69 162 ASN B C 1
ATOM 4794 O O . ASN B 1 162 ? 5.699 -17.047 9.852 1 74.69 162 ASN B O 1
ATOM 4798 N N . ASP B 1 163 ? 6.867 -18.859 10.281 1 64.94 163 ASP B N 1
ATOM 4799 C CA . ASP B 1 163 ? 8.141 -18.188 10.078 1 64.94 163 ASP B CA 1
ATOM 4800 C C . ASP B 1 163 ? 8.625 -18.344 8.633 1 64.94 163 ASP B C 1
ATOM 4802 O O . ASP B 1 163 ? 9.711 -17.891 8.281 1 64.94 163 ASP B O 1
ATOM 4806 N N . CYS B 1 164 ? 7.598 -18.656 7.727 1 58.06 164 CYS B N 1
ATOM 4807 C CA . CYS B 1 164 ? 7.965 -18.938 6.348 1 58.06 164 CYS B CA 1
ATOM 4808 C C . CYS B 1 164 ? 9.305 -19.672 6.281 1 58.06 164 CYS B C 1
ATOM 4810 O O . CYS B 1 164 ? 9.461 -20.734 6.875 1 58.06 164 CYS B O 1
ATOM 4812 N N . GLU B 1 165 ? 10.383 -18.828 5.57 1 53.62 165 GLU B N 1
ATOM 4813 C CA . GLU B 1 165 ? 11.727 -19.375 5.398 1 53.62 165 GLU B CA 1
ATOM 4814 C C . GLU B 1 165 ? 12.555 -19.219 6.664 1 53.62 165 GLU B C 1
ATOM 4816 O O . GLU B 1 165 ? 13.672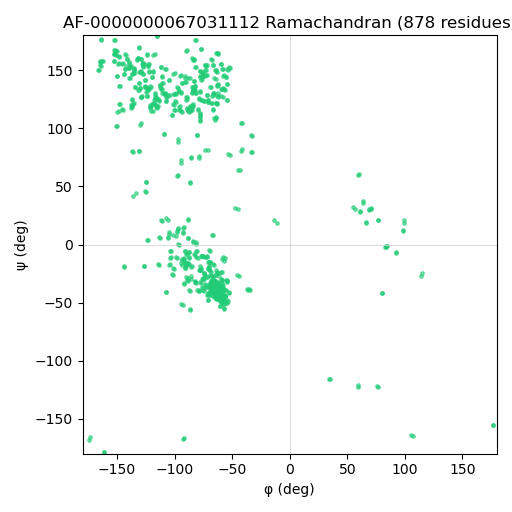 -19.734 6.754 1 53.62 165 GLU B O 1
ATOM 4821 N N . GLY B 1 166 ? 12.016 -18.5 7.746 1 55.56 166 GLY B N 1
ATOM 4822 C CA . GLY B 1 166 ? 12.82 -17.641 8.602 1 55.56 166 GLY B CA 1
ATOM 4823 C C . GLY B 1 166 ? 13.758 -18.422 9.516 1 55.56 166 GLY B C 1
ATOM 4824 O O . GLY B 1 166 ? 13.312 -19.078 10.445 1 55.56 166 GLY B O 1
ATOM 4825 N N . ALA B 1 167 ? 14.852 -18.797 8.922 1 52.81 167 ALA B N 1
ATOM 4826 C CA . ALA B 1 167 ? 16.109 -19.359 9.414 1 52.81 167 ALA B CA 1
ATOM 4827 C C . ALA B 1 167 ? 16.625 -18.562 10.609 1 52.81 167 ALA B C 1
ATOM 4829 O O . ALA B 1 167 ? 17.844 -18.359 10.742 1 52.81 167 ALA B O 1
ATOM 4830 N N . GLY B 1 168 ? 15.789 -17.969 11.438 1 60.94 168 GLY B N 1
ATOM 4831 C CA . GLY B 1 168 ? 16.406 -17.422 12.633 1 60.94 168 GLY B CA 1
ATOM 4832 C C . GLY B 1 168 ? 16.328 -15.914 12.695 1 60.94 168 GLY B C 1
ATOM 4833 O O . GLY B 1 168 ? 16.344 -15.328 13.789 1 60.94 168 GLY B O 1
ATOM 4834 N N . ASP B 1 169 ? 16.25 -15.148 11.648 1 80.06 169 ASP B N 1
ATOM 4835 C CA . ASP B 1 169 ? 16.266 -13.688 11.68 1 80.06 169 ASP B CA 1
ATOM 4836 C C . ASP B 1 169 ? 14.844 -13.125 11.625 1 80.06 169 ASP B C 1
ATOM 4838 O O . ASP B 1 169 ? 14.523 -12.336 10.734 1 80.06 169 ASP B O 1
ATOM 4842 N N . ILE B 1 170 ? 14.148 -13.602 12.711 1 84.44 170 ILE B N 1
ATOM 4843 C CA . ILE B 1 170 ? 12.734 -13.242 12.688 1 84.44 170 ILE B CA 1
ATOM 4844 C C . ILE B 1 170 ? 12.375 -12.469 13.953 1 84.44 170 ILE B C 1
ATOM 4846 O O . ILE B 1 170 ? 13 -12.648 15 1 84.44 170 ILE B O 1
ATOM 4850 N N . PHE B 1 171 ? 11.445 -11.602 13.82 1 88 171 PHE B N 1
ATOM 4851 C CA . PHE B 1 171 ? 10.906 -10.852 14.945 1 88 171 PHE B CA 1
ATOM 4852 C C . PHE B 1 171 ? 9.672 -11.539 15.523 1 88 171 PHE B C 1
ATOM 4854 O O . PHE B 1 171 ? 8.828 -12.039 14.773 1 88 171 PHE B O 1
ATOM 4861 N N . ILE B 1 172 ? 9.633 -11.531 16.844 1 87.81 172 ILE B N 1
ATOM 4862 C CA . ILE B 1 172 ? 8.469 -12.07 17.531 1 87.81 172 ILE B CA 1
ATOM 4863 C C . ILE B 1 172 ? 7.621 -10.922 18.078 1 87.81 172 ILE B C 1
ATOM 4865 O O . ILE B 1 172 ? 8.156 -9.906 18.547 1 87.81 172 ILE B O 1
ATOM 4869 N N . VAL B 1 173 ? 6.309 -11.102 18 1 88.94 173 VAL B N 1
ATOM 4870 C CA . VAL B 1 173 ? 5.367 -10.094 18.469 1 88.94 173 VAL B CA 1
ATOM 4871 C C . VAL B 1 173 ? 4.699 -10.57 19.766 1 88.94 173 VAL B C 1
ATOM 4873 O O . VAL B 1 173 ? 4.223 -11.703 19.844 1 88.94 173 VAL B O 1
ATOM 4876 N N . GLN B 1 174 ? 4.727 -9.703 20.75 1 85.5 174 GLN B N 1
ATOM 4877 C CA . GLN B 1 174 ? 4.102 -9.992 22.031 1 85.5 174 GLN B CA 1
ATOM 4878 C C . GLN B 1 174 ? 3.244 -8.82 22.516 1 85.5 174 GLN B C 1
ATOM 4880 O O . GLN B 1 174 ? 3.326 -7.723 21.953 1 85.5 174 GLN B O 1
ATOM 4885 N N . VAL B 1 175 ? 2.305 -9.18 23.422 1 81.75 175 VAL B N 1
ATOM 4886 C CA . VAL B 1 175 ? 1.506 -8.109 24 1 81.75 175 VAL B CA 1
ATOM 4887 C C . VAL B 1 175 ? 2.193 -7.578 25.266 1 81.75 175 VAL B C 1
ATOM 4889 O O . VAL B 1 175 ? 2.82 -8.344 26 1 81.75 175 VAL B O 1
ATOM 4892 N N . CYS B 1 176 ? 2.158 -6.297 25.422 1 66.75 176 CYS B N 1
ATOM 4893 C CA . CYS B 1 176 ? 2.814 -5.645 26.547 1 66.75 176 CYS B CA 1
ATOM 4894 C C . CYS B 1 176 ? 2.154 -6.035 27.859 1 66.75 176 CYS B C 1
ATOM 4896 O O . CYS B 1 176 ? 2.83 -6.172 28.875 1 66.75 176 CYS B O 1
ATOM 4898 N N . PHE B 1 177 ? 0.881 -6.133 27.875 1 62.47 177 PHE B N 1
ATOM 4899 C CA . PHE B 1 177 ? 0.261 -6.285 29.172 1 62.47 177 PHE B CA 1
ATOM 4900 C C . PHE B 1 177 ? 0.261 -7.746 29.609 1 62.47 177 PHE B C 1
ATOM 4902 O O . PHE B 1 177 ? 0.112 -8.648 28.781 1 62.47 177 PHE B O 1
ATOM 4909 N N . GLU B 1 178 ? 0.902 -8.016 30.766 1 56.44 178 GLU B N 1
ATOM 4910 C CA . GLU B 1 178 ? 1.115 -9.289 31.438 1 56.44 178 GLU B CA 1
ATOM 4911 C C . GLU B 1 178 ? -0.1 -10.203 31.297 1 56.44 178 GLU B C 1
ATOM 4913 O O . GLU B 1 178 ? 0.043 -11.422 31.156 1 56.44 178 GLU B O 1
ATOM 4918 N N . ASN B 1 179 ? -1.29 -9.688 31.359 1 53.72 179 ASN B N 1
ATOM 4919 C CA . ASN B 1 179 ? -2.463 -10.547 31.531 1 53.72 179 ASN B CA 1
ATOM 4920 C C . ASN B 1 179 ? -2.9 -11.156 30.203 1 53.72 179 ASN B C 1
ATOM 4922 O O . ASN B 1 179 ? -3.883 -11.898 30.141 1 53.72 179 ASN B O 1
ATOM 4926 N N . HIS B 1 180 ? -2.111 -10.852 29.094 1 62.91 180 HIS B N 1
ATOM 4927 C CA . HIS B 1 180 ? -2.637 -11.414 27.859 1 62.91 180 HIS B CA 1
ATOM 4928 C C . HIS B 1 180 ? -1.526 -12.047 27.016 1 62.91 180 HIS B C 1
ATOM 4930 O O . HIS B 1 180 ? -1.526 -11.938 25.797 1 62.91 180 HIS B O 1
ATOM 4936 N N . LYS B 1 181 ? -0.68 -12.734 27.734 1 60.5 181 LYS B N 1
ATOM 4937 C CA . LYS B 1 181 ? 0.48 -13.359 27.109 1 60.5 181 LYS B CA 1
ATOM 4938 C C . LYS B 1 181 ? 0.057 -14.289 25.969 1 60.5 181 LYS B C 1
ATOM 4940 O O . LYS B 1 181 ? 0.843 -14.57 25.062 1 60.5 181 LYS B O 1
ATOM 4945 N N . LYS B 1 182 ? -1.22 -14.531 25.938 1 75.94 182 LYS B N 1
ATOM 4946 C CA . LYS B 1 182 ? -1.686 -15.422 24.875 1 75.94 182 LYS B CA 1
ATOM 4947 C C . LYS B 1 182 ? -2.783 -14.75 24.047 1 75.94 182 LYS B C 1
ATOM 4949 O O . LYS B 1 182 ? -3.834 -15.352 23.797 1 75.94 182 LYS B O 1
ATOM 4954 N N . PHE B 1 183 ? -2.459 -13.602 23.578 1 80.88 183 PHE B N 1
ATOM 4955 C CA . PHE B 1 183 ? -3.43 -12.805 22.844 1 80.88 183 PHE B CA 1
ATOM 4956 C C . PHE B 1 183 ? -3.91 -13.539 21.594 1 80.88 183 PHE B C 1
ATOM 4958 O O . PHE B 1 183 ? -5.109 -13.586 21.312 1 80.88 183 PHE B O 1
ATOM 4965 N N . PHE B 1 184 ? -3.012 -14.195 20.859 1 82.75 184 PHE B N 1
ATOM 4966 C CA . PHE B 1 184 ? -3.375 -14.883 19.625 1 82.75 184 PHE B CA 1
ATOM 4967 C C . PHE B 1 184 ? -3.496 -16.375 19.859 1 82.75 184 PHE B C 1
ATOM 4969 O O . PHE B 1 184 ? -3.637 -17.156 18.906 1 82.75 184 PHE B O 1
ATOM 4976 N N . GLY B 1 185 ? -3.441 -16.797 20.984 1 79.19 185 GLY B N 1
ATOM 4977 C CA . GLY B 1 185 ? -3.422 -18.219 21.281 1 79.19 185 GLY B CA 1
ATOM 4978 C C . GLY B 1 185 ? -2.053 -18.734 21.703 1 79.19 185 GLY B C 1
ATOM 4979 O O . GLY B 1 185 ? -1.186 -17.938 22.078 1 79.19 185 GLY B O 1
ATOM 4980 N N . PRO B 1 186 ? -1.926 -20.047 21.656 1 77 186 PRO B N 1
ATOM 4981 C CA . PRO B 1 186 ? -0.709 -20.641 22.219 1 77 186 PRO B CA 1
ATOM 4982 C C . PRO B 1 186 ? 0.496 -20.5 21.297 1 77 186 PRO B C 1
ATOM 4984 O O . PRO B 1 186 ? 1.641 -20.562 21.75 1 77 186 PRO B O 1
ATOM 4987 N N . ASN B 1 187 ? 0.308 -20.312 20.078 1 79.88 187 ASN B N 1
ATOM 4988 C CA . ASN B 1 187 ? 1.415 -20.25 19.125 1 79.88 187 ASN B CA 1
ATOM 4989 C C . ASN B 1 187 ? 2.041 -18.859 19.078 1 79.88 187 ASN B C 1
ATOM 4991 O O . ASN B 1 187 ? 1.336 -17.859 19.172 1 79.88 187 ASN B O 1
ATOM 4995 N N . PRO B 1 188 ? 3.35 -18.844 18.969 1 83.31 188 PRO B N 1
ATOM 4996 C CA . PRO B 1 188 ? 3.986 -17.531 18.781 1 83.31 188 PRO B CA 1
ATOM 4997 C C . PRO B 1 188 ? 3.6 -16.859 17.469 1 83.31 188 PRO B C 1
ATOM 4999 O O . PRO B 1 188 ? 3.303 -17.547 16.484 1 83.31 188 PRO B O 1
ATOM 5002 N N . VAL B 1 189 ? 3.6 -15.523 17.516 1 88.62 189 VAL B N 1
ATOM 5003 C CA . VAL B 1 189 ? 3.287 -14.727 16.344 1 88.62 189 VAL B CA 1
ATOM 5004 C C . VAL B 1 189 ? 4.531 -13.969 15.883 1 88.62 189 VAL B C 1
ATOM 5006 O O . VAL B 1 189 ? 5.258 -13.398 16.703 1 88.62 189 VAL B O 1
ATOM 5009 N N . TYR B 1 190 ? 4.723 -13.969 14.578 1 89.25 190 TYR B N 1
ATOM 5010 C CA . TYR B 1 190 ? 5.93 -13.391 13.992 1 89.25 190 TYR B CA 1
ATOM 5011 C C . TYR B 1 190 ? 5.582 -12.297 12.992 1 89.25 190 TYR B C 1
ATOM 5013 O O . TYR B 1 190 ? 4.449 -12.227 12.508 1 89.25 190 TYR B O 1
ATOM 5021 N N . LEU B 1 191 ? 6.59 -11.398 12.82 1 91.75 191 LEU B N 1
ATOM 5022 C CA . LEU B 1 191 ? 6.543 -10.539 11.641 1 91.75 191 LEU B CA 1
ATOM 5023 C C . LEU B 1 191 ? 7.133 -11.25 10.43 1 91.75 191 LEU B C 1
ATOM 5025 O O . LEU B 1 191 ? 8.203 -11.859 10.523 1 91.75 191 LEU B O 1
ATOM 5029 N N . PRO B 1 192 ? 6.461 -11.172 9.32 1 90.5 192 PRO B N 1
ATOM 5030 C CA . PRO B 1 192 ? 6.828 -12.047 8.211 1 90.5 192 PRO B CA 1
ATOM 5031 C C . PRO B 1 192 ? 8.008 -11.516 7.402 1 90.5 192 PRO B C 1
ATOM 5033 O O . PRO B 1 192 ? 8.164 -10.297 7.262 1 90.5 192 PRO B O 1
ATOM 5036 N N . VAL B 1 193 ? 8.719 -12.438 6.809 1 90.75 193 VAL B N 1
ATOM 5037 C CA . VAL B 1 193 ? 9.797 -12.094 5.891 1 90.75 193 VAL B CA 1
ATOM 5038 C C . VAL B 1 193 ? 9.25 -11.984 4.469 1 90.75 193 VAL B C 1
ATOM 5040 O O . VAL B 1 193 ? 9.914 -11.445 3.582 1 90.75 193 VAL B O 1
ATOM 5043 N N . SER B 1 194 ? 8.086 -12.5 4.273 1 93 194 SER B N 1
ATOM 5044 C CA . SER B 1 194 ? 7.473 -12.508 2.949 1 93 194 SER B CA 1
ATOM 5045 C C . SER B 1 194 ? 5.977 -12.805 3.031 1 93 194 SER B C 1
ATOM 5047 O O . SER B 1 194 ? 5.52 -13.453 3.975 1 93 194 SER B O 1
ATOM 5049 N N . SER B 1 195 ? 5.242 -12.336 2.049 1 94.25 195 SER B N 1
ATOM 5050 C CA . SER B 1 195 ? 3.814 -12.625 1.938 1 94.25 195 SER B CA 1
ATOM 5051 C C . SER B 1 195 ? 3.555 -13.773 0.972 1 94.25 195 SER B C 1
ATOM 5053 O O . SER B 1 195 ? 2.4 -14.086 0.665 1 94.25 195 SER B O 1
ATOM 5055 N N . GLN B 1 196 ? 4.48 -14.461 0.557 1 95.06 196 GLN B N 1
ATOM 5056 C CA . GLN B 1 196 ? 4.438 -15.422 -0.539 1 95.06 196 GLN B CA 1
ATOM 5057 C C . GLN B 1 196 ? 3.402 -16.516 -0.273 1 95.06 196 GLN B C 1
ATOM 5059 O O . GLN B 1 196 ? 2.58 -16.812 -1.139 1 95.06 196 GLN B O 1
ATOM 5064 N N . LEU B 1 197 ? 3.422 -17.125 0.917 1 92.44 197 LEU B N 1
ATOM 5065 C CA . LEU B 1 197 ? 2.533 -18.25 1.194 1 92.44 197 LEU B CA 1
ATOM 5066 C C . LEU B 1 197 ? 1.073 -17.812 1.141 1 92.44 197 LEU B C 1
ATOM 5068 O O . LEU B 1 197 ? 0.208 -18.578 0.703 1 92.44 197 LEU B O 1
ATOM 5072 N N . TYR B 1 198 ? 0.808 -16.625 1.567 1 93.25 198 TYR B N 1
ATOM 5073 C CA . TYR B 1 198 ? -0.555 -16.109 1.53 1 93.25 198 TYR B CA 1
ATOM 5074 C C . TYR B 1 198 ? -0.997 -15.844 0.097 1 93.25 198 TYR B C 1
ATOM 5076 O O . TYR B 1 198 ? -2.145 -16.109 -0.265 1 93.25 198 TYR B O 1
ATOM 5084 N N . LEU B 1 199 ? -0.109 -15.281 -0.712 1 96.19 199 LEU B N 1
ATOM 5085 C CA . LEU B 1 199 ? -0.442 -15.07 -2.117 1 96.19 199 LEU B CA 1
ATOM 5086 C C . LEU B 1 199 ? -0.681 -16.406 -2.824 1 96.19 199 LEU B C 1
ATOM 5088 O O . LEU B 1 199 ? -1.573 -16.516 -3.666 1 96.19 199 LEU B O 1
ATOM 5092 N N . GLU B 1 200 ? 0.125 -17.406 -2.48 1 95.19 200 GLU B N 1
ATOM 5093 C CA . GLU B 1 200 ? -0.07 -18.734 -3.066 1 95.19 200 GLU B CA 1
ATOM 5094 C C . GLU B 1 200 ? -1.434 -19.312 -2.691 1 95.19 200 GLU B C 1
ATOM 5096 O O . GLU B 1 200 ? -2.062 -20 -3.492 1 95.19 200 GLU B O 1
ATOM 5101 N N . ALA B 1 201 ? -1.831 -19.031 -1.509 1 93.19 201 ALA B N 1
ATOM 5102 C CA . ALA B 1 201 ? -3.156 -19.484 -1.094 1 93.19 201 ALA B CA 1
ATOM 5103 C C . ALA B 1 201 ? -4.246 -18.859 -1.965 1 93.19 201 ALA B C 1
ATOM 5105 O O . ALA B 1 201 ? -5.16 -19.562 -2.414 1 93.19 201 ALA B O 1
ATOM 5106 N N . ILE B 1 202 ? -4.121 -17.625 -2.275 1 95.62 202 ILE B N 1
ATOM 5107 C CA . ILE B 1 202 ? -5.164 -16.906 -2.996 1 95.62 202 ILE B CA 1
ATOM 5108 C C . ILE B 1 202 ? -5.117 -17.266 -4.477 1 95.62 202 ILE B C 1
ATOM 5110 O O . ILE B 1 202 ? -6.16 -17.359 -5.133 1 95.62 202 ILE B O 1
ATOM 5114 N N . VAL B 1 203 ? -3.961 -17.547 -5.016 1 95.25 203 VAL B N 1
ATOM 5115 C CA . VAL B 1 203 ? -3.803 -17.844 -6.438 1 95.25 203 VAL B CA 1
ATOM 5116 C C . VAL B 1 203 ? -4.438 -19.188 -6.762 1 95.25 203 VAL B C 1
ATOM 5118 O O . VAL B 1 203 ? -4.637 -19.516 -7.934 1 95.25 203 VAL B O 1
ATOM 5121 N N . SER B 1 204 ? -4.887 -19.859 -5.754 1 92.31 204 SER B N 1
ATOM 5122 C CA . SER B 1 204 ? -5.625 -21.094 -5.953 1 92.31 204 SER B CA 1
ATOM 5123 C C . SER B 1 204 ? -7.016 -20.828 -6.52 1 92.31 204 SER B C 1
ATOM 5125 O O . SER B 1 204 ? -7.688 -21.75 -6.992 1 92.31 204 SER B O 1
ATOM 5127 N N . ARG B 1 205 ? -7.383 -19.531 -6.531 1 93.75 205 ARG B N 1
ATOM 5128 C CA . ARG B 1 205 ? -8.719 -19.25 -7.035 1 93.75 205 ARG B CA 1
ATOM 5129 C C . ARG B 1 205 ? -8.742 -17.938 -7.816 1 93.75 205 ARG B C 1
ATOM 5131 O O . ARG B 1 205 ? -9.688 -17.672 -8.562 1 93.75 205 ARG B O 1
ATOM 5138 N N . ILE B 1 206 ? -7.844 -17.141 -7.637 1 96.12 206 ILE B N 1
ATOM 5139 C CA . ILE B 1 206 ? -7.621 -15.945 -8.445 1 96.12 206 ILE B CA 1
ATOM 5140 C C . ILE B 1 206 ? -6.312 -16.094 -9.219 1 96.12 206 ILE B C 1
ATOM 5142 O O . ILE B 1 206 ? -5.234 -16.172 -8.625 1 96.12 206 ILE B O 1
ATOM 5146 N N . SER B 1 207 ? -6.367 -15.984 -10.484 1 97.31 207 SER B N 1
ATOM 5147 C CA . SER B 1 207 ? -5.258 -16.453 -11.305 1 97.31 207 SER B CA 1
ATOM 5148 C C . SER B 1 207 ? -4.07 -15.5 -11.219 1 97.31 207 SER B C 1
ATOM 5150 O O . SER B 1 207 ? -2.934 -15.883 -11.508 1 97.31 207 SER B O 1
ATOM 5152 N N . LYS B 1 208 ? -4.285 -14.242 -10.898 1 98.19 208 LYS B N 1
ATOM 5153 C CA . LYS B 1 208 ? -3.238 -13.227 -10.836 1 98.19 208 LYS B CA 1
ATOM 5154 C C . LYS B 1 208 ? -3.402 -12.344 -9.602 1 98.19 208 LYS B C 1
ATOM 5156 O O . LYS B 1 208 ? -4.387 -11.609 -9.484 1 98.19 208 LYS B O 1
ATOM 5161 N N . VAL B 1 209 ? -2.385 -12.383 -8.727 1 98.5 209 VAL B N 1
ATOM 5162 C CA . VAL B 1 209 ? -2.484 -11.586 -7.508 1 98.5 209 VAL B CA 1
ATOM 5163 C C . VAL B 1 209 ? -1.14 -10.93 -7.211 1 98.5 209 VAL B C 1
ATOM 5165 O O . VAL B 1 209 ? -0.094 -11.414 -7.648 1 98.5 209 VAL B O 1
ATOM 5168 N N . TYR B 1 210 ? -1.118 -9.805 -6.516 1 98.75 210 TYR B N 1
ATOM 5169 C CA . TYR B 1 210 ? 0.107 -9.141 -6.09 1 98.75 210 TYR B CA 1
ATOM 5170 C C . TYR B 1 210 ? -0.12 -8.352 -4.805 1 98.75 210 TYR B C 1
ATOM 5172 O O . TYR B 1 210 ? -1.262 -8.164 -4.375 1 98.75 210 TYR B O 1
ATOM 5180 N N . THR B 1 211 ? 0.957 -8 -4.164 1 98.5 211 THR B N 1
ATOM 5181 C CA . THR B 1 211 ? 0.915 -7.16 -2.971 1 98.5 211 THR B CA 1
ATOM 5182 C C . THR B 1 211 ? 2.184 -6.32 -2.854 1 98.5 211 THR B C 1
ATOM 5184 O O . THR B 1 211 ? 3.234 -6.699 -3.377 1 98.5 211 THR B O 1
ATOM 5187 N N . ILE B 1 212 ? 2.064 -5.133 -2.354 1 98.06 212 ILE B N 1
ATOM 5188 C CA . ILE B 1 212 ? 3.195 -4.379 -1.824 1 98.06 212 ILE B CA 1
ATOM 5189 C C . ILE B 1 212 ? 3.094 -4.297 -0.303 1 98.06 212 ILE B C 1
ATOM 5191 O O . ILE B 1 212 ? 2.344 -3.479 0.234 1 98.06 212 ILE B O 1
ATOM 5195 N N . GLY B 1 213 ? 3.748 -5.188 0.308 1 96.19 213 GLY B N 1
ATOM 5196 C CA . GLY B 1 213 ? 3.684 -5.266 1.759 1 96.19 213 GLY B CA 1
ATOM 5197 C C . GLY B 1 213 ? 5.012 -4.973 2.432 1 96.19 213 GLY B C 1
ATOM 5198 O O . GLY B 1 213 ? 5.973 -4.578 1.772 1 96.19 213 GLY B O 1
ATOM 5199 N N . THR B 1 214 ? 4.988 -5.02 3.73 1 95.81 214 THR B N 1
ATOM 5200 C CA . THR B 1 214 ? 6.203 -4.824 4.516 1 95.81 214 THR B CA 1
ATOM 5201 C C . THR B 1 214 ? 6.824 -6.168 4.891 1 95.81 214 THR B C 1
ATOM 5203 O O . THR B 1 214 ? 6.117 -7.094 5.293 1 95.81 214 THR B O 1
ATOM 5206 N N . ALA B 1 215 ? 8.055 -6.285 4.691 1 94.5 215 ALA B N 1
ATOM 5207 C CA . ALA B 1 215 ? 8.836 -7.438 5.137 1 94.5 215 ALA B CA 1
ATOM 5208 C C . ALA B 1 215 ? 9.805 -7.047 6.246 1 94.5 215 ALA B C 1
ATOM 5210 O O . ALA B 1 215 ? 10.258 -5.898 6.312 1 94.5 215 ALA B O 1
ATOM 5211 N N . TYR B 1 216 ? 10.133 -8.031 7.09 1 92.56 216 TYR B N 1
ATOM 5212 C CA . TYR B 1 216 ? 10.984 -7.793 8.25 1 92.56 216 TYR B CA 1
ATOM 5213 C C . TYR B 1 216 ? 12.117 -8.805 8.32 1 92.56 216 TYR B C 1
ATOM 5215 O O . TYR B 1 216 ? 11.914 -10 8.07 1 92.56 216 TYR B O 1
ATOM 5223 N N . ARG B 1 217 ? 13.25 -8.344 8.57 1 89.06 217 ARG B N 1
ATOM 5224 C CA . ARG B 1 217 ? 14.406 -9.211 8.766 1 89.06 217 ARG B CA 1
ATOM 5225 C C . ARG B 1 217 ? 15.25 -8.742 9.945 1 89.06 217 ARG B C 1
ATOM 5227 O O . ARG B 1 217 ? 15.781 -7.633 9.938 1 89.06 217 ARG B O 1
ATOM 5234 N N . ALA B 1 218 ? 15.383 -9.609 10.914 1 87.5 218 ALA B N 1
ATOM 5235 C CA . ALA B 1 218 ? 16.188 -9.297 12.086 1 87.5 218 ALA B CA 1
ATOM 5236 C C . ALA B 1 218 ? 17.656 -9.641 11.844 1 87.5 218 ALA B C 1
ATOM 5238 O O . ALA B 1 218 ? 18.281 -10.359 12.633 1 87.5 218 ALA B O 1
ATOM 5239 N N . GLU B 1 219 ? 18.156 -9.148 10.828 1 81.25 219 GLU B N 1
ATOM 5240 C CA . GLU B 1 219 ? 19.562 -9.406 10.492 1 81.25 219 GLU B CA 1
ATOM 5241 C C . GLU B 1 219 ? 20.484 -8.367 11.125 1 81.25 219 GLU B C 1
ATOM 5243 O O . GLU B 1 219 ? 20.234 -7.164 11.008 1 81.25 219 GLU B O 1
ATOM 5248 N N . VAL B 1 220 ? 21.469 -8.992 11.836 1 77.12 220 VAL B N 1
ATOM 5249 C CA . VAL B 1 220 ? 22.484 -8.117 12.406 1 77.12 220 VAL B CA 1
ATOM 5250 C C . VAL B 1 220 ? 23.484 -7.707 11.32 1 77.12 220 VAL B C 1
ATOM 5252 O O . VAL B 1 220 ? 24.203 -8.547 10.773 1 77.12 220 VAL B O 1
ATOM 5255 N N . SER B 1 221 ? 23.219 -6.891 10.5 1 64.69 221 SER B N 1
ATOM 5256 C CA . SER B 1 221 ? 24.141 -6.598 9.398 1 64.69 221 SER B CA 1
ATOM 5257 C C . SER B 1 221 ? 24.594 -5.141 9.43 1 64.69 221 SER B C 1
ATOM 5259 O O . SER B 1 221 ? 24.047 -4.332 10.18 1 64.69 221 SER B O 1
ATOM 5261 N N . THR B 1 222 ? 25.719 -5.066 8.617 1 61.34 222 THR B N 1
ATOM 5262 C CA . THR B 1 222 ? 26.219 -3.725 8.367 1 61.34 222 THR B CA 1
ATOM 5263 C C . THR B 1 222 ? 25.172 -2.857 7.699 1 61.34 222 THR B C 1
ATOM 5265 O O . THR B 1 222 ? 24.609 -3.238 6.668 1 61.34 222 THR B O 1
ATOM 5268 N N . PRO B 1 223 ? 24.875 -1.707 8.211 1 62.97 223 PRO B N 1
ATOM 5269 C CA . PRO B 1 223 ? 23.688 -0.855 8.023 1 62.97 223 PRO B CA 1
ATOM 5270 C C . PRO B 1 223 ? 23.594 -0.285 6.613 1 62.97 223 PRO B C 1
ATOM 5272 O O . PRO B 1 223 ? 22.562 0.257 6.23 1 62.97 223 PRO B O 1
ATOM 5275 N N . ARG B 1 224 ? 24.516 -0.733 5.562 1 76.88 224 ARG B N 1
ATOM 5276 C CA . ARG B 1 224 ? 24.391 -0.01 4.301 1 76.88 224 ARG B CA 1
ATOM 5277 C C . ARG B 1 224 ? 23.531 -0.784 3.309 1 76.88 224 ARG B C 1
ATOM 5279 O O . ARG B 1 224 ? 23.016 -0.211 2.348 1 76.88 224 ARG B O 1
ATOM 5286 N N . ARG B 1 225 ? 23.25 -2.023 3.641 1 83.75 225 ARG B N 1
ATOM 5287 C CA . ARG B 1 225 ? 22.656 -2.809 2.566 1 83.75 225 ARG B CA 1
ATOM 5288 C C . ARG B 1 225 ? 21.344 -3.459 3.021 1 83.75 225 ARG B C 1
ATOM 5290 O O . ARG B 1 225 ? 20.562 -3.936 2.197 1 83.75 225 ARG B O 1
ATOM 5297 N N . HIS B 1 226 ? 21.25 -3.496 4.305 1 87.25 226 HIS B N 1
ATOM 5298 C CA . HIS B 1 226 ? 20.094 -4.223 4.801 1 87.25 226 HIS B CA 1
ATOM 5299 C C . HIS B 1 226 ? 19.266 -3.361 5.754 1 87.25 226 HIS B C 1
ATOM 5301 O O . HIS B 1 226 ? 19.828 -2.615 6.562 1 87.25 226 HIS B O 1
ATOM 5307 N N . LEU B 1 227 ? 18.031 -3.422 5.562 1 92 227 LEU B N 1
ATOM 5308 C CA . LEU B 1 227 ? 17.078 -2.822 6.492 1 92 227 LEU B CA 1
ATOM 5309 C C . LEU B 1 227 ? 16.297 -3.896 7.234 1 92 227 LEU B C 1
ATOM 5311 O O . LEU B 1 227 ? 16.047 -4.977 6.691 1 92 227 LEU B O 1
ATOM 5315 N N . ALA B 1 228 ? 15.992 -3.654 8.461 1 91.94 228 ALA B N 1
ATOM 5316 C CA . ALA B 1 228 ? 15.18 -4.57 9.258 1 91.94 228 ALA B CA 1
ATOM 5317 C C . ALA B 1 228 ? 13.727 -4.551 8.797 1 91.94 228 ALA B C 1
ATOM 5319 O O . ALA B 1 228 ? 12.984 -5.508 9.031 1 91.94 228 ALA B O 1
ATOM 5320 N N . GLU B 1 229 ? 13.32 -3.473 8.266 1 94.56 229 GLU B N 1
ATOM 5321 C CA . GLU B 1 229 ? 12 -3.262 7.68 1 94.56 229 GLU B CA 1
ATOM 5322 C C . GLU B 1 229 ? 12.109 -2.689 6.27 1 94.56 229 GLU B C 1
ATOM 5324 O O . GLU B 1 229 ? 12.789 -1.685 6.051 1 94.56 229 GLU B O 1
ATOM 5329 N N . PHE B 1 230 ? 11.453 -3.328 5.312 1 95.81 230 PHE B N 1
ATOM 5330 C CA . PHE B 1 230 ? 11.477 -2.809 3.951 1 95.81 230 PHE B CA 1
ATOM 5331 C C . PHE B 1 230 ? 10.227 -3.225 3.191 1 95.81 230 PHE B C 1
ATOM 5333 O O . PHE B 1 230 ? 9.508 -4.133 3.617 1 95.81 230 PHE B O 1
ATOM 5340 N N . ARG B 1 231 ? 9.875 -2.49 2.125 1 97.56 231 ARG B N 1
ATOM 5341 C CA . ARG B 1 231 ? 8.719 -2.814 1.297 1 97.56 231 ARG B CA 1
ATOM 5342 C C . ARG B 1 231 ? 9.078 -3.848 0.234 1 97.56 231 ARG B C 1
ATOM 5344 O O . ARG B 1 231 ? 10.117 -3.736 -0.42 1 97.56 231 ARG B O 1
ATOM 5351 N N . MET B 1 232 ? 8.258 -4.816 0.182 1 97.88 232 MET B N 1
ATOM 5352 C CA . MET B 1 232 ? 8.445 -5.887 -0.791 1 97.88 232 MET B CA 1
ATOM 5353 C C . MET B 1 232 ? 7.254 -5.98 -1.74 1 97.88 232 MET B C 1
ATOM 5355 O O . MET B 1 232 ? 6.109 -6.102 -1.298 1 97.88 232 MET B O 1
ATOM 5359 N N . LEU B 1 233 ? 7.535 -5.82 -3.02 1 98.75 233 LEU B N 1
ATOM 5360 C CA . LEU B 1 233 ? 6.555 -6.121 -4.059 1 98.75 233 LEU B CA 1
ATOM 5361 C C . LEU B 1 233 ? 6.578 -7.605 -4.41 1 98.75 233 LEU B C 1
ATOM 5363 O O . LEU B 1 233 ? 7.613 -8.133 -4.82 1 98.75 233 LEU B O 1
ATOM 5367 N N . GLU B 1 234 ? 5.469 -8.258 -4.199 1 98.69 234 GLU B N 1
ATOM 5368 C CA . GLU B 1 234 ? 5.363 -9.688 -4.492 1 98.69 234 GLU B CA 1
ATOM 5369 C C . GLU B 1 234 ? 4.18 -9.977 -5.41 1 98.69 234 GLU B C 1
ATOM 5371 O O . GLU B 1 234 ? 3.119 -9.352 -5.277 1 98.69 234 GLU B O 1
ATOM 5376 N N . ALA B 1 235 ? 4.359 -10.859 -6.297 1 98.81 235 ALA B N 1
ATOM 5377 C CA . ALA B 1 235 ? 3.283 -11.297 -7.184 1 98.81 235 ALA B CA 1
ATOM 5378 C C . ALA B 1 235 ? 3.291 -12.812 -7.344 1 98.81 235 ALA B C 1
ATOM 5380 O O . ALA B 1 235 ? 4.336 -13.453 -7.203 1 98.81 235 ALA B O 1
ATOM 5381 N N . GLU B 1 236 ? 2.1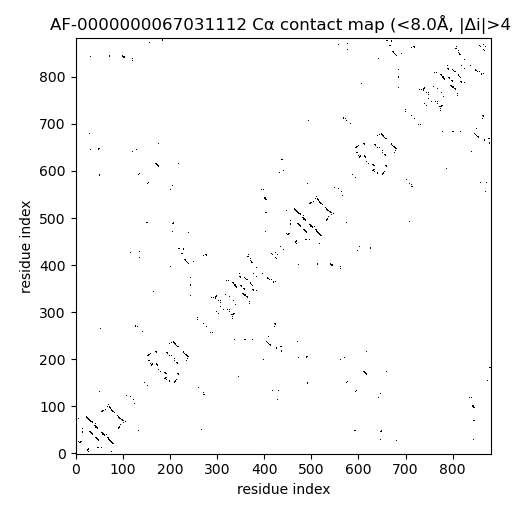48 -13.352 -7.492 1 98.69 236 GLU B N 1
ATOM 5382 C CA . GLU B 1 236 ? 1.918 -14.766 -7.773 1 98.69 236 GLU B CA 1
ATOM 5383 C C . GLU B 1 236 ? 0.884 -14.953 -8.883 1 98.69 236 GLU B C 1
ATOM 5385 O O . GLU B 1 236 ? -0.129 -14.25 -8.914 1 98.69 236 GLU B O 1
ATOM 5390 N N . PHE B 1 237 ? 1.159 -15.836 -9.812 1 98.38 237 PHE B N 1
ATOM 5391 C CA . PHE B 1 237 ? 0.157 -16.094 -10.836 1 98.38 237 PHE B CA 1
ATOM 5392 C C . PHE B 1 237 ? 0.007 -17.594 -11.07 1 98.38 237 PHE B C 1
ATOM 5394 O O . PHE B 1 237 ? 0.963 -18.359 -10.906 1 98.38 237 PHE B O 1
ATOM 5401 N N . ALA B 1 238 ? -1.196 -17.984 -11.398 1 97.5 238 ALA B N 1
ATOM 5402 C CA . ALA B 1 238 ? -1.567 -19.359 -11.656 1 97.5 238 ALA B CA 1
ATOM 5403 C C . ALA B 1 238 ? -1.244 -19.766 -13.094 1 97.5 238 ALA B C 1
ATOM 5405 O O . ALA B 1 238 ? -1.032 -18.891 -13.953 1 97.5 238 ALA B O 1
ATOM 5406 N N . PHE B 1 239 ? -1.15 -21.062 -13.336 1 97.19 239 PHE B N 1
ATOM 5407 C CA . PHE B 1 239 ? -0.979 -21.672 -14.648 1 97.19 239 PHE B CA 1
ATOM 5408 C C . PHE B 1 239 ? 0.349 -21.266 -15.273 1 97.19 239 PHE B C 1
ATOM 5410 O O . PHE B 1 239 ? 0.414 -20.953 -16.469 1 97.19 239 PHE B O 1
ATOM 5417 N N . ALA B 1 240 ? 1.257 -21.172 -14.359 1 96.81 240 ALA B N 1
ATOM 5418 C CA . ALA B 1 240 ? 2.605 -20.859 -14.836 1 96.81 240 ALA B CA 1
ATOM 5419 C C . ALA B 1 240 ? 3.133 -21.969 -15.742 1 96.81 240 ALA B C 1
ATOM 5421 O O . ALA B 1 240 ? 3.02 -23.156 -15.414 1 96.81 240 ALA B O 1
ATOM 5422 N N . ARG B 1 241 ? 3.742 -21.594 -16.797 1 94.69 241 ARG B N 1
ATOM 5423 C CA . ARG B 1 241 ? 4.23 -22.562 -17.766 1 94.69 241 ARG B CA 1
ATOM 5424 C C . ARG B 1 241 ? 5.625 -23.062 -17.391 1 94.69 241 ARG B C 1
ATOM 5426 O O . ARG B 1 241 ? 5.867 -24.266 -17.344 1 94.69 241 ARG B O 1
ATOM 5433 N N . ASP B 1 242 ? 6.504 -22.203 -17.25 1 96.5 242 ASP B N 1
ATOM 5434 C CA . ASP B 1 242 ? 7.898 -22.5 -16.938 1 96.5 242 ASP B CA 1
ATOM 5435 C C . ASP B 1 242 ? 8.609 -21.266 -16.375 1 96.5 242 ASP B C 1
ATOM 5437 O O . ASP B 1 242 ? 7.984 -20.219 -16.156 1 96.5 242 ASP B O 1
ATOM 5441 N N . ILE B 1 243 ? 9.875 -21.469 -16.109 1 97.75 243 ILE B N 1
ATOM 5442 C CA . ILE B 1 243 ? 10.656 -20.406 -15.461 1 97.75 243 ILE B CA 1
ATOM 5443 C C . ILE B 1 243 ? 10.797 -19.219 -16.406 1 97.75 243 ILE B C 1
ATOM 5445 O O . ILE B 1 243 ? 10.844 -18.078 -15.969 1 97.75 243 ILE B O 1
ATOM 5449 N N . ASP B 1 244 ? 10.836 -19.469 -17.688 1 97.62 244 ASP B N 1
ATOM 5450 C CA . ASP B 1 244 ? 10.938 -18.391 -18.672 1 97.62 244 ASP B CA 1
ATOM 5451 C C . ASP B 1 244 ? 9.711 -17.469 -18.609 1 97.62 244 ASP B C 1
ATOM 5453 O O . ASP B 1 244 ? 9.828 -16.266 -18.781 1 97.62 244 ASP B O 1
ATOM 5457 N N . HIS B 1 245 ? 8.578 -18.109 -18.406 1 97.06 245 HIS B N 1
ATOM 5458 C CA . HIS B 1 245 ? 7.352 -17.344 -18.234 1 97.06 245 HIS B CA 1
ATOM 5459 C C . HIS B 1 245 ? 7.48 -16.344 -17.078 1 97.06 245 HIS B C 1
ATOM 5461 O O . HIS B 1 245 ? 7.098 -15.188 -17.219 1 97.06 245 HIS B O 1
ATOM 5467 N N . LEU B 1 246 ? 8.008 -16.75 -16 1 98.56 246 LEU B N 1
ATOM 5468 C CA . LEU B 1 246 ? 8.219 -15.906 -14.836 1 98.56 246 LEU B CA 1
ATOM 5469 C C . LEU B 1 246 ? 9.234 -14.805 -15.133 1 98.56 246 LEU B C 1
ATOM 5471 O O . LEU B 1 246 ? 9.016 -13.641 -14.797 1 98.56 246 LEU B O 1
ATOM 5475 N N . CYS B 1 247 ? 10.328 -15.18 -15.789 1 98.56 247 CYS B N 1
ATOM 5476 C CA . CYS B 1 247 ? 11.352 -14.203 -16.141 1 98.56 247 CYS B CA 1
ATOM 5477 C C . CYS B 1 247 ? 10.781 -13.125 -17.062 1 98.56 247 CYS B C 1
ATOM 5479 O O . CYS B 1 247 ? 11.07 -11.938 -16.875 1 98.56 247 CYS B O 1
ATOM 5481 N N . ASP B 1 248 ? 9.984 -13.555 -18.031 1 98.06 248 ASP B N 1
ATOM 5482 C CA . ASP B 1 248 ? 9.352 -12.594 -18.938 1 98.06 248 ASP B CA 1
ATOM 5483 C C . ASP B 1 248 ? 8.516 -11.578 -18.156 1 98.06 248 ASP B C 1
ATOM 5485 O O . ASP B 1 248 ? 8.578 -10.375 -18.422 1 98.06 248 ASP B O 1
ATOM 5489 N N . PHE B 1 249 ? 7.809 -12.094 -17.25 1 97.88 249 PHE B N 1
ATOM 5490 C CA . PHE B 1 249 ? 6.918 -11.258 -16.453 1 97.88 249 PHE B CA 1
ATOM 5491 C C . PHE B 1 249 ? 7.715 -10.242 -15.641 1 97.88 249 PHE B C 1
ATOM 5493 O O . PHE B 1 249 ? 7.371 -9.055 -15.617 1 97.88 249 PHE B O 1
ATOM 5500 N N . ILE B 1 250 ? 8.758 -10.68 -14.984 1 98.5 250 ILE B N 1
ATOM 5501 C CA . ILE B 1 250 ? 9.617 -9.82 -14.18 1 98.5 250 ILE B CA 1
ATOM 5502 C C . ILE B 1 250 ? 10.258 -8.758 -15.062 1 98.5 250 ILE B C 1
ATOM 5504 O O . ILE B 1 250 ? 10.328 -7.586 -14.688 1 98.5 250 ILE B O 1
ATOM 5508 N N . GLU B 1 251 ? 10.742 -9.188 -16.203 1 97.81 251 GLU B N 1
ATOM 5509 C CA . GLU B 1 251 ? 11.359 -8.266 -17.156 1 97.81 251 GLU B CA 1
ATOM 5510 C C . GLU B 1 251 ? 10.367 -7.203 -17.609 1 97.81 251 GLU B C 1
ATOM 5512 O O . GLU B 1 251 ? 10.703 -6.016 -17.672 1 97.81 251 GLU B O 1
ATOM 5517 N N . ASP B 1 252 ? 9.148 -7.609 -17.906 1 97.38 252 ASP B N 1
ATOM 5518 C CA . ASP B 1 252 ? 8.117 -6.664 -18.328 1 97.38 252 ASP B CA 1
ATOM 5519 C C . ASP B 1 252 ? 7.852 -5.629 -17.234 1 97.38 252 ASP B C 1
ATOM 5521 O O . ASP B 1 252 ? 7.715 -4.438 -17.516 1 97.38 252 ASP B O 1
ATOM 5525 N N . LEU B 1 253 ? 7.766 -6.059 -16.016 1 98.12 253 LEU B N 1
ATOM 5526 C CA . LEU B 1 253 ? 7.527 -5.16 -14.891 1 98.12 253 LEU B CA 1
ATOM 5527 C C . LEU B 1 253 ? 8.641 -4.121 -14.773 1 98.12 253 LEU B C 1
ATOM 5529 O O . LEU B 1 253 ? 8.367 -2.918 -14.742 1 98.12 253 LEU B O 1
ATOM 5533 N N . THR B 1 254 ? 9.867 -4.578 -14.727 1 96.62 254 THR B N 1
ATOM 5534 C CA . THR B 1 254 ? 10.992 -3.678 -14.492 1 96.62 254 THR B CA 1
ATOM 5535 C C . THR B 1 254 ? 11.164 -2.715 -15.664 1 96.62 254 THR B C 1
ATOM 5537 O O . THR B 1 254 ? 11.406 -1.523 -15.461 1 96.62 254 THR B O 1
ATOM 5540 N N . LYS B 1 255 ? 11 -3.205 -16.875 1 95.06 255 LYS B N 1
ATOM 5541 C CA . LYS B 1 255 ? 11.102 -2.348 -18.062 1 95.06 255 LYS B CA 1
ATOM 5542 C C . LYS B 1 255 ? 9.977 -1.32 -18.094 1 95.06 255 LYS B C 1
ATOM 5544 O O . LYS B 1 255 ? 10.18 -0.18 -18.516 1 95.06 255 LYS B O 1
ATOM 5549 N N . PHE B 1 256 ? 8.781 -1.723 -17.688 1 95.62 256 PHE B N 1
ATOM 5550 C CA . PHE B 1 256 ? 7.648 -0.802 -17.641 1 95.62 256 PHE B CA 1
ATOM 5551 C C . PHE B 1 256 ? 7.938 0.361 -16.703 1 95.62 256 PHE B C 1
ATOM 5553 O O . PHE B 1 256 ? 7.727 1.521 -17.047 1 95.62 256 PHE B O 1
ATOM 5560 N N . VAL B 1 257 ? 8.422 0.058 -15.531 1 95.12 257 VAL B N 1
ATOM 5561 C CA . VAL B 1 257 ? 8.703 1.08 -14.523 1 95.12 257 VAL B CA 1
ATOM 5562 C C . VAL B 1 257 ? 9.789 2.027 -15.039 1 95.12 257 VAL B C 1
ATOM 5564 O O . VAL B 1 257 ? 9.656 3.248 -14.922 1 95.12 257 VAL B O 1
ATOM 5567 N N . VAL B 1 258 ? 10.828 1.47 -15.625 1 91.19 258 VAL B N 1
ATOM 5568 C CA . VAL B 1 258 ? 11.906 2.283 -16.172 1 91.19 258 VAL B CA 1
ATOM 5569 C C . VAL B 1 258 ? 11.359 3.191 -17.266 1 91.19 258 VAL B C 1
ATOM 5571 O O . VAL B 1 258 ? 11.688 4.379 -17.312 1 91.19 258 VAL B O 1
ATOM 5574 N N . TYR B 1 259 ? 10.547 2.627 -18.109 1 90.94 259 TYR B N 1
ATOM 5575 C CA . TYR B 1 259 ? 9.93 3.393 -19.188 1 90.94 259 TYR B CA 1
ATOM 5576 C C . TYR B 1 259 ? 9.117 4.559 -18.641 1 90.94 259 TYR B C 1
ATOM 5578 O O . TYR B 1 259 ? 9.203 5.676 -19.156 1 90.94 259 TYR B O 1
ATOM 5586 N N . LYS B 1 260 ? 8.336 4.312 -17.625 1 92.62 260 LYS B N 1
ATOM 5587 C CA . LYS B 1 260 ? 7.508 5.352 -17.031 1 92.62 260 LYS B CA 1
ATOM 5588 C C . LYS B 1 260 ? 8.367 6.477 -16.453 1 92.62 260 LYS B C 1
ATOM 5590 O O . LYS B 1 260 ? 8.031 7.656 -16.594 1 92.62 260 LYS B O 1
ATOM 5595 N N . PHE B 1 261 ? 9.461 6.152 -15.805 1 88.81 261 PHE B N 1
ATOM 5596 C CA . PHE B 1 261 ? 10.352 7.168 -15.242 1 88.81 261 PHE B CA 1
ATOM 5597 C C . PHE B 1 261 ? 11.031 7.965 -16.344 1 88.81 261 PHE B C 1
ATOM 5599 O O . PHE B 1 261 ? 11.281 9.156 -16.188 1 88.81 261 PHE B O 1
ATOM 5606 N N . GLN B 1 262 ? 11.344 7.316 -17.422 1 84.38 262 GLN B N 1
ATOM 5607 C CA . GLN B 1 262 ? 11.961 8 -18.547 1 84.38 262 GLN B CA 1
ATOM 5608 C C . GLN B 1 262 ? 11 9.016 -19.156 1 84.38 262 GLN B C 1
ATOM 5610 O O . GLN B 1 262 ? 11.43 10.055 -19.672 1 84.38 262 GLN B O 1
ATOM 5615 N N . GLN B 1 263 ? 9.797 8.656 -19.078 1 83.69 263 GLN B N 1
ATOM 5616 C CA . GLN B 1 263 ? 8.797 9.562 -19.641 1 83.69 263 GLN B CA 1
ATOM 5617 C C . GLN B 1 263 ? 8.578 10.766 -18.719 1 83.69 263 GLN B C 1
ATOM 5619 O O . GLN B 1 263 ? 8.141 11.828 -19.172 1 83.69 263 GLN B O 1
ATOM 5624 N N . GLN B 1 264 ? 8.797 10.516 -17.422 1 76.12 264 GLN B N 1
ATOM 5625 C CA . GLN B 1 264 ? 8.539 11.578 -16.453 1 76.12 264 GLN B CA 1
ATOM 5626 C C . GLN B 1 264 ? 9.812 12.359 -16.141 1 76.12 264 GLN B C 1
ATOM 5628 O O . GLN B 1 264 ? 10.867 11.766 -15.883 1 76.12 264 GLN B O 1
ATOM 5633 N N . SER B 1 265 ? 10.445 13.195 -16.844 1 58.19 265 SER B N 1
ATOM 5634 C CA . SER B 1 265 ? 11.75 13.859 -16.859 1 58.19 265 SER B CA 1
ATOM 5635 C C . SER B 1 265 ? 12.023 14.586 -15.555 1 58.19 265 SER B C 1
ATOM 5637 O O . SER B 1 265 ? 13.172 14.656 -15.109 1 58.19 265 SER B O 1
ATOM 5639 N N . SER B 1 266 ? 11.242 15.094 -14.797 1 59.81 266 SER B N 1
ATOM 5640 C CA . SER B 1 266 ? 11.57 16.328 -14.094 1 59.81 266 SER B CA 1
ATOM 5641 C C . SER B 1 266 ? 12.25 16.047 -12.758 1 59.81 266 SER B C 1
ATOM 5643 O O . SER B 1 266 ? 13.227 16.703 -12.398 1 59.81 266 SER B O 1
ATOM 5645 N N . GLU B 1 267 ? 12.023 15 -12.039 1 62.09 267 GLU B N 1
ATOM 5646 C CA . GLU B 1 267 ? 12.469 14.953 -10.648 1 62.09 267 GLU B CA 1
ATOM 5647 C C . GLU B 1 267 ? 13.867 14.367 -10.531 1 62.09 267 GLU B C 1
ATOM 5649 O O . GLU B 1 267 ? 14.594 14.648 -9.578 1 62.09 267 GLU B O 1
ATOM 5654 N N . ALA B 1 268 ? 14.352 13.719 -11.523 1 61.28 268 ALA B N 1
ATOM 5655 C CA . ALA B 1 268 ? 15.594 12.961 -11.414 1 61.28 268 ALA B CA 1
ATOM 5656 C C . ALA B 1 268 ? 16.797 13.891 -11.383 1 61.28 268 ALA B C 1
ATOM 5658 O O . ALA B 1 268 ? 17.812 13.578 -10.758 1 61.28 268 ALA B O 1
ATOM 5659 N N . GLU B 1 269 ? 16.578 14.969 -11.922 1 62.56 269 GLU B N 1
ATOM 5660 C CA . GLU B 1 269 ? 17.688 15.914 -11.945 1 62.56 269 GLU B CA 1
ATOM 5661 C C . GLU B 1 269 ? 18.016 16.406 -10.531 1 62.56 269 GLU B C 1
ATOM 5663 O O . GLU B 1 269 ? 19.188 16.625 -10.203 1 62.56 269 GLU B O 1
ATOM 5668 N N . ALA B 1 270 ? 17 16.438 -9.758 1 61.31 270 ALA B N 1
ATOM 5669 C CA . ALA B 1 270 ? 17.203 16.938 -8.406 1 61.31 270 ALA B CA 1
ATOM 5670 C C . ALA B 1 270 ? 18.031 15.961 -7.578 1 61.31 270 ALA B C 1
ATOM 5672 O O . ALA B 1 270 ? 18.703 16.359 -6.629 1 61.31 270 ALA B O 1
ATOM 5673 N N . LEU B 1 271 ? 18.062 14.758 -7.977 1 65.38 271 LEU B N 1
ATOM 5674 C CA . LEU B 1 271 ? 18.781 13.734 -7.215 1 65.38 271 LEU B CA 1
ATOM 5675 C C . LEU B 1 271 ? 20.281 13.828 -7.465 1 65.38 271 LEU B C 1
ATOM 5677 O O . LEU B 1 271 ? 21.078 13.398 -6.629 1 65.38 271 LEU B O 1
ATOM 5681 N N . LYS B 1 272 ? 20.562 14.414 -8.562 1 60.25 272 LYS B N 1
ATOM 5682 C CA . LYS B 1 272 ? 21.969 14.5 -8.938 1 60.25 272 LYS B CA 1
ATOM 5683 C C . LYS B 1 272 ? 22.797 15.172 -7.848 1 60.25 272 LYS B C 1
ATOM 5685 O O . LYS B 1 272 ? 23.922 14.758 -7.57 1 60.25 272 LYS B O 1
ATOM 5690 N N . ASP B 1 273 ? 22.234 16.109 -7.32 1 56.75 273 ASP B N 1
ATOM 5691 C CA . ASP B 1 273 ? 23 16.891 -6.348 1 56.75 273 ASP B CA 1
ATOM 5692 C C . ASP B 1 273 ? 23.109 16.156 -5.016 1 56.75 273 ASP B C 1
ATOM 5694 O O . ASP B 1 273 ? 24.016 16.406 -4.23 1 56.75 273 ASP B O 1
ATOM 5698 N N . PHE B 1 274 ? 22.297 15.32 -4.859 1 56.41 274 PHE B N 1
ATOM 5699 C CA . PHE B 1 274 ? 22.219 14.727 -3.529 1 56.41 274 PHE B CA 1
ATOM 5700 C C . PHE B 1 274 ? 23.078 13.469 -3.447 1 56.41 274 PHE B C 1
ATOM 5702 O O . PHE B 1 274 ? 23.797 13.266 -2.477 1 56.41 274 PHE B O 1
ATOM 5709 N N . PHE B 1 275 ? 22.781 12.688 -4.398 1 58.44 275 PHE B N 1
ATOM 5710 C CA . PHE B 1 275 ? 23.469 11.406 -4.23 1 58.44 275 PHE B CA 1
ATOM 5711 C C . PHE B 1 275 ? 24.75 11.359 -5.055 1 58.44 275 PHE B C 1
ATOM 5713 O O . PHE B 1 275 ? 24.828 11.977 -6.121 1 58.44 275 PHE B O 1
ATOM 5720 N N . GLU B 1 276 ? 25.891 11.789 -4.418 1 54.59 276 GLU B N 1
ATOM 5721 C CA . GLU B 1 276 ? 27.156 11.602 -5.137 1 54.59 276 GLU B CA 1
ATOM 5722 C C . GLU B 1 276 ? 26.969 10.656 -6.32 1 54.59 276 GLU B C 1
ATOM 5724 O O . GLU B 1 276 ? 27.891 9.914 -6.676 1 54.59 276 GLU B O 1
ATOM 5729 N N . ALA B 1 277 ? 25.703 10.633 -6.633 1 52.34 277 ALA B N 1
ATOM 5730 C CA . ALA B 1 277 ? 25.391 9.656 -7.676 1 52.34 277 ALA B CA 1
ATOM 5731 C C . ALA B 1 277 ? 26.062 10.039 -8.992 1 52.34 277 ALA B C 1
ATOM 5733 O O . ALA B 1 277 ? 26.047 11.203 -9.391 1 52.34 277 ALA B O 1
ATOM 5734 N N . ASP B 1 278 ? 27.031 9.336 -9.32 1 50.78 278 ASP B N 1
ATOM 5735 C CA . ASP B 1 278 ? 27.562 9.477 -10.664 1 50.78 278 ASP B CA 1
ATOM 5736 C C . ASP B 1 278 ? 26.469 9.344 -11.719 1 50.78 278 ASP B C 1
ATOM 5738 O O . ASP B 1 278 ? 26.078 8.227 -12.07 1 50.78 278 ASP B O 1
ATOM 5742 N N . LEU B 1 279 ? 25.672 10.344 -11.922 1 53.25 279 LEU B N 1
ATOM 5743 C CA . LEU B 1 279 ? 24.578 10.406 -12.883 1 53.25 279 LEU B CA 1
ATOM 5744 C C . LEU B 1 279 ? 24.922 9.648 -14.156 1 53.25 279 LEU B C 1
ATOM 5746 O O . LEU B 1 279 ? 24.047 9.062 -14.797 1 53.25 279 LEU B O 1
ATOM 5750 N N . ASP B 1 280 ? 26.172 9.844 -14.445 1 55.66 280 ASP B N 1
ATOM 5751 C CA . ASP B 1 280 ? 26.578 9.141 -15.656 1 55.66 280 ASP B CA 1
ATOM 5752 C C . ASP B 1 280 ? 26.344 7.637 -15.531 1 55.66 280 ASP B C 1
ATOM 5754 O O . ASP B 1 280 ? 25.891 6.992 -16.484 1 55.66 280 ASP B O 1
ATOM 5758 N N . GLN B 1 281 ? 26.531 7.227 -14.391 1 58.56 281 GLN B N 1
ATOM 5759 C CA . GLN B 1 281 ? 26.312 5.801 -14.164 1 58.56 281 GLN B CA 1
ATOM 5760 C C . GLN B 1 281 ? 24.828 5.465 -14.133 1 58.56 281 GLN B C 1
ATOM 5762 O O . GLN B 1 281 ? 24.406 4.414 -14.625 1 58.56 281 GLN B O 1
ATOM 5767 N N . ASN B 1 282 ? 24.016 6.469 -13.688 1 60.03 282 ASN B N 1
ATOM 5768 C CA . ASN B 1 282 ? 22.562 6.242 -13.625 1 60.03 282 ASN B CA 1
ATOM 5769 C C . ASN B 1 282 ? 21.953 6.199 -15.016 1 60.03 282 ASN B C 1
ATOM 5771 O O . ASN B 1 282 ? 21.109 5.336 -15.305 1 60.03 282 ASN B O 1
ATOM 5775 N N . SER B 1 283 ? 22.438 7.121 -15.695 1 63.22 283 SER B N 1
ATOM 5776 C CA . SER B 1 283 ? 21.969 7.133 -17.078 1 63.22 283 SER B CA 1
ATOM 5777 C C . SER B 1 283 ? 22.328 5.84 -17.797 1 63.22 283 SER B C 1
ATOM 5779 O O . SER B 1 283 ? 21.516 5.301 -18.562 1 63.22 283 SER B O 1
ATOM 5781 N N . ALA B 1 284 ? 23.438 5.426 -17.469 1 63.16 284 ALA B N 1
ATOM 5782 C CA . ALA B 1 284 ? 23.875 4.18 -18.094 1 63.16 284 ALA B CA 1
ATOM 5783 C C . ALA B 1 284 ? 23.031 2.998 -17.609 1 63.16 284 ALA B C 1
ATOM 5785 O O . ALA B 1 284 ? 22.703 2.098 -18.391 1 63.16 284 ALA B O 1
ATOM 5786 N N . LEU B 1 285 ? 22.641 3.158 -16.422 1 65.31 285 LEU B N 1
ATOM 5787 C CA . LEU B 1 285 ? 21.844 2.096 -15.82 1 65.31 285 LEU B CA 1
ATOM 5788 C C . LEU B 1 285 ? 20.453 2.041 -16.438 1 65.31 285 LEU B C 1
ATOM 5790 O O . LEU B 1 285 ? 20 0.974 -16.859 1 65.31 285 LEU B O 1
ATOM 5794 N N . ILE B 1 286 ? 19.906 3.164 -16.516 1 69.12 286 ILE B N 1
ATOM 5795 C CA . ILE B 1 286 ? 18.562 3.262 -17.094 1 69.12 286 ILE B CA 1
ATOM 5796 C C . ILE B 1 286 ? 18.625 2.857 -18.578 1 69.12 286 ILE B C 1
ATOM 5798 O O . ILE B 1 286 ? 17.75 2.143 -19.062 1 69.12 286 ILE B O 1
ATOM 5802 N N . HIS B 1 287 ? 19.734 3.205 -19.109 1 73.88 287 HIS B N 1
ATOM 5803 C CA . HIS B 1 287 ? 19.922 2.875 -20.516 1 73.88 287 HIS B CA 1
ATOM 5804 C C . HIS B 1 287 ? 20.062 1.369 -20.703 1 73.88 287 HIS B C 1
ATOM 5806 O O . HIS B 1 287 ? 19.547 0.818 -21.688 1 73.88 287 HIS B O 1
ATOM 5812 N N . SER B 1 288 ? 20.609 0.799 -19.812 1 77.44 288 SER B N 1
ATOM 5813 C CA . SER B 1 288 ? 20.812 -0.641 -19.938 1 77.44 288 SER B CA 1
ATOM 5814 C C . SER B 1 288 ? 19.484 -1.394 -19.844 1 77.44 288 SER B C 1
ATOM 5816 O O . SER B 1 288 ? 19.297 -2.395 -20.547 1 77.44 288 SER B O 1
ATOM 5818 N N . PHE B 1 289 ? 18.594 -0.943 -19.047 1 81.56 289 PHE B N 1
ATOM 5819 C CA . PHE B 1 289 ? 17.266 -1.56 -18.953 1 81.56 289 PHE B CA 1
ATOM 5820 C C . PHE B 1 289 ? 16.484 -1.361 -20.25 1 81.56 289 PHE B C 1
ATOM 5822 O O . PHE B 1 289 ? 15.789 -2.271 -20.703 1 81.56 289 PHE B O 1
ATOM 5829 N N . SER B 1 290 ? 16.609 -0.193 -20.797 1 78.5 290 SER B N 1
ATOM 5830 C CA . SER B 1 290 ? 15.789 0.206 -21.938 1 78.5 290 SER B CA 1
ATOM 5831 C C . SER B 1 290 ? 16.359 -0.332 -23.25 1 78.5 290 SER B C 1
ATOM 5833 O O . SER B 1 290 ? 15.609 -0.623 -24.188 1 78.5 290 SER B O 1
ATOM 5835 N N . ASN B 1 291 ? 17.594 -0.441 -23.312 1 76.88 291 ASN B N 1
ATOM 5836 C CA . ASN B 1 291 ? 18.234 -0.756 -24.578 1 76.88 291 ASN B CA 1
ATOM 5837 C C . ASN B 1 291 ? 18.344 -2.264 -24.797 1 76.88 291 ASN B C 1
ATOM 5839 O O . ASN B 1 291 ? 18.609 -2.719 -25.906 1 76.88 291 ASN B O 1
ATOM 5843 N N . THR B 1 292 ? 18.188 -2.967 -23.797 1 79.88 292 THR B N 1
ATOM 5844 C CA . THR B 1 292 ? 18.266 -4.418 -23.938 1 79.88 292 THR B CA 1
ATOM 5845 C C . THR B 1 292 ? 16.906 -4.996 -24.328 1 79.88 292 THR B C 1
ATOM 5847 O O . THR B 1 292 ? 15.945 -4.887 -23.562 1 79.88 292 THR B O 1
ATOM 5850 N N . LYS B 1 293 ? 16.812 -5.539 -25.469 1 81.5 293 LYS B N 1
ATOM 5851 C CA . LYS B 1 293 ? 15.555 -6.102 -25.938 1 81.5 293 LYS B CA 1
ATOM 5852 C C . LYS B 1 293 ? 15.047 -7.172 -24.969 1 81.5 293 LYS B C 1
ATOM 5854 O O . LYS B 1 293 ? 13.906 -7.102 -24.5 1 81.5 293 LYS B O 1
ATOM 5859 N N . ASN B 1 294 ? 15.945 -8.18 -24.734 1 93.06 294 ASN B N 1
ATOM 5860 C CA . ASN B 1 294 ? 15.68 -9.211 -23.734 1 93.06 294 ASN B CA 1
ATOM 5861 C C . ASN B 1 294 ? 16.859 -9.383 -22.781 1 93.06 294 ASN B C 1
ATOM 5863 O O . ASN B 1 294 ? 18 -9.5 -23.219 1 93.06 294 ASN B O 1
ATOM 5867 N N . PHE B 1 295 ? 16.594 -9.312 -21.531 1 96.56 295 PHE B N 1
ATOM 5868 C CA . PHE B 1 295 ? 17.672 -9.57 -20.578 1 96.56 295 PHE B CA 1
ATOM 5869 C C . PHE B 1 295 ? 18.281 -10.945 -20.812 1 96.56 295 PHE B C 1
ATOM 5871 O O . PHE B 1 295 ? 17.547 -11.93 -20.969 1 96.56 295 PHE B O 1
ATOM 5878 N N . PRO B 1 296 ? 19.625 -11.023 -20.828 1 97.31 296 PRO B N 1
ATOM 5879 C CA . PRO B 1 296 ? 20.25 -12.352 -20.906 1 97.31 296 PRO B CA 1
ATOM 5880 C C . PRO B 1 296 ? 19.781 -13.281 -19.781 1 97.31 296 PRO B C 1
ATOM 5882 O O . PRO B 1 296 ? 19.547 -12.828 -18.656 1 97.31 296 PRO B O 1
ATOM 5885 N N . ARG B 1 297 ? 19.656 -14.523 -20.141 1 98.25 297 ARG B N 1
ATOM 5886 C CA . ARG B 1 297 ? 19.328 -15.57 -19.188 1 98.25 297 ARG B CA 1
ATOM 5887 C C . ARG B 1 297 ? 20.422 -16.641 -19.141 1 98.25 297 ARG B C 1
ATOM 5889 O O . ARG B 1 297 ? 20.719 -17.266 -20.172 1 98.25 297 ARG B O 1
ATOM 5896 N N . LEU B 1 298 ? 21.031 -16.812 -17.969 1 98.19 298 LEU B N 1
ATOM 5897 C CA . LEU B 1 298 ? 22.062 -17.828 -17.766 1 98.19 298 LEU B CA 1
ATOM 5898 C C . LEU B 1 298 ? 21.609 -18.844 -16.734 1 98.19 298 LEU B C 1
ATOM 5900 O O . LEU B 1 298 ? 21.156 -18.484 -15.641 1 98.19 298 LEU B O 1
ATOM 5904 N N . ARG B 1 299 ? 21.719 -20.094 -17.078 1 97.69 299 ARG B N 1
ATOM 5905 C CA . ARG B 1 299 ? 21.594 -21.094 -16.016 1 97.69 299 ARG B CA 1
ATOM 5906 C C . ARG B 1 299 ? 22.75 -21 -15.039 1 97.69 299 ARG B C 1
ATOM 5908 O O . ARG B 1 299 ? 23.859 -20.594 -15.406 1 97.69 299 ARG B O 1
ATOM 5915 N N . PHE B 1 300 ? 22.5 -21.422 -13.875 1 97.38 300 PHE B N 1
ATOM 5916 C CA . PHE B 1 300 ? 23.516 -21.344 -12.844 1 97.38 300 PHE B CA 1
ATOM 5917 C C . PHE B 1 300 ? 24.812 -21.984 -13.312 1 97.38 300 PHE B C 1
ATOM 5919 O O . PHE B 1 300 ? 25.906 -21.453 -13.078 1 97.38 300 PHE B O 1
ATOM 5926 N N . ASP B 1 301 ? 24.703 -23.109 -13.977 1 95.88 301 ASP B N 1
ATOM 5927 C CA . ASP B 1 301 ? 25.891 -23.812 -14.469 1 95.88 301 ASP B CA 1
ATOM 5928 C C . ASP B 1 301 ? 26.656 -22.969 -15.484 1 95.88 301 ASP B C 1
ATOM 5930 O O . ASP B 1 301 ? 27.891 -22.969 -15.5 1 95.88 301 ASP B O 1
ATOM 5934 N N . GLU B 1 302 ? 25.922 -22.312 -16.375 1 97.31 302 GLU B N 1
ATOM 5935 C CA . GLU B 1 302 ? 26.531 -21.422 -17.359 1 97.31 302 GLU B CA 1
ATOM 5936 C C . GLU B 1 302 ? 27.219 -20.234 -16.672 1 97.31 302 GLU B C 1
ATOM 5938 O O . GLU B 1 302 ? 28.328 -19.875 -17.016 1 97.31 302 GLU B O 1
ATOM 5943 N N . ALA B 1 303 ? 26.5 -19.656 -15.719 1 97.56 303 ALA B N 1
ATOM 5944 C CA . ALA B 1 303 ? 27.062 -18.547 -14.953 1 97.56 303 ALA B CA 1
ATOM 5945 C C . ALA B 1 303 ? 28.328 -18.969 -14.219 1 97.56 303 ALA B C 1
ATOM 5947 O O . ALA B 1 303 ? 29.328 -18.25 -14.219 1 97.56 303 ALA B O 1
ATOM 5948 N N . SER B 1 304 ? 28.266 -20.141 -13.633 1 96.38 304 SER B N 1
ATOM 5949 C CA . SER B 1 304 ? 29.406 -20.672 -12.906 1 96.38 304 SER B CA 1
ATOM 5950 C C . SER B 1 304 ? 30.609 -20.875 -13.82 1 96.38 304 SER B C 1
ATOM 5952 O O . SER B 1 304 ? 31.75 -20.609 -13.43 1 96.38 304 SER B O 1
ATOM 5954 N N . ALA B 1 305 ? 30.375 -21.375 -14.977 1 96.56 305 ALA B N 1
ATOM 5955 C CA . ALA B 1 305 ? 31.453 -21.578 -15.938 1 96.56 305 ALA B CA 1
ATOM 5956 C C . ALA B 1 305 ? 32.125 -20.266 -16.312 1 96.56 305 ALA B C 1
ATOM 5958 O O . ALA B 1 305 ? 33.344 -20.188 -16.406 1 96.56 305 ALA B O 1
ATOM 5959 N N . ILE B 1 306 ? 31.312 -19.281 -16.547 1 96.69 306 ILE B N 1
ATOM 5960 C CA . ILE B 1 306 ? 31.812 -17.953 -16.875 1 96.69 306 ILE B CA 1
ATOM 5961 C C . ILE B 1 306 ? 32.688 -17.438 -15.734 1 96.69 306 ILE B C 1
ATOM 5963 O O . ILE B 1 306 ? 33.781 -16.906 -15.961 1 96.69 306 ILE B O 1
ATOM 5967 N N . LEU B 1 307 ? 32.25 -17.578 -14.531 1 96.94 307 LEU B N 1
ATOM 5968 C CA . LEU B 1 307 ? 32.938 -17.094 -13.344 1 96.94 307 LEU B CA 1
ATOM 5969 C C . LEU B 1 307 ? 34.219 -17.844 -13.109 1 96.94 307 LEU B C 1
ATOM 5971 O O . LEU B 1 307 ? 35.25 -17.25 -12.719 1 96.94 307 LEU B O 1
ATOM 5975 N N . ARG B 1 308 ? 34.188 -19.125 -13.32 1 94.94 308 ARG B N 1
ATOM 5976 C CA . ARG B 1 308 ? 35.406 -19.938 -13.164 1 94.94 308 ARG B CA 1
ATOM 5977 C C . ARG B 1 308 ? 36.469 -19.516 -14.141 1 94.94 308 ARG B C 1
ATOM 5979 O O . ARG B 1 308 ? 37.656 -19.516 -13.805 1 94.94 308 ARG B O 1
ATOM 5986 N N . LYS B 1 309 ? 36.062 -19.25 -15.297 1 94.88 309 LYS B N 1
ATOM 5987 C CA . LYS B 1 309 ? 37 -18.781 -16.297 1 94.88 309 LYS B CA 1
ATOM 5988 C C . LYS B 1 309 ? 37.688 -17.484 -15.844 1 94.88 309 LYS B C 1
ATOM 5990 O O . LYS B 1 309 ? 38.812 -17.219 -16.219 1 94.88 309 LYS B O 1
ATOM 5995 N N . ASN B 1 310 ? 36.938 -16.75 -15.078 1 92.38 310 ASN B N 1
ATOM 5996 C CA . ASN B 1 310 ? 37.5 -15.523 -14.531 1 92.38 310 ASN B CA 1
ATOM 5997 C C . ASN B 1 310 ? 38.344 -15.789 -13.289 1 92.38 310 ASN B C 1
ATOM 5999 O O . ASN B 1 310 ? 38.906 -14.859 -12.703 1 92.38 310 ASN B O 1
ATOM 6003 N N . GLY B 1 311 ? 38.344 -17.047 -12.711 1 90.81 311 GLY B N 1
ATOM 6004 C CA . GLY B 1 311 ? 39.156 -17.422 -11.562 1 90.81 311 GLY B CA 1
ATOM 6005 C C . GLY B 1 311 ? 38.406 -17.375 -10.258 1 90.81 311 GLY B C 1
ATOM 6006 O O . GLY B 1 311 ? 39 -17.453 -9.18 1 90.81 311 GLY B O 1
ATOM 6007 N N . ASP B 1 312 ? 37.094 -17.266 -10.336 1 88.88 312 ASP B N 1
ATOM 6008 C CA . ASP B 1 312 ? 36.312 -17.141 -9.109 1 88.88 312 ASP B CA 1
ATOM 6009 C C . ASP B 1 312 ? 35.938 -18.516 -8.555 1 88.88 312 ASP B C 1
ATOM 6011 O O . ASP B 1 312 ? 35.781 -19.469 -9.312 1 88.88 312 ASP B O 1
ATOM 6015 N N . LEU B 1 313 ? 35.938 -18.609 -7.18 1 84.69 313 LEU B N 1
ATOM 6016 C CA . LEU B 1 313 ? 35.344 -19.766 -6.5 1 84.69 313 LEU B CA 1
ATOM 6017 C C . LEU B 1 313 ? 33.844 -19.641 -6.387 1 84.69 313 LEU B C 1
ATOM 6019 O O . LEU B 1 313 ? 33.312 -18.562 -6.043 1 84.69 313 LEU B O 1
ATOM 6023 N N . ILE B 1 314 ? 33.25 -20.75 -6.797 1 85.31 314 ILE B N 1
ATOM 6024 C CA . ILE B 1 314 ? 31.797 -20.656 -6.855 1 85.31 314 ILE B CA 1
ATOM 6025 C C . ILE B 1 314 ? 31.172 -21.656 -5.883 1 85.31 314 ILE B C 1
ATOM 6027 O O . ILE B 1 314 ? 31.531 -22.828 -5.887 1 85.31 314 ILE B O 1
ATOM 6031 N N . GLY B 1 315 ? 30.391 -21.203 -4.949 1 85.06 315 GLY B N 1
ATOM 6032 C CA . GLY B 1 315 ? 29.562 -22.031 -4.082 1 85.06 315 GLY B CA 1
ATOM 6033 C C . GLY B 1 315 ? 28.156 -22.234 -4.613 1 85.06 315 GLY B C 1
ATOM 6034 O O . GLY B 1 315 ? 27.906 -22.047 -5.805 1 85.06 315 GLY B O 1
ATOM 6035 N N . PRO B 1 316 ? 27.281 -22.75 -3.746 1 84.62 316 PRO B N 1
ATOM 6036 C CA . PRO B 1 316 ? 25.891 -23 -4.152 1 84.62 316 PRO B CA 1
ATOM 6037 C C . PRO B 1 316 ? 25.109 -21.703 -4.375 1 84.62 316 PRO B C 1
ATOM 6039 O O . PRO B 1 316 ? 24.016 -21.734 -4.949 1 84.62 316 PRO B O 1
ATOM 6042 N N . ARG B 1 317 ? 25.688 -20.688 -3.885 1 88.56 317 ARG B N 1
ATOM 6043 C CA . ARG B 1 317 ? 25.109 -19.375 -4.113 1 88.56 317 ARG B CA 1
ATOM 6044 C C . ARG B 1 317 ? 26.141 -18.406 -4.691 1 88.56 317 ARG B C 1
ATOM 6046 O O . ARG B 1 317 ? 27.344 -18.625 -4.551 1 88.56 317 ARG B O 1
ATOM 6053 N N . LEU B 1 318 ? 25.641 -17.422 -5.359 1 93.44 318 LEU B N 1
ATOM 6054 C CA . LEU B 1 318 ? 26.531 -16.406 -5.91 1 93.44 318 LEU B CA 1
ATOM 6055 C C . LEU B 1 318 ? 26.875 -15.359 -4.859 1 93.44 318 LEU B C 1
ATOM 6057 O O . LEU B 1 318 ? 26 -14.914 -4.109 1 93.44 318 LEU B O 1
ATOM 6061 N N . SER B 1 319 ? 28.109 -15.07 -4.777 1 92.94 319 SER B N 1
ATOM 6062 C CA . SER B 1 319 ? 28.516 -13.945 -3.949 1 92.94 319 SER B CA 1
ATOM 6063 C C . SER B 1 319 ? 28.234 -12.617 -4.645 1 92.94 319 SER B C 1
ATOM 6065 O O . SER B 1 319 ? 27.938 -12.586 -5.844 1 92.94 319 SER B O 1
ATOM 6067 N N . ARG B 1 320 ? 28.344 -11.641 -3.896 1 91.75 320 ARG B N 1
ATOM 6068 C CA . ARG B 1 320 ? 28.141 -10.312 -4.465 1 91.75 320 ARG B CA 1
ATOM 6069 C C . ARG B 1 320 ? 29.141 -10.047 -5.586 1 91.75 320 ARG B C 1
ATOM 6071 O O . ARG B 1 320 ? 28.781 -9.492 -6.625 1 91.75 320 ARG B O 1
ATOM 6078 N N . LYS B 1 321 ? 30.312 -10.375 -5.336 1 93.19 321 LYS B N 1
ATOM 6079 C CA . LYS B 1 321 ? 31.359 -10.203 -6.348 1 93.19 321 LYS B CA 1
ATOM 6080 C C . LYS B 1 321 ? 31 -10.953 -7.629 1 93.19 321 LYS B C 1
ATOM 6082 O O . LYS B 1 321 ? 31.172 -10.43 -8.727 1 93.19 321 LYS B O 1
ATOM 6087 N N . ASN B 1 322 ? 30.516 -12.172 -7.453 1 96.44 322 ASN B N 1
ATOM 6088 C CA . ASN B 1 322 ? 30.078 -12.961 -8.602 1 96.44 322 ASN B CA 1
ATOM 6089 C C . ASN B 1 322 ? 28.969 -12.258 -9.383 1 96.44 322 ASN B C 1
ATOM 6091 O O . ASN B 1 322 ? 29.031 -12.18 -10.617 1 96.44 322 ASN B O 1
ATOM 6095 N N . GLU B 1 323 ? 28 -11.734 -8.633 1 96.19 323 GLU B N 1
ATOM 6096 C CA . GLU B 1 323 ? 26.844 -11.078 -9.242 1 96.19 323 GLU B CA 1
ATOM 6097 C C . GLU B 1 323 ? 27.266 -9.875 -10.078 1 96.19 323 GLU B C 1
ATOM 6099 O O . GLU B 1 323 ? 26.844 -9.734 -11.227 1 96.19 323 GLU B O 1
ATOM 6104 N N . PHE B 1 324 ? 28.109 -9.117 -9.555 1 94 324 PHE B N 1
ATOM 6105 C CA . PHE B 1 324 ? 28.516 -7.902 -10.25 1 94 324 PHE B CA 1
ATOM 6106 C C . PHE B 1 324 ? 29.391 -8.227 -11.453 1 94 324 PHE B C 1
ATOM 6108 O O . PHE B 1 324 ? 29.359 -7.535 -12.469 1 94 324 PHE B O 1
ATOM 6115 N N . TYR B 1 325 ? 30.219 -9.234 -11.305 1 96 325 TYR B N 1
ATOM 6116 C CA . TYR B 1 325 ? 31 -9.656 -12.461 1 96 325 TYR B CA 1
ATOM 6117 C C . TYR B 1 325 ? 30.094 -10.047 -13.625 1 96 325 TYR B C 1
ATOM 6119 O O . TYR B 1 325 ? 30.344 -9.664 -14.766 1 96 325 TYR B O 1
ATOM 6127 N N . LEU B 1 326 ? 29.047 -10.828 -13.336 1 96.94 326 LEU B N 1
ATOM 6128 C CA . LEU B 1 326 ? 28.125 -11.281 -14.367 1 96.94 326 LEU B CA 1
ATOM 6129 C C . LEU B 1 326 ? 27.406 -10.102 -15.008 1 96.94 326 LEU B C 1
ATOM 6131 O O . LEU B 1 326 ? 27.156 -10.094 -16.219 1 96.94 326 LEU B O 1
ATOM 6135 N N . ILE B 1 327 ? 27 -9.133 -14.219 1 94.38 327 ILE B N 1
ATOM 6136 C CA . ILE B 1 327 ? 26.344 -7.926 -14.727 1 94.38 327 ILE B CA 1
ATOM 6137 C C . ILE B 1 327 ? 27.281 -7.203 -15.695 1 94.38 327 ILE B C 1
ATOM 6139 O O . ILE B 1 327 ? 26.859 -6.785 -16.781 1 94.38 327 ILE B O 1
ATOM 6143 N N . ASP B 1 328 ? 28.531 -7.078 -15.312 1 93 328 ASP B N 1
ATOM 6144 C CA . ASP B 1 328 ? 29.531 -6.422 -16.156 1 93 328 ASP B CA 1
ATOM 6145 C C . ASP B 1 328 ? 29.781 -7.223 -17.438 1 93 328 ASP B C 1
ATOM 6147 O O . ASP B 1 328 ? 29.953 -6.648 -18.516 1 93 328 ASP B O 1
ATOM 6151 N N . TYR B 1 329 ? 29.828 -8.477 -17.234 1 94.81 329 TYR B N 1
ATOM 6152 C CA . TYR B 1 329 ? 30.047 -9.375 -18.359 1 94.81 329 TYR B CA 1
ATOM 6153 C C . TYR B 1 329 ? 28.953 -9.227 -19.391 1 94.81 329 TYR B C 1
ATOM 6155 O O . TYR B 1 329 ? 29.234 -9.164 -20.594 1 94.81 329 TYR B O 1
ATOM 6163 N N . CYS B 1 330 ? 27.688 -9.148 -18.953 1 93.81 330 CYS B N 1
ATOM 6164 C CA . CYS B 1 330 ? 26.547 -9.094 -19.859 1 93.81 330 CYS B CA 1
ATOM 6165 C C . CYS B 1 330 ? 26.234 -7.652 -20.25 1 93.81 330 CYS B C 1
ATOM 6167 O O . CYS B 1 330 ? 25.469 -7.414 -21.172 1 93.81 330 CYS B O 1
ATOM 6169 N N . LYS B 1 331 ? 26.75 -6.629 -19.531 1 90.44 331 LYS B N 1
ATOM 6170 C CA . LYS B 1 331 ? 26.531 -5.199 -19.75 1 90.44 331 LYS B CA 1
ATOM 6171 C C . LYS B 1 331 ? 25.031 -4.867 -19.719 1 90.44 331 LYS B C 1
ATOM 6173 O O . LYS B 1 331 ? 24.562 -4.066 -20.531 1 90.44 331 LYS B O 1
ATOM 6178 N N . SER B 1 332 ? 24.344 -5.617 -18.953 1 91.62 332 SER B N 1
ATOM 6179 C CA . SER B 1 332 ? 22.891 -5.488 -18.781 1 91.62 332 SER B CA 1
ATOM 6180 C C . SER B 1 332 ? 22.406 -6.246 -17.547 1 91.62 332 SER B C 1
ATOM 6182 O O . SER B 1 332 ? 23.141 -7.09 -17.016 1 91.62 332 SER B O 1
ATOM 6184 N N . PRO B 1 333 ? 21.234 -5.82 -17.047 1 95.38 333 PRO B N 1
ATOM 6185 C CA . PRO B 1 333 ? 20.625 -6.789 -16.125 1 95.38 333 PRO B CA 1
ATOM 6186 C C . PRO B 1 333 ? 20.5 -8.18 -16.75 1 95.38 333 PRO B C 1
ATOM 6188 O O . PRO B 1 333 ? 20.422 -8.312 -17.969 1 95.38 333 PRO B O 1
ATOM 6191 N N . LEU B 1 334 ? 20.516 -9.172 -15.891 1 97.62 334 LEU B N 1
ATOM 6192 C CA . LEU B 1 334 ? 20.438 -10.539 -16.391 1 97.62 334 LEU B CA 1
ATOM 6193 C C . LEU B 1 334 ? 19.734 -11.445 -15.375 1 97.62 334 LEU B C 1
ATOM 6195 O O . LEU B 1 334 ? 19.688 -11.141 -14.188 1 97.62 334 LEU B O 1
ATOM 6199 N N . PHE B 1 335 ? 19.188 -12.492 -15.922 1 98.56 335 PHE B N 1
ATOM 6200 C CA . PHE B 1 335 ? 18.625 -13.531 -15.07 1 98.56 335 PHE B CA 1
ATOM 6201 C C . PHE B 1 335 ? 19.625 -14.672 -14.883 1 98.56 335 PHE B C 1
ATOM 6203 O O . PHE B 1 335 ? 20.297 -15.086 -15.836 1 98.56 335 PHE B O 1
ATOM 6210 N N . VAL B 1 336 ? 19.766 -15.102 -13.688 1 98.5 336 VAL B N 1
ATOM 6211 C CA . VAL B 1 336 ? 20.359 -16.406 -13.414 1 98.5 336 VAL B CA 1
ATOM 6212 C C . VAL B 1 336 ? 19.281 -17.375 -12.938 1 98.5 336 VAL B C 1
ATOM 6214 O O . VAL B 1 336 ? 18.516 -17.062 -12.031 1 98.5 336 VAL B O 1
ATOM 6217 N N . THR B 1 337 ? 19.25 -18.562 -13.57 1 98.25 337 THR B N 1
ATOM 6218 C CA . THR B 1 337 ? 18.172 -19.5 -13.289 1 98.25 337 THR B CA 1
ATOM 6219 C C . THR B 1 337 ? 18.734 -20.844 -12.836 1 98.25 337 THR B C 1
ATOM 6221 O O . THR B 1 337 ? 19.922 -21.109 -12.969 1 98.25 337 THR B O 1
ATOM 6224 N N . ASN B 1 338 ? 17.844 -21.641 -12.234 1 97.69 338 ASN B N 1
ATOM 6225 C CA . ASN B 1 338 ? 18.109 -23.047 -11.922 1 97.69 338 ASN B CA 1
ATOM 6226 C C . ASN B 1 338 ? 19.312 -23.203 -11.008 1 97.69 338 ASN B C 1
ATOM 6228 O O . ASN B 1 338 ? 20.25 -23.938 -11.328 1 97.69 338 ASN B O 1
ATOM 6232 N N . PHE B 1 339 ? 19.219 -22.625 -9.891 1 97.62 339 PHE B N 1
ATOM 6233 C CA . PHE B 1 339 ? 20.234 -22.781 -8.852 1 97.62 339 PHE B CA 1
ATOM 6234 C C . PHE B 1 339 ? 20.25 -24.219 -8.312 1 97.62 339 PHE B C 1
ATOM 6236 O O . PHE B 1 339 ? 19.281 -24.953 -8.492 1 97.62 339 PHE B O 1
ATOM 6243 N N . PRO B 1 340 ? 21.375 -24.594 -7.715 1 96.38 340 PRO B N 1
ATOM 6244 C CA . PRO B 1 340 ? 21.406 -25.922 -7.098 1 96.38 340 PRO B CA 1
ATOM 6245 C C . PRO B 1 340 ? 20.312 -26.125 -6.051 1 96.38 340 PRO B C 1
ATOM 6247 O O . PRO B 1 340 ? 20.016 -25.188 -5.293 1 96.38 340 PRO B O 1
ATOM 6250 N N . ALA B 1 341 ? 19.781 -27.328 -5.938 1 95.25 341 ALA B N 1
ATOM 6251 C CA . ALA B 1 341 ? 18.641 -27.625 -5.07 1 95.25 341 ALA B CA 1
ATOM 6252 C C . ALA B 1 341 ? 19.078 -27.719 -3.611 1 95.25 341 ALA B C 1
ATOM 6254 O O . ALA B 1 341 ? 18.234 -27.688 -2.707 1 95.25 341 ALA B O 1
ATOM 6255 N N . VAL B 1 342 ? 20.312 -27.719 -3.41 1 89.19 342 VAL B N 1
ATOM 6256 C CA . VAL B 1 342 ? 20.828 -27.906 -2.053 1 89.19 342 VAL B CA 1
ATOM 6257 C C . VAL B 1 342 ? 20.391 -26.734 -1.18 1 89.19 342 VAL B C 1
ATOM 6259 O O . VAL B 1 342 ? 20.578 -25.562 -1.551 1 89.19 342 VAL B O 1
ATOM 6262 N N . ARG B 1 343 ? 19.672 -26.922 -0.077 1 81.94 343 ARG B N 1
ATOM 6263 C CA . ARG B 1 343 ? 19.234 -25.984 0.944 1 81.94 343 ARG B CA 1
ATOM 6264 C C . ARG B 1 343 ? 18.234 -24.984 0.366 1 81.94 343 ARG B C 1
ATOM 6266 O O . ARG B 1 343 ? 18.094 -23.875 0.88 1 81.94 343 ARG B O 1
ATOM 6273 N N . ALA B 1 344 ? 17.719 -25.391 -0.734 1 89.88 344 ALA B N 1
ATOM 6274 C CA . ALA B 1 344 ? 16.703 -24.516 -1.312 1 89.88 344 ALA B CA 1
ATOM 6275 C C . ALA B 1 344 ? 15.406 -24.578 -0.513 1 89.88 344 ALA B C 1
ATOM 6277 O O . ALA B 1 344 ? 15.094 -25.594 0.106 1 89.88 344 ALA B O 1
ATOM 6278 N N . PRO B 1 345 ? 14.648 -23.469 -0.515 1 91.12 345 PRO B N 1
ATOM 6279 C CA . PRO B 1 345 ? 13.367 -23.469 0.186 1 91.12 345 PRO B CA 1
ATOM 6280 C C . PRO B 1 345 ? 12.445 -24.609 -0.254 1 91.12 345 PRO B C 1
ATOM 6282 O O . PRO B 1 345 ? 12.445 -24.984 -1.429 1 91.12 345 PRO B O 1
ATOM 6285 N N . PHE B 1 346 ? 11.555 -25.094 0.628 1 91.38 346 PHE B N 1
ATOM 6286 C CA . PHE B 1 346 ? 10.75 -26.297 0.438 1 91.38 346 PHE B CA 1
ATOM 6287 C C . PHE B 1 346 ? 9.703 -26.078 -0.648 1 91.38 346 PHE B C 1
ATOM 6289 O O . PHE B 1 346 ? 9.273 -27.031 -1.303 1 91.38 346 PHE B O 1
ATOM 6296 N N . TYR B 1 347 ? 9.281 -24.828 -0.863 1 93.31 347 TYR B N 1
ATOM 6297 C CA . TYR B 1 347 ? 8.141 -24.547 -1.721 1 93.31 347 TYR B CA 1
ATOM 6298 C C . TYR B 1 347 ? 8.57 -24.406 -3.178 1 93.31 347 TYR B C 1
ATOM 6300 O O . TYR B 1 347 ? 7.727 -24.312 -4.07 1 93.31 347 TYR B O 1
ATOM 6308 N N . MET B 1 348 ? 9.875 -24.422 -3.459 1 96.31 348 MET B N 1
ATOM 6309 C CA . MET B 1 348 ? 10.336 -24.219 -4.828 1 96.31 348 MET B CA 1
ATOM 6310 C C . MET B 1 348 ? 10.305 -25.531 -5.609 1 96.31 348 MET B C 1
ATOM 6312 O O . MET B 1 348 ? 10.75 -26.562 -5.117 1 96.31 348 MET B O 1
ATOM 6316 N N . SER B 1 349 ? 9.805 -25.453 -6.82 1 97.25 349 SER B N 1
ATOM 6317 C CA . SER B 1 349 ? 9.789 -26.609 -7.715 1 97.25 349 SER B CA 1
ATOM 6318 C C . SER B 1 349 ? 11.211 -27.062 -8.055 1 97.25 349 SER B C 1
ATOM 6320 O O . SER B 1 349 ? 12.133 -26.234 -8.094 1 97.25 349 SER B O 1
ATOM 6322 N N . ARG B 1 350 ? 11.305 -28.375 -8.266 1 96.5 350 ARG B N 1
ATOM 6323 C CA . ARG B 1 350 ? 12.594 -28.953 -8.648 1 96.5 350 ARG B CA 1
ATOM 6324 C C . ARG B 1 350 ? 12.586 -29.375 -10.117 1 96.5 350 ARG B C 1
ATOM 6326 O O . ARG B 1 350 ? 11.539 -29.719 -10.664 1 96.5 350 ARG B O 1
ATOM 6333 N N . SER B 1 351 ? 13.789 -29.312 -10.641 1 94.62 351 SER B N 1
ATOM 6334 C CA . SER B 1 351 ? 13.945 -29.844 -11.992 1 94.62 351 SER B CA 1
ATOM 6335 C C . SER B 1 351 ? 13.672 -31.344 -12.016 1 94.62 351 SER B C 1
ATOM 6337 O O . SER B 1 351 ? 13.617 -32 -10.969 1 94.62 351 SER B O 1
ATOM 6339 N N . GLU B 1 352 ? 13.484 -31.844 -13.195 1 91.81 352 GLU B N 1
ATOM 6340 C CA . GLU B 1 352 ? 13.164 -33.25 -13.359 1 91.81 352 GLU B CA 1
ATOM 6341 C C . GLU B 1 352 ? 14.25 -34.156 -12.742 1 91.81 352 GLU B C 1
ATOM 6343 O O . GLU B 1 352 ? 13.945 -35.156 -12.133 1 91.81 352 GLU B O 1
ATOM 6348 N N . CYS B 1 353 ? 15.508 -33.719 -12.883 1 93.12 353 CYS B N 1
ATOM 6349 C CA . CYS B 1 353 ? 16.609 -34.531 -12.367 1 93.12 353 CYS B CA 1
ATOM 6350 C C . CYS B 1 353 ? 16.781 -34.312 -10.867 1 93.12 353 CYS B C 1
ATOM 6352 O O . CYS B 1 353 ? 17.578 -35 -10.234 1 93.12 353 CYS B O 1
ATOM 6354 N N . GLY B 1 354 ? 16.141 -33.344 -10.297 1 93 354 GLY B N 1
ATOM 6355 C CA . GLY B 1 354 ? 16.125 -33.125 -8.859 1 93 354 GLY B CA 1
ATOM 6356 C C . GLY B 1 354 ? 17.328 -32.344 -8.367 1 93 354 GLY B C 1
ATOM 6357 O O . GLY B 1 354 ? 17.391 -31.969 -7.195 1 93 354 GLY B O 1
ATOM 6358 N N . LYS B 1 355 ? 18.25 -31.969 -9.211 1 94.62 355 LYS B N 1
ATOM 6359 C CA . LYS B 1 355 ? 19.5 -31.359 -8.805 1 94.62 355 LYS B CA 1
ATOM 6360 C C . LYS B 1 355 ? 19.391 -29.844 -8.75 1 94.62 355 LYS B C 1
ATOM 6362 O O . LYS B 1 355 ? 20.203 -29.172 -8.117 1 94.62 355 LYS B O 1
ATOM 6367 N N . TYR B 1 356 ? 18.391 -29.375 -9.445 1 96.62 356 TYR B N 1
ATOM 6368 C CA . TYR B 1 356 ? 18.25 -27.922 -9.555 1 96.62 356 TYR B CA 1
ATOM 6369 C C . TYR B 1 356 ? 16.844 -27.484 -9.156 1 96.62 356 TYR B C 1
ATOM 6371 O O . TYR B 1 356 ? 15.906 -28.281 -9.18 1 96.62 356 TYR B O 1
ATOM 6379 N N . VAL B 1 357 ? 16.812 -26.281 -8.703 1 97.06 357 VAL B N 1
ATOM 6380 C CA . VAL B 1 357 ? 15.516 -25.656 -8.43 1 97.06 357 VAL B CA 1
ATOM 6381 C C . VAL B 1 357 ? 15.07 -24.828 -9.633 1 97.06 357 VAL B C 1
ATOM 6383 O O . VAL B 1 357 ? 15.906 -24.281 -10.359 1 97.06 357 VAL B O 1
ATOM 6386 N N . GLU B 1 358 ? 13.781 -24.781 -9.891 1 98.12 358 GLU B N 1
ATOM 6387 C CA . GLU B 1 358 ? 13.234 -23.953 -10.961 1 98.12 358 GLU B CA 1
ATOM 6388 C C . GLU B 1 358 ? 12.977 -22.531 -10.469 1 98.12 358 GLU B C 1
ATOM 6390 O O . GLU B 1 358 ? 11.828 -22.125 -10.297 1 98.12 358 GLU B O 1
ATOM 6395 N N . ASN B 1 359 ? 14.062 -21.812 -10.328 1 98.25 359 ASN B N 1
ATOM 6396 C CA . ASN B 1 359 ? 14.031 -20.453 -9.797 1 98.25 359 ASN B CA 1
ATOM 6397 C C . ASN B 1 359 ? 14.82 -19.5 -10.688 1 98.25 359 ASN B C 1
ATOM 6399 O O . ASN B 1 359 ? 15.43 -19.906 -11.672 1 98.25 359 ASN B O 1
ATOM 6403 N N . CYS B 1 360 ? 14.688 -18.203 -10.406 1 98.44 360 CYS B N 1
ATOM 6404 C CA . CYS B 1 360 ? 15.484 -17.172 -11.078 1 98.44 360 CYS B CA 1
ATOM 6405 C C . CYS B 1 360 ? 15.828 -16.047 -10.117 1 98.44 360 CYS B C 1
ATOM 6407 O O . CYS B 1 360 ? 15.086 -15.773 -9.18 1 98.44 360 CYS B O 1
ATOM 6409 N N . ASP B 1 361 ? 16.953 -15.469 -10.297 1 98.38 361 ASP B N 1
ATOM 6410 C CA . ASP B 1 361 ? 17.344 -14.18 -9.742 1 98.38 361 ASP B CA 1
ATOM 6411 C C . ASP B 1 361 ? 17.578 -13.156 -10.852 1 98.38 361 ASP B C 1
ATOM 6413 O O . ASP B 1 361 ? 18.266 -13.43 -11.828 1 98.38 361 ASP B O 1
ATOM 6417 N N . LEU B 1 362 ? 16.906 -12.047 -10.742 1 98.5 362 LEU B N 1
ATOM 6418 C CA . LEU B 1 362 ? 17.297 -10.93 -11.594 1 98.5 362 LEU B CA 1
ATOM 6419 C C . LEU B 1 362 ? 18.422 -10.125 -10.961 1 98.5 362 LEU B C 1
ATOM 6421 O O . LEU B 1 362 ? 18.266 -9.594 -9.859 1 98.5 362 LEU B O 1
ATOM 6425 N N . LEU B 1 363 ? 19.531 -10.125 -11.594 1 97.19 363 LEU B N 1
ATOM 6426 C CA . LEU B 1 363 ? 20.672 -9.32 -11.172 1 97.19 363 LEU B CA 1
ATOM 6427 C C . LEU B 1 363 ? 20.688 -7.984 -11.906 1 97.19 363 LEU B C 1
ATOM 6429 O O . LEU B 1 363 ? 20.516 -7.938 -13.125 1 97.19 363 LEU B O 1
ATOM 6433 N N . ALA B 1 364 ? 20.828 -6.949 -11.18 1 93.94 364 ALA B N 1
ATOM 6434 C CA . ALA B 1 364 ? 20.844 -5.605 -11.75 1 93.94 364 ALA B CA 1
ATOM 6435 C C . ALA B 1 364 ? 22.031 -4.801 -11.211 1 93.94 364 ALA B C 1
ATOM 6437 O O . ALA B 1 364 ? 22.594 -5.137 -10.164 1 93.94 364 ALA B O 1
ATOM 6438 N N . PRO B 1 365 ? 22.375 -3.766 -11.914 1 88.62 365 PRO B N 1
ATOM 6439 C CA . PRO B 1 365 ? 23.453 -2.906 -11.43 1 88.62 365 PRO B CA 1
ATOM 6440 C C . PRO B 1 365 ? 23.156 -2.293 -10.062 1 88.62 365 PRO B C 1
ATOM 6442 O O . PRO B 1 365 ? 21.984 -2.119 -9.703 1 88.62 365 PRO B O 1
ATOM 6445 N N . THR B 1 366 ? 24.156 -1.93 -9.297 1 86.62 366 THR B N 1
ATOM 6446 C CA . THR B 1 366 ? 24.141 -1.209 -8.031 1 86.62 366 THR B CA 1
ATOM 6447 C C . THR B 1 366 ? 23.812 -2.154 -6.875 1 86.62 366 THR B C 1
ATOM 6449 O O . THR B 1 366 ? 24.469 -2.135 -5.84 1 86.62 366 THR B O 1
ATOM 6452 N N . THR B 1 367 ? 22.844 -3.047 -7.09 1 90.44 367 THR B N 1
ATOM 6453 C CA . THR B 1 367 ? 22.375 -3.801 -5.93 1 90.44 367 THR B CA 1
ATOM 6454 C C . THR B 1 367 ? 22.734 -5.281 -6.07 1 90.44 367 THR B C 1
ATOM 6456 O O . THR B 1 367 ? 22.734 -6.02 -5.086 1 90.44 367 THR B O 1
ATOM 6459 N N . GLY B 1 368 ? 23.047 -5.73 -7.246 1 93.25 368 GLY B N 1
ATOM 6460 C CA . GLY B 1 368 ? 23.109 -7.168 -7.465 1 93.25 368 GLY B CA 1
ATOM 6461 C C . GLY B 1 368 ? 21.734 -7.812 -7.59 1 93.25 368 GLY B C 1
ATOM 6462 O O . GLY B 1 368 ? 20.906 -7.359 -8.375 1 93.25 368 GLY B O 1
ATOM 6463 N N . GLU B 1 369 ? 21.5 -8.75 -6.734 1 95.75 369 GLU B N 1
ATOM 6464 C CA . GLU B 1 369 ? 20.188 -9.391 -6.781 1 95.75 369 GLU B CA 1
ATOM 6465 C C . GLU B 1 369 ? 19.078 -8.398 -6.473 1 95.75 369 GLU B C 1
ATOM 6467 O O . GLU B 1 369 ? 19.047 -7.805 -5.395 1 95.75 369 GLU B O 1
ATOM 6472 N N . LEU B 1 370 ? 18.172 -8.25 -7.398 1 96.31 370 LEU B N 1
ATOM 6473 C CA . LEU B 1 370 ? 17.031 -7.336 -7.273 1 96.31 370 LEU B CA 1
ATOM 6474 C C . LEU B 1 370 ? 15.742 -8.102 -7.051 1 96.31 370 LEU B C 1
ATOM 6476 O O . LEU B 1 370 ? 14.867 -7.648 -6.301 1 96.31 370 LEU B O 1
ATOM 6480 N N . VAL B 1 371 ? 15.594 -9.172 -7.746 1 98.25 371 VAL B N 1
ATOM 6481 C CA . VAL B 1 371 ? 14.391 -9.992 -7.684 1 98.25 371 VAL B CA 1
ATOM 6482 C C . VAL B 1 371 ? 14.773 -11.453 -7.488 1 98.25 371 VAL B C 1
ATOM 6484 O O . VAL B 1 371 ? 15.734 -11.938 -8.094 1 98.25 371 VAL B O 1
ATOM 6487 N N . GLY B 1 372 ? 14.031 -12.125 -6.66 1 97.94 372 GLY B N 1
ATOM 6488 C CA . GLY B 1 372 ? 14.023 -13.578 -6.59 1 97.94 372 GLY B CA 1
ATOM 6489 C C . GLY B 1 372 ? 12.648 -14.18 -6.848 1 97.94 372 GLY B C 1
ATOM 6490 O O . GLY B 1 372 ? 11.633 -13.641 -6.402 1 97.94 372 GLY B O 1
ATOM 6491 N N . GLY B 1 373 ? 12.617 -15.211 -7.629 1 98.31 373 GLY B N 1
ATOM 6492 C CA . GLY B 1 373 ? 11.359 -15.867 -7.949 1 98.31 373 GLY B CA 1
ATOM 6493 C C . GLY B 1 373 ? 11.516 -17.344 -8.234 1 98.31 373 GLY B C 1
ATOM 6494 O O . GLY B 1 373 ? 12.633 -17.844 -8.406 1 98.31 373 GLY B O 1
ATOM 6495 N N . SER B 1 374 ? 10.422 -18.047 -8.258 1 98.69 374 SER B N 1
ATOM 6496 C CA . SER B 1 374 ? 10.469 -19.469 -8.547 1 98.69 374 SER B CA 1
ATOM 6497 C C . SER B 1 374 ? 9.086 -20 -8.938 1 98.69 374 SER B C 1
ATOM 6499 O O . SER B 1 374 ? 8.07 -19.344 -8.68 1 98.69 374 SER B O 1
ATOM 6501 N N . LEU B 1 375 ? 9.188 -21.094 -9.625 1 98.56 375 LEU B N 1
ATOM 6502 C CA . LEU B 1 375 ? 8 -21.938 -9.711 1 98.56 375 LEU B CA 1
ATOM 6503 C C . LEU B 1 375 ? 7.734 -22.625 -8.383 1 98.56 375 LEU B C 1
ATOM 6505 O O . LEU B 1 375 ? 8.656 -22.844 -7.594 1 98.56 375 LEU B O 1
ATOM 6509 N N . ARG B 1 376 ? 6.477 -22.969 -8.156 1 98.06 376 ARG B N 1
ATOM 6510 C CA . ARG B 1 376 ? 6.121 -23.547 -6.871 1 98.06 376 ARG B CA 1
ATOM 6511 C C . ARG B 1 376 ? 5.984 -25.062 -6.984 1 98.06 376 ARG B C 1
ATOM 6513 O O . ARG B 1 376 ? 5.551 -25.578 -8.016 1 98.06 376 ARG B O 1
ATOM 6520 N N . GLU B 1 377 ? 6.344 -25.75 -5.898 1 96.56 377 GLU B N 1
ATOM 6521 C CA . GLU B 1 377 ? 6.18 -27.203 -5.824 1 96.56 377 GLU B CA 1
ATOM 6522 C C . GLU B 1 377 ? 4.707 -27.594 -5.836 1 96.56 377 GLU B C 1
ATOM 6524 O O . GLU B 1 377 ? 3.916 -27.078 -5.035 1 96.56 377 GLU B O 1
ATOM 6529 N N . ARG B 1 378 ? 4.375 -28.531 -6.695 1 94.62 378 ARG B N 1
ATOM 6530 C CA . ARG B 1 378 ? 2.979 -28.906 -6.895 1 94.62 378 ARG B CA 1
ATOM 6531 C C . ARG B 1 378 ? 2.645 -30.203 -6.145 1 94.62 378 ARG B C 1
ATOM 6533 O O . ARG B 1 378 ? 1.472 -30.516 -5.934 1 94.62 378 ARG B O 1
ATOM 6540 N N . ASN B 1 379 ? 3.629 -30.953 -5.828 1 94.44 379 ASN B N 1
ATOM 6541 C CA . ASN B 1 379 ? 3.436 -32.25 -5.211 1 94.44 379 ASN B CA 1
ATOM 6542 C C . ASN B 1 379 ? 3.375 -32.156 -3.689 1 94.44 379 ASN B C 1
ATOM 6544 O O . ASN B 1 379 ? 4.367 -31.828 -3.045 1 94.44 379 ASN B O 1
ATOM 6548 N N . PRO B 1 380 ? 2.195 -32.5 -3.117 1 93.69 380 PRO B N 1
ATOM 6549 C CA . PRO B 1 380 ? 2.066 -32.375 -1.663 1 93.69 380 PRO B CA 1
ATOM 6550 C C . PRO B 1 380 ? 3.041 -33.281 -0.911 1 93.69 380 PRO B C 1
ATOM 6552 O O . PRO B 1 380 ? 3.535 -32.906 0.156 1 93.69 380 PRO B O 1
ATOM 6555 N N . ASP B 1 381 ? 3.359 -34.406 -1.432 1 94.06 381 ASP B N 1
ATOM 6556 C CA . ASP B 1 381 ? 4.285 -35.344 -0.767 1 94.06 381 ASP B CA 1
ATOM 6557 C C . ASP B 1 381 ? 5.707 -34.781 -0.768 1 94.06 381 ASP B C 1
ATOM 6559 O O . ASP B 1 381 ? 6.434 -34.906 0.216 1 94.06 381 ASP B O 1
ATOM 6563 N N . ALA B 1 382 ? 6.094 -34.156 -1.898 1 93.75 382 ALA B N 1
ATOM 6564 C CA . ALA B 1 382 ? 7.398 -33.5 -1.955 1 93.75 382 ALA B CA 1
ATOM 6565 C C . ALA B 1 382 ? 7.496 -32.375 -0.926 1 93.75 382 ALA B C 1
ATOM 6567 O O . ALA B 1 382 ? 8.516 -32.25 -0.247 1 93.75 382 ALA B O 1
ATOM 6568 N N . LEU B 1 383 ? 6.473 -31.641 -0.795 1 93.56 383 LEU B N 1
ATOM 6569 C CA . LEU B 1 383 ? 6.43 -30.562 0.184 1 93.56 383 LEU B CA 1
ATOM 6570 C C . LEU B 1 383 ? 6.617 -31.094 1.598 1 93.56 383 LEU B C 1
ATOM 6572 O O . LEU B 1 383 ? 7.406 -30.562 2.375 1 93.56 383 LEU B O 1
ATOM 6576 N N . ARG B 1 384 ? 5.945 -32.125 1.912 1 91.44 384 ARG B N 1
ATOM 6577 C CA . ARG B 1 384 ? 6.027 -32.75 3.238 1 91.44 384 ARG B CA 1
ATOM 6578 C C . ARG B 1 384 ? 7.43 -33.25 3.516 1 91.44 384 ARG B C 1
ATOM 6580 O O . ARG B 1 384 ? 7.957 -33.094 4.617 1 91.44 384 ARG B O 1
ATOM 6587 N N . SER B 1 385 ? 7.98 -33.812 2.588 1 90.5 385 SER B N 1
ATOM 6588 C CA . SER B 1 385 ? 9.289 -34.438 2.752 1 90.5 385 SER B CA 1
ATOM 6589 C C . SER B 1 385 ? 10.375 -33.406 2.953 1 90.5 385 SER B C 1
ATOM 6591 O O . SER B 1 385 ? 11.43 -33.688 3.529 1 90.5 385 SER B O 1
ATOM 6593 N N . ARG B 1 386 ? 10.117 -32.25 2.516 1 88.12 386 ARG B N 1
ATOM 6594 C CA . ARG B 1 386 ? 11.125 -31.188 2.566 1 88.12 386 ARG B CA 1
ATOM 6595 C C . ARG B 1 386 ? 10.992 -30.359 3.844 1 88.12 386 ARG B C 1
ATOM 6597 O O . ARG B 1 386 ? 11.586 -29.297 3.959 1 88.12 386 ARG B O 1
ATOM 6604 N N . GLY B 1 387 ? 10.258 -30.828 4.816 1 74.81 387 GLY B N 1
ATOM 6605 C CA . GLY B 1 387 ? 10.266 -30.234 6.141 1 74.81 387 GLY B CA 1
ATOM 6606 C C . GLY B 1 387 ? 9.086 -29.312 6.379 1 74.81 387 GLY B C 1
ATOM 6607 O O . GLY B 1 387 ? 9.172 -28.375 7.176 1 74.81 387 GLY B O 1
ATOM 6608 N N . CYS B 1 388 ? 8.141 -29.484 5.664 1 72.38 388 CYS B N 1
ATOM 6609 C CA . CYS B 1 388 ? 6.961 -28.703 6.004 1 72.38 388 CYS B CA 1
ATOM 6610 C C . CYS B 1 388 ? 6.398 -29.125 7.355 1 72.38 388 CYS B C 1
ATOM 6612 O O . CYS B 1 388 ? 5.965 -30.266 7.523 1 72.38 388 CYS B O 1
ATOM 6614 N N . LYS B 1 389 ? 6.582 -28.219 8.297 1 72.88 389 LYS B N 1
ATOM 6615 C CA . LYS B 1 389 ? 6.109 -28.453 9.656 1 72.88 389 LYS B CA 1
ATOM 6616 C C . LYS B 1 389 ? 4.59 -28.594 9.695 1 72.88 389 LYS B C 1
ATOM 6618 O O . LYS B 1 389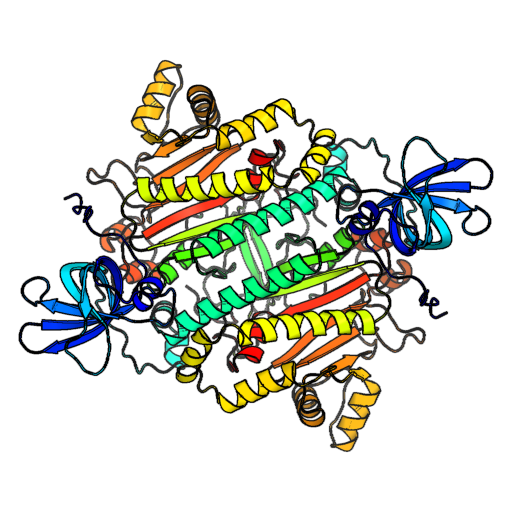 ? 3.908 -28.266 8.719 1 72.88 389 LYS B O 1
ATOM 6623 N N . SER B 1 390 ? 4.055 -29.125 10.781 1 74.5 390 SER B N 1
ATOM 6624 C CA . SER B 1 390 ? 2.621 -29.328 10.961 1 74.5 390 SER B CA 1
ATOM 6625 C C . SER B 1 390 ? 1.852 -28.016 10.852 1 74.5 390 SER B C 1
ATOM 6627 O O . SER B 1 390 ? 0.716 -28 10.375 1 74.5 390 SER B O 1
ATOM 6629 N N . SER B 1 391 ? 2.531 -26.922 11.109 1 76.38 391 SER B N 1
ATOM 6630 C CA . SER B 1 391 ? 1.889 -25.609 11.055 1 76.38 391 SER B CA 1
ATOM 6631 C C . SER B 1 391 ? 1.615 -25.188 9.609 1 76.38 391 SER B C 1
ATOM 6633 O O . SER B 1 391 ? 0.816 -24.281 9.367 1 76.38 391 SER B O 1
ATOM 6635 N N . LEU B 1 392 ? 2.193 -25.953 8.703 1 84.06 392 LEU B N 1
ATOM 6636 C CA . LEU B 1 392 ? 2.018 -25.594 7.301 1 84.06 392 LEU B CA 1
ATOM 6637 C C . LEU B 1 392 ? 1.152 -26.609 6.582 1 84.06 392 LEU B C 1
ATOM 6639 O O . LEU B 1 392 ? 1.162 -26.688 5.352 1 84.06 392 LEU B O 1
ATOM 6643 N N . ASN B 1 393 ? 0.41 -27.344 7.352 1 85 393 ASN B N 1
ATOM 6644 C CA . ASN B 1 393 ? -0.487 -28.328 6.746 1 85 393 ASN B CA 1
ATOM 6645 C C . ASN B 1 393 ? -1.494 -27.656 5.812 1 85 393 ASN B C 1
ATOM 6647 O O . ASN B 1 393 ? -1.843 -28.219 4.77 1 85 393 ASN B O 1
ATOM 6651 N N . TRP B 1 394 ? -1.924 -26.516 6.234 1 83.38 394 TRP B N 1
ATOM 6652 C CA . TRP B 1 394 ? -2.875 -25.797 5.395 1 83.38 394 TRP B CA 1
ATOM 6653 C C . TRP B 1 394 ? -2.277 -25.5 4.023 1 83.38 394 TRP B C 1
ATOM 6655 O O . TRP B 1 394 ? -2.979 -25.547 3.01 1 83.38 394 TRP B O 1
ATOM 6665 N N . TYR B 1 395 ? -1.047 -25.25 3.986 1 89.19 395 TYR B N 1
ATOM 6666 C CA . TYR B 1 395 ? -0.342 -24.922 2.752 1 89.19 395 TYR B CA 1
ATOM 6667 C C . TYR B 1 395 ? -0.211 -26.141 1.856 1 89.19 395 TYR B C 1
ATOM 6669 O O . TYR B 1 395 ? -0.428 -26.062 0.645 1 89.19 395 TYR B O 1
ATOM 6677 N N . VAL B 1 396 ? 0.09 -27.234 2.447 1 90.81 396 VAL B N 1
ATOM 6678 C CA . VAL B 1 396 ? 0.229 -28.484 1.712 1 90.81 396 VAL B CA 1
ATOM 6679 C C . VAL B 1 396 ? -1.118 -28.891 1.116 1 90.81 396 VAL B C 1
ATOM 6681 O O . VAL B 1 396 ? -1.192 -29.312 -0.04 1 90.81 396 VAL B O 1
ATOM 6684 N N . GLU B 1 397 ? -2.133 -28.641 1.831 1 88.44 397 GLU B N 1
ATOM 6685 C CA . GLU B 1 397 ? -3.471 -29.078 1.435 1 88.44 397 GLU B CA 1
ATOM 6686 C C . GLU B 1 397 ? -3.977 -28.266 0.242 1 88.44 397 GLU B C 1
ATOM 6688 O O . GLU B 1 397 ? -4.898 -28.703 -0.458 1 88.44 397 GLU B O 1
ATOM 6693 N N . LEU B 1 398 ? -3.418 -27.141 0.037 1 90.38 398 LEU B N 1
ATOM 6694 C CA . LEU B 1 398 ? -3.777 -26.344 -1.135 1 90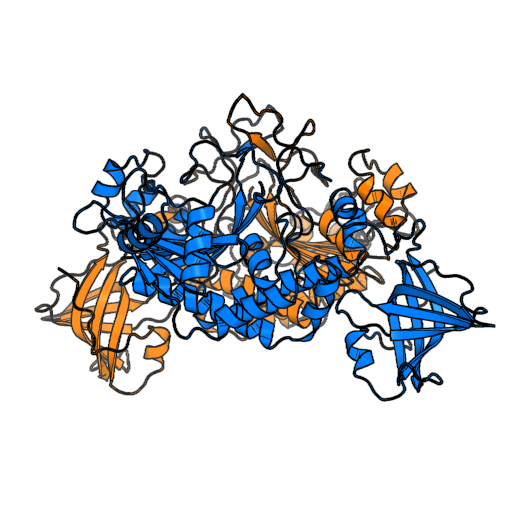.38 398 LEU B CA 1
ATOM 6695 C C . LEU B 1 398 ? -3.615 -27.172 -2.412 1 90.38 398 LEU B C 1
ATOM 6697 O O . LEU B 1 398 ? -4.379 -27 -3.365 1 90.38 398 LEU B O 1
ATOM 6701 N N . ARG B 1 399 ? -2.625 -28.094 -2.412 1 93.75 399 ARG B N 1
ATOM 6702 C CA . ARG B 1 399 ? -2.307 -28.875 -3.609 1 93.75 399 ARG B CA 1
ATOM 6703 C C . ARG B 1 399 ? -3.414 -29.859 -3.93 1 93.75 399 ARG B C 1
ATOM 6705 O O . ARG B 1 399 ? -3.494 -30.375 -5.051 1 93.75 399 ARG B O 1
ATOM 6712 N N . ASN B 1 400 ? -4.27 -30.078 -2.973 1 91.69 400 ASN B N 1
ATOM 6713 C CA . ASN B 1 400 ? -5.383 -31 -3.178 1 91.69 400 ASN B CA 1
ATOM 6714 C C . ASN B 1 400 ? -6.699 -30.25 -3.373 1 91.69 400 ASN B C 1
ATOM 6716 O O . ASN B 1 400 ? -7.77 -30.859 -3.396 1 91.69 400 ASN B O 1
ATOM 6720 N N . ALA B 1 401 ? -6.598 -28.969 -3.537 1 90.88 401 ALA B N 1
ATOM 6721 C CA . ALA B 1 401 ? -7.797 -28.141 -3.588 1 90.88 401 ALA B CA 1
ATOM 6722 C C . ALA B 1 401 ? -7.82 -27.297 -4.859 1 90.88 401 ALA B C 1
ATOM 6724 O O . ALA B 1 401 ? -8.078 -26.094 -4.809 1 90.88 401 ALA B O 1
ATOM 6725 N N . GLY B 1 402 ? -7.531 -27.922 -5.949 1 93.19 402 GLY B N 1
ATOM 6726 C CA . GLY B 1 402 ? -7.66 -27.25 -7.23 1 93.19 402 GLY B CA 1
ATOM 6727 C C . GLY B 1 402 ? -6.535 -26.281 -7.508 1 93.19 402 GLY B C 1
ATOM 6728 O O . GLY B 1 402 ? -6.711 -25.312 -8.266 1 93.19 402 GLY B O 1
ATOM 6729 N N . HIS B 1 403 ? -5.383 -26.438 -6.844 1 94.62 403 HIS B N 1
ATOM 6730 C CA . HIS B 1 403 ? -4.25 -25.531 -7.004 1 94.62 403 HIS B CA 1
ATOM 6731 C C . HIS B 1 403 ? -3.469 -25.859 -8.273 1 94.62 403 HIS B C 1
ATOM 6733 O O . HIS B 1 403 ? -2.889 -26.938 -8.398 1 94.62 403 HIS B O 1
ATOM 6739 N N . PRO B 1 404 ? -3.42 -24.953 -9.234 1 96.31 404 PRO B N 1
ATOM 6740 C CA . PRO B 1 404 ? -2.637 -25.172 -10.453 1 96.31 404 PRO B CA 1
ATOM 6741 C C . PRO B 1 404 ? -1.157 -24.844 -10.273 1 96.31 404 PRO B C 1
ATOM 6743 O O . PRO B 1 404 ? -0.74 -24.438 -9.18 1 96.31 404 PRO B O 1
ATOM 6746 N N . SER B 1 405 ? -0.388 -25.125 -11.367 1 96.69 405 SER B N 1
ATOM 6747 C CA . SER B 1 405 ? 0.979 -24.609 -11.352 1 96.69 405 SER B CA 1
ATOM 6748 C C . SER B 1 405 ? 1.002 -23.109 -11.117 1 96.69 405 SER B C 1
ATOM 6750 O O . SER B 1 405 ? 0.132 -22.391 -11.609 1 96.69 405 SER B O 1
ATOM 6752 N N . SER B 1 406 ? 1.914 -22.703 -10.305 1 98.06 406 SER B N 1
ATOM 6753 C CA . SER B 1 406 ? 2.004 -21.281 -10.023 1 98.06 406 SER B CA 1
ATOM 6754 C C . SER B 1 406 ? 3.455 -20.828 -9.914 1 98.06 406 SER B C 1
ATOM 6756 O O . SER B 1 406 ? 4.363 -21.656 -9.82 1 98.06 406 SER B O 1
ATOM 6758 N N . ALA B 1 407 ? 3.68 -19.578 -10.07 1 98.75 407 ALA B N 1
ATOM 6759 C CA . ALA B 1 407 ? 4.984 -18.938 -9.945 1 98.75 407 ALA B CA 1
ATOM 6760 C C . ALA B 1 407 ? 4.844 -17.547 -9.336 1 98.75 407 ALA B C 1
ATOM 6762 O O . ALA B 1 407 ? 3.766 -16.938 -9.375 1 98.75 407 ALA B O 1
ATOM 6763 N N . GLY B 1 408 ? 5.887 -17.125 -8.766 1 98.62 408 GLY B N 1
ATOM 6764 C CA . GLY B 1 408 ? 5.879 -15.781 -8.188 1 98.62 408 GLY B CA 1
ATOM 6765 C C . GLY B 1 408 ? 7.266 -15.25 -7.891 1 98.62 408 GLY B C 1
ATOM 6766 O O . GLY B 1 408 ? 8.266 -15.914 -8.172 1 98.62 408 GLY B O 1
ATOM 6767 N N . PHE B 1 409 ? 7.316 -14.07 -7.457 1 98.75 409 PHE B N 1
ATOM 6768 C CA . PHE B 1 409 ? 8.594 -13.422 -7.176 1 98.75 409 PHE B CA 1
ATOM 6769 C C . PHE B 1 409 ? 8.438 -12.359 -6.094 1 98.75 409 PHE B C 1
ATOM 6771 O O . PHE B 1 409 ? 7.316 -12.031 -5.699 1 98.75 409 PHE B O 1
ATOM 6778 N N . GLY B 1 410 ? 9.539 -11.938 -5.527 1 98.5 410 GLY B N 1
ATOM 6779 C CA . GLY B 1 410 ? 9.656 -10.789 -4.641 1 98.5 410 GLY B CA 1
ATOM 6780 C C . GLY B 1 410 ? 10.688 -9.773 -5.109 1 98.5 410 GLY B C 1
ATOM 6781 O O . GLY B 1 410 ? 11.773 -10.148 -5.543 1 98.5 410 GLY B O 1
ATOM 6782 N N . LEU B 1 411 ? 10.297 -8.547 -5.125 1 98.56 411 LEU B N 1
ATOM 6783 C CA . LEU B 1 411 ? 11.148 -7.418 -5.484 1 98.56 411 LEU B CA 1
ATOM 6784 C C . LEU B 1 411 ? 11.234 -6.414 -4.34 1 98.56 411 LEU B C 1
ATOM 6786 O O . LEU B 1 411 ? 10.211 -5.895 -3.887 1 98.56 411 LEU B O 1
ATOM 6790 N N . GLY B 1 412 ? 12.453 -6.223 -3.836 1 97.5 412 GLY B N 1
ATOM 6791 C CA . GLY B 1 412 ? 12.617 -5.188 -2.826 1 97.5 412 GLY B CA 1
ATOM 6792 C C . GLY B 1 412 ? 12.5 -3.783 -3.387 1 97.5 412 GLY B C 1
ATOM 6793 O O . GLY B 1 412 ? 13.297 -3.381 -4.238 1 97.5 412 GLY B O 1
ATOM 6794 N N . MET B 1 413 ? 11.633 -3.033 -2.854 1 98 413 MET B N 1
ATOM 6795 C CA . MET B 1 413 ? 11.391 -1.689 -3.367 1 98 413 MET B CA 1
ATOM 6796 C C . MET B 1 413 ? 12.586 -0.781 -3.119 1 98 413 MET B C 1
ATOM 6798 O O . MET B 1 413 ? 12.93 0.045 -3.967 1 98 413 MET B O 1
ATOM 6802 N N . GLU B 1 414 ? 13.195 -0.864 -1.973 1 96.62 414 GLU B N 1
ATOM 6803 C CA . GLU B 1 414 ? 14.375 -0.066 -1.655 1 96.62 414 GLU B CA 1
ATOM 6804 C C . GLU B 1 414 ? 15.523 -0.368 -2.617 1 96.62 414 GLU B C 1
ATOM 6806 O O . GLU B 1 414 ? 16.172 0.548 -3.123 1 96.62 414 GLU B O 1
ATOM 6811 N N . ARG B 1 415 ? 15.688 -1.609 -2.877 1 95.56 415 ARG B N 1
ATOM 6812 C CA . ARG B 1 415 ? 16.75 -1.979 -3.807 1 95.56 415 ARG B CA 1
ATOM 6813 C C . ARG B 1 415 ? 16.438 -1.497 -5.219 1 95.56 415 ARG B C 1
ATOM 6815 O O . ARG B 1 415 ? 17.344 -1.109 -5.965 1 95.56 415 ARG B O 1
ATOM 6822 N N . PHE B 1 416 ? 15.219 -1.602 -5.594 1 96.12 416 PHE B N 1
ATOM 6823 C CA . PHE B 1 416 ? 14.828 -1.099 -6.906 1 96.12 416 PHE B CA 1
ATOM 6824 C C . PHE B 1 416 ? 15.102 0.397 -7.016 1 96.12 416 PHE B C 1
ATOM 6826 O O . PHE B 1 416 ? 15.578 0.874 -8.047 1 96.12 416 PHE B O 1
ATOM 6833 N N . MET B 1 417 ? 14.875 1.157 -5.93 1 92.94 417 MET B N 1
ATOM 6834 C CA . MET B 1 417 ? 15.195 2.58 -5.875 1 92.94 417 MET B CA 1
ATOM 6835 C C . MET B 1 417 ? 16.688 2.805 -6.055 1 92.94 417 MET B C 1
ATOM 6837 O O . MET B 1 417 ? 17.109 3.717 -6.773 1 92.94 417 MET B O 1
ATOM 6841 N N . GLN B 1 418 ? 17.422 1.991 -5.336 1 91.62 418 GLN B N 1
ATOM 6842 C CA . GLN B 1 418 ? 18.859 2.096 -5.477 1 91.62 418 GLN B CA 1
ATOM 6843 C C . GLN B 1 418 ? 19.297 1.888 -6.926 1 91.62 418 GLN B C 1
ATOM 6845 O O . GLN B 1 418 ? 20.109 2.645 -7.449 1 91.62 418 GLN B O 1
ATOM 6850 N N . THR B 1 419 ? 18.734 0.905 -7.52 1 90.44 419 THR B N 1
ATOM 6851 C CA . THR B 1 419 ? 19.078 0.556 -8.891 1 90.44 419 THR B CA 1
ATOM 6852 C C . THR B 1 419 ? 18.656 1.665 -9.852 1 90.44 419 THR B C 1
ATOM 6854 O O . THR B 1 419 ? 19.422 2.064 -10.727 1 90.44 419 THR B O 1
ATOM 6857 N N . LEU B 1 420 ? 17.5 2.188 -9.703 1 87.94 420 LEU B N 1
ATOM 6858 C CA . LEU B 1 420 ? 16.922 3.17 -10.617 1 87.94 420 LEU B CA 1
ATOM 6859 C C . LEU B 1 420 ? 17.672 4.496 -10.531 1 87.94 420 LEU B C 1
ATOM 6861 O O . LEU B 1 420 ? 17.844 5.184 -11.539 1 87.94 420 LEU B O 1
ATOM 6865 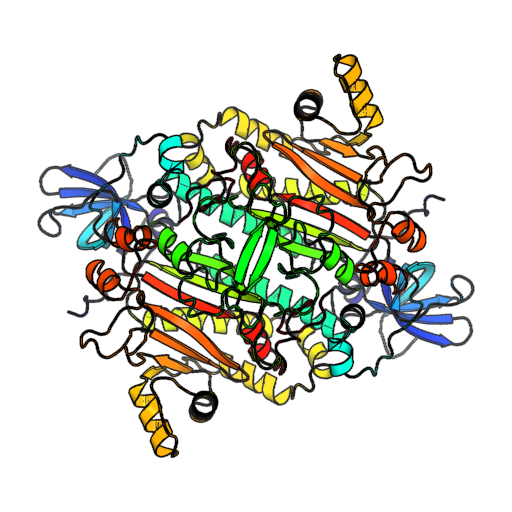N N . PHE B 1 421 ? 18.141 4.809 -9.32 1 86.44 421 PHE B N 1
ATOM 6866 C CA . PHE B 1 421 ? 18.594 6.18 -9.133 1 86.44 421 PHE B CA 1
ATOM 6867 C C . PHE B 1 421 ? 20.047 6.211 -8.664 1 86.44 421 PHE B C 1
ATOM 6869 O O . PHE B 1 421 ? 20.578 7.277 -8.344 1 86.44 421 PHE B O 1
ATOM 6876 N N . GLY B 1 422 ? 20.656 5.086 -8.586 1 84.19 422 GLY B N 1
ATOM 6877 C CA . GLY B 1 422 ? 22.062 5.008 -8.227 1 84.19 422 GLY B CA 1
ATOM 6878 C C . GLY B 1 422 ? 22.328 5.355 -6.773 1 84.19 422 GLY B C 1
ATOM 6879 O O . GLY B 1 422 ? 23.359 5.941 -6.449 1 84.19 422 GLY B O 1
ATOM 6880 N N . ILE B 1 423 ? 21.391 5.074 -5.906 1 86.31 423 ILE B N 1
ATOM 6881 C CA . ILE B 1 423 ? 21.547 5.363 -4.484 1 86.31 423 ILE B CA 1
ATOM 6882 C C . ILE B 1 423 ? 22.422 4.301 -3.828 1 86.31 423 ILE B C 1
ATOM 6884 O O . ILE B 1 423 ? 22.125 3.105 -3.908 1 86.31 423 ILE B O 1
ATOM 6888 N N . LYS B 1 424 ? 23.453 4.633 -3.15 1 84 424 LYS B N 1
ATOM 6889 C CA . LYS B 1 424 ? 24.453 3.691 -2.654 1 84 424 LYS B CA 1
ATOM 6890 C C . LYS B 1 424 ? 24.047 3.131 -1.293 1 84 424 LYS B C 1
ATOM 6892 O O . LYS B 1 424 ? 24.312 1.967 -0.991 1 84 424 LYS B O 1
ATOM 6897 N N . ASN B 1 425 ? 23.5 3.998 -0.481 1 88.38 425 ASN B N 1
ATOM 6898 C CA . ASN B 1 425 ? 23.109 3.584 0.858 1 88.38 425 ASN B CA 1
ATOM 6899 C C . ASN B 1 425 ? 21.594 3.344 0.94 1 88.38 425 ASN B C 1
ATOM 6901 O O . ASN B 1 425 ? 20.812 4.258 0.705 1 88.38 425 ASN B O 1
ATOM 6905 N N . ILE B 1 426 ? 21.219 2.088 1.309 1 91.88 426 ILE B N 1
ATOM 6906 C CA . ILE B 1 426 ? 19.828 1.684 1.271 1 91.88 426 ILE B CA 1
ATOM 6907 C C . ILE B 1 426 ? 19.016 2.533 2.25 1 91.88 426 ILE B C 1
ATOM 6909 O O . ILE B 1 426 ? 17.797 2.709 2.078 1 91.88 426 ILE B O 1
ATOM 6913 N N . LYS B 1 427 ? 19.641 3.094 3.277 1 89.31 427 LYS B N 1
ATOM 6914 C CA . LYS B 1 427 ? 18.953 3.932 4.262 1 89.31 427 LYS B CA 1
ATOM 6915 C C . LYS B 1 427 ? 18.453 5.219 3.625 1 89.31 427 LYS B C 1
ATOM 6917 O O . LYS B 1 427 ? 17.578 5.895 4.184 1 89.31 427 LYS B O 1
ATOM 6922 N N . ASP B 1 428 ? 18.953 5.555 2.473 1 88.69 428 ASP B N 1
ATOM 6923 C CA . ASP B 1 428 ? 18.609 6.805 1.81 1 88.69 428 ASP B CA 1
ATOM 6924 C C . ASP B 1 428 ? 17.438 6.602 0.846 1 88.69 428 ASP B C 1
ATOM 6926 O O . ASP B 1 428 ? 17.094 7.512 0.09 1 88.69 428 ASP B O 1
ATOM 6930 N N . THR B 1 429 ? 16.797 5.453 0.895 1 92 429 THR B N 1
ATOM 6931 C CA . THR B 1 429 ? 15.719 5.164 -0.042 1 92 429 THR B CA 1
ATOM 6932 C C . THR B 1 429 ? 14.359 5.312 0.637 1 92 429 THR B C 1
ATOM 6934 O O . THR B 1 429 ? 13.32 5.203 -0.014 1 92 429 THR B O 1
ATOM 6937 N N . VAL B 1 430 ? 14.336 5.543 1.888 1 92.31 430 VAL B N 1
ATOM 6938 C CA . VAL B 1 430 ? 13.086 5.578 2.633 1 92.31 430 VAL B CA 1
ATOM 6939 C C . VAL B 1 430 ? 13.117 6.719 3.646 1 92.31 430 VAL B C 1
ATOM 6941 O O . VAL B 1 430 ? 14.188 7.141 4.082 1 92.31 430 VAL B O 1
ATOM 6944 N N . ALA B 1 431 ? 12 7.18 4.039 1 91.56 431 ALA B N 1
ATOM 6945 C CA . ALA B 1 431 ? 11.906 8.336 4.926 1 91.56 431 ALA B CA 1
ATOM 6946 C C . ALA B 1 431 ? 12.43 8 6.32 1 91.56 431 ALA B C 1
ATOM 6948 O O . ALA B 1 431 ? 13.156 8.789 6.922 1 91.56 431 ALA B O 1
ATOM 6949 N N . PHE B 1 432 ? 12.062 6.84 6.812 1 90.62 432 PHE B N 1
ATOM 6950 C CA . PHE B 1 432 ? 12.391 6.457 8.18 1 90.62 432 PHE B CA 1
ATOM 6951 C C . PHE B 1 432 ? 12.992 5.055 8.219 1 90.62 432 PHE B C 1
ATOM 6953 O O . PHE B 1 432 ? 12.328 4.105 8.641 1 90.62 432 PHE B O 1
ATOM 6960 N N . PRO B 1 433 ? 14.273 4.926 7.91 1 90.75 433 PRO B N 1
ATOM 6961 C CA . PRO B 1 433 ? 14.891 3.598 7.848 1 90.75 433 PRO B CA 1
ATOM 6962 C C . PRO B 1 433 ? 14.992 2.93 9.219 1 90.75 433 PRO B C 1
ATOM 6964 O O . PRO B 1 433 ? 15.305 3.592 10.211 1 90.75 433 PRO B O 1
ATOM 6967 N N . ARG B 1 434 ? 14.656 1.678 9.297 1 90.44 434 ARG B N 1
ATOM 6968 C CA . ARG B 1 434 ? 14.844 0.833 10.469 1 90.44 434 ARG B CA 1
ATOM 6969 C C . ARG B 1 434 ? 15.969 -0.171 10.25 1 90.44 434 ARG B C 1
ATOM 6971 O O . ARG B 1 434 ? 15.969 -0.907 9.266 1 90.44 434 ARG B O 1
ATOM 6978 N N . TYR B 1 435 ? 16.922 -0.107 11.141 1 87.44 435 TYR B N 1
ATOM 6979 C CA . TYR B 1 435 ? 18.078 -0.98 11.016 1 87.44 435 TYR B CA 1
ATOM 6980 C C . TYR B 1 435 ? 18.688 -1.276 12.375 1 87.44 435 TYR B C 1
ATOM 6982 O O . TYR B 1 435 ? 18.312 -0.662 13.375 1 87.44 435 TYR B O 1
ATOM 6990 N N . TYR B 1 436 ? 19.562 -2.248 12.367 1 84.81 436 TYR B N 1
ATOM 6991 C CA . TYR B 1 436 ? 20.219 -2.691 13.594 1 84.81 436 TYR B CA 1
ATOM 6992 C C . TYR B 1 436 ? 20.891 -1.524 14.305 1 84.81 436 TYR B C 1
ATOM 6994 O O . TYR B 1 436 ? 21.625 -0.757 13.688 1 84.81 436 TYR B O 1
ATOM 7002 N N . MET B 1 437 ? 20.547 -1.311 15.531 1 76.31 437 MET B N 1
ATOM 7003 C CA . MET B 1 437 ? 21.094 -0.304 16.438 1 76.31 437 MET B CA 1
ATOM 7004 C C . MET B 1 437 ? 20.859 1.102 15.891 1 76.31 437 MET B C 1
ATOM 7006 O O . MET B 1 437 ? 21.703 1.986 16.062 1 76.31 437 MET B O 1
ATOM 7010 N N . GLY B 1 438 ? 19.797 1.138 15.133 1 71.94 438 GLY B N 1
ATOM 7011 C CA . GLY B 1 438 ? 19.438 2.465 14.656 1 71.94 438 GLY B CA 1
ATOM 7012 C C . GLY B 1 438 ? 18.781 3.324 15.719 1 71.94 438 GLY B C 1
ATOM 7013 O O . GLY B 1 438 ? 18.219 2.803 16.688 1 71.94 438 GLY B O 1
ATOM 7014 N N . SER B 1 439 ? 19.141 4.609 15.672 1 57.56 439 SER B N 1
ATOM 7015 C CA . SER B 1 439 ? 18.406 5.559 16.5 1 57.56 439 SER B CA 1
ATOM 7016 C C . SER B 1 439 ? 17.062 5.93 15.891 1 57.56 439 SER B C 1
ATOM 7018 O O . SER B 1 439 ? 17.016 6.418 14.758 1 57.56 439 SER B O 1
ATOM 7020 N N . TYR B 1 440 ? 16.078 5.391 16.641 1 61.47 440 TYR B N 1
ATOM 7021 C CA . TYR B 1 440 ? 14.789 5.555 15.961 1 61.47 440 TYR B CA 1
ATOM 7022 C C . TYR B 1 440 ? 13.922 6.578 16.688 1 61.47 440 TYR B C 1
ATOM 7024 O O . TYR B 1 440 ? 14.055 6.777 17.891 1 61.47 440 TYR B O 1
ATOM 7032 N N . PHE B 1 441 ? 13.406 7.508 15.891 1 66.62 441 PHE B N 1
ATOM 7033 C CA . PHE B 1 441 ? 12.305 8.312 16.406 1 66.62 441 PHE B CA 1
ATOM 7034 C C . PHE B 1 441 ? 10.969 7.613 16.172 1 66.62 441 PHE B C 1
ATOM 7036 O O . PHE B 1 441 ? 10.852 6.773 15.273 1 66.62 441 PHE B O 1
#